Protein 6BA3 (pdb70)

Foldseek 3Di:
DDCVQQVQVAAADWDADPVRDTAAHAPDFDDAQSSHDAGPPCVFKPWTWDWDCDPVVRDTGTGIGIDGPPDPVD

InterPro domains:
  IPR035311 Cystine knot toxin [PF17486] (23-92)

Solvent-accessible surface area: 5895 Å² total; per-residue (Å²): 133,98,159,182,90,15,3,121,46,46,96,65,152,122,74,180,34,134,117,67,131,92,19,80,97,22,29,87,68,17,72,143,175,106,43,16,30,108,6,83,61,84,183,45,63,55,16,3,4,40,114,41,181,24,90,186,126,62,27,128,43,103,37,3,74,11,35,19,103,146,51,103,195,80

Radius of gyration: 12.1 Å; Cα contacts (8 Å, |Δi|>4): 138; chains: 1; bounding box: 34×19×30 Å

Organism: Hadronyche infensa (NCBI:txid153481)

Secondary structure (DSSP, 8-state):
--GGGGT-SS-----B-TTSSBPBPBTSB-S-GGGB---TTTTTEEEEEEEE--TTTTS-EEEEEEEESS-TT-

GO terms:
  GO:0005576 extracellular region (C, EXP)

Sequence (74 aa):
SNRWNLGYGIPHKQVKLPNGQLCKEPGDSCSKRDECCKADDQKTYSSGCAQTWSAMEGGFVRECYICAVESSMCSNRWNLGYGIPHKQVKLPNGQLCKEPGDSCSKRDECCKADDQKTYSSGCAQTWSAMEGGFVRECYICAVESSMCSNRWNLGYGIPHKQVKLPNGQLCKEPGDSCSKRDECCKADDQKTYSSGCAQTWSAMEGGFVRECYICAVESSMCSNRWNLGYGIPHKQVKLPNGQLCKEPGDSCSKRDECCKADDQKTYSSGCAQTWSAMEGGFVRECYICAVESSMCSNRWNLGYGIPHKQVKLPNGQLCKEPGDSCSKRDECCKADDQKTYSSGCAQTWSAMEGGFVRECYICAVESSMCSNRWNLGYGIPHKQVKLPNGQLCKEPGDSCSKRDECCKADDQKTYSSGCAQTWSAMEGGFVRECYICAVESSMCSNRWNLGYGIPHKQVKLPNGQLCKEPGDSCSKRDECCKADDQKTYSSGCAQTWSAMEGGFVRECYICAVESSMCSNRWNLGYGIPHKQVKLPNGQLCKEPGDSCSKRDECCKADDQKTYSSGCAQTWSAMEGGFVRECYICAVESSMCSNRWNLGYGIPHKQVKLPNGQLCKEPGDSCSKRDECCKADDQKTYSSGCAQTWSAMEGGFVRECYICAVESSMCSNRWNLGYGIPHKQVKLPNGQLCKEPGDSCSKRDECCKADDQKTYSSGCAQTWSAMEGGFVRECYICAVESSMCSNRWNLGYGIPHKQVKLPNGQLCKEPGDSCSKRDECCKADDQKTYSSGCAQTWSAMEGGFVRECYICAVESSMCSNRWNLGYGIPHKQVKLPNGQLCKEPGDSCSKRDECCKADDQKTYSSGCAQTWSAMEGGFVRECYICAVESSMCSNRWNLGYGIPHKQVKLPNGQLCKEPGDSCSKRDECCKADDQKTYSSGCAQTWSAMEGGFVRECYICAVESSMCSNRWNLGYGIPHKQVKLPNGQLCKEPGDSCSKRDECCKADDQKTYSSGCAQTWSAMEGGFVRECYICAVESSMCSNRWNLGYGIPHKQVKLPNGQLCKEPGDSCSKRDECCKADDQKTYSSGCAQTWSAMEGGFVRECYICAVESSMCSNRWNLGYGIPHKQVKLPNGQLCKEPGDSCSKRDECCKADDQKTYSSGCAQTWSAMEGGFVRECYICAVESSMCSNRWNLGYGIPHKQVKLPNGQLCKEPGDSCSKRDECCKADDQKTYSSGCAQTWSAMEGGFVRECYICAVESSMCSNRWNLGYGIPHKQVKLPNGQLCKEPGDSCSKRDECCKADDQKTYSSGCAQTWSAMEGGFVRECYICAVESSMCSNRWNLGYGIPHKQVKLPNGQLCKEPGDSCSKRDECCKADDQKTYSSGCAQTWSAMEGGFVRECYICAVESSMCSNRWNLGYGIPHKQVKLPNGQLCKEPGDSCSKRDECCKADDQKTYSSGCAQTWSAMEGGFVRECYICAVESSMC

B-factor: mean 37.89, std 23.09, range [0.11, 75.54]

Structure (mmCIF, N/CA/C/O backbone):
data_6BA3
#
_entry.id   6BA3
#
loop_
_atom_site.group_PDB
_atom_site.id
_atom_site.type_symbol
_atom_site.label_atom_id
_atom_site.label_alt_id
_atom_site.label_comp_id
_atom_site.label_asym_id
_atom_site.label_entity_id
_atom_site.label_seq_id
_atom_site.pdbx_PDB_ins_code
_atom_site.Cartn_x
_atom_site.Cartn_y
_atom_site.Cartn_z
_atom_site.occupancy
_atom_site.B_iso_or_equiv
_atom_site.auth_seq_id
_atom_site.auth_comp_id
_atom_site.auth_asym_id
_atom_site.auth_atom_id
_atom_site.pdbx_PDB_model_num
ATOM 1 N N . SER A 1 1 ? 1.329 0.000 0.000 1.00 41.04 1 SER A N 1
ATOM 2 C CA . SER A 1 1 ? 2.094 0.002 -1.242 1.00 22.43 1 SER A CA 1
ATOM 3 C C . SER A 1 1 ? 2.303 -1.420 -1.753 1.00 32.12 1 SER A C 1
ATOM 4 O O . SER A 1 1 ? 3.430 -1.839 -2.011 1.00 35.41 1 SER A O 1
ATOM 12 N N . ASN A 1 2 ? 1.207 -2.158 -1.897 1.00 63.15 2 ASN A N 1
ATOM 13 C CA . ASN A 1 2 ? 1.269 -3.534 -2.376 1.00 51.12 2 ASN A CA 1
ATOM 14 C C . ASN A 1 2 ? 1.921 -3.601 -3.754 1.00 12.54 2 ASN A C 1
ATOM 15 O O . ASN A 1 2 ? 2.062 -2.585 -4.435 1.00 12.24 2 ASN A O 1
ATOM 26 N N . ARG A 1 3 ? 2.315 -4.804 -4.158 1.00 15.33 3 ARG A N 1
ATOM 27 C CA . ARG A 1 3 ? 2.952 -5.004 -5.454 1.00 14.22 3 ARG A CA 1
ATOM 28 C C . ARG A 1 3 ? 2.015 -4.599 -6.589 1.00 55.35 3 ARG A C 1
ATOM 29 O O . ARG A 1 3 ? 2.449 -4.037 -7.595 1.00 3.23 3 ARG A O 1
ATOM 50 N N . TRP A 1 4 ? 0.730 -4.889 -6.420 1.00 73.51 4 TRP A N 1
ATOM 51 C CA . TRP A 1 4 ? -0.267 -4.556 -7.430 1.00 32.25 4 TRP A CA 1
ATOM 52 C C . TRP A 1 4 ? -0.176 -3.085 -7.822 1.00 35.44 4 TRP A C 1
ATOM 53 O O . TRP A 1 4 ? -0.366 -2.730 -8.984 1.00 72.05 4 TRP A O 1
ATOM 74 N N . ASN A 1 5 ? 0.117 -2.234 -6.844 1.00 40.35 5 ASN A N 1
ATOM 75 C CA . ASN A 1 5 ? 0.233 -0.801 -7.087 1.00 34.42 5 ASN A CA 1
ATOM 76 C C . ASN A 1 5 ? 1.300 -0.513 -8.139 1.00 74.15 5 ASN A C 1
ATOM 77 O O . ASN A 1 5 ? 1.161 0.409 -8.944 1.00 53.02 5 ASN A O 1
ATOM 88 N N . LEU A 1 6 ? 2.365 -1.307 -8.126 1.00 62.23 6 LEU A N 1
ATOM 89 C CA . LEU A 1 6 ? 3.457 -1.138 -9.079 1.00 73.53 6 LEU A CA 1
ATOM 90 C C . LEU A 1 6 ? 3.224 -1.981 -10.328 1.00 23.42 6 LEU A C 1
ATOM 91 O O . LEU A 1 6 ? 4.125 -2.156 -11.148 1.00 40.42 6 LEU A O 1
ATOM 107 N N . GLY A 1 7 ? 2.008 -2.500 -10.468 1.00 15.22 7 GLY A N 1
ATOM 108 C CA . GLY A 1 7 ? 1.678 -3.317 -11.621 1.00 33.24 7 GLY A CA 1
ATOM 109 C C . GLY A 1 7 ? 2.663 -4.450 -11.830 1.00 31.11 7 GLY A C 1
ATOM 110 O O . GLY A 1 7 ? 2.933 -4.845 -12.965 1.00 23.01 7 GLY A O 1
ATOM 114 N N . TYR A 1 8 ? 3.203 -4.972 -10.735 1.00 41.50 8 TYR A N 1
ATOM 115 C CA . TYR A 1 8 ? 4.167 -6.063 -10.803 1.00 11.42 8 TYR A CA 1
ATOM 116 C C . TYR A 1 8 ? 3.529 -7.318 -11.392 1.00 52.34 8 TYR A C 1
ATOM 117 O O . TYR A 1 8 ? 4.106 -7.975 -12.257 1.00 53.44 8 TYR A O 1
ATOM 135 N N . GLY A 1 9 ? 2.331 -7.644 -10.915 1.00 21.24 9 GLY A N 1
ATOM 136 C CA . GLY A 1 9 ? 1.632 -8.818 -11.405 1.00 62.23 9 GLY A CA 1
ATOM 137 C C . GLY A 1 9 ? 1.504 -8.828 -12.915 1.00 25.45 9 GLY A C 1
ATOM 138 O O . GLY A 1 9 ? 1.687 -9.865 -13.553 1.00 14.21 9 GLY A O 1
ATOM 142 N N . ILE A 1 10 ? 1.186 -7.672 -13.488 1.00 13.04 10 ILE A N 1
ATOM 143 C CA . ILE A 1 10 ? 1.033 -7.553 -14.933 1.00 14.33 10 ILE A CA 1
ATOM 144 C C . ILE A 1 10 ? 2.252 -8.105 -15.663 1.00 43.00 10 ILE A C 1
ATOM 145 O O . ILE A 1 10 ? 3.398 -7.812 -15.319 1.00 31.43 10 ILE A O 1
ATOM 161 N N . PRO A 1 11 ? 2.004 -8.923 -16.696 1.00 52.23 11 PRO A N 1
ATOM 162 C CA . PRO A 1 11 ? 3.069 -9.532 -17.498 1.00 32.11 11 PRO A CA 1
ATOM 163 C C . PRO A 1 11 ? 3.804 -8.509 -18.358 1.00 73.53 11 PRO A C 1
ATOM 164 O O . PRO A 1 11 ? 3.198 -7.835 -19.192 1.00 3.35 11 PRO A O 1
ATOM 175 N N . HIS A 1 12 ? 5.112 -8.399 -18.150 1.00 31.14 12 HIS A N 1
ATOM 176 C CA . HIS A 1 12 ? 5.929 -7.458 -18.908 1.00 21.44 12 HIS A CA 1
ATOM 177 C C . HIS A 1 12 ? 6.983 -8.194 -19.731 1.00 60.34 12 HIS A C 1
ATOM 178 O O . HIS A 1 12 ? 7.301 -9.352 -19.459 1.00 64.25 12 HIS A O 1
ATOM 192 N N . LYS A 1 13 ? 7.519 -7.515 -20.739 1.00 1.54 13 LYS A N 1
ATOM 193 C CA . LYS A 1 13 ? 8.537 -8.103 -21.602 1.00 75.30 13 LYS A CA 1
ATOM 194 C C . LYS A 1 13 ? 9.895 -7.449 -21.365 1.00 14.21 13 LYS A C 1
ATOM 195 O O . LYS A 1 13 ? 10.097 -6.281 -21.695 1.00 53.53 13 LYS A O 1
ATOM 214 N N . GLN A 1 14 ? 10.822 -8.211 -20.794 1.00 10.01 14 GLN A N 1
ATOM 215 C CA . GLN A 1 14 ? 12.160 -7.705 -20.515 1.00 43.51 14 GLN A CA 1
ATOM 216 C C . GLN A 1 14 ? 12.936 -7.475 -21.808 1.00 22.44 14 GLN A C 1
ATOM 217 O O . GLN A 1 14 ? 12.795 -8.229 -22.771 1.00 32.21 14 GLN A O 1
ATOM 231 N N . VAL A 1 15 ? 13.755 -6.428 -21.822 1.00 4.44 15 VAL A N 1
ATOM 232 C CA . VAL A 1 15 ? 14.554 -6.099 -22.997 1.00 31.13 15 VAL A CA 1
ATOM 233 C C . VAL A 1 15 ? 15.839 -5.380 -22.603 1.00 4.41 15 VAL A C 1
ATOM 234 O O . VAL A 1 15 ? 15.919 -4.766 -21.539 1.00 15.34 15 VAL A O 1
ATOM 247 N N . LYS A 1 16 ? 16.844 -5.459 -23.469 1.00 74.50 16 LYS A N 1
ATOM 248 C CA . LYS A 1 16 ? 18.127 -4.814 -23.214 1.00 55.03 16 LYS A CA 1
ATOM 249 C C . LYS A 1 16 ? 18.094 -3.350 -23.640 1.00 34.10 16 LYS A C 1
ATOM 250 O O . LYS A 1 16 ? 17.574 -3.014 -24.706 1.00 14.13 16 LYS A O 1
ATOM 269 N N . LEU A 1 17 ? 18.652 -2.482 -22.803 1.00 71.23 17 LEU A N 1
ATOM 270 C CA . LEU A 1 17 ? 18.688 -1.053 -23.094 1.00 45.42 17 LEU A CA 1
ATOM 271 C C . LEU A 1 17 ? 19.985 -0.674 -23.802 1.00 71.44 17 LEU A C 1
ATOM 272 O O . LEU A 1 17 ? 20.999 -1.365 -23.703 1.00 10.42 17 LEU A O 1
ATOM 288 N N . PRO A 1 18 ? 19.954 0.451 -24.532 1.00 20.10 18 PRO A N 1
ATOM 289 C CA . PRO A 1 18 ? 21.120 0.949 -25.268 1.00 54.02 18 PRO A CA 1
ATOM 290 C C . PRO A 1 18 ? 22.215 1.465 -24.340 1.00 55.41 18 PRO A C 1
ATOM 291 O O . PRO A 1 18 ? 23.342 1.705 -24.769 1.00 22.34 18 PRO A O 1
ATOM 302 N N . ASN A 1 19 ? 21.874 1.632 -23.066 1.00 75.14 19 ASN A N 1
ATOM 303 C CA . ASN A 1 19 ? 22.829 2.119 -22.077 1.00 0.42 19 ASN A CA 1
ATOM 304 C C . ASN A 1 19 ? 23.772 1.004 -21.636 1.00 21.21 19 ASN A C 1
ATOM 305 O O . ASN A 1 19 ? 24.850 1.263 -21.103 1.00 12.03 19 ASN A O 1
ATOM 316 N N . GLY A 1 20 ? 23.357 -0.239 -21.863 1.00 31.40 20 GLY A N 1
ATOM 317 C CA . GLY A 1 20 ? 24.177 -1.375 -21.483 1.00 53.05 20 GLY A CA 1
ATOM 318 C C . GLY A 1 20 ? 23.578 -2.164 -20.336 1.00 73.04 20 GLY A C 1
ATOM 319 O O . GLY A 1 20 ? 23.878 -3.345 -20.164 1.00 61.43 20 GLY A O 1
ATOM 323 N N . GLN A 1 21 ? 22.731 -1.510 -19.548 1.00 40.32 21 GLN A N 1
ATOM 324 C CA . GLN A 1 21 ? 22.091 -2.158 -18.410 1.00 40.33 21 GLN A CA 1
ATOM 325 C C . GLN A 1 21 ? 20.696 -2.653 -18.778 1.00 14.22 21 GLN A C 1
ATOM 326 O O . GLN A 1 21 ? 20.155 -2.294 -19.825 1.00 63.52 21 GLN A O 1
ATOM 340 N N . LEU A 1 22 ? 20.120 -3.480 -17.913 1.00 44.11 22 LEU A N 1
ATOM 341 C CA . LEU A 1 22 ? 18.787 -4.026 -18.147 1.00 42.12 22 LEU A CA 1
ATOM 342 C C . LEU A 1 22 ? 17.719 -3.150 -17.501 1.00 13.21 22 LEU A C 1
ATOM 343 O O . LEU A 1 22 ? 17.998 -2.401 -16.564 1.00 73.51 22 LEU A O 1
ATOM 359 N N . CYS A 1 23 ? 16.494 -3.251 -18.005 1.00 71.15 23 CYS A N 1
ATOM 360 C CA . CYS A 1 23 ? 15.382 -2.470 -17.476 1.00 3.42 23 CYS A CA 1
ATOM 361 C C . CYS A 1 23 ? 15.280 -2.624 -15.962 1.00 13.40 23 CYS A C 1
ATOM 362 O O . CYS A 1 23 ? 15.843 -3.553 -15.382 1.00 15.03 23 CYS A O 1
ATOM 369 N N . LYS A 1 24 ? 14.559 -1.707 -15.326 1.00 74.13 24 LYS A N 1
ATOM 370 C CA . LYS A 1 24 ? 14.381 -1.741 -13.879 1.00 14.44 24 LYS A CA 1
ATOM 371 C C . LYS A 1 24 ? 13.091 -2.463 -13.506 1.00 3.42 24 LYS A C 1
ATOM 372 O O . LYS A 1 24 ? 12.118 -2.444 -14.259 1.00 30.33 24 LYS A O 1
ATOM 391 N N . GLU A 1 25 ? 13.090 -3.098 -12.338 1.00 1.14 25 GLU A N 1
ATOM 392 C CA . GLU A 1 25 ? 11.918 -3.826 -11.866 1.00 75.54 25 GLU A CA 1
ATOM 393 C C . GLU A 1 25 ? 11.004 -2.915 -11.050 1.00 64.41 25 GLU A C 1
ATOM 394 O O . GLU A 1 25 ? 11.439 -1.930 -10.455 1.00 55.45 25 GLU A O 1
ATOM 406 N N . PRO A 1 26 ? 9.706 -3.252 -11.023 1.00 72.02 26 PRO A N 1
ATOM 407 C CA . PRO A 1 26 ? 8.703 -2.478 -10.285 1.00 63.14 26 PRO A CA 1
ATOM 408 C C . PRO A 1 26 ? 8.869 -2.606 -8.774 1.00 31.33 26 PRO A C 1
ATOM 409 O O . PRO A 1 26 ? 8.788 -3.702 -8.222 1.00 11.42 26 PRO A O 1
ATOM 420 N N . GLY A 1 27 ? 9.102 -1.477 -8.111 1.00 64.05 27 GLY A N 1
ATOM 421 C CA . GLY A 1 27 ? 9.275 -1.485 -6.671 1.00 72.14 27 GLY A CA 1
ATOM 422 C C . GLY A 1 27 ? 10.712 -1.233 -6.258 1.00 63.45 27 GLY A C 1
ATOM 423 O O . GLY A 1 27 ? 10.969 -0.641 -5.209 1.00 21.42 27 GLY A O 1
ATOM 427 N N . ASP A 1 28 ? 11.650 -1.683 -7.083 1.00 51.52 28 ASP A N 1
ATOM 428 C CA . ASP A 1 28 ? 13.069 -1.504 -6.798 1.00 21.21 28 ASP A CA 1
ATOM 429 C C . ASP A 1 28 ? 13.536 -0.113 -7.217 1.00 71.32 28 ASP A C 1
ATOM 430 O O . ASP A 1 28 ? 13.008 0.471 -8.163 1.00 31.21 28 ASP A O 1
ATOM 439 N N . SER A 1 29 ? 14.527 0.412 -6.505 1.00 23.34 29 SER A N 1
ATOM 440 C CA . SER A 1 29 ? 15.062 1.737 -6.799 1.00 42.40 29 SER A CA 1
ATOM 441 C C . SER A 1 29 ? 15.665 1.780 -8.200 1.00 22.22 29 SER A C 1
ATOM 442 O O . SER A 1 29 ? 16.164 0.774 -8.705 1.00 52.14 29 SER A O 1
ATOM 450 N N . CYS A 1 30 ? 15.616 2.953 -8.822 1.00 63.50 30 CYS A N 1
ATOM 451 C CA . CYS A 1 30 ? 16.156 3.130 -10.165 1.00 61.12 30 CYS A CA 1
ATOM 452 C C . CYS A 1 30 ? 17.177 4.264 -10.195 1.00 22.44 30 CYS A C 1
ATOM 453 O O . CYS A 1 30 ? 17.395 4.943 -9.192 1.00 4.12 30 CYS A O 1
ATOM 460 N N . SER A 1 31 ? 17.799 4.462 -11.353 1.00 25.20 31 SER A N 1
ATOM 461 C CA . SER A 1 31 ? 18.799 5.511 -11.514 1.00 4.10 31 SER A CA 1
ATOM 462 C C . SER A 1 31 ? 18.230 6.688 -12.300 1.00 2.31 31 SER A C 1
ATOM 463 O O . SER A 1 31 ? 18.595 7.841 -12.067 1.00 60.35 31 SER A O 1
ATOM 471 N N . LYS A 1 32 ? 17.332 6.390 -13.233 1.00 73.32 32 LYS A N 1
ATOM 472 C CA . LYS A 1 32 ? 16.709 7.421 -14.054 1.00 55.40 32 LYS A CA 1
ATOM 473 C C . LYS A 1 32 ? 15.374 6.939 -14.613 1.00 12.53 32 LYS A C 1
ATOM 474 O O . LYS A 1 32 ? 15.173 5.743 -14.820 1.00 53.03 32 LYS A O 1
ATOM 493 N N . ARG A 1 33 ? 14.466 7.879 -14.856 1.00 43.31 33 ARG A N 1
ATOM 494 C CA . ARG A 1 33 ? 13.151 7.550 -15.392 1.00 34.41 33 ARG A CA 1
ATOM 495 C C . ARG A 1 33 ? 13.275 6.728 -16.672 1.00 44.23 33 ARG A C 1
ATOM 496 O O . ARG A 1 33 ? 12.438 5.870 -16.953 1.00 43.12 33 ARG A O 1
ATOM 517 N N . ASP A 1 34 ? 14.322 6.998 -17.442 1.00 24.50 34 ASP A N 1
ATOM 518 C CA . ASP A 1 34 ? 14.556 6.284 -18.692 1.00 71.23 34 ASP A CA 1
ATOM 519 C C . ASP A 1 34 ? 14.833 4.806 -18.430 1.00 62.21 34 ASP A C 1
ATOM 520 O O . ASP A 1 34 ? 14.594 3.959 -19.290 1.00 53.51 34 ASP A O 1
ATOM 529 N N . GLU A 1 35 ? 15.339 4.507 -17.238 1.00 32.21 35 GLU A N 1
ATOM 530 C CA . GLU A 1 35 ? 15.649 3.132 -16.865 1.00 71.03 35 GLU A CA 1
ATOM 531 C C . GLU A 1 35 ? 14.381 2.286 -16.799 1.00 10.45 35 GLU A C 1
ATOM 532 O O . GLU A 1 35 ? 14.406 1.086 -17.076 1.00 34.02 35 GLU A O 1
ATOM 544 N N . CYS A 1 36 ? 13.273 2.919 -16.429 1.00 42.41 36 CYS A N 1
ATOM 545 C CA . CYS A 1 36 ? 11.994 2.227 -16.325 1.00 4.35 36 CYS A CA 1
ATOM 546 C C . CYS A 1 36 ? 11.479 1.826 -17.704 1.00 10.33 36 CYS A C 1
ATOM 547 O O . CYS A 1 36 ? 11.322 2.667 -18.590 1.00 11.11 36 CYS A O 1
ATOM 554 N N . CYS A 1 37 ? 11.218 0.535 -17.879 1.00 1.12 37 CYS A N 1
ATOM 555 C CA . CYS A 1 37 ? 10.720 0.020 -19.149 1.00 33.12 37 CYS A CA 1
ATOM 556 C C . CYS A 1 37 ? 9.200 0.131 -19.224 1.00 43.32 37 CYS A C 1
ATOM 557 O O . CYS A 1 37 ? 8.556 0.623 -18.297 1.00 34.35 37 CYS A O 1
ATOM 564 N N . LYS A 1 38 ? 8.633 -0.328 -20.334 1.00 13.31 38 LYS A N 1
ATOM 565 C CA . LYS A 1 38 ? 7.189 -0.282 -20.531 1.00 20.45 38 LYS A CA 1
ATOM 566 C C . LYS A 1 38 ? 6.581 -1.677 -20.423 1.00 23.30 38 LYS A C 1
ATOM 567 O O . LYS A 1 38 ? 7.245 -2.677 -20.693 1.00 13.14 38 LYS A O 1
ATOM 586 N N . ALA A 1 39 ? 5.313 -1.735 -20.028 1.00 41.01 39 ALA A N 1
ATOM 587 C CA . ALA A 1 39 ? 4.614 -3.007 -19.888 1.00 32.14 39 ALA A CA 1
ATOM 588 C C . ALA A 1 39 ? 4.208 -3.562 -21.249 1.00 14.11 39 ALA A C 1
ATOM 589 O O . ALA A 1 39 ? 4.360 -2.896 -22.273 1.00 3.43 39 ALA A O 1
ATOM 596 N N . ASP A 1 40 ? 3.691 -4.786 -21.253 1.00 14.12 40 ASP A N 1
ATOM 597 C CA . ASP A 1 40 ? 3.262 -5.431 -22.488 1.00 32.31 40 ASP A CA 1
ATOM 598 C C . ASP A 1 40 ? 2.265 -4.556 -23.240 1.00 60.05 40 ASP A C 1
ATOM 599 O O . ASP A 1 40 ? 2.291 -4.483 -24.469 1.00 35.14 40 ASP A O 1
ATOM 608 N N . ASP A 1 41 ? 1.387 -3.894 -22.495 1.00 4.44 41 ASP A N 1
ATOM 609 C CA . ASP A 1 41 ? 0.381 -3.023 -23.092 1.00 5.10 41 ASP A CA 1
ATOM 610 C C . ASP A 1 41 ? 0.594 -1.574 -22.665 1.00 50.32 41 ASP A C 1
ATOM 611 O O . ASP A 1 41 ? -0.300 -0.946 -22.098 1.00 3.52 41 ASP A O 1
ATOM 620 N N . GLN A 1 42 ? 1.784 -1.051 -22.940 1.00 51.41 42 GLN A N 1
ATOM 621 C CA . GLN A 1 42 ? 2.115 0.324 -22.582 1.00 60.23 42 GLN A CA 1
ATOM 622 C C . GLN A 1 42 ? 1.053 1.290 -23.095 1.00 44.01 42 GLN A C 1
ATOM 623 O O . GLN A 1 42 ? 0.813 2.340 -22.498 1.00 51.30 42 GLN A O 1
ATOM 637 N N . LYS A 1 43 ? 0.420 0.930 -24.207 1.00 23.35 43 LYS A N 1
ATOM 638 C CA . LYS A 1 43 ? -0.617 1.765 -24.801 1.00 12.21 43 LYS A CA 1
ATOM 639 C C . LYS A 1 43 ? -1.736 2.037 -23.801 1.00 14.20 43 LYS A C 1
ATOM 640 O O . LYS A 1 43 ? -2.369 3.093 -23.833 1.00 13.11 43 LYS A O 1
ATOM 659 N N . THR A 1 44 ? -1.975 1.079 -22.911 1.00 33.35 44 THR A N 1
ATOM 660 C CA . THR A 1 44 ? -3.017 1.216 -21.901 1.00 2.13 44 THR A CA 1
ATOM 661 C C . THR A 1 44 ? -2.418 1.488 -20.527 1.00 23.02 44 THR A C 1
ATOM 662 O O . THR A 1 44 ? -2.948 2.289 -19.756 1.00 1.42 44 THR A O 1
ATOM 673 N N . TYR A 1 45 ? -1.310 0.819 -20.226 1.00 23.12 45 TYR A N 1
ATOM 674 C CA . TYR A 1 45 ? -0.640 0.989 -18.942 1.00 44.52 45 TYR A CA 1
ATOM 675 C C . TYR A 1 45 ? 0.534 1.956 -19.064 1.00 73.32 45 TYR A C 1
ATOM 676 O O . TYR A 1 45 ? 1.307 1.894 -20.021 1.00 45.44 45 TYR A O 1
ATOM 694 N N . SER A 1 46 ? 0.661 2.848 -18.088 1.00 24.24 46 SER A N 1
ATOM 695 C CA . SER A 1 46 ? 1.738 3.831 -18.086 1.00 3.12 46 SER A CA 1
ATOM 696 C C . SER A 1 46 ? 2.857 3.409 -17.138 1.00 30.22 46 SER A C 1
ATOM 697 O O . SER A 1 46 ? 2.623 3.154 -15.957 1.00 60.40 46 SER A O 1
ATOM 705 N N . SER A 1 47 ? 4.075 3.337 -17.666 1.00 51.43 47 SER A N 1
ATOM 706 C CA . SER A 1 47 ? 5.231 2.942 -16.869 1.00 0.13 47 SER A CA 1
ATOM 707 C C . SER A 1 47 ? 6.127 4.143 -16.580 1.00 35.20 47 SER A C 1
ATOM 708 O O . SER A 1 47 ? 6.197 5.084 -17.369 1.00 72.53 47 SER A O 1
ATOM 716 N N . GLY A 1 48 ? 6.812 4.102 -15.441 1.00 44.52 48 GLY A N 1
ATOM 717 C CA . GLY A 1 48 ? 7.694 5.191 -15.066 1.00 73.22 48 GLY A CA 1
ATOM 718 C C . GLY A 1 48 ? 8.297 5.001 -13.688 1.00 22.24 48 GLY A C 1
ATOM 719 O O . GLY A 1 48 ? 7.749 4.275 -12.857 1.00 21.22 48 GLY A O 1
ATOM 723 N N . CYS A 1 49 ? 9.428 5.654 -13.443 1.00 33.43 49 CYS A N 1
ATOM 724 C CA . CYS A 1 49 ? 10.107 5.552 -12.157 1.00 51.33 49 CYS A CA 1
ATOM 725 C C . CYS A 1 49 ? 10.310 6.933 -11.539 1.00 60.23 49 CYS A C 1
ATOM 726 O O . CYS A 1 49 ? 11.151 7.709 -11.992 1.00 43.14 49 CYS A O 1
ATOM 733 N N . ALA A 1 50 ? 9.534 7.230 -10.502 1.00 24.03 50 ALA A N 1
ATOM 734 C CA . ALA A 1 50 ? 9.630 8.515 -9.820 1.00 52.20 50 ALA A CA 1
ATOM 735 C C . ALA A 1 50 ? 9.838 8.327 -8.321 1.00 73.13 50 ALA A C 1
ATOM 736 O O . ALA A 1 50 ? 9.508 7.278 -7.767 1.00 74.45 50 ALA A O 1
ATOM 743 N N . GLN A 1 51 ? 10.386 9.348 -7.671 1.00 0.14 51 GLN A N 1
ATOM 744 C CA . GLN A 1 51 ? 10.638 9.293 -6.236 1.00 22.24 51 GLN A CA 1
ATOM 745 C C . GLN A 1 51 ? 9.345 9.053 -5.465 1.00 22.13 51 GLN A C 1
ATOM 746 O O . GLN A 1 51 ? 8.292 9.589 -5.814 1.00 70.22 51 GLN A O 1
ATOM 760 N N . THR A 1 52 ? 9.430 8.244 -4.413 1.00 0.24 52 THR A N 1
ATOM 761 C CA . THR A 1 52 ? 8.266 7.932 -3.593 1.00 52.32 52 THR A CA 1
ATOM 762 C C . THR A 1 52 ? 8.668 7.662 -2.148 1.00 41.24 52 THR A C 1
ATOM 763 O O . THR A 1 52 ? 9.567 6.863 -1.883 1.00 10.45 52 THR A O 1
ATOM 774 N N . TRP A 1 53 ? 7.997 8.330 -1.217 1.00 50.00 53 TRP A N 1
ATOM 775 C CA . TRP A 1 53 ? 8.286 8.161 0.202 1.00 13.43 53 TRP A CA 1
ATOM 776 C C . TRP A 1 53 ? 8.273 6.686 0.588 1.00 20.25 53 TRP A C 1
ATOM 777 O O . TRP A 1 53 ? 7.224 6.043 0.585 1.00 30.10 53 TRP A O 1
ATOM 798 N N . SER A 1 54 ? 9.446 6.156 0.920 1.00 73.23 54 SER A N 1
ATOM 799 C CA . SER A 1 54 ? 9.570 4.755 1.305 1.00 1.23 54 SER A CA 1
ATOM 80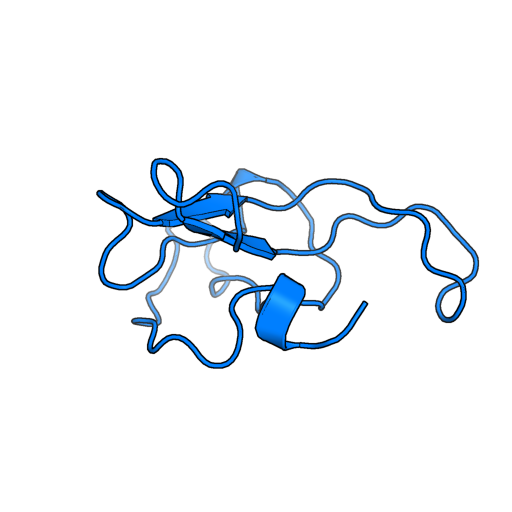0 C C . SER A 1 54 ? 9.886 4.626 2.792 1.00 1.45 54 SER A C 1
ATOM 801 O O . SER A 1 54 ? 10.934 5.073 3.256 1.00 54.32 54 SER A O 1
ATOM 809 N N . ALA A 1 55 ? 8.970 4.011 3.534 1.00 24.31 55 ALA A N 1
ATOM 810 C CA . ALA A 1 55 ? 9.151 3.821 4.968 1.00 61.42 55 ALA A CA 1
ATOM 811 C C . ALA A 1 55 ? 10.257 2.811 5.253 1.00 11.41 55 ALA A C 1
ATOM 812 O O . ALA A 1 55 ? 11.003 2.950 6.222 1.00 70.54 55 ALA A O 1
ATOM 819 N N . MET A 1 56 ? 10.357 1.794 4.403 1.00 52.23 56 MET A N 1
ATOM 820 C CA . MET A 1 56 ? 11.374 0.761 4.564 1.00 2.01 56 MET A CA 1
ATOM 821 C C . MET A 1 56 ? 12.767 1.324 4.304 1.00 63.44 56 MET A C 1
ATOM 822 O O . MET A 1 56 ? 13.690 1.108 5.088 1.00 50.10 56 MET A O 1
ATOM 836 N N . GLU A 1 57 ? 12.912 2.047 3.197 1.00 32.35 57 GLU A N 1
ATOM 837 C CA . GLU A 1 57 ? 14.194 2.640 2.835 1.00 22.10 57 GLU A CA 1
ATOM 838 C C . GLU A 1 57 ? 14.519 3.827 3.737 1.00 3.34 57 GLU A C 1
ATOM 839 O O . GLU A 1 57 ? 15.682 4.090 4.040 1.00 70.20 57 GLU A O 1
ATOM 851 N N . GLY A 1 58 ? 13.481 4.541 4.162 1.00 71.20 58 GLY A N 1
ATOM 852 C CA . GLY A 1 58 ? 13.677 5.692 5.025 1.00 62.35 58 GLY A CA 1
ATOM 853 C C . GLY A 1 58 ? 14.170 6.908 4.266 1.00 11.24 58 GLY A C 1
ATOM 854 O O . GLY A 1 58 ? 14.940 7.708 4.794 1.00 13.42 58 GLY A O 1
ATOM 858 N N . GLY A 1 59 ? 13.726 7.047 3.020 1.00 53.24 59 GLY A N 1
ATOM 859 C CA . GLY A 1 59 ? 14.139 8.175 2.207 1.00 71.14 59 GLY A CA 1
ATOM 860 C C . GLY A 1 59 ? 13.528 8.145 0.820 1.00 54.33 59 GLY A C 1
ATOM 861 O O . GLY A 1 59 ? 13.290 7.074 0.261 1.00 41.53 59 GLY A O 1
ATOM 865 N N . PHE A 1 60 ? 13.271 9.324 0.262 1.00 63.11 60 PHE A N 1
ATOM 866 C CA . PHE A 1 60 ? 12.680 9.428 -1.067 1.00 13.45 60 PHE A CA 1
ATOM 867 C C . PHE A 1 60 ? 13.536 8.701 -2.100 1.00 14.32 60 PHE A C 1
ATOM 868 O O . PHE A 1 60 ? 14.704 9.035 -2.302 1.00 14.32 60 PHE A O 1
ATOM 885 N N . VAL A 1 61 ? 12.946 7.705 -2.753 1.00 45.52 61 VAL A N 1
ATOM 886 C CA . VAL A 1 61 ? 13.652 6.931 -3.767 1.00 64.24 61 VAL A CA 1
ATOM 887 C C . VAL A 1 61 ? 12.771 6.689 -4.987 1.00 55.24 61 VAL A C 1
ATOM 888 O O . VAL A 1 61 ? 11.559 6.509 -4.864 1.00 32.44 61 VAL A O 1
ATOM 901 N N . ARG A 1 62 ? 13.387 6.686 -6.164 1.00 30.52 62 ARG A N 1
ATOM 902 C CA . ARG A 1 62 ? 12.659 6.467 -7.408 1.00 1.55 62 ARG A CA 1
ATOM 903 C C . ARG A 1 62 ? 12.301 4.993 -7.576 1.00 35.04 62 ARG A C 1
ATOM 904 O O . ARG A 1 62 ? 13.175 4.152 -7.781 1.00 41.40 62 ARG A O 1
ATOM 925 N N . GLU A 1 63 ? 11.010 4.689 -7.487 1.00 4.11 63 GLU A N 1
ATOM 926 C CA . GLU A 1 63 ? 10.537 3.317 -7.628 1.00 61.21 63 GLU A CA 1
ATOM 927 C C . GLU A 1 63 ? 9.643 3.173 -8.857 1.00 3.43 63 GLU A C 1
ATOM 928 O O . GLU A 1 63 ? 8.764 3.999 -9.099 1.00 41.04 63 GLU A O 1
ATOM 940 N N . CYS A 1 64 ? 9.876 2.117 -9.629 1.00 65.21 64 CYS A N 1
ATOM 941 C CA . CYS A 1 64 ? 9.094 1.863 -10.833 1.00 2.33 64 CYS A CA 1
ATOM 942 C C . CYS A 1 64 ? 7.645 1.537 -10.482 1.00 4.40 64 CYS A C 1
ATOM 943 O O . CYS A 1 64 ? 7.363 0.976 -9.423 1.00 60.14 64 CYS A O 1
ATOM 950 N N . TYR A 1 65 ? 6.731 1.893 -11.378 1.00 14.13 65 TYR A N 1
ATOM 951 C CA . TYR A 1 65 ? 5.311 1.641 -11.163 1.00 72.44 65 TYR A CA 1
ATOM 952 C C . TYR A 1 65 ? 4.585 1.444 -12.490 1.00 71.11 65 TYR A C 1
ATOM 953 O O . TYR A 1 65 ? 4.942 2.049 -13.501 1.00 52.21 65 TYR A O 1
ATOM 971 N N . ILE A 1 66 ? 3.564 0.594 -12.478 1.00 21.15 66 ILE A N 1
ATOM 972 C CA . ILE A 1 66 ? 2.786 0.318 -13.680 1.00 33.21 66 ILE A CA 1
ATOM 973 C C . ILE A 1 66 ? 1.294 0.268 -13.369 1.00 23.44 66 ILE A C 1
ATOM 974 O O . ILE A 1 66 ? 0.842 -0.551 -12.569 1.00 34.13 66 ILE A O 1
ATOM 990 N N . CYS A 1 67 ? 0.533 1.150 -14.009 1.00 45.33 67 CYS A N 1
ATOM 991 C CA . CYS A 1 67 ? -0.909 1.208 -13.803 1.00 5.40 67 CYS A CA 1
ATOM 992 C C . CYS A 1 67 ? -1.628 1.594 -15.093 1.00 42.25 67 CYS A C 1
ATOM 993 O O . CYS A 1 67 ? -1.002 2.044 -16.053 1.00 62.01 67 CYS A O 1
ATOM 1000 N N . ALA A 1 68 ? -2.944 1.415 -15.107 1.00 50.41 68 ALA A N 1
ATOM 1001 C CA . ALA A 1 68 ? -3.748 1.748 -16.276 1.00 24.02 68 ALA A CA 1
ATOM 1002 C C . ALA A 1 68 ? -4.040 3.243 -16.335 1.00 31.12 68 ALA A C 1
ATOM 1003 O O . ALA A 1 68 ? -4.375 3.861 -15.325 1.00 25.54 68 ALA A O 1
ATOM 1010 N N . VAL A 1 69 ? -3.909 3.820 -17.526 1.00 1.04 69 VAL A N 1
ATOM 1011 C CA . VAL A 1 69 ? -4.159 5.244 -17.716 1.00 30.34 69 VAL A CA 1
ATOM 1012 C C . VAL A 1 69 ? -5.653 5.548 -17.688 1.00 64.12 69 VAL A C 1
ATOM 1013 O O . VAL A 1 69 ? -6.092 6.486 -17.023 1.00 11.42 69 VAL A O 1
ATOM 1026 N N . GLU A 1 70 ? -6.428 4.749 -18.414 1.00 24.12 70 GLU A N 1
ATOM 1027 C CA . GLU A 1 70 ? -7.873 4.934 -18.472 1.00 43.43 70 GLU A CA 1
ATOM 1028 C C . GLU A 1 70 ? -8.539 4.415 -17.201 1.00 43.03 70 GLU A C 1
ATOM 1029 O O . GLU A 1 70 ? -9.527 4.979 -16.730 1.00 31.01 70 GLU A O 1
ATOM 1041 N N . SER A 1 71 ? -7.992 3.336 -16.650 1.00 35.20 71 SER A N 1
ATOM 1042 C CA . SER A 1 71 ? -8.534 2.738 -15.436 1.00 71.31 71 SER A CA 1
ATOM 1043 C C . SER A 1 71 ? -7.980 3.430 -14.195 1.00 61.34 71 SER A C 1
ATOM 1044 O O . SER A 1 71 ? -7.011 2.967 -13.593 1.00 51.13 71 SER A O 1
ATOM 1052 N N . SER A 1 72 ? -8.602 4.542 -13.818 1.00 24.33 72 SER A N 1
ATOM 1053 C CA . SER A 1 72 ? -8.170 5.302 -12.650 1.00 72.54 72 SER A CA 1
ATOM 1054 C C . SER A 1 72 ? -8.269 4.455 -11.385 1.00 71.31 72 SER A C 1
ATOM 1055 O O . SER A 1 72 ? -7.455 4.588 -10.471 1.00 43.14 72 SER A O 1
ATOM 1063 N N . MET A 1 73 ? -9.272 3.585 -11.339 1.00 73.10 73 MET A N 1
ATOM 1064 C CA . MET A 1 73 ? -9.477 2.716 -10.186 1.00 75.11 73 MET A CA 1
ATOM 1065 C C . MET A 1 73 ? -8.194 1.972 -9.831 1.00 40.14 73 MET A C 1
ATOM 1066 O O . MET A 1 73 ? -7.898 1.750 -8.656 1.00 1.23 73 MET A O 1
ATOM 1080 N N . CYS A 1 74 ? -7.435 1.590 -10.852 1.00 22.05 74 CYS A N 1
ATOM 1081 C CA . CYS A 1 74 ? -6.183 0.871 -10.648 1.00 71.13 74 CYS A CA 1
ATOM 1082 C C . CYS A 1 74 ? -5.287 1.608 -9.657 1.00 11.11 74 CYS A C 1
ATOM 1083 O O . CYS A 1 74 ? -5.371 2.829 -9.519 1.00 2.20 74 CYS A O 1
ATOM 1090 N N . SER A 1 1 ? 2.796 -0.280 0.491 1.00 41.04 1 SER A N 2
ATOM 1091 C CA . SER A 1 1 ? 2.560 -0.317 -0.948 1.00 22.43 1 SER A CA 2
ATOM 1092 C C . SER A 1 1 ? 2.543 -1.753 -1.460 1.00 32.12 1 SER A C 2
ATOM 1093 O O . SER A 1 1 ? 3.512 -2.493 -1.299 1.00 35.41 1 SER A O 2
ATOM 1101 N N . ASN A 1 2 ? 1.432 -2.142 -2.077 1.00 63.15 2 ASN A N 2
ATOM 1102 C CA . ASN A 1 2 ? 1.286 -3.491 -2.612 1.00 51.12 2 ASN A CA 2
ATOM 1103 C C . ASN A 1 2 ? 1.876 -3.586 -4.015 1.00 12.54 2 ASN A C 2
ATOM 1104 O O . ASN A 1 2 ? 1.894 -2.606 -4.760 1.00 12.24 2 ASN A O 2
ATOM 1115 N N . ARG A 1 3 ? 2.359 -4.773 -4.370 1.00 15.33 3 ARG A N 2
ATOM 1116 C CA . ARG A 1 3 ? 2.950 -4.997 -5.683 1.00 14.22 3 ARG A CA 2
ATOM 1117 C C . ARG A 1 3 ? 1.983 -4.595 -6.791 1.00 55.35 3 ARG A C 2
ATOM 1118 O O . ARG A 1 3 ? 2.389 -4.049 -7.816 1.00 3.23 3 ARG A O 2
ATOM 1139 N N . TRP A 1 4 ? 0.701 -4.871 -6.578 1.00 73.51 4 TRP A N 2
ATOM 1140 C CA . TRP A 1 4 ? -0.325 -4.539 -7.560 1.00 32.25 4 TRP A CA 2
ATOM 1141 C C . TRP A 1 4 ? -0.234 -3.073 -7.968 1.00 35.44 4 TRP A C 2
ATOM 1142 O O . TRP A 1 4 ? -0.455 -2.728 -9.128 1.00 72.05 4 TRP A O 2
ATOM 1163 N N . ASN A 1 5 ? 0.092 -2.214 -7.007 1.00 40.35 5 ASN A N 2
ATOM 1164 C CA . ASN A 1 5 ? 0.212 -0.784 -7.268 1.00 34.42 5 ASN A CA 2
ATOM 1165 C C . ASN A 1 5 ? 1.265 -0.513 -8.337 1.00 74.15 5 ASN A C 2
ATOM 1166 O O . ASN A 1 5 ? 1.120 0.399 -9.153 1.00 53.02 5 ASN A O 2
ATOM 1177 N N . LEU A 1 6 ? 2.327 -1.312 -8.330 1.00 62.23 6 LEU A N 2
ATOM 1178 C CA . LEU A 1 6 ? 3.406 -1.160 -9.299 1.00 73.53 6 LEU A CA 2
ATOM 1179 C C . LEU A 1 6 ? 3.152 -2.014 -10.536 1.00 23.42 6 LEU A C 2
ATOM 1180 O O . LEU A 1 6 ? 4.040 -2.202 -11.367 1.00 40.42 6 LEU A O 2
ATOM 1196 N N . GLY A 1 7 ? 1.932 -2.528 -10.654 1.00 15.22 7 GLY A N 2
ATOM 1197 C CA . GLY A 1 7 ? 1.581 -3.354 -11.795 1.00 33.24 7 GLY A CA 2
ATOM 1198 C C . GLY A 1 7 ? 2.512 -4.538 -11.960 1.00 31.11 7 GLY A C 2
ATOM 1199 O O . GLY A 1 7 ? 2.781 -4.974 -13.079 1.00 23.01 7 GLY A O 2
ATOM 1203 N N . TYR A 1 8 ? 3.007 -5.060 -10.843 1.00 41.50 8 TYR A N 2
ATOM 1204 C CA . TYR A 1 8 ? 3.917 -6.200 -10.870 1.00 11.42 8 TYR A CA 2
ATOM 1205 C C . TYR A 1 8 ? 3.234 -7.428 -11.462 1.00 52.34 8 TYR A C 2
ATOM 1206 O O . TYR A 1 8 ? 3.804 -8.124 -12.302 1.00 53.44 8 TYR A O 2
ATOM 1224 N N . GLY A 1 9 ? 2.007 -7.688 -11.019 1.00 21.24 9 GLY A N 2
ATOM 1225 C CA . GLY A 1 9 ? 1.266 -8.832 -11.515 1.00 62.23 9 GLY A CA 2
ATOM 1226 C C . GLY A 1 9 ? 1.181 -8.856 -13.029 1.00 25.45 9 GLY A C 2
ATOM 1227 O O . GLY A 1 9 ? 1.193 -9.924 -13.641 1.00 14.21 9 GLY A O 2
ATOM 1231 N N . ILE A 1 10 ? 1.095 -7.676 -13.633 1.00 13.04 10 ILE A N 2
ATOM 1232 C CA . ILE A 1 10 ? 1.007 -7.566 -15.084 1.00 14.33 10 ILE A CA 2
ATOM 1233 C C . ILE A 1 10 ? 2.251 -8.139 -15.754 1.00 43.00 10 ILE A C 2
ATOM 1234 O O . ILE A 1 10 ? 3.383 -7.855 -15.363 1.00 31.43 10 ILE A O 2
ATOM 1250 N N . PRO A 1 11 ? 2.038 -8.961 -16.793 1.00 52.23 11 PRO A N 2
ATOM 1251 C CA . PRO A 1 11 ? 3.130 -9.589 -17.542 1.00 32.11 11 PRO A CA 2
ATOM 1252 C C . PRO A 1 11 ? 3.915 -8.582 -18.376 1.00 73.53 11 PRO A C 2
ATOM 1253 O O . PRO A 1 11 ? 3.362 -7.927 -19.260 1.00 3.35 11 PRO A O 2
ATOM 1264 N N . HIS A 1 12 ? 5.208 -8.460 -18.088 1.00 31.14 12 HIS A N 2
ATOM 1265 C CA . HIS A 1 12 ? 6.068 -7.533 -18.814 1.00 21.44 12 HIS A CA 2
ATOM 1266 C C . HIS A 1 12 ? 7.145 -8.285 -19.591 1.00 60.34 12 HIS A C 2
ATOM 1267 O O . HIS A 1 12 ? 7.436 -9.446 -19.302 1.00 64.25 12 HIS A O 2
ATOM 1281 N N . LYS A 1 13 ? 7.732 -7.616 -20.577 1.00 1.54 13 LYS A N 2
ATOM 1282 C CA . LYS A 1 13 ? 8.777 -8.220 -21.395 1.00 75.30 13 LYS A CA 2
ATOM 1283 C C . LYS A 1 13 ? 10.090 -7.455 -21.252 1.00 14.21 13 LYS A C 2
ATOM 1284 O O . LYS A 1 13 ? 10.193 -6.302 -21.667 1.00 53.53 13 LYS A O 2
ATOM 1303 N N . GLN A 1 14 ? 11.088 -8.107 -20.665 1.00 10.01 14 GLN A N 2
ATOM 1304 C CA . GLN A 1 14 ? 12.394 -7.487 -20.469 1.00 43.51 14 GLN A CA 2
ATOM 1305 C C . GLN A 1 14 ? 13.058 -7.182 -21.808 1.00 22.44 14 GLN A C 2
ATOM 1306 O O . GLN A 1 14 ? 12.991 -7.980 -22.743 1.00 32.21 14 GLN A O 2
ATOM 1320 N N . VAL A 1 15 ? 13.697 -6.020 -21.894 1.00 4.44 15 VAL A N 2
ATOM 1321 C CA . VAL A 1 15 ? 14.373 -5.608 -23.118 1.00 31.13 15 VAL A CA 2
ATOM 1322 C C . VAL A 1 15 ? 15.614 -4.779 -22.808 1.00 4.41 15 VAL A C 2
ATOM 1323 O O . VAL A 1 15 ? 15.632 -3.997 -21.858 1.00 15.34 15 VAL A O 2
ATOM 1336 N N . LYS A 1 16 ? 16.653 -4.955 -23.619 1.00 74.50 16 LYS A N 2
ATOM 1337 C CA . LYS A 1 16 ? 17.901 -4.223 -23.432 1.00 55.03 16 LYS A CA 2
ATOM 1338 C C . LYS A 1 16 ? 17.699 -2.732 -23.687 1.00 34.10 16 LYS A C 2
ATOM 1339 O O . LYS A 1 16 ? 17.027 -2.341 -24.641 1.00 14.13 16 LYS A O 2
ATOM 1358 N N . LEU A 1 17 ? 18.288 -1.905 -22.830 1.00 71.23 17 LEU A N 2
ATOM 1359 C CA . LEU A 1 17 ? 18.174 -0.458 -22.963 1.00 45.42 17 LEU A CA 2
ATOM 1360 C C . LEU A 1 17 ? 19.372 0.115 -23.714 1.00 71.44 17 LEU A C 2
ATOM 1361 O O . LEU A 1 17 ? 20.449 -0.480 -23.764 1.00 10.42 17 LEU A O 2
ATOM 1377 N N . PRO A 1 18 ? 19.182 1.301 -24.312 1.00 20.10 18 PRO A N 2
ATOM 1378 C CA . PRO A 1 18 ? 20.237 1.982 -25.071 1.00 54.02 18 PRO A CA 2
ATOM 1379 C C . PRO A 1 18 ? 21.353 2.503 -24.172 1.00 55.41 18 PRO A C 2
ATOM 1380 O O . PRO A 1 18 ? 22.418 2.888 -24.650 1.00 22.34 18 PRO A O 2
ATOM 1391 N N . ASN A 1 19 ? 21.100 2.513 -22.866 1.00 75.14 19 ASN A N 2
ATOM 1392 C CA . ASN A 1 19 ? 22.084 2.987 -21.901 1.00 0.42 19 ASN A CA 2
ATOM 1393 C C . ASN A 1 19 ? 23.148 1.926 -21.644 1.00 21.21 19 ASN A C 2
ATOM 1394 O O . ASN A 1 19 ? 24.242 2.229 -21.169 1.00 12.03 19 ASN A O 2
ATOM 1405 N N . GLY A 1 20 ? 22.821 0.676 -21.961 1.00 31.40 20 GLY A N 2
ATOM 1406 C CA . GLY A 1 20 ? 23.759 -0.412 -21.758 1.00 53.05 20 GLY A CA 2
ATOM 1407 C C . GLY A 1 20 ? 23.329 -1.349 -20.647 1.00 73.04 20 GLY A C 2
ATOM 1408 O O . GLY A 1 20 ? 23.740 -2.508 -20.611 1.00 61.43 20 GLY A O 2
ATOM 1412 N N . GLN A 1 21 ? 22.499 -0.846 -19.740 1.00 40.32 21 GLN A N 2
ATOM 1413 C CA . GLN A 1 21 ? 22.014 -1.647 -18.621 1.00 40.33 21 GLN A CA 2
ATOM 1414 C C . GLN A 1 21 ? 20.644 -2.239 -18.929 1.00 14.22 21 GLN A C 2
ATOM 1415 O O . GLN A 1 21 ? 19.988 -1.846 -19.896 1.00 63.52 21 GLN A O 2
ATOM 1429 N N . LEU A 1 22 ? 20.214 -3.186 -18.103 1.00 44.11 22 LEU A N 2
ATOM 1430 C CA . LEU A 1 22 ? 18.919 -3.834 -18.287 1.00 42.12 22 LEU A CA 2
ATOM 1431 C C . LEU A 1 22 ? 17.824 -3.082 -17.540 1.00 13.21 22 LEU A C 2
ATOM 1432 O O . LEU A 1 22 ? 18.093 -2.370 -16.573 1.00 73.51 22 LEU A O 2
ATOM 1448 N N . CYS A 1 23 ? 16.585 -3.247 -17.993 1.00 71.15 23 CYS A N 2
ATOM 1449 C CA . CYS A 1 23 ? 15.447 -2.587 -17.367 1.00 3.42 23 CYS A CA 2
ATOM 1450 C C . CYS A 1 23 ? 15.419 -2.859 -15.865 1.00 13.40 23 CYS A C 2
ATOM 1451 O O . CYS A 1 23 ? 16.183 -3.678 -15.356 1.00 15.03 23 CYS A O 2
ATOM 1458 N N . LYS A 1 24 ? 14.529 -2.166 -15.161 1.00 74.13 24 LYS A N 2
ATOM 1459 C CA . LYS A 1 24 ? 14.399 -2.332 -13.718 1.00 14.44 24 LYS A CA 2
ATOM 1460 C C . LYS A 1 24 ? 13.062 -2.978 -13.364 1.00 3.42 24 LYS A C 2
ATOM 1461 O O . LYS A 1 24 ? 12.120 -2.949 -14.154 1.00 30.33 24 LYS A O 2
ATOM 1480 N N . GLU A 1 25 ? 12.989 -3.560 -12.171 1.00 1.14 25 GLU A N 2
ATOM 1481 C CA . GLU A 1 25 ? 11.767 -4.211 -11.713 1.00 75.54 25 GLU A CA 2
ATOM 1482 C C . GLU A 1 25 ? 10.870 -3.226 -10.970 1.00 64.41 25 GLU A C 2
ATOM 1483 O O . GLU A 1 25 ? 11.332 -2.240 -10.395 1.00 55.45 25 GLU A O 2
ATOM 1495 N N . PRO A 1 26 ? 9.557 -3.497 -10.980 1.00 72.02 26 PRO A N 2
ATOM 1496 C CA . PRO A 1 26 ? 8.567 -2.647 -10.312 1.00 63.14 26 PRO A CA 2
ATOM 1497 C C . PRO A 1 26 ? 8.669 -2.724 -8.792 1.00 31.33 26 PRO A C 2
ATOM 1498 O O . PRO A 1 26 ? 8.497 -3.788 -8.202 1.00 11.42 26 PRO A O 2
ATOM 1509 N N . GLY A 1 27 ? 8.951 -1.585 -8.166 1.00 64.05 27 GLY A N 2
ATOM 1510 C CA . GLY A 1 27 ? 9.072 -1.545 -6.720 1.00 72.14 27 GLY A CA 2
ATOM 1511 C C . GLY A 1 27 ? 10.500 -1.330 -6.263 1.00 63.45 27 GLY A C 2
ATOM 1512 O O . GLY A 1 27 ? 10.741 -0.708 -5.227 1.00 21.42 27 GLY A O 2
ATOM 1516 N N . ASP A 1 28 ? 11.451 -1.846 -7.034 1.00 51.52 28 ASP A N 2
ATOM 1517 C CA . ASP A 1 28 ? 12.864 -1.707 -6.701 1.00 21.21 28 ASP A CA 2
ATOM 1518 C C . ASP A 1 28 ? 13.393 -0.344 -7.137 1.00 71.32 28 ASP A C 2
ATOM 1519 O O . ASP A 1 28 ? 12.817 0.306 -8.008 1.00 31.21 28 ASP A O 2
ATOM 1528 N N . SER A 1 29 ? 14.493 0.082 -6.524 1.00 23.34 29 SER A N 2
ATOM 1529 C CA . SER A 1 29 ? 15.097 1.369 -6.845 1.00 42.40 29 SER A CA 2
ATOM 1530 C C . SER A 1 29 ? 15.686 1.357 -8.252 1.00 22.22 29 SER A C 2
ATOM 1531 O O . SER A 1 29 ? 16.101 0.314 -8.755 1.00 52.14 29 SER A O 2
ATOM 1539 N N . CYS A 1 30 ? 15.719 2.527 -8.883 1.00 63.50 30 CYS A N 2
ATOM 1540 C CA . CYS A 1 30 ? 16.255 2.653 -10.232 1.00 61.12 30 CYS A CA 2
ATOM 1541 C C . CYS A 1 30 ? 17.338 3.727 -10.288 1.00 22.44 30 CYS A C 2
ATOM 1542 O O . CYS A 1 30 ? 17.605 4.407 -9.297 1.00 4.12 30 CYS A O 2
ATOM 1549 N N . SER A 1 31 ? 17.958 3.875 -11.455 1.00 25.20 31 SER A N 2
ATOM 1550 C CA . SER A 1 31 ? 19.014 4.862 -11.639 1.00 4.10 31 SER A CA 2
ATOM 1551 C C . SER A 1 31 ? 18.506 6.056 -12.443 1.00 2.31 31 SER A C 2
ATOM 1552 O O . SER A 1 31 ? 18.937 7.189 -12.231 1.00 60.35 31 SER A O 2
ATOM 1560 N N . LYS A 1 32 ? 17.590 5.791 -13.368 1.00 73.32 32 LYS A N 2
ATOM 1561 C CA . LYS A 1 32 ? 17.022 6.842 -14.205 1.00 55.40 32 LYS A CA 2
ATOM 1562 C C . LYS A 1 32 ? 15.659 6.426 -14.751 1.00 12.53 32 LYS A C 2
ATOM 1563 O O . LYS A 1 32 ? 15.372 5.236 -14.887 1.00 53.03 32 LYS A O 2
ATOM 1582 N N . ARG A 1 33 ? 14.825 7.412 -15.060 1.00 43.31 33 ARG A N 2
ATOM 1583 C CA . ARG A 1 33 ? 13.493 7.147 -15.592 1.00 34.41 33 ARG A CA 2
ATOM 1584 C C . ARG A 1 33 ? 13.569 6.260 -16.830 1.00 44.23 33 ARG A C 2
ATOM 1585 O O . ARG A 1 33 ? 12.672 5.453 -17.082 1.00 43.12 33 ARG A O 2
ATOM 1606 N N . ASP A 1 34 ? 14.640 6.414 -17.598 1.00 24.50 34 ASP A N 2
ATOM 1607 C CA . ASP A 1 34 ? 14.831 5.627 -18.811 1.00 71.23 34 ASP A CA 2
ATOM 1608 C C . ASP A 1 34 ? 15.089 4.162 -18.472 1.00 62.21 34 ASP A C 2
ATOM 1609 O O . ASP A 1 34 ? 14.840 3.274 -19.287 1.00 53.51 34 ASP A O 2
ATOM 1618 N N . GLU A 1 35 ? 15.590 3.918 -17.265 1.00 32.21 35 GLU A N 2
ATOM 1619 C CA . GLU A 1 35 ? 15.882 2.561 -16.819 1.00 71.03 35 GLU A CA 2
ATOM 1620 C C . GLU A 1 35 ? 14.603 1.735 -16.713 1.00 10.45 35 GLU A C 2
ATOM 1621 O O . GLU A 1 35 ? 14.614 0.522 -16.923 1.00 34.02 35 GLU A O 2
ATOM 1633 N N . CYS A 1 36 ? 13.501 2.402 -16.383 1.00 42.41 36 CYS A N 2
ATOM 1634 C CA . CYS A 1 36 ? 12.214 1.732 -16.248 1.00 4.35 36 CYS A CA 2
ATOM 1635 C C . CYS A 1 36 ? 11.732 1.201 -17.595 1.00 10.33 36 CYS A C 2
ATOM 1636 O O . CYS A 1 36 ? 11.725 1.920 -18.594 1.00 11.11 36 CYS A O 2
ATOM 1643 N N . CYS A 1 37 ? 11.330 -0.066 -17.614 1.00 1.12 37 CYS A N 2
ATOM 1644 C CA . CYS A 1 37 ? 10.848 -0.697 -18.836 1.00 33.12 37 CYS A CA 2
ATOM 1645 C C . CYS A 1 37 ? 9.403 -0.294 -19.123 1.00 43.32 37 CYS A C 2
ATOM 1646 O O . CYS A 1 37 ? 8.846 0.577 -18.455 1.00 34.35 37 CYS A O 2
ATOM 1653 N N . LYS A 1 38 ? 8.802 -0.935 -20.120 1.00 13.31 38 LYS A N 2
ATOM 1654 C CA . LYS A 1 38 ? 7.424 -0.645 -20.496 1.00 20.45 38 LYS A CA 2
ATOM 1655 C C . LYS A 1 38 ? 6.579 -1.914 -20.480 1.00 23.30 38 LYS A C 2
ATOM 1656 O O . LYS A 1 38 ? 6.920 -2.906 -21.123 1.00 13.14 38 LYS A O 2
ATOM 1675 N N . ALA A 1 39 ? 5.474 -1.875 -19.744 1.00 41.01 39 ALA A N 2
ATOM 1676 C CA . ALA A 1 39 ? 4.578 -3.021 -19.647 1.00 32.14 39 ALA A CA 2
ATOM 1677 C C . ALA A 1 39 ? 4.162 -3.510 -21.031 1.00 14.11 39 ALA A C 2
ATOM 1678 O O . ALA A 1 39 ? 4.185 -2.751 -22.000 1.00 3.43 39 ALA A O 2
ATOM 1685 N N . ASP A 1 40 ? 3.784 -4.781 -21.116 1.00 14.12 40 ASP A N 2
ATOM 1686 C CA . ASP A 1 40 ? 3.364 -5.371 -22.381 1.00 32.31 40 ASP A CA 2
ATOM 1687 C C . ASP A 1 40 ? 2.287 -4.518 -23.047 1.00 60.05 40 ASP A C 2
ATOM 1688 O O . ASP A 1 40 ? 2.284 -4.345 -24.266 1.00 35.14 40 ASP A O 2
ATOM 1697 N N . ASP A 1 41 ? 1.375 -3.989 -22.238 1.00 4.44 41 ASP A N 2
ATOM 1698 C CA . ASP A 1 41 ? 0.294 -3.156 -22.749 1.00 5.10 41 ASP A CA 2
ATOM 1699 C C . ASP A 1 41 ? 0.548 -1.684 -22.437 1.00 50.32 41 ASP A C 2
ATOM 1700 O O . ASP A 1 41 ? -0.335 -0.983 -21.943 1.00 3.52 41 ASP A O 2
ATOM 1709 N N . GLN A 1 42 ? 1.761 -1.224 -22.726 1.00 51.41 42 GLN A N 2
ATOM 1710 C CA . GLN A 1 42 ? 2.133 0.162 -22.475 1.00 60.23 42 GLN A CA 2
ATOM 1711 C C . GLN A 1 42 ? 1.114 1.119 -23.086 1.00 44.01 42 GLN A C 2
ATOM 1712 O O . GLN A 1 42 ? 0.901 2.222 -22.585 1.00 51.30 42 GLN A O 2
ATOM 1726 N N . LYS A 1 43 ? 0.484 0.687 -24.174 1.00 23.35 43 LYS A N 2
ATOM 1727 C CA . LYS A 1 43 ? -0.514 1.503 -24.855 1.00 12.21 43 LYS A CA 2
ATOM 1728 C C . LYS A 1 43 ? -1.616 1.931 -23.892 1.00 14.20 43 LYS A C 2
ATOM 1729 O O . LYS A 1 43 ? -2.208 3.001 -24.045 1.00 13.11 43 LYS A O 2
ATOM 1748 N N . THR A 1 44 ? -1.888 1.091 -22.899 1.00 33.35 44 THR A N 2
ATOM 1749 C CA . THR A 1 44 ? -2.919 1.382 -21.910 1.00 2.13 44 THR A CA 2
ATOM 1750 C C . THR A 1 44 ? -2.304 1.697 -20.551 1.00 23.02 44 THR A C 2
ATOM 1751 O O . THR A 1 44 ? -2.773 2.583 -19.837 1.00 1.42 44 THR A O 2
ATOM 1762 N N . TYR A 1 45 ? -1.251 0.966 -20.200 1.00 23.12 45 TYR A N 2
ATOM 1763 C CA . TYR A 1 45 ? -0.573 1.167 -18.925 1.00 44.52 45 TYR A CA 2
ATOM 1764 C C . TYR A 1 45 ? 0.643 2.072 -19.092 1.00 73.32 45 TYR A C 2
ATOM 1765 O O . TYR A 1 45 ? 1.370 1.979 -20.081 1.00 45.44 45 TYR A O 2
ATOM 1783 N N . SER A 1 46 ? 0.859 2.947 -18.115 1.00 24.24 46 SER A N 2
ATOM 1784 C CA . SER A 1 46 ? 1.987 3.873 -18.153 1.00 3.12 46 SER A CA 2
ATOM 1785 C C . SER A 1 46 ? 3.120 3.385 -17.256 1.00 30.22 46 SER A C 2
ATOM 1786 O O . SER A 1 46 ? 2.921 3.133 -16.068 1.00 60.40 46 SER A O 2
ATOM 1794 N N . SER A 1 47 ? 4.309 3.256 -17.833 1.00 51.43 47 SER A N 2
ATOM 1795 C CA . SER A 1 47 ? 5.474 2.797 -17.087 1.00 0.13 47 SER A CA 2
ATOM 1796 C C . SER A 1 47 ? 6.441 3.947 -16.824 1.00 35.20 47 SER A C 2
ATOM 1797 O O . SER A 1 47 ? 6.612 4.833 -17.661 1.00 72.53 47 SER A O 2
ATOM 1805 N N . GLY A 1 48 ? 7.072 3.927 -15.654 1.00 44.52 48 GLY A N 2
ATOM 1806 C CA . GLY A 1 48 ? 8.012 4.973 -15.300 1.00 73.22 48 GLY A CA 2
ATOM 1807 C C . GLY A 1 48 ? 8.564 4.806 -13.898 1.00 22.24 48 GLY A C 2
ATOM 1808 O O . GLY A 1 48 ? 7.950 4.152 -13.055 1.00 21.22 48 GLY A O 2
ATOM 1812 N N . CYS A 1 49 ? 9.726 5.400 -13.646 1.00 33.43 49 CYS A N 2
ATOM 1813 C CA . CYS A 1 49 ? 10.363 5.313 -12.337 1.00 51.33 49 CYS A CA 2
ATOM 1814 C C . CYS A 1 49 ? 10.622 6.703 -11.766 1.00 60.23 49 CYS A C 2
ATOM 1815 O O . CYS A 1 49 ? 11.512 7.418 -12.223 1.00 43.14 49 CYS A O 2
ATOM 1822 N N . ALA A 1 50 ? 9.837 7.078 -10.760 1.00 24.03 50 ALA A N 2
ATOM 1823 C CA . ALA A 1 50 ? 9.983 8.382 -10.123 1.00 52.20 50 ALA A CA 2
ATOM 1824 C C . ALA A 1 50 ? 10.142 8.240 -8.613 1.00 73.13 50 ALA A C 2
ATOM 1825 O O . ALA A 1 50 ? 9.685 7.261 -8.021 1.00 74.45 50 ALA A O 2
ATOM 1832 N N . GLN A 1 51 ? 10.792 9.221 -7.997 1.00 0.14 51 GLN A N 2
ATOM 1833 C CA . GLN A 1 51 ? 11.012 9.204 -6.556 1.00 22.24 51 GLN A CA 2
ATOM 1834 C C . GLN A 1 51 ? 9.687 9.146 -5.802 1.00 22.13 51 GLN A C 2
ATOM 1835 O O . GLN A 1 51 ? 8.707 9.776 -6.200 1.00 70.22 51 GLN A O 2
ATOM 1849 N N . THR A 1 52 ? 9.663 8.385 -4.713 1.00 0.24 52 THR A N 2
ATOM 1850 C CA . THR A 1 52 ? 8.459 8.243 -3.906 1.00 52.32 52 THR A CA 2
ATOM 1851 C C . THR A 1 52 ? 8.803 8.060 -2.432 1.00 41.24 52 THR A C 2
ATOM 1852 O O . THR A 1 52 ? 9.603 7.196 -2.074 1.00 10.45 52 THR A O 2
ATOM 1863 N N . TRP A 1 53 ? 8.193 8.877 -1.581 1.00 50.00 53 TRP A N 2
ATOM 1864 C CA . TRP A 1 53 ? 8.435 8.806 -0.144 1.00 13.43 53 TRP A CA 2
ATOM 1865 C C . TRP A 1 53 ? 8.259 7.379 0.365 1.00 20.25 53 TRP A C 2
ATOM 1866 O O . TRP A 1 53 ? 7.147 6.852 0.388 1.00 30.10 53 TRP A O 2
ATOM 1887 N N . SER A 1 54 ? 9.362 6.761 0.776 1.00 73.23 54 SER A N 2
ATOM 1888 C CA . SER A 1 54 ? 9.328 5.395 1.283 1.00 1.23 54 SER A CA 2
ATOM 1889 C C . SER A 1 54 ? 9.483 5.374 2.800 1.00 1.45 54 SER A C 2
ATOM 1890 O O . SER A 1 54 ? 10.547 5.695 3.331 1.00 54.32 54 SER A O 2
ATOM 1898 N N . ALA A 1 55 ? 8.415 4.994 3.494 1.00 24.31 55 ALA A N 2
ATOM 1899 C CA . ALA A 1 55 ? 8.432 4.931 4.950 1.00 61.42 55 ALA A CA 2
ATOM 1900 C C . ALA A 1 55 ? 9.326 3.794 5.438 1.00 11.41 55 ALA A C 2
ATOM 1901 O O . ALA A 1 55 ? 10.001 3.918 6.458 1.00 70.54 55 ALA A O 2
ATOM 1908 N N . MET A 1 56 ? 9.320 2.686 4.703 1.00 52.23 56 MET A N 2
ATOM 1909 C CA . MET A 1 56 ? 10.131 1.529 5.063 1.00 2.01 56 MET A CA 2
ATOM 1910 C C . MET A 1 56 ? 11.616 1.827 4.881 1.00 63.44 56 MET A C 2
ATOM 1911 O O . MET A 1 56 ? 12.415 1.616 5.793 1.00 50.10 56 MET A O 2
ATOM 1925 N N . GLU A 1 57 ? 11.976 2.316 3.699 1.00 32.35 57 GLU A N 2
ATOM 1926 C CA . GLU A 1 57 ? 13.366 2.642 3.400 1.00 22.10 57 GLU A CA 2
ATOM 1927 C C . GLU A 1 57 ? 13.823 3.863 4.194 1.00 3.34 57 GLU A C 2
ATOM 1928 O O . GLU A 1 57 ? 14.987 3.967 4.579 1.00 70.20 57 GLU A O 2
ATOM 1940 N N . GLY A 1 58 ? 12.895 4.784 4.437 1.00 71.20 58 GLY A N 2
ATOM 1941 C CA . GLY A 1 58 ? 13.221 5.985 5.183 1.00 62.35 58 GLY A CA 2
ATOM 1942 C C . GLY A 1 58 ? 13.970 7.003 4.345 1.00 11.24 58 GLY A C 2
ATOM 1943 O O . GLY A 1 58 ? 14.825 7.728 4.853 1.00 13.42 58 GLY A O 2
ATOM 1947 N N . GLY A 1 59 ? 13.650 7.057 3.056 1.00 53.24 59 GLY A N 2
ATOM 1948 C CA . GLY A 1 59 ? 14.309 7.995 2.166 1.00 71.14 59 GLY A CA 2
ATOM 1949 C C . GLY A 1 59 ? 13.715 7.988 0.772 1.00 54.33 59 GLY A C 2
ATOM 1950 O O . GLY A 1 59 ? 13.328 6.938 0.260 1.00 41.53 59 GLY A O 2
ATOM 1954 N N . PHE A 1 60 ? 13.641 9.162 0.156 1.00 63.11 60 PHE A N 2
ATOM 1955 C CA . PHE A 1 60 ? 13.087 9.287 -1.188 1.00 13.45 60 PHE A CA 2
ATOM 1956 C C . PHE A 1 60 ? 13.840 8.396 -2.171 1.00 14.32 60 PHE A C 2
ATOM 1957 O O . PHE A 1 60 ? 15.050 8.532 -2.348 1.00 14.32 60 PHE A O 2
ATOM 1974 N N . VAL A 1 61 ? 13.114 7.484 -2.809 1.00 45.52 61 VAL A N 2
ATOM 1975 C CA . VAL A 1 61 ? 13.711 6.571 -3.776 1.00 64.24 61 VAL A CA 2
ATOM 1976 C C . VAL A 1 61 ? 12.811 6.396 -4.994 1.00 55.24 61 VAL A C 2
ATOM 1977 O O . VAL A 1 61 ? 11.585 6.398 -4.880 1.00 32.44 61 VAL A O 2
ATOM 1990 N N . ARG A 1 62 ? 13.428 6.246 -6.162 1.00 30.52 62 ARG A N 2
ATOM 1991 C CA . ARG A 1 62 ? 12.684 6.071 -7.403 1.00 1.55 62 ARG A CA 2
ATOM 1992 C C . ARG A 1 62 ? 12.378 4.595 -7.650 1.00 35.04 62 ARG A C 2
ATOM 1993 O O . ARG A 1 62 ? 13.278 3.800 -7.912 1.00 41.40 62 ARG A O 2
ATOM 2014 N N . GLU A 1 63 ? 11.100 4.240 -7.562 1.00 4.11 63 GLU A N 2
ATOM 2015 C CA . GLU A 1 63 ? 10.675 2.861 -7.773 1.00 61.21 63 GLU A CA 2
ATOM 2016 C C . GLU A 1 63 ? 9.775 2.751 -9.000 1.00 3.43 63 GLU A C 2
ATOM 2017 O O . GLU A 1 63 ? 8.868 3.562 -9.194 1.00 41.04 63 GLU A O 2
ATOM 2029 N N . CYS A 1 64 ? 10.033 1.745 -9.828 1.00 65.21 64 CYS A N 2
ATOM 2030 C CA . CYS A 1 64 ? 9.249 1.527 -11.038 1.00 2.33 64 CYS A CA 2
ATOM 2031 C C . CYS A 1 64 ? 7.786 1.259 -10.697 1.00 4.40 64 CYS A C 2
ATOM 2032 O O . CYS A 1 64 ? 7.481 0.560 -9.729 1.00 60.14 64 CYS A O 2
ATOM 2039 N N . TYR A 1 65 ? 6.886 1.818 -11.497 1.00 14.13 65 TYR A N 2
ATOM 2040 C CA . TYR A 1 65 ? 5.454 1.642 -11.278 1.00 72.44 65 TYR A CA 2
ATOM 2041 C C . TYR A 1 65 ? 4.722 1.440 -12.601 1.00 71.11 65 TYR A C 2
ATOM 2042 O O . TYR A 1 65 ? 5.101 2.008 -13.626 1.00 52.21 65 TYR A O 2
ATOM 2060 N N . ILE A 1 66 ? 3.672 0.626 -12.571 1.00 21.15 66 ILE A N 2
ATOM 2061 C CA . ILE A 1 66 ? 2.885 0.350 -13.766 1.00 33.21 66 ILE A CA 2
ATOM 2062 C C . ILE A 1 66 ? 1.392 0.361 -13.457 1.00 23.44 66 ILE A C 2
ATOM 2063 O O . ILE A 1 66 ? 0.894 -0.490 -12.720 1.00 34.13 66 ILE A O 2
ATOM 2079 N N . CYS A 1 67 ? 0.682 1.327 -14.027 1.00 45.33 67 CYS A N 2
ATOM 2080 C CA . CYS A 1 67 ? -0.756 1.450 -13.814 1.00 5.40 67 CYS A CA 2
ATOM 2081 C C . CYS A 1 67 ? -1.459 1.900 -15.092 1.00 42.25 67 CYS A C 2
ATOM 2082 O O . CYS A 1 67 ? -0.827 2.429 -16.006 1.00 62.01 67 CYS A O 2
ATOM 2089 N N . ALA A 1 68 ? -2.769 1.686 -15.145 1.00 50.41 68 ALA A N 2
ATOM 2090 C CA . ALA A 1 68 ? -3.558 2.072 -16.309 1.00 24.02 68 ALA A CA 2
ATOM 2091 C C . ALA A 1 68 ? -3.881 3.562 -16.283 1.00 31.12 68 ALA A C 2
ATOM 2092 O O . ALA A 1 68 ? -4.018 4.159 -15.216 1.00 25.54 68 ALA A O 2
ATOM 2099 N N . VAL A 1 69 ? -4.000 4.157 -17.466 1.00 1.04 69 VAL A N 2
ATOM 2100 C CA . VAL A 1 69 ? -4.307 5.577 -17.580 1.00 30.34 69 VAL A CA 2
ATOM 2101 C C . VAL A 1 69 ? -5.792 5.838 -17.354 1.00 64.12 69 VAL A C 2
ATOM 2102 O O . VAL A 1 69 ? -6.166 6.745 -16.609 1.00 11.42 69 VAL A O 2
ATOM 2115 N N . GLU A 1 70 ? -6.633 5.039 -18.001 1.00 24.12 70 GLU A N 2
ATOM 2116 C CA . GLU A 1 70 ? -8.078 5.185 -17.870 1.00 43.43 70 GLU A CA 2
ATOM 2117 C C . GLU A 1 70 ? -8.556 4.670 -16.515 1.00 43.03 70 GLU A C 2
ATOM 2118 O O . GLU A 1 70 ? -9.489 5.216 -15.925 1.00 31.01 70 GLU A O 2
ATOM 2130 N N . SER A 1 71 ? -7.909 3.616 -16.027 1.00 35.20 71 SER A N 2
ATOM 2131 C CA . SER A 1 71 ? -8.271 3.024 -14.743 1.00 71.31 71 SER A CA 2
ATOM 2132 C C . SER A 1 71 ? -7.320 3.490 -13.645 1.00 61.34 71 SER A C 2
ATOM 2133 O O . SER A 1 71 ? -6.101 3.410 -13.789 1.00 51.13 71 SER A O 2
ATOM 2141 N N . SER A 1 72 ? -7.890 3.977 -12.547 1.00 24.33 72 SER A N 2
ATOM 2142 C CA . SER A 1 72 ? -7.096 4.460 -11.424 1.00 72.54 72 SER A CA 2
ATOM 2143 C C . SER A 1 72 ? -6.813 3.334 -10.435 1.00 71.31 72 SER A C 2
ATOM 2144 O O . SER A 1 72 ? -5.735 3.267 -9.844 1.00 43.14 72 SER A O 2
ATOM 2152 N N . MET A 1 73 ? -7.789 2.450 -10.259 1.00 73.10 73 MET A N 2
ATOM 2153 C CA . MET A 1 73 ? -7.646 1.324 -9.342 1.00 75.11 73 MET A CA 2
ATOM 2154 C C . MET A 1 73 ? -7.067 0.109 -10.060 1.00 40.14 73 MET A C 2
ATOM 2155 O O . MET A 1 73 ? -7.620 -0.988 -9.990 1.00 1.23 73 MET A O 2
ATOM 2169 N N . CYS A 1 74 ? -5.949 0.312 -10.748 1.00 22.05 74 CYS A N 2
ATOM 2170 C CA . CYS A 1 74 ? -5.293 -0.766 -11.479 1.00 71.13 74 CYS A CA 2
ATOM 2171 C C . CYS A 1 74 ? -5.062 -1.973 -10.575 1.00 11.11 74 CYS A C 2
ATOM 2172 O O . CYS A 1 74 ? -5.005 -1.844 -9.352 1.00 2.20 74 CYS A O 2
ATOM 2179 N N . SER A 1 1 ? 2.036 0.722 0.174 1.00 41.04 1 SER A N 3
ATOM 2180 C CA . SER A 1 1 ? 1.679 0.374 -1.196 1.00 22.43 1 SER A CA 3
ATOM 2181 C C . SER A 1 1 ? 2.107 -1.053 -1.525 1.00 32.12 1 SER A C 3
ATOM 2182 O O . SER A 1 1 ? 3.268 -1.420 -1.353 1.00 35.41 1 SER A O 3
ATOM 2190 N N . ASN A 1 2 ? 1.158 -1.854 -1.998 1.00 63.15 2 ASN A N 3
ATOM 2191 C CA . ASN A 1 2 ? 1.434 -3.242 -2.350 1.00 51.12 2 ASN A CA 3
ATOM 2192 C C . ASN A 1 2 ? 2.051 -3.338 -3.742 1.00 12.54 2 ASN A C 3
ATOM 2193 O O . ASN A 1 2 ? 2.221 -2.329 -4.428 1.00 12.24 2 ASN A O 3
ATOM 2204 N N . ARG A 1 3 ? 2.385 -4.557 -4.154 1.00 15.33 3 ARG A N 3
ATOM 2205 C CA . ARG A 1 3 ? 2.982 -4.784 -5.464 1.00 14.22 3 ARG A CA 3
ATOM 2206 C C . ARG A 1 3 ? 2.017 -4.392 -6.578 1.00 55.35 3 ARG A C 3
ATOM 2207 O O . ARG A 1 3 ? 2.425 -3.853 -7.607 1.00 3.23 3 ARG A O 3
ATOM 2228 N N . TRP A 1 4 ? 0.735 -4.669 -6.367 1.00 73.51 4 TRP A N 3
ATOM 2229 C CA . TRP A 1 4 ? -0.289 -4.345 -7.353 1.00 32.25 4 TRP A CA 3
ATOM 2230 C C . TRP A 1 4 ? -0.197 -2.882 -7.774 1.00 35.44 4 TRP A C 3
ATOM 2231 O O . TRP A 1 4 ? -0.428 -2.546 -8.936 1.00 72.05 4 TRP A O 3
ATOM 2252 N N . ASN A 1 5 ? 0.141 -2.018 -6.825 1.00 40.35 5 ASN A N 3
ATOM 2253 C CA . ASN A 1 5 ? 0.263 -0.590 -7.099 1.00 34.42 5 ASN A CA 3
ATOM 2254 C C . ASN A 1 5 ? 1.321 -0.329 -8.166 1.00 74.15 5 ASN A C 3
ATOM 2255 O O . ASN A 1 5 ? 1.179 0.576 -8.989 1.00 53.02 5 ASN A O 3
ATOM 2266 N N . LEU A 1 6 ? 2.383 -1.128 -8.145 1.00 62.23 6 LEU A N 3
ATOM 2267 C CA . LEU A 1 6 ? 3.467 -0.984 -9.110 1.00 73.53 6 LEU A CA 3
ATOM 2268 C C . LEU A 1 6 ? 3.219 -1.852 -10.340 1.00 23.42 6 LEU A C 3
ATOM 2269 O O . LEU A 1 6 ? 4.110 -2.049 -11.165 1.00 40.42 6 LEU A O 3
ATOM 2285 N N . GLY A 1 7 ? 1.998 -2.368 -10.458 1.00 15.22 7 GLY A N 3
ATOM 2286 C CA . GLY A 1 7 ? 1.653 -3.205 -11.593 1.00 33.24 7 GLY A CA 3
ATOM 2287 C C . GLY A 1 7 ? 2.614 -4.365 -11.770 1.00 31.11 7 GLY A C 3
ATOM 2288 O O . GLY A 1 7 ? 2.885 -4.789 -12.894 1.00 23.01 7 GLY A O 3
ATOM 2292 N N . TYR A 1 8 ? 3.129 -4.878 -10.659 1.00 41.50 8 TYR A N 3
ATOM 2293 C CA . TYR A 1 8 ? 4.069 -5.993 -10.696 1.00 11.42 8 TYR A CA 3
ATOM 2294 C C . TYR A 1 8 ? 3.412 -7.239 -11.283 1.00 52.34 8 TYR A C 3
ATOM 2295 O O . TYR A 1 8 ? 3.983 -7.910 -12.140 1.00 53.44 8 TYR A O 3
ATOM 2313 N N . GLY A 1 9 ? 2.207 -7.541 -10.811 1.00 21.24 9 GLY A N 3
ATOM 2314 C CA . GLY A 1 9 ? 1.490 -8.705 -11.299 1.00 62.23 9 GLY A CA 3
ATOM 2315 C C . GLY A 1 9 ? 1.377 -8.726 -12.811 1.00 25.45 9 GLY A C 3
ATOM 2316 O O . GLY A 1 9 ? 1.517 -9.777 -13.436 1.00 14.21 9 GLY A O 3
ATOM 2320 N N . ILE A 1 10 ? 1.122 -7.562 -13.399 1.00 13.04 10 ILE A N 3
ATOM 2321 C CA . ILE A 1 10 ? 0.991 -7.451 -14.846 1.00 14.33 10 ILE A CA 3
ATOM 2322 C C . ILE A 1 10 ? 2.212 -8.028 -15.555 1.00 43.00 10 ILE A C 3
ATOM 2323 O O . ILE A 1 10 ? 3.356 -7.748 -15.199 1.00 31.43 10 ILE A O 3
ATOM 2339 N N . PRO A 1 11 ? 1.965 -8.849 -16.586 1.00 52.23 11 PRO A N 3
ATOM 2340 C CA . PRO A 1 11 ? 3.031 -9.480 -17.368 1.00 32.11 11 PRO A CA 3
ATOM 2341 C C . PRO A 1 11 ? 3.793 -8.475 -18.227 1.00 73.53 11 PRO A C 3
ATOM 2342 O O . PRO A 1 11 ? 3.207 -7.794 -19.069 1.00 3.35 11 PRO A O 3
ATOM 2353 N N . HIS A 1 12 ? 5.101 -8.387 -18.007 1.00 31.14 12 HIS A N 3
ATOM 2354 C CA . HIS A 1 12 ? 5.943 -7.466 -18.761 1.00 21.44 12 HIS A CA 3
ATOM 2355 C C . HIS A 1 12 ? 6.996 -8.224 -19.562 1.00 60.34 12 HIS A C 3
ATOM 2356 O O . HIS A 1 12 ? 7.295 -9.383 -19.275 1.00 64.25 12 HIS A O 3
ATOM 2370 N N . LYS A 1 13 ? 7.555 -7.564 -20.570 1.00 1.54 13 LYS A N 3
ATOM 2371 C CA . LYS A 1 13 ? 8.575 -8.174 -21.415 1.00 75.30 13 LYS A CA 3
ATOM 2372 C C . LYS A 1 13 ? 9.937 -7.532 -21.172 1.00 14.21 13 LYS A C 3
ATOM 2373 O O . LYS A 1 13 ? 10.115 -6.333 -21.386 1.00 53.53 13 LYS A O 3
ATOM 2392 N N . GLN A 1 14 ? 10.896 -8.338 -20.727 1.00 10.01 14 GLN A N 3
ATOM 2393 C CA . GLN A 1 14 ? 12.243 -7.846 -20.458 1.00 43.51 14 GLN A CA 3
ATOM 2394 C C . GLN A 1 14 ? 13.008 -7.618 -21.756 1.00 22.44 14 GLN A C 3
ATOM 2395 O O . GLN A 1 14 ? 12.890 -8.394 -22.704 1.00 32.21 14 GLN A O 3
ATOM 2409 N N . VAL A 1 15 ? 13.795 -6.547 -21.792 1.00 4.44 15 VAL A N 3
ATOM 2410 C CA . VAL A 1 15 ? 14.582 -6.216 -22.975 1.00 31.13 15 VAL A CA 3
ATOM 2411 C C . VAL A 1 15 ? 15.845 -5.450 -22.597 1.00 4.41 15 VAL A C 3
ATOM 2412 O O . VAL A 1 15 ? 15.940 -4.886 -21.506 1.00 15.34 15 VAL A O 3
ATOM 2425 N N . LYS A 1 16 ? 16.812 -5.429 -23.508 1.00 74.50 16 LYS A N 3
ATOM 2426 C CA . LYS A 1 16 ? 18.071 -4.729 -23.273 1.00 55.03 16 LYS A CA 3
ATOM 2427 C C . LYS A 1 16 ? 17.972 -3.273 -23.713 1.00 34.10 16 LYS A C 3
ATOM 2428 O O . LYS A 1 16 ? 17.388 -2.966 -24.752 1.00 14.13 16 LYS A O 3
ATOM 2447 N N . LEU A 1 17 ? 18.550 -2.378 -22.918 1.00 71.23 17 LEU A N 3
ATOM 2448 C CA . LEU A 1 17 ? 18.529 -0.953 -23.228 1.00 45.42 17 LEU A CA 3
ATOM 2449 C C . LEU A 1 17 ? 19.806 -0.534 -23.949 1.00 71.44 17 LEU A C 3
ATOM 2450 O O . LEU A 1 17 ? 20.848 -1.183 -23.847 1.00 10.42 17 LEU A O 3
ATOM 2466 N N . PRO A 1 18 ? 19.726 0.576 -24.697 1.00 20.10 18 PRO A N 3
ATOM 2467 C CA . PRO A 1 18 ? 20.867 1.107 -25.448 1.00 54.02 18 PRO A CA 3
ATOM 2468 C C . PRO A 1 18 ? 21.945 1.682 -24.537 1.00 55.41 18 PRO A C 3
ATOM 2469 O O . PRO A 1 18 ? 23.063 1.949 -24.975 1.00 22.34 18 PRO A O 3
ATOM 2480 N N . ASN A 1 19 ? 21.602 1.868 -23.266 1.00 75.14 19 ASN A N 3
ATOM 2481 C CA . ASN A 1 19 ? 22.542 2.410 -22.291 1.00 0.42 19 ASN A CA 3
ATOM 2482 C C . ASN A 1 19 ? 23.540 1.344 -21.847 1.00 21.21 19 ASN A C 3
ATOM 2483 O O . ASN A 1 19 ? 24.609 1.660 -21.325 1.00 12.03 19 ASN A O 3
ATOM 2494 N N . GLY A 1 20 ? 23.182 0.082 -22.060 1.00 31.40 20 GLY A N 3
ATOM 2495 C CA . GLY A 1 20 ? 24.057 -1.010 -21.676 1.00 53.05 20 GLY A CA 3
ATOM 2496 C C . GLY A 1 20 ? 23.503 -1.817 -20.518 1.00 73.04 20 GLY A C 3
ATOM 2497 O O . GLY A 1 20 ? 23.858 -2.981 -20.339 1.00 61.43 20 GLY A O 3
ATOM 2501 N N . GLN A 1 21 ? 22.632 -1.195 -19.729 1.00 40.32 21 GLN A N 3
ATOM 2502 C CA . GLN A 1 21 ? 22.032 -1.863 -18.581 1.00 40.33 21 GLN A CA 3
ATOM 2503 C C . GLN A 1 21 ? 20.658 -2.425 -18.935 1.00 14.22 21 GLN A C 3
ATOM 2504 O O . GLN A 1 21 ? 20.092 -2.097 -19.979 1.00 63.52 21 GLN A O 3
ATOM 2518 N N . LEU A 1 22 ? 20.127 -3.272 -18.061 1.00 44.11 22 LEU A N 3
ATOM 2519 C CA . LEU A 1 22 ? 18.819 -3.881 -18.281 1.00 42.12 22 LEU A CA 3
ATOM 2520 C C . LEU A 1 22 ? 17.718 -3.054 -17.627 1.00 13.21 22 LEU A C 3
ATOM 2521 O O . LEU A 1 22 ? 17.970 -2.287 -16.696 1.00 73.51 22 LEU A O 3
ATOM 2537 N N . CYS A 1 23 ? 16.493 -3.216 -18.116 1.00 71.15 23 CYS A N 3
ATOM 2538 C CA . CYS A 1 23 ? 15.350 -2.486 -17.579 1.00 3.42 23 CYS A CA 3
ATOM 2539 C C . CYS A 1 23 ? 15.270 -2.642 -16.062 1.00 13.40 23 CYS A C 3
ATOM 2540 O O . CYS A 1 23 ? 15.883 -3.542 -15.486 1.00 15.03 23 CYS A O 3
ATOM 2547 N N . LYS A 1 24 ? 14.512 -1.759 -15.421 1.00 74.13 24 LYS A N 3
ATOM 2548 C CA . LYS A 1 24 ? 14.349 -1.799 -13.973 1.00 14.44 24 LYS A CA 3
ATOM 2549 C C . LYS A 1 24 ? 13.056 -2.511 -13.591 1.00 3.42 24 LYS A C 3
ATOM 2550 O O . LYS A 1 24 ? 12.080 -2.490 -14.340 1.00 30.33 24 LYS A O 3
ATOM 2569 N N . GLU A 1 25 ? 13.056 -3.139 -12.418 1.00 1.14 25 GLU A N 3
ATOM 2570 C CA . GLU A 1 25 ? 11.881 -3.856 -11.936 1.00 75.54 25 GLU A CA 3
ATOM 2571 C C . GLU A 1 25 ? 10.978 -2.934 -11.120 1.00 64.41 25 GLU A C 3
ATOM 2572 O O . GLU A 1 25 ? 11.422 -1.951 -10.530 1.00 55.45 25 GLU A O 3
ATOM 2584 N N . PRO A 1 26 ? 9.676 -3.259 -11.090 1.00 72.02 26 PRO A N 3
ATOM 2585 C CA . PRO A 1 26 ? 8.682 -2.475 -10.351 1.00 63.14 26 PRO A CA 3
ATOM 2586 C C . PRO A 1 26 ? 8.851 -2.600 -8.840 1.00 31.33 26 PRO A C 3
ATOM 2587 O O . PRO A 1 26 ? 8.761 -3.693 -8.284 1.00 11.42 26 PRO A O 3
ATOM 2598 N N . GLY A 1 27 ? 9.096 -1.471 -8.182 1.00 64.05 27 GLY A N 3
ATOM 2599 C CA . GLY A 1 27 ? 9.273 -1.476 -6.741 1.00 72.14 27 GLY A CA 3
ATOM 2600 C C . GLY A 1 27 ? 10.715 -1.251 -6.333 1.00 63.45 27 GLY A C 3
ATOM 2601 O O . GLY A 1 27 ? 10.988 -0.660 -5.289 1.00 21.42 27 GLY A O 3
ATOM 2605 N N . ASP A 1 28 ? 11.643 -1.727 -7.159 1.00 51.52 28 ASP A N 3
ATOM 2606 C CA . ASP A 1 28 ? 13.065 -1.576 -6.879 1.00 21.21 28 ASP A CA 3
ATOM 2607 C C . ASP A 1 28 ? 13.552 -0.184 -7.271 1.00 71.32 28 ASP A C 3
ATOM 2608 O O . ASP A 1 28 ? 12.983 0.458 -8.154 1.00 31.21 28 ASP A O 3
ATOM 2617 N N . SER A 1 29 ? 14.607 0.277 -6.608 1.00 23.34 29 SER A N 3
ATOM 2618 C CA . SER A 1 29 ? 15.168 1.596 -6.883 1.00 42.40 29 SER A CA 3
ATOM 2619 C C . SER A 1 29 ? 15.772 1.647 -8.283 1.00 22.22 29 SER A C 3
ATOM 2620 O O . SER A 1 29 ? 16.259 0.640 -8.799 1.00 52.14 29 SER A O 3
ATOM 2628 N N . CYS A 1 30 ? 15.737 2.825 -8.893 1.00 63.50 30 CYS A N 3
ATOM 2629 C CA . CYS A 1 30 ? 16.282 3.012 -10.233 1.00 61.12 30 CYS A CA 3
ATOM 2630 C C . CYS A 1 30 ? 17.316 4.133 -10.251 1.00 22.44 30 CYS A C 3
ATOM 2631 O O . CYS A 1 30 ? 17.541 4.799 -9.240 1.00 4.12 30 CYS A O 3
ATOM 2638 N N . SER A 1 31 ? 17.939 4.337 -11.406 1.00 25.20 31 SER A N 3
ATOM 2639 C CA . SER A 1 31 ? 18.952 5.377 -11.554 1.00 4.10 31 SER A CA 3
ATOM 2640 C C . SER A 1 31 ? 18.400 6.564 -12.339 1.00 2.31 31 SER A C 3
ATOM 2641 O O . SER A 1 31 ? 18.751 7.714 -12.073 1.00 60.35 31 SER A O 3
ATOM 2649 N N . LYS A 1 32 ? 17.534 6.277 -13.304 1.00 73.32 32 LYS A N 3
ATOM 2650 C CA . LYS A 1 32 ? 16.931 7.319 -14.126 1.00 55.40 32 LYS A CA 3
ATOM 2651 C C . LYS A 1 32 ? 15.573 6.873 -14.661 1.00 12.53 32 LYS A C 3
ATOM 2652 O O . LYS A 1 32 ? 15.331 5.681 -14.848 1.00 53.03 32 LYS A O 3
ATOM 2671 N N . ARG A 1 33 ? 14.694 7.839 -14.905 1.00 43.31 33 ARG A N 3
ATOM 2672 C CA . ARG A 1 33 ? 13.360 7.544 -15.418 1.00 34.41 33 ARG A CA 3
ATOM 2673 C C . ARG A 1 33 ? 13.440 6.716 -16.696 1.00 44.23 33 ARG A C 3
ATOM 2674 O O . ARG A 1 33 ? 12.573 5.884 -16.963 1.00 43.12 33 ARG A O 3
ATOM 2695 N N . ASP A 1 34 ? 14.486 6.949 -17.482 1.00 24.50 34 ASP A N 3
ATOM 2696 C CA . ASP A 1 34 ? 14.679 6.223 -18.732 1.00 71.23 34 ASP A CA 3
ATOM 2697 C C . ASP A 1 34 ? 14.949 4.746 -18.467 1.00 62.21 34 ASP A C 3
ATOM 2698 O O . ASP A 1 34 ? 14.702 3.897 -19.322 1.00 53.51 34 ASP A O 3
ATOM 2707 N N . GLU A 1 35 ? 15.456 4.446 -17.275 1.00 32.21 35 GLU A N 3
ATOM 2708 C CA . GLU A 1 35 ? 15.760 3.070 -16.898 1.00 71.03 35 GLU A CA 3
ATOM 2709 C C . GLU A 1 35 ? 14.488 2.232 -16.828 1.00 10.45 35 GLU A C 3
ATOM 2710 O O . GLU A 1 35 ? 14.506 1.031 -17.100 1.00 34.02 35 GLU A O 3
ATOM 2722 N N . CYS A 1 36 ? 13.383 2.874 -16.463 1.00 42.41 36 CYS A N 3
ATOM 2723 C CA . CYS A 1 36 ? 12.101 2.188 -16.355 1.00 4.35 36 CYS A CA 3
ATOM 2724 C C . CYS A 1 36 ? 11.562 1.822 -17.734 1.00 10.33 36 CYS A C 3
ATOM 2725 O O . CYS A 1 36 ? 11.403 2.682 -18.601 1.00 11.11 36 CYS A O 3
ATOM 2732 N N . CYS A 1 37 ? 11.284 0.537 -17.933 1.00 1.12 37 CYS A N 3
ATOM 2733 C CA . CYS A 1 37 ? 10.763 0.054 -19.206 1.00 33.12 37 CYS A CA 3
ATOM 2734 C C . CYS A 1 37 ? 9.241 0.160 -19.247 1.00 43.32 37 CYS A C 3
ATOM 2735 O O . CYS A 1 37 ? 8.613 0.611 -18.289 1.00 34.35 37 CYS A O 3
ATOM 2742 N N . LYS A 1 38 ? 8.655 -0.262 -20.362 1.00 13.31 38 LYS A N 3
ATOM 2743 C CA . LYS A 1 38 ? 7.207 -0.217 -20.530 1.00 20.45 38 LYS A CA 3
ATOM 2744 C C . LYS A 1 38 ? 6.596 -1.603 -20.351 1.00 23.30 38 LYS A C 3
ATOM 2745 O O . LYS A 1 38 ? 7.287 -2.616 -20.466 1.00 13.14 38 LYS A O 3
ATOM 2764 N N . ALA A 1 39 ? 5.298 -1.641 -20.071 1.00 41.01 39 ALA A N 3
ATOM 2765 C CA . ALA A 1 39 ? 4.594 -2.903 -19.880 1.00 32.14 39 ALA A CA 3
ATOM 2766 C C . ALA A 1 39 ? 4.173 -3.504 -21.216 1.00 14.11 39 ALA A C 3
ATOM 2767 O O . ALA A 1 39 ? 4.234 -2.842 -22.252 1.00 3.43 39 ALA A O 3
ATOM 2774 N N . ASP A 1 40 ? 3.747 -4.762 -21.185 1.00 14.12 40 ASP A N 3
ATOM 2775 C CA . ASP A 1 40 ? 3.317 -5.454 -22.396 1.00 32.31 40 ASP A CA 3
ATOM 2776 C C . ASP A 1 40 ? 2.278 -4.630 -23.151 1.00 60.05 40 ASP A C 3
ATOM 2777 O O . ASP A 1 40 ? 2.315 -4.542 -24.379 1.00 35.14 40 ASP A O 3
ATOM 2786 N N . ASP A 1 41 ? 1.354 -4.030 -22.410 1.00 4.44 41 ASP A N 3
ATOM 2787 C CA . ASP A 1 41 ? 0.306 -3.213 -23.010 1.00 5.10 41 ASP A CA 3
ATOM 2788 C C . ASP A 1 41 ? 0.498 -1.740 -22.664 1.00 50.32 41 ASP A C 3
ATOM 2789 O O . ASP A 1 41 ? -0.421 -1.082 -22.177 1.00 3.52 41 ASP A O 3
ATOM 2798 N N . GLN A 1 42 ? 1.699 -1.230 -22.918 1.00 51.41 42 GLN A N 3
ATOM 2799 C CA . GLN A 1 42 ? 2.013 0.164 -22.632 1.00 60.23 42 GLN A CA 3
ATOM 2800 C C . GLN A 1 42 ? 0.972 1.094 -23.247 1.00 44.01 42 GLN A C 3
ATOM 2801 O O . GLN A 1 42 ? 0.716 2.183 -22.733 1.00 51.30 42 GLN A O 3
ATOM 2815 N N . LYS A 1 43 ? 0.373 0.658 -24.350 1.00 23.35 43 LYS A N 3
ATOM 2816 C CA . LYS A 1 43 ? -0.641 1.449 -25.035 1.00 12.21 43 LYS A CA 3
ATOM 2817 C C . LYS A 1 43 ? -1.766 1.834 -24.081 1.00 14.20 43 LYS A C 3
ATOM 2818 O O . LYS A 1 43 ? -2.403 2.877 -24.244 1.00 13.11 43 LYS A O 3
ATOM 2837 N N . THR A 1 44 ? -2.009 0.988 -23.085 1.00 33.35 44 THR A N 3
ATOM 2838 C CA . THR A 1 44 ? -3.057 1.240 -22.105 1.00 2.13 44 THR A CA 3
ATOM 2839 C C . THR A 1 44 ? -2.466 1.511 -20.725 1.00 23.02 44 THR A C 3
ATOM 2840 O O . THR A 1 44 ? -2.953 2.369 -19.989 1.00 1.42 44 THR A O 3
ATOM 2851 N N . TYR A 1 45 ? -1.417 0.775 -20.382 1.00 23.12 45 TYR A N 3
ATOM 2852 C CA . TYR A 1 45 ? -0.760 0.933 -19.090 1.00 44.52 45 TYR A CA 3
ATOM 2853 C C . TYR A 1 45 ? 0.444 1.863 -19.200 1.00 73.32 45 TYR A C 3
ATOM 2854 O O . TYR A 1 45 ? 1.124 1.896 -20.227 1.00 45.44 45 TYR A O 3
ATOM 2872 N N . SER A 1 46 ? 0.703 2.615 -18.136 1.00 24.24 46 SER A N 3
ATOM 2873 C CA . SER A 1 46 ? 1.824 3.548 -18.113 1.00 3.12 46 SER A CA 3
ATOM 2874 C C . SER A 1 46 ? 2.998 2.967 -17.331 1.00 30.22 46 SER A C 3
ATOM 2875 O O . SER A 1 46 ? 2.824 2.076 -16.500 1.00 60.40 46 SER A O 3
ATOM 2883 N N . SER A 1 47 ? 4.193 3.481 -17.603 1.00 51.43 47 SER A N 3
ATOM 2884 C CA . SER A 1 47 ? 5.398 3.012 -16.926 1.00 0.13 47 SER A CA 3
ATOM 2885 C C . SER A 1 47 ? 6.357 4.168 -16.661 1.00 35.20 47 SER A C 3
ATOM 2886 O O . SER A 1 47 ? 6.501 5.072 -17.483 1.00 72.53 47 SER A O 3
ATOM 2894 N N . GLY A 1 48 ? 7.010 4.132 -15.503 1.00 44.52 48 GLY A N 3
ATOM 2895 C CA . GLY A 1 48 ? 7.947 5.183 -15.147 1.00 73.22 48 GLY A CA 3
ATOM 2896 C C . GLY A 1 48 ? 8.514 5.005 -13.753 1.00 22.24 48 GLY A C 3
ATOM 2897 O O . GLY A 1 48 ? 7.914 4.337 -12.911 1.00 21.22 48 GLY A O 3
ATOM 2901 N N . CYS A 1 49 ? 9.674 5.604 -13.507 1.00 33.43 49 CYS A N 3
ATOM 2902 C CA . CYS A 1 49 ? 10.325 5.507 -12.206 1.00 51.33 49 CYS A CA 3
ATOM 2903 C C . CYS A 1 49 ? 10.566 6.894 -11.614 1.00 60.23 49 CYS A C 3
ATOM 2904 O O . CYS A 1 49 ? 11.440 7.630 -12.069 1.00 43.14 49 CYS A O 3
ATOM 2911 N N . ALA A 1 50 ? 9.783 7.241 -10.598 1.00 24.03 50 ALA A N 3
ATOM 2912 C CA . ALA A 1 50 ? 9.913 8.537 -9.943 1.00 52.20 50 ALA A CA 3
ATOM 2913 C C . ALA A 1 50 ? 10.069 8.376 -8.434 1.00 73.13 50 ALA A C 3
ATOM 2914 O O . ALA A 1 50 ? 9.652 7.369 -7.863 1.00 74.45 50 ALA A O 3
ATOM 2921 N N . GLN A 1 51 ? 10.672 9.374 -7.796 1.00 0.14 51 GLN A N 3
ATOM 2922 C CA . GLN A 1 51 ? 10.884 9.341 -6.354 1.00 22.24 51 GLN A CA 3
ATOM 2923 C C . GLN A 1 51 ? 9.557 9.206 -5.612 1.00 22.13 51 GLN A C 3
ATOM 2924 O O . GLN A 1 51 ? 8.554 9.807 -5.997 1.00 70.22 51 GLN A O 3
ATOM 2938 N N . THR A 1 52 ? 9.561 8.411 -4.545 1.00 0.24 52 THR A N 3
ATOM 2939 C CA . THR A 1 52 ? 8.359 8.197 -3.751 1.00 52.32 52 THR A CA 3
ATOM 2940 C C . THR A 1 52 ? 8.706 7.923 -2.292 1.00 41.24 52 THR A C 3
ATOM 2941 O O . THR A 1 52 ? 9.548 7.077 -1.992 1.00 10.45 52 THR A O 3
ATOM 2952 N N . TRP A 1 53 ? 8.052 8.643 -1.387 1.00 50.00 53 TRP A N 3
ATOM 2953 C CA . TRP A 1 53 ? 8.292 8.477 0.042 1.00 13.43 53 TRP A CA 3
ATOM 2954 C C . TRP A 1 53 ? 8.187 7.010 0.443 1.00 20.25 53 TRP A C 3
ATOM 2955 O O . TRP A 1 53 ? 7.104 6.426 0.422 1.00 30.10 53 TRP A O 3
ATOM 2976 N N . SER A 1 54 ? 9.321 6.419 0.810 1.00 73.23 54 SER A N 3
ATOM 2977 C CA . SER A 1 54 ? 9.356 5.018 1.214 1.00 1.23 54 SER A CA 3
ATOM 2978 C C . SER A 1 54 ? 9.497 4.893 2.727 1.00 1.45 54 SER A C 3
ATOM 2979 O O . SER A 1 54 ? 10.486 5.335 3.310 1.00 54.32 54 SER A O 3
ATOM 2987 N N . ALA A 1 55 ? 8.497 4.287 3.361 1.00 24.31 55 ALA A N 3
ATOM 2988 C CA . ALA A 1 55 ? 8.508 4.101 4.806 1.00 61.42 55 ALA A CA 3
ATOM 2989 C C . ALA A 1 55 ? 9.506 3.021 5.213 1.00 11.41 55 ALA A C 3
ATOM 2990 O O . ALA A 1 55 ? 10.229 3.170 6.197 1.00 70.54 55 ALA A O 3
ATOM 2997 N N . MET A 1 56 ? 9.537 1.933 4.449 1.00 52.23 56 MET A N 3
ATOM 2998 C CA . MET A 1 56 ? 10.447 0.829 4.731 1.00 2.01 56 MET A CA 3
ATOM 2999 C C . MET A 1 56 ? 11.899 1.268 4.576 1.00 63.44 56 MET A C 3
ATOM 3000 O O . MET A 1 56 ? 12.722 1.044 5.464 1.00 50.10 56 MET A O 3
ATOM 3014 N N . GLU A 1 57 ? 12.206 1.894 3.445 1.00 32.35 57 GLU A N 3
ATOM 3015 C CA . GLU A 1 57 ? 13.560 2.364 3.176 1.00 22.10 57 GLU A CA 3
ATOM 3016 C C . GLU A 1 57 ? 13.908 3.558 4.058 1.00 3.34 57 GLU A C 3
ATOM 3017 O O . GLU A 1 57 ? 15.059 3.738 4.454 1.00 70.20 57 GLU A O 3
ATOM 3029 N N . GLY A 1 58 ? 12.904 4.375 4.362 1.00 71.20 58 GLY A N 3
ATOM 3030 C CA . GLY A 1 58 ? 13.122 5.542 5.195 1.00 62.35 58 GLY A CA 3
ATOM 3031 C C . GLY A 1 58 ? 13.816 6.664 4.449 1.00 11.24 58 GLY A C 3
ATOM 3032 O O . GLY A 1 58 ? 14.594 7.419 5.030 1.00 13.42 58 GLY A O 3
ATOM 3036 N N . GLY A 1 59 ? 13.533 6.776 3.153 1.00 53.24 59 GLY A N 3
ATOM 3037 C CA . GLY A 1 59 ? 14.146 7.815 2.348 1.00 71.14 59 GLY A CA 3
ATOM 3038 C C . GLY A 1 59 ? 13.569 7.877 0.946 1.00 54.33 59 GLY A C 3
ATOM 3039 O O . GLY A 1 59 ? 13.219 6.849 0.365 1.00 41.53 59 GLY A O 3
ATOM 3043 N N . PHE A 1 60 ? 13.469 9.086 0.403 1.00 63.11 60 PHE A N 3
ATOM 3044 C CA . PHE A 1 60 ? 12.928 9.279 -0.938 1.00 13.45 60 PHE A CA 3
ATOM 3045 C C . PHE A 1 60 ? 13.729 8.486 -1.966 1.00 14.32 60 PHE A C 3
ATOM 3046 O O . PHE A 1 60 ? 14.931 8.697 -2.131 1.00 14.32 60 PHE A O 3
ATOM 3063 N N . VAL A 1 61 ? 13.055 7.572 -2.657 1.00 45.52 61 VAL A N 3
ATOM 3064 C CA . VAL A 1 61 ? 13.703 6.748 -3.670 1.00 64.24 61 VAL A CA 3
ATOM 3065 C C . VAL A 1 61 ? 12.811 6.583 -4.896 1.00 55.24 61 VAL A C 3
ATOM 3066 O O . VAL A 1 61 ? 11.584 6.564 -4.786 1.00 32.44 61 VAL A O 3
ATOM 3079 N N . ARG A 1 62 ? 13.435 6.461 -6.063 1.00 30.52 62 ARG A N 3
ATOM 3080 C CA . ARG A 1 62 ? 12.698 6.298 -7.310 1.00 1.55 62 ARG A CA 3
ATOM 3081 C C . ARG A 1 62 ? 12.378 4.829 -7.564 1.00 35.04 62 ARG A C 3
ATOM 3082 O O . ARG A 1 62 ? 13.272 4.026 -7.832 1.00 41.40 62 ARG A O 3
ATOM 3103 N N . GLU A 1 63 ? 11.097 4.483 -7.476 1.00 4.11 63 GLU A N 3
ATOM 3104 C CA . GLU A 1 63 ? 10.660 3.109 -7.696 1.00 61.21 63 GLU A CA 3
ATOM 3105 C C . GLU A 1 63 ? 9.750 3.016 -8.916 1.00 3.43 63 GLU A C 3
ATOM 3106 O O . GLU A 1 63 ? 8.862 3.848 -9.109 1.00 41.04 63 GLU A O 3
ATOM 3118 N N . CYS A 1 64 ? 9.977 1.998 -9.740 1.00 65.21 64 CYS A N 3
ATOM 3119 C CA . CYS A 1 64 ? 9.180 1.794 -10.943 1.00 2.33 64 CYS A CA 3
ATOM 3120 C C . CYS A 1 64 ? 7.726 1.495 -10.589 1.00 4.40 64 CYS A C 3
ATOM 3121 O O . CYS A 1 64 ? 7.443 0.844 -9.582 1.00 60.14 64 CYS A O 3
ATOM 3128 N N . TYR A 1 65 ? 6.809 1.974 -11.422 1.00 14.13 65 TYR A N 3
ATOM 3129 C CA . TYR A 1 65 ? 5.385 1.760 -11.195 1.00 72.44 65 TYR A CA 3
ATOM 3130 C C . TYR A 1 65 ? 4.651 1.538 -12.514 1.00 71.11 65 TYR A C 3
ATOM 3131 O O . TYR A 1 65 ? 5.009 2.115 -13.541 1.00 52.21 65 TYR A O 3
ATOM 3149 N N . ILE A 1 66 ? 3.623 0.697 -12.478 1.00 21.15 66 ILE A N 3
ATOM 3150 C CA . ILE A 1 66 ? 2.837 0.399 -13.668 1.00 33.21 66 ILE A CA 3
ATOM 3151 C C . ILE A 1 66 ? 1.347 0.366 -13.350 1.00 23.44 66 ILE A C 3
ATOM 3152 O O . ILE A 1 66 ? 0.895 -0.425 -12.520 1.00 34.13 66 ILE A O 3
ATOM 3168 N N . CYS A 1 67 ? 0.585 1.230 -14.013 1.00 45.33 67 CYS A N 3
ATOM 3169 C CA . CYS A 1 67 ? -0.855 1.300 -13.803 1.00 5.40 67 CYS A CA 3
ATOM 3170 C C . CYS A 1 67 ? -1.569 1.759 -15.072 1.00 42.25 67 CYS A C 3
ATOM 3171 O O . CYS A 1 67 ? -0.973 2.410 -15.930 1.00 62.01 67 CYS A O 3
ATOM 3178 N N . ALA A 1 68 ? -2.848 1.416 -15.181 1.00 50.41 68 ALA A N 3
ATOM 3179 C CA . ALA A 1 68 ? -3.643 1.794 -16.344 1.00 24.02 68 ALA A CA 3
ATOM 3180 C C . ALA A 1 68 ? -3.947 3.289 -16.337 1.00 31.12 68 ALA A C 3
ATOM 3181 O O . ALA A 1 68 ? -4.132 3.891 -15.279 1.00 25.54 68 ALA A O 3
ATOM 3188 N N . VAL A 1 69 ? -3.996 3.884 -17.524 1.00 1.04 69 VAL A N 3
ATOM 3189 C CA . VAL A 1 69 ? -4.278 5.308 -17.656 1.00 30.34 69 VAL A CA 3
ATOM 3190 C C . VAL A 1 69 ? -5.768 5.591 -17.491 1.00 64.12 69 VAL A C 3
ATOM 3191 O O . VAL A 1 69 ? -6.158 6.504 -16.765 1.00 11.42 69 VAL A O 3
ATOM 3204 N N . GLU A 1 70 ? -6.593 4.801 -18.168 1.00 24.12 70 GLU A N 3
ATOM 3205 C CA . GLU A 1 70 ? -8.039 4.967 -18.097 1.00 43.43 70 GLU A CA 3
ATOM 3206 C C . GLU A 1 70 ? -8.575 4.507 -16.744 1.00 43.03 70 GLU A C 3
ATOM 3207 O O . GLU A 1 70 ? -9.522 5.083 -16.211 1.00 31.01 70 GLU A O 3
ATOM 3219 N N . SER A 1 71 ? -7.959 3.463 -16.196 1.00 35.20 71 SER A N 3
ATOM 3220 C CA . SER A 1 71 ? -8.375 2.921 -14.908 1.00 71.31 71 SER A CA 3
ATOM 3221 C C . SER A 1 71 ? -7.435 3.380 -13.797 1.00 61.34 71 SER A C 3
ATOM 3222 O O . SER A 1 71 ? -6.227 3.159 -13.860 1.00 51.13 71 SER A O 3
ATOM 3230 N N . SER A 1 72 ? -8.002 4.020 -12.778 1.00 24.33 72 SER A N 3
ATOM 3231 C CA . SER A 1 72 ? -7.215 4.514 -11.654 1.00 72.54 72 SER A CA 3
ATOM 3232 C C . SER A 1 72 ? -6.985 3.411 -10.626 1.00 71.31 72 SER A C 3
ATOM 3233 O O . SER A 1 72 ? -5.922 3.332 -10.011 1.00 43.14 72 SER A O 3
ATOM 3241 N N . MET A 1 73 ? -7.991 2.561 -10.445 1.00 73.10 73 MET A N 3
ATOM 3242 C CA . MET A 1 73 ? -7.898 1.461 -9.490 1.00 75.11 73 MET A CA 3
ATOM 3243 C C . MET A 1 73 ? -7.379 0.197 -10.168 1.00 40.14 73 MET A C 3
ATOM 3244 O O . MET A 1 73 ? -7.970 -0.875 -10.041 1.00 1.23 73 MET A O 3
ATOM 3258 N N . CYS A 1 74 ? -6.269 0.330 -10.887 1.00 22.05 74 CYS A N 3
ATOM 3259 C CA . CYS A 1 74 ? -5.670 -0.800 -11.585 1.00 71.13 74 CYS A CA 3
ATOM 3260 C C . CYS A 1 74 ? -5.464 -1.978 -10.637 1.00 11.11 74 CYS A C 3
ATOM 3261 O O . CYS A 1 74 ? -5.958 -3.079 -10.884 1.00 2.20 74 CYS A O 3
ATOM 3268 N N . SER A 1 1 ? 1.339 1.009 -2.575 1.00 41.04 1 SER A N 4
ATOM 3269 C CA . SER A 1 1 ? 2.081 0.449 -1.451 1.00 22.43 1 SER A CA 4
ATOM 3270 C C . SER A 1 1 ? 2.396 -1.024 -1.688 1.00 32.12 1 SER A C 4
ATOM 3271 O O . SER A 1 1 ? 3.496 -1.489 -1.394 1.00 35.41 1 SER A O 4
ATOM 3279 N N . ASN A 1 2 ? 1.421 -1.753 -2.221 1.00 63.15 2 ASN A N 4
ATOM 3280 C CA . ASN A 1 2 ? 1.595 -3.176 -2.498 1.00 51.12 2 ASN A CA 4
ATOM 3281 C C . ASN A 1 2 ? 2.149 -3.393 -3.903 1.00 12.54 2 ASN A C 4
ATOM 3282 O O . ASN A 1 2 ? 2.189 -2.468 -4.716 1.00 12.24 2 ASN A O 4
ATOM 3293 N N . ARG A 1 3 ? 2.576 -4.620 -4.182 1.00 15.33 3 ARG A N 4
ATOM 3294 C CA . ARG A 1 3 ? 3.128 -4.960 -5.488 1.00 14.22 3 ARG A CA 4
ATOM 3295 C C . ARG A 1 3 ? 2.150 -4.598 -6.602 1.00 55.35 3 ARG A C 4
ATOM 3296 O O . ARG A 1 3 ? 2.555 -4.154 -7.676 1.00 3.23 3 ARG A O 4
ATOM 3317 N N . TRP A 1 4 ? 0.863 -4.796 -6.340 1.00 73.51 4 TRP A N 4
ATOM 3318 C CA . TRP A 1 4 ? -0.172 -4.491 -7.321 1.00 32.25 4 TRP A CA 4
ATOM 3319 C C . TRP A 1 4 ? -0.102 -3.030 -7.751 1.00 35.44 4 TRP A C 4
ATOM 3320 O O . TRP A 1 4 ? -0.349 -2.703 -8.912 1.00 72.05 4 TRP A O 4
ATOM 3341 N N . ASN A 1 5 ? 0.237 -2.155 -6.809 1.00 40.35 5 ASN A N 4
ATOM 3342 C CA . ASN A 1 5 ? 0.340 -0.729 -7.092 1.00 34.42 5 ASN A CA 4
ATOM 3343 C C . ASN A 1 5 ? 1.383 -0.462 -8.172 1.00 74.15 5 ASN A C 4
ATOM 3344 O O . ASN A 1 5 ? 1.228 0.444 -8.992 1.00 53.02 5 ASN A O 4
ATOM 3355 N N . LEU A 1 6 ? 2.448 -1.256 -8.164 1.00 62.23 6 LEU A N 4
ATOM 3356 C CA . LEU A 1 6 ? 3.520 -1.107 -9.143 1.00 73.53 6 LEU A CA 4
ATOM 3357 C C . LEU A 1 6 ? 3.257 -1.968 -10.374 1.00 23.42 6 LEU A C 4
ATOM 3358 O O . LEU A 1 6 ? 4.139 -2.159 -11.211 1.00 40.42 6 LEU A O 4
ATOM 3374 N N . GLY A 1 7 ? 2.037 -2.486 -10.479 1.00 15.22 7 GLY A N 4
ATOM 3375 C CA . GLY A 1 7 ? 1.680 -3.318 -11.611 1.00 33.24 7 GLY A CA 4
ATOM 3376 C C . GLY A 1 7 ? 2.626 -4.488 -11.793 1.00 31.11 7 GLY A C 4
ATOM 3377 O O . GLY A 1 7 ? 2.883 -4.920 -12.918 1.00 23.01 7 GLY A O 4
ATOM 3381 N N . TYR A 1 8 ? 3.149 -5.002 -10.686 1.00 41.50 8 TYR A N 4
ATOM 3382 C CA . TYR A 1 8 ? 4.075 -6.126 -10.727 1.00 11.42 8 TYR A CA 4
ATOM 3383 C C . TYR A 1 8 ? 3.407 -7.361 -11.322 1.00 52.34 8 TYR A C 4
ATOM 3384 O O . TYR A 1 8 ? 3.981 -8.046 -12.167 1.00 53.44 8 TYR A O 4
ATOM 3402 N N . GLY A 1 9 ? 2.186 -7.640 -10.873 1.00 21.24 9 GLY A N 4
ATOM 3403 C CA . GLY A 1 9 ? 1.457 -8.792 -11.373 1.00 62.23 9 GLY A CA 4
ATOM 3404 C C . GLY A 1 9 ? 1.354 -8.803 -12.885 1.00 25.45 9 GLY A C 4
ATOM 3405 O O . GLY A 1 9 ? 1.476 -9.855 -13.513 1.00 14.21 9 GLY A O 4
ATOM 3409 N N . ILE A 1 10 ? 1.128 -7.631 -13.469 1.00 13.04 10 ILE A N 4
ATOM 3410 C CA . ILE A 1 10 ? 1.008 -7.511 -14.916 1.00 14.33 10 ILE A CA 4
ATOM 3411 C C . ILE A 1 10 ? 2.235 -8.085 -15.619 1.00 43.00 10 ILE A C 4
ATOM 3412 O O . ILE A 1 10 ? 3.376 -7.810 -15.251 1.00 31.43 10 ILE A O 4
ATOM 3428 N N . PRO A 1 11 ? 1.994 -8.898 -16.658 1.00 52.23 11 PRO A N 4
ATOM 3429 C CA . PRO A 1 11 ? 3.066 -9.525 -17.436 1.00 32.11 11 PRO A CA 4
ATOM 3430 C C . PRO A 1 11 ? 3.836 -8.517 -18.280 1.00 73.53 11 PRO A C 4
ATOM 3431 O O . PRO A 1 11 ? 3.262 -7.836 -19.130 1.00 3.35 11 PRO A O 4
ATOM 3442 N N . HIS A 1 12 ? 5.141 -8.425 -18.041 1.00 31.14 12 HIS A N 4
ATOM 3443 C CA . HIS A 1 12 ? 5.991 -7.499 -18.782 1.00 21.44 12 HIS A CA 4
ATOM 3444 C C . HIS A 1 12 ? 7.048 -8.253 -19.582 1.00 60.34 12 HIS A C 4
ATOM 3445 O O . HIS A 1 12 ? 7.341 -9.417 -19.304 1.00 64.25 12 HIS A O 4
ATOM 3459 N N . LYS A 1 13 ? 7.619 -7.584 -20.578 1.00 1.54 13 LYS A N 4
ATOM 3460 C CA . LYS A 1 13 ? 8.644 -8.189 -21.419 1.00 75.30 13 LYS A CA 4
ATOM 3461 C C . LYS A 1 13 ? 9.980 -7.474 -21.250 1.00 14.21 13 LYS A C 4
ATOM 3462 O O . LYS A 1 13 ? 10.126 -6.316 -21.640 1.00 53.53 13 LYS A O 4
ATOM 3481 N N . GLN A 1 14 ? 10.950 -8.171 -20.669 1.00 10.01 14 GLN A N 4
ATOM 3482 C CA . GLN A 1 14 ? 12.274 -7.600 -20.449 1.00 43.51 14 GLN A CA 4
ATOM 3483 C C . GLN A 1 14 ? 13.008 -7.403 -21.771 1.00 22.44 14 GLN A C 4
ATOM 3484 O O . GLN A 1 14 ? 12.895 -8.223 -22.684 1.00 32.21 14 GLN A O 4
ATOM 3498 N N . VAL A 1 15 ? 13.762 -6.312 -21.868 1.00 4.44 15 VAL A N 4
ATOM 3499 C CA . VAL A 1 15 ? 14.515 -6.009 -23.079 1.00 31.13 15 VAL A CA 4
ATOM 3500 C C . VAL A 1 15 ? 15.796 -5.251 -22.753 1.00 4.41 15 VAL A C 4
ATOM 3501 O O . VAL A 1 15 ? 15.902 -4.607 -21.710 1.00 15.34 15 VAL A O 4
ATOM 3514 N N . LYS A 1 16 ? 16.770 -5.331 -23.653 1.00 74.50 16 LYS A N 4
ATOM 3515 C CA . LYS A 1 16 ? 18.047 -4.651 -23.465 1.00 55.03 16 LYS A CA 4
ATOM 3516 C C . LYS A 1 16 ? 17.951 -3.188 -23.883 1.00 34.10 16 LYS A C 4
ATOM 3517 O O . LYS A 1 16 ? 17.398 -2.869 -24.937 1.00 14.13 16 LYS A O 4
ATOM 3536 N N . LEU A 1 17 ? 18.493 -2.304 -23.054 1.00 71.23 17 LEU A N 4
ATOM 3537 C CA . LEU A 1 17 ? 18.470 -0.873 -23.340 1.00 45.42 17 LEU A CA 4
ATOM 3538 C C . LEU A 1 17 ? 19.720 -0.450 -24.105 1.00 71.44 17 LEU A C 4
ATOM 3539 O O . LEU A 1 17 ? 20.759 -1.111 -24.058 1.00 10.42 17 LEU A O 4
ATOM 3555 N N . PRO A 1 18 ? 19.622 0.677 -24.824 1.00 20.10 18 PRO A N 4
ATOM 3556 C CA . PRO A 1 18 ? 20.736 1.214 -25.610 1.00 54.02 18 PRO A CA 4
ATOM 3557 C C . PRO A 1 18 ? 21.858 1.758 -24.729 1.00 55.41 18 PRO A C 4
ATOM 3558 O O . PRO A 1 18 ? 22.956 2.036 -25.208 1.00 22.34 18 PRO A O 4
ATOM 3569 N N . ASN A 1 19 ? 21.572 1.905 -23.440 1.00 75.14 19 ASN A N 4
ATOM 3570 C CA . ASN A 1 19 ? 22.558 2.414 -22.492 1.00 0.42 19 ASN A CA 4
ATOM 3571 C C . ASN A 1 19 ? 23.549 1.324 -22.099 1.00 21.21 19 ASN A C 4
ATOM 3572 O O . ASN A 1 19 ? 24.645 1.611 -21.618 1.00 12.03 19 ASN A O 4
ATOM 3583 N N . GLY A 1 20 ? 23.156 0.071 -22.308 1.00 31.40 20 GLY A N 4
ATOM 3584 C CA . GLY A 1 20 ? 24.022 -1.043 -21.971 1.00 53.05 20 GLY A CA 4
ATOM 3585 C C . GLY A 1 20 ? 23.501 -1.845 -20.793 1.00 73.04 20 GLY A C 4
ATOM 3586 O O . GLY A 1 20 ? 23.846 -3.015 -20.632 1.00 61.43 20 GLY A O 4
ATOM 3590 N N . GLN A 1 21 ? 22.672 -1.213 -19.970 1.00 40.32 21 GLN A N 4
ATOM 3591 C CA . GLN A 1 21 ? 22.106 -1.876 -18.800 1.00 40.33 21 GLN A CA 4
ATOM 3592 C C . GLN A 1 21 ? 20.713 -2.419 -19.103 1.00 14.22 21 GLN A C 4
ATOM 3593 O O . GLN A 1 21 ? 20.111 -2.081 -20.123 1.00 63.52 21 GLN A O 4
ATOM 3607 N N . LEU A 1 22 ? 20.206 -3.262 -18.210 1.00 44.11 22 LEU A N 4
ATOM 3608 C CA . LEU A 1 22 ? 18.883 -3.853 -18.382 1.00 42.12 22 LEU A CA 4
ATOM 3609 C C . LEU A 1 22 ? 17.818 -3.018 -17.678 1.00 13.21 22 LEU A C 4
ATOM 3610 O O . LEU A 1 22 ? 18.118 -2.259 -16.755 1.00 73.51 22 LEU A O 4
ATOM 3626 N N . CYS A 1 23 ? 16.573 -3.162 -18.119 1.00 71.15 23 CYS A N 4
ATOM 3627 C CA . CYS A 1 23 ? 15.463 -2.423 -17.532 1.00 3.42 23 CYS A CA 4
ATOM 3628 C C . CYS A 1 23 ? 15.393 -2.651 -16.024 1.00 13.40 23 CYS A C 4
ATOM 3629 O O . CYS A 1 23 ? 16.056 -3.540 -15.489 1.00 15.03 23 CYS A O 4
ATOM 3636 N N . LYS A 1 24 ? 14.587 -1.842 -15.346 1.00 74.13 24 LYS A N 4
ATOM 3637 C CA . LYS A 1 24 ? 14.428 -1.956 -13.901 1.00 14.44 24 LYS A CA 4
ATOM 3638 C C . LYS A 1 24 ? 13.112 -2.643 -13.549 1.00 3.42 24 LYS A C 4
ATOM 3639 O O . LYS A 1 24 ? 12.149 -2.582 -14.313 1.00 30.33 24 LYS A O 4
ATOM 3658 N N . GLU A 1 25 ? 13.079 -3.291 -12.390 1.00 1.14 25 GLU A N 4
ATOM 3659 C CA . GLU A 1 25 ? 11.879 -3.987 -11.939 1.00 75.54 25 GLU A CA 4
ATOM 3660 C C . GLU A 1 25 ? 10.987 -3.059 -11.119 1.00 64.41 25 GLU A C 4
ATOM 3661 O O . GLU A 1 25 ? 11.451 -2.101 -10.497 1.00 55.45 25 GLU A O 4
ATOM 3673 N N . PRO A 1 26 ? 9.679 -3.349 -11.114 1.00 72.02 26 PRO A N 4
ATOM 3674 C CA . PRO A 1 26 ? 8.694 -2.553 -10.374 1.00 63.14 26 PRO A CA 4
ATOM 3675 C C . PRO A 1 26 ? 8.834 -2.716 -8.865 1.00 31.33 26 PRO A C 4
ATOM 3676 O O . PRO A 1 26 ? 8.696 -3.816 -8.334 1.00 11.42 26 PRO A O 4
ATOM 3687 N N . GLY A 1 27 ? 9.110 -1.610 -8.179 1.00 64.05 27 GLY A N 4
ATOM 3688 C CA . GLY A 1 27 ? 9.264 -1.652 -6.736 1.00 72.14 27 GLY A CA 4
ATOM 3689 C C . GLY A 1 27 ? 10.696 -1.413 -6.299 1.00 63.45 27 GLY A C 4
ATOM 3690 O O . GLY A 1 27 ? 10.940 -0.845 -5.234 1.00 21.42 27 GLY A O 4
ATOM 3694 N N . ASP A 1 28 ? 11.644 -1.848 -7.121 1.00 51.52 28 ASP A N 4
ATOM 3695 C CA . ASP A 1 28 ? 13.059 -1.681 -6.813 1.00 21.21 28 ASP A CA 4
ATOM 3696 C C . ASP A 1 28 ? 13.544 -0.294 -7.226 1.00 71.32 28 ASP A C 4
ATOM 3697 O O . ASP A 1 28 ? 13.031 0.296 -8.178 1.00 31.21 28 ASP A O 4
ATOM 3706 N N . SER A 1 29 ? 14.535 0.221 -6.505 1.00 23.34 29 SER A N 4
ATOM 3707 C CA . SER A 1 29 ? 15.085 1.540 -6.793 1.00 42.40 29 SER A CA 4
ATOM 3708 C C . SER A 1 29 ? 15.683 1.584 -8.196 1.00 22.22 29 SER A C 4
ATOM 3709 O O . SER A 1 29 ? 16.160 0.573 -8.713 1.00 52.14 29 SER A O 4
ATOM 3717 N N . CYS A 1 30 ? 15.655 2.763 -8.808 1.00 63.50 30 CYS A N 4
ATOM 3718 C CA . CYS A 1 30 ? 16.195 2.941 -10.151 1.00 61.12 30 CYS A CA 4
ATOM 3719 C C . CYS A 1 30 ? 17.231 4.060 -10.177 1.00 22.44 30 CYS A C 4
ATOM 3720 O O . CYS A 1 30 ? 17.464 4.728 -9.169 1.00 4.12 30 CYS A O 4
ATOM 3727 N N . SER A 1 31 ? 17.852 4.258 -11.336 1.00 25.20 31 SER A N 4
ATOM 3728 C CA . SER A 1 31 ? 18.867 5.293 -11.493 1.00 4.10 31 SER A CA 4
ATOM 3729 C C . SER A 1 31 ? 18.314 6.483 -12.274 1.00 2.31 31 SER A C 4
ATOM 3730 O O . SER A 1 31 ? 18.696 7.628 -12.035 1.00 60.35 31 SER A O 4
ATOM 3738 N N . LYS A 1 32 ? 17.412 6.201 -13.208 1.00 73.32 32 LYS A N 4
ATOM 3739 C CA . LYS A 1 32 ? 16.804 7.246 -14.024 1.00 55.40 32 LYS A CA 4
ATOM 3740 C C . LYS A 1 32 ? 15.465 6.784 -14.588 1.00 12.53 32 LYS A C 4
ATOM 3741 O O . LYS A 1 32 ? 15.242 5.589 -14.784 1.00 53.03 32 LYS A O 4
ATOM 3760 N N . ARG A 1 33 ? 14.576 7.739 -14.847 1.00 43.31 33 ARG A N 4
ATOM 3761 C CA . ARG A 1 33 ? 13.259 7.430 -15.390 1.00 34.41 33 ARG A CA 4
ATOM 3762 C C . ARG A 1 33 ? 13.376 6.597 -16.663 1.00 44.23 33 ARG A C 4
ATOM 3763 O O . ARG A 1 33 ? 12.525 5.754 -16.946 1.00 43.12 33 ARG A O 4
ATOM 3784 N N . ASP A 1 34 ? 14.437 6.839 -17.426 1.00 24.50 34 ASP A N 4
ATOM 3785 C CA . ASP A 1 34 ? 14.666 6.111 -18.668 1.00 71.23 34 ASP A CA 4
ATOM 3786 C C . ASP A 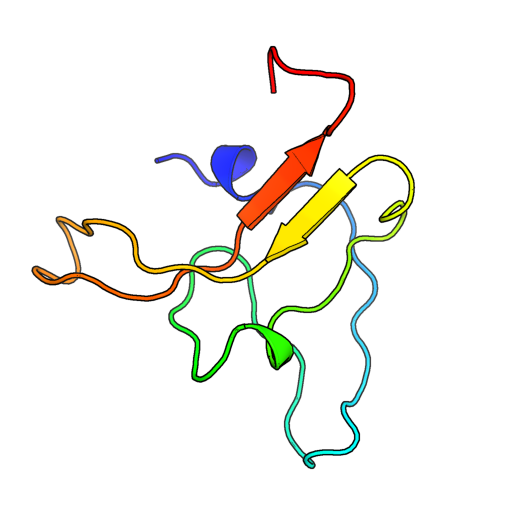1 34 ? 14.919 4.632 -18.393 1.00 62.21 34 ASP A C 4
ATOM 3787 O O . ASP A 1 34 ? 14.678 3.782 -19.249 1.00 53.51 34 ASP A O 4
ATOM 3796 N N . GLU A 1 35 ? 15.407 4.333 -17.193 1.00 32.21 35 GLU A N 4
ATOM 3797 C CA . GLU A 1 35 ? 15.694 2.956 -16.806 1.00 71.03 35 GLU A CA 4
ATOM 3798 C C . GLU A 1 35 ? 14.413 2.129 -16.750 1.00 10.45 35 GLU A C 4
ATOM 3799 O O . GLU A 1 35 ? 14.425 0.926 -17.017 1.00 34.02 35 GLU A O 4
ATOM 3811 N N . CYS A 1 36 ? 13.310 2.781 -16.401 1.00 42.41 36 CYS A N 4
ATOM 3812 C CA . CYS A 1 36 ? 12.020 2.108 -16.307 1.00 4.35 36 CYS A CA 4
ATOM 3813 C C . CYS A 1 36 ? 11.498 1.737 -17.693 1.00 10.33 36 CYS A C 4
ATOM 3814 O O . CYS A 1 36 ? 11.316 2.601 -18.551 1.00 11.11 36 CYS A O 4
ATOM 3821 N N . CYS A 1 37 ? 11.259 0.447 -17.904 1.00 1.12 37 CYS A N 4
ATOM 3822 C CA . CYS A 1 37 ? 10.759 -0.039 -19.184 1.00 33.12 37 CYS A CA 4
ATOM 3823 C C . CYS A 1 37 ? 9.240 0.088 -19.257 1.00 43.32 37 CYS A C 4
ATOM 3824 O O . CYS A 1 37 ? 8.601 0.580 -18.329 1.00 34.35 37 CYS A O 4
ATOM 3831 N N . LYS A 1 38 ? 8.668 -0.361 -20.370 1.00 13.31 38 LYS A N 4
ATOM 3832 C CA . LYS A 1 38 ? 7.225 -0.300 -20.567 1.00 20.45 38 LYS A CA 4
ATOM 3833 C C . LYS A 1 38 ? 6.602 -1.689 -20.460 1.00 23.30 38 LYS A C 4
ATOM 3834 O O . LYS A 1 38 ? 7.223 -2.687 -20.824 1.00 13.14 38 LYS A O 4
ATOM 3853 N N . ALA A 1 39 ? 5.371 -1.744 -19.961 1.00 41.01 39 ALA A N 4
ATOM 3854 C CA . ALA A 1 39 ? 4.665 -3.010 -19.811 1.00 32.14 39 ALA A CA 4
ATOM 3855 C C . ALA A 1 39 ? 4.237 -3.564 -21.165 1.00 14.11 39 ALA A C 4
ATOM 3856 O O . ALA A 1 39 ? 4.317 -2.875 -22.183 1.00 3.43 39 ALA A O 4
ATOM 3863 N N . ASP A 1 40 ? 3.780 -4.813 -21.172 1.00 14.12 40 ASP A N 4
ATOM 3864 C CA . ASP A 1 40 ? 3.340 -5.459 -22.401 1.00 32.31 40 ASP A CA 4
ATOM 3865 C C . ASP A 1 40 ? 2.323 -4.591 -23.137 1.00 60.05 40 ASP A C 4
ATOM 3866 O O . ASP A 1 40 ? 2.348 -4.493 -24.364 1.00 35.14 40 ASP A O 4
ATOM 3875 N N . ASP A 1 41 ? 1.429 -3.967 -22.379 1.00 4.44 41 ASP A N 4
ATOM 3876 C CA . ASP A 1 41 ? 0.402 -3.107 -22.958 1.00 5.10 41 ASP A CA 4
ATOM 3877 C C . ASP A 1 41 ? 0.614 -1.655 -22.546 1.00 50.32 41 ASP A C 4
ATOM 3878 O O . ASP A 1 41 ? -0.279 -1.023 -21.982 1.00 3.52 41 ASP A O 4
ATOM 3887 N N . GLN A 1 42 ? 1.803 -1.131 -22.828 1.00 51.41 42 GLN A N 4
ATOM 3888 C CA . GLN A 1 42 ? 2.132 0.248 -22.486 1.00 60.23 42 GLN A CA 4
ATOM 3889 C C . GLN A 1 42 ? 1.066 1.207 -23.003 1.00 44.01 42 GLN A C 4
ATOM 3890 O O . GLN A 1 42 ? 0.824 2.261 -22.416 1.00 51.30 42 GLN A O 4
ATOM 3904 N N . LYS A 1 43 ? 0.430 0.836 -24.110 1.00 23.35 43 LYS A N 4
ATOM 3905 C CA . LYS A 1 43 ? -0.611 1.661 -24.710 1.00 12.21 43 LYS A CA 4
ATOM 3906 C C . LYS A 1 43 ? -1.727 1.943 -23.708 1.00 14.20 43 LYS A C 4
ATOM 3907 O O . LYS A 1 43 ? -2.365 2.995 -23.750 1.00 13.11 43 LYS A O 4
ATOM 3926 N N . THR A 1 44 ? -1.956 0.995 -22.804 1.00 33.35 44 THR A N 4
ATOM 3927 C CA . THR A 1 44 ? -2.994 1.141 -21.790 1.00 2.13 44 THR A CA 4
ATOM 3928 C C . THR A 1 44 ? -2.389 1.424 -20.420 1.00 23.02 44 THR A C 4
ATOM 3929 O O . THR A 1 44 ? -2.915 2.233 -19.654 1.00 1.42 44 THR A O 4
ATOM 3940 N N . TYR A 1 45 ? -1.281 0.755 -20.118 1.00 23.12 45 TYR A N 4
ATOM 3941 C CA . TYR A 1 45 ? -0.605 0.935 -18.838 1.00 44.52 45 TYR A CA 4
ATOM 3942 C C . TYR A 1 45 ? 0.567 1.901 -18.973 1.00 73.32 45 TYR A C 4
ATOM 3943 O O . TYR A 1 45 ? 1.330 1.839 -19.938 1.00 45.44 45 TYR A O 4
ATOM 3961 N N . SER A 1 46 ? 0.706 2.793 -17.998 1.00 24.24 46 SER A N 4
ATOM 3962 C CA . SER A 1 46 ? 1.784 3.775 -18.007 1.00 3.12 46 SER A CA 4
ATOM 3963 C C . SER A 1 46 ? 2.912 3.351 -17.072 1.00 30.22 46 SER A C 4
ATOM 3964 O O . SER A 1 46 ? 2.691 3.095 -15.889 1.00 60.40 46 SER A O 4
ATOM 3972 N N . SER A 1 47 ? 4.125 3.279 -17.613 1.00 51.43 47 SER A N 4
ATOM 3973 C CA . SER A 1 47 ? 5.289 2.882 -16.830 1.00 0.13 47 SER A CA 4
ATOM 3974 C C . SER A 1 47 ? 6.183 4.084 -16.539 1.00 35.20 47 SER A C 4
ATOM 3975 O O . SER A 1 47 ? 6.223 5.044 -17.309 1.00 72.53 47 SER A O 4
ATOM 3983 N N . GLY A 1 48 ? 6.900 4.024 -15.421 1.00 44.52 48 GLY A N 4
ATOM 3984 C CA . GLY A 1 48 ? 7.784 5.113 -15.048 1.00 73.22 48 GLY A CA 4
ATOM 3985 C C . GLY A 1 48 ? 8.387 4.922 -13.670 1.00 22.24 48 GLY A C 4
ATOM 3986 O O . GLY A 1 48 ? 7.842 4.195 -12.839 1.00 21.22 48 GLY A O 4
ATOM 3990 N N . CYS A 1 49 ? 9.520 5.574 -13.427 1.00 33.43 49 CYS A N 4
ATOM 3991 C CA . CYS A 1 49 ? 10.201 5.472 -12.142 1.00 51.33 49 CYS A CA 4
ATOM 3992 C C . CYS A 1 49 ? 10.451 6.855 -11.548 1.00 60.23 49 CYS A C 4
ATOM 3993 O O . CYS A 1 49 ? 11.312 7.598 -12.017 1.00 43.14 49 CYS A O 4
ATOM 4000 N N . ALA A 1 50 ? 9.692 7.193 -10.510 1.00 24.03 50 ALA A N 4
ATOM 4001 C CA . ALA A 1 50 ? 9.832 8.484 -9.849 1.00 52.20 50 ALA A CA 4
ATOM 4002 C C . ALA A 1 50 ? 9.988 8.315 -8.341 1.00 73.13 50 ALA A C 4
ATOM 4003 O O . ALA A 1 50 ? 9.513 7.337 -7.765 1.00 74.45 50 ALA A O 4
ATOM 4010 N N . GLN A 1 51 ? 10.658 9.275 -7.710 1.00 0.14 51 GLN A N 4
ATOM 4011 C CA . GLN A 1 51 ? 10.878 9.229 -6.269 1.00 22.24 51 GLN A CA 4
ATOM 4012 C C . GLN A 1 51 ? 9.552 9.183 -5.517 1.00 22.13 51 GLN A C 4
ATOM 4013 O O . GLN A 1 51 ? 8.600 9.881 -5.870 1.00 70.22 51 GLN A O 4
ATOM 4027 N N . THR A 1 52 ? 9.495 8.355 -4.478 1.00 0.24 52 THR A N 4
ATOM 4028 C CA . THR A 1 52 ? 8.285 8.216 -3.677 1.00 52.32 52 THR A CA 4
ATOM 4029 C C . THR A 1 52 ? 8.622 7.966 -2.212 1.00 41.24 52 THR A C 4
ATOM 4030 O O . THR A 1 52 ? 9.441 7.103 -1.892 1.00 10.45 52 THR A O 4
ATOM 4041 N N . TRP A 1 53 ? 7.986 8.724 -1.326 1.00 50.00 53 TRP A N 4
ATOM 4042 C CA . TRP A 1 53 ? 8.218 8.583 0.107 1.00 13.43 53 TRP A CA 4
ATOM 4043 C C . TRP A 1 53 ? 8.069 7.129 0.542 1.00 20.25 53 TRP A C 4
ATOM 4044 O O . TRP A 1 53 ? 6.969 6.577 0.530 1.00 30.10 53 TRP A O 4
ATOM 4065 N N . SER A 1 54 ? 9.183 6.514 0.927 1.00 73.23 54 SER A N 4
ATOM 4066 C CA . SER A 1 54 ? 9.177 5.123 1.363 1.00 1.23 54 SER A CA 4
ATOM 4067 C C . SER A 1 54 ? 9.496 5.019 2.851 1.00 1.45 54 SER A C 4
ATOM 4068 O O . SER A 1 54 ? 10.614 5.302 3.278 1.00 54.32 54 SER A O 4
ATOM 4076 N N . ALA A 1 55 ? 8.504 4.610 3.636 1.00 24.31 55 ALA A N 4
ATOM 4077 C CA . ALA A 1 55 ? 8.678 4.466 5.076 1.00 61.42 55 ALA A CA 4
ATOM 4078 C C . ALA A 1 55 ? 9.657 3.343 5.400 1.00 11.41 55 ALA A C 4
ATOM 4079 O O . ALA A 1 55 ? 10.457 3.452 6.329 1.00 70.54 55 ALA A O 4
ATOM 4086 N N . MET A 1 56 ? 9.587 2.261 4.630 1.00 52.23 56 MET A N 4
ATOM 4087 C CA . MET A 1 56 ? 10.467 1.118 4.836 1.00 2.01 56 MET A CA 4
ATOM 4088 C C . MET A 1 56 ? 11.926 1.509 4.615 1.00 63.44 56 MET A C 4
ATOM 4089 O O . MET A 1 56 ? 12.778 1.265 5.468 1.00 50.10 56 MET A O 4
ATOM 4103 N N . GLU A 1 57 ? 12.203 2.113 3.465 1.00 32.35 57 GLU A N 4
ATOM 4104 C CA . GLU A 1 57 ? 13.558 2.535 3.131 1.00 22.10 57 GLU A CA 4
ATOM 4105 C C . GLU A 1 57 ? 13.993 3.709 4.005 1.00 3.34 57 GLU A C 4
ATOM 4106 O O . GLU A 1 57 ? 15.168 3.843 4.344 1.00 70.20 57 GLU A O 4
ATOM 4118 N N . GLY A 1 58 ? 13.036 4.557 4.365 1.00 71.20 58 GLY A N 4
ATOM 4119 C CA . GLY A 1 58 ? 13.337 5.709 5.195 1.00 62.35 58 GLY A CA 4
ATOM 4120 C C . GLY A 1 58 ? 13.957 6.845 4.406 1.00 11.24 58 GLY A C 4
ATOM 4121 O O . GLY A 1 58 ? 14.796 7.582 4.921 1.00 13.42 58 GLY A O 4
ATOM 4125 N N . GLY A 1 59 ? 13.545 6.987 3.150 1.00 53.24 59 GLY A N 4
ATOM 4126 C CA . GLY A 1 59 ? 14.076 8.042 2.308 1.00 71.14 59 GLY A CA 4
ATOM 4127 C C . GLY A 1 59 ? 13.482 8.027 0.914 1.00 54.33 59 GLY A C 4
ATOM 4128 O O . GLY A 1 59 ? 13.136 6.968 0.389 1.00 41.53 59 GLY A O 4
ATOM 4132 N N . PHE A 1 60 ? 13.360 9.205 0.311 1.00 63.11 60 PHE A N 4
ATOM 4133 C CA . PHE A 1 60 ? 12.800 9.323 -1.030 1.00 13.45 60 PHE A CA 4
ATOM 4134 C C . PHE A 1 60 ? 13.587 8.476 -2.026 1.00 14.32 60 PHE A C 4
ATOM 4135 O O . PHE A 1 60 ? 14.787 8.678 -2.218 1.00 14.32 60 PHE A O 4
ATOM 4152 N N . VAL A 1 61 ? 12.905 7.526 -2.654 1.00 45.52 61 VAL A N 4
ATOM 4153 C CA . VAL A 1 61 ? 13.538 6.648 -3.631 1.00 64.24 61 VAL A CA 4
ATOM 4154 C C . VAL A 1 61 ? 12.659 6.468 -4.864 1.00 55.24 61 VAL A C 4
ATOM 4155 O O . VAL A 1 61 ? 11.433 6.425 -4.762 1.00 32.44 61 VAL A O 4
ATOM 4168 N N . ARG A 1 62 ? 13.294 6.365 -6.026 1.00 30.52 62 ARG A N 4
ATOM 4169 C CA . ARG A 1 62 ? 12.569 6.193 -7.279 1.00 1.55 62 ARG A CA 4
ATOM 4170 C C . ARG A 1 62 ? 12.276 4.718 -7.539 1.00 35.04 62 ARG A C 4
ATOM 4171 O O . ARG A 1 62 ? 13.186 3.932 -7.798 1.00 41.40 62 ARG A O 4
ATOM 4192 N N . GLU A 1 63 ? 11.000 4.351 -7.464 1.00 4.11 63 GLU A N 4
ATOM 4193 C CA . GLU A 1 63 ? 10.590 2.971 -7.691 1.00 61.21 63 GLU A CA 4
ATOM 4194 C C . GLU A 1 63 ? 9.700 2.863 -8.927 1.00 3.43 63 GLU A C 4
ATOM 4195 O O . GLU A 1 63 ? 8.786 3.666 -9.120 1.00 41.04 63 GLU A O 4
ATOM 4207 N N . CYS A 1 64 ? 9.974 1.866 -9.761 1.00 65.21 64 CYS A N 4
ATOM 4208 C CA . CYS A 1 64 ? 9.200 1.652 -10.978 1.00 2.33 64 CYS A CA 4
ATOM 4209 C C . CYS A 1 64 ? 7.751 1.305 -10.649 1.00 4.40 64 CYS A C 4
ATOM 4210 O O . CYS A 1 64 ? 7.482 0.486 -9.768 1.00 60.14 64 CYS A O 4
ATOM 4217 N N . TYR A 1 65 ? 6.822 1.932 -11.360 1.00 14.13 65 TYR A N 4
ATOM 4218 C CA . TYR A 1 65 ? 5.401 1.692 -11.143 1.00 72.44 65 TYR A CA 4
ATOM 4219 C C . TYR A 1 65 ? 4.675 1.480 -12.469 1.00 71.11 65 TYR A C 4
ATOM 4220 O O . TYR A 1 65 ? 5.040 2.063 -13.489 1.00 52.21 65 TYR A O 4
ATOM 4238 N N . ILE A 1 66 ? 3.645 0.642 -12.442 1.00 21.15 66 ILE A N 4
ATOM 4239 C CA . ILE A 1 66 ? 2.865 0.354 -13.641 1.00 33.21 66 ILE A CA 4
ATOM 4240 C C . ILE A 1 66 ? 1.373 0.327 -13.333 1.00 23.44 66 ILE A C 4
ATOM 4241 O O . ILE A 1 66 ? 0.887 -0.567 -12.640 1.00 34.13 66 ILE A O 4
ATOM 4257 N N . CYS A 1 67 ? 0.648 1.311 -13.853 1.00 45.33 67 CYS A N 4
ATOM 4258 C CA . CYS A 1 67 ? -0.790 1.401 -13.636 1.00 5.40 67 CYS A CA 4
ATOM 4259 C C . CYS A 1 67 ? -1.512 1.793 -14.923 1.00 42.25 67 CYS A C 4
ATOM 4260 O O . CYS A 1 67 ? -0.931 2.425 -15.805 1.00 62.01 67 CYS A O 4
ATOM 4267 N N . ALA A 1 68 ? -2.782 1.413 -15.022 1.00 50.41 68 ALA A N 4
ATOM 4268 C CA . ALA A 1 68 ? -3.583 1.727 -16.198 1.00 24.02 68 ALA A CA 4
ATOM 4269 C C . ALA A 1 68 ? -3.880 3.221 -16.279 1.00 31.12 68 ALA A C 4
ATOM 4270 O O . ALA A 1 68 ? -4.215 3.852 -15.276 1.00 25.54 68 ALA A O 4
ATOM 4277 N N . VAL A 1 69 ? -3.755 3.780 -17.477 1.00 1.04 69 VAL A N 4
ATOM 4278 C CA . VAL A 1 69 ? -4.010 5.200 -17.688 1.00 30.34 69 VAL A CA 4
ATOM 4279 C C . VAL A 1 69 ? -5.505 5.500 -17.658 1.00 64.12 69 VAL A C 4
ATOM 4280 O O . VAL A 1 69 ? -5.945 6.444 -17.004 1.00 11.42 69 VAL A O 4
ATOM 4293 N N . GLU A 1 70 ? -6.280 4.687 -18.370 1.00 24.12 70 GLU A N 4
ATOM 4294 C CA . GLU A 1 70 ? -7.727 4.866 -18.424 1.00 43.43 70 GLU A CA 4
ATOM 4295 C C . GLU A 1 70 ? -8.377 4.446 -17.108 1.00 43.03 70 GLU A C 4
ATOM 4296 O O . GLU A 1 70 ? -9.360 5.044 -16.672 1.00 31.01 70 GLU A O 4
ATOM 4308 N N . SER A 1 71 ? -7.821 3.413 -16.484 1.00 35.20 71 SER A N 4
ATOM 4309 C CA . SER A 1 71 ? -8.348 2.909 -15.221 1.00 71.31 71 SER A CA 4
ATOM 4310 C C . SER A 1 71 ? -7.569 3.482 -14.040 1.00 61.34 71 SER A C 4
ATOM 4311 O O . SER A 1 71 ? -6.895 2.753 -13.315 1.00 51.13 71 SER A O 4
ATOM 4319 N N . SER A 1 72 ? -7.670 4.795 -13.855 1.00 24.33 72 SER A N 4
ATOM 4320 C CA . SER A 1 72 ? -6.972 5.467 -12.764 1.00 72.54 72 SER A CA 4
ATOM 4321 C C . SER A 1 72 ? -7.353 4.858 -11.419 1.00 71.31 72 SER A C 4
ATOM 4322 O O . SER A 1 72 ? -6.557 4.852 -10.481 1.00 43.14 72 SER A O 4
ATOM 4330 N N . MET A 1 73 ? -8.576 4.346 -11.332 1.00 73.10 73 MET A N 4
ATOM 4331 C CA . MET A 1 73 ? -9.062 3.732 -10.102 1.00 75.11 73 MET A CA 4
ATOM 4332 C C . MET A 1 73 ? -8.056 2.718 -9.565 1.00 40.14 73 MET A C 4
ATOM 4333 O O . MET A 1 73 ? -7.927 2.537 -8.354 1.00 1.23 73 MET A O 4
ATOM 4347 N N . CYS A 1 74 ? -7.345 2.059 -10.473 1.00 22.05 74 CYS A N 4
ATOM 4348 C CA . CYS A 1 74 ? -6.351 1.064 -10.092 1.00 71.13 74 CYS A CA 4
ATOM 4349 C C . CYS A 1 74 ? -5.394 1.625 -9.044 1.00 11.11 74 CYS A C 4
ATOM 4350 O O . CYS A 1 74 ? -5.148 2.829 -8.996 1.00 2.20 74 CYS A O 4
ATOM 4357 N N . SER A 1 1 ? 2.181 0.407 0.077 1.00 41.04 1 SER A N 5
ATOM 4358 C CA . SER A 1 1 ? 2.224 0.251 -1.371 1.00 22.43 1 SER A CA 5
ATOM 4359 C C . SER A 1 1 ? 2.324 -1.223 -1.756 1.00 32.12 1 SER A C 5
ATOM 4360 O O . SER A 1 1 ? 3.383 -1.837 -1.638 1.00 35.41 1 SER A O 5
ATOM 4368 N N . ASN A 1 2 ? 1.211 -1.783 -2.218 1.00 63.15 2 ASN A N 5
ATOM 4369 C CA . ASN A 1 2 ? 1.169 -3.184 -2.619 1.00 51.12 2 ASN A CA 5
ATOM 4370 C C . ASN A 1 2 ? 1.763 -3.368 -4.014 1.00 12.54 2 ASN A C 5
ATOM 4371 O O . ASN A 1 2 ? 1.765 -2.442 -4.825 1.00 12.24 2 ASN A O 5
ATOM 4382 N N . ARG A 1 3 ? 2.268 -4.568 -4.282 1.00 15.33 3 ARG A N 5
ATOM 4383 C CA . ARG A 1 3 ? 2.865 -4.873 -5.578 1.00 14.22 3 ARG A CA 5
ATOM 4384 C C . ARG A 1 3 ? 1.913 -4.513 -6.713 1.00 55.35 3 ARG A C 5
ATOM 4385 O O . ARG A 1 3 ? 2.340 -4.055 -7.774 1.00 3.23 3 ARG A O 5
ATOM 4406 N N . TRP A 1 4 ? 0.621 -4.721 -6.486 1.00 73.51 4 TRP A N 5
ATOM 4407 C CA . TRP A 1 4 ? -0.392 -4.419 -7.489 1.00 32.25 4 TRP A CA 5
ATOM 4408 C C . TRP A 1 4 ? -0.311 -2.960 -7.923 1.00 35.44 4 TRP A C 5
ATOM 4409 O O . TRP A 1 4 ? -0.507 -2.638 -9.093 1.00 72.05 4 TRP A O 5
ATOM 4430 N N . ASN A 1 5 ? -0.020 -2.078 -6.970 1.00 40.35 5 ASN A N 5
ATOM 4431 C CA . ASN A 1 5 ? 0.087 -0.653 -7.254 1.00 34.42 5 ASN A CA 5
ATOM 4432 C C . ASN A 1 5 ? 1.153 -0.387 -8.313 1.00 74.15 5 ASN A C 5
ATOM 4433 O O . ASN A 1 5 ? 1.011 0.514 -9.140 1.00 53.02 5 ASN A O 5
ATOM 4444 N N . LEU A 1 6 ? 2.220 -1.178 -8.282 1.00 62.23 6 LEU A N 5
ATOM 4445 C CA . LEU A 1 6 ? 3.310 -1.030 -9.240 1.00 73.53 6 LEU A CA 5
ATOM 4446 C C . LEU A 1 6 ? 3.074 -1.899 -10.473 1.00 23.42 6 LEU A C 5
ATOM 4447 O O . LEU A 1 6 ? 3.973 -2.091 -11.290 1.00 40.42 6 LEU A O 5
ATOM 4463 N N . GLY A 1 7 ? 1.858 -2.420 -10.599 1.00 15.22 7 GLY A N 5
ATOM 4464 C CA . GLY A 1 7 ? 1.525 -3.261 -11.734 1.00 33.24 7 GLY A CA 5
ATOM 4465 C C . GLY A 1 7 ? 2.473 -4.434 -11.885 1.00 31.11 7 GLY A C 5
ATOM 4466 O O . GLY A 1 7 ? 2.756 -4.873 -13.000 1.00 23.01 7 GLY A O 5
ATOM 4470 N N . TYR A 1 8 ? 2.968 -4.940 -10.761 1.00 41.50 8 TYR A N 5
ATOM 4471 C CA . TYR A 1 8 ? 3.894 -6.067 -10.773 1.00 11.42 8 TYR A CA 5
ATOM 4472 C C . TYR A 1 8 ? 3.240 -7.304 -11.381 1.00 52.34 8 TYR A C 5
ATOM 4473 O O . TYR A 1 8 ? 3.846 -8.008 -12.187 1.00 53.44 8 TYR A O 5
ATOM 4491 N N . GLY A 1 9 ? 1.994 -7.560 -10.990 1.00 21.24 9 GLY A N 5
ATOM 4492 C CA . GLY A 1 9 ? 1.276 -8.711 -11.507 1.00 62.23 9 GLY A CA 5
ATOM 4493 C C . GLY A 1 9 ? 1.217 -8.724 -13.021 1.00 25.45 9 GLY A C 5
ATOM 4494 O O . GLY A 1 9 ? 1.387 -9.771 -13.646 1.00 14.21 9 GLY A O 5
ATOM 4498 N N . ILE A 1 10 ? 0.971 -7.560 -13.613 1.00 13.04 10 ILE A N 5
ATOM 4499 C CA . ILE A 1 10 ? 0.889 -7.443 -15.064 1.00 14.33 10 ILE A CA 5
ATOM 4500 C C . ILE A 1 10 ? 2.120 -8.042 -15.734 1.00 43.00 10 ILE A C 5
ATOM 4501 O O . ILE A 1 10 ? 3.259 -7.787 -15.340 1.00 31.43 10 ILE A O 5
ATOM 4517 N N . PRO A 1 11 ? 1.889 -8.857 -16.775 1.00 52.23 11 PRO A N 5
ATOM 4518 C CA . PRO A 1 11 ? 2.967 -9.506 -17.525 1.00 32.11 11 PRO A CA 5
ATOM 4519 C C . PRO A 1 11 ? 3.777 -8.516 -18.354 1.00 73.53 11 PRO A C 5
ATOM 4520 O O . PRO A 1 11 ? 3.241 -7.850 -19.242 1.00 3.35 11 PRO A O 5
ATOM 4531 N N . HIS A 1 12 ? 5.069 -8.421 -18.060 1.00 31.14 12 HIS A N 5
ATOM 4532 C CA . HIS A 1 12 ? 5.953 -7.511 -18.781 1.00 21.44 12 HIS A CA 5
ATOM 4533 C C . HIS A 1 12 ? 7.014 -8.285 -19.559 1.00 60.34 12 HIS A C 5
ATOM 4534 O O . HIS A 1 12 ? 7.278 -9.454 -19.275 1.00 64.25 12 HIS A O 5
ATOM 4548 N N . LYS A 1 13 ? 7.616 -7.626 -20.543 1.00 1.54 13 LYS A N 5
ATOM 4549 C CA . LYS A 1 13 ? 8.646 -8.251 -21.363 1.00 75.30 13 LYS A CA 5
ATOM 4550 C C . LYS A 1 13 ? 10.002 -7.592 -21.128 1.00 14.21 13 LYS A C 5
ATOM 4551 O O . LYS A 1 13 ? 10.214 -6.439 -21.502 1.00 53.53 13 LYS A O 5
ATOM 4570 N N . GLN A 1 14 ? 10.916 -8.333 -20.508 1.00 10.01 14 GLN A N 5
ATOM 4571 C CA . GLN A 1 14 ? 12.251 -7.819 -20.225 1.00 43.51 14 GLN A CA 5
ATOM 4572 C C . GLN A 1 14 ? 13.053 -7.647 -21.511 1.00 22.44 14 GLN A C 5
ATOM 4573 O O . GLN A 1 14 ? 12.965 -8.470 -22.424 1.00 32.21 14 GLN A O 5
ATOM 4587 N N . VAL A 1 15 ? 13.835 -6.575 -21.576 1.00 4.44 15 VAL A N 5
ATOM 4588 C CA . VAL A 1 15 ? 14.653 -6.297 -22.750 1.00 31.13 15 VAL A CA 5
ATOM 4589 C C . VAL A 1 15 ? 15.916 -5.532 -22.371 1.00 4.41 15 VAL A C 5
ATOM 4590 O O . VAL A 1 15 ? 16.047 -5.044 -21.247 1.00 15.34 15 VAL A O 5
ATOM 4603 N N . LYS A 1 16 ? 16.846 -5.430 -23.315 1.00 74.50 16 LYS A N 5
ATOM 4604 C CA . LYS A 1 16 ? 18.099 -4.723 -23.082 1.00 55.03 16 LYS A CA 5
ATOM 4605 C C . LYS A 1 16 ? 18.000 -3.273 -23.542 1.00 34.10 16 LYS A C 5
ATOM 4606 O O . LYS A 1 16 ? 17.407 -2.981 -24.581 1.00 14.13 16 LYS A O 5
ATOM 4625 N N . LEU A 1 17 ? 18.587 -2.368 -22.766 1.00 71.23 17 LEU A N 5
ATOM 4626 C CA . LEU A 1 17 ? 18.565 -0.948 -23.095 1.00 45.42 17 LEU A CA 5
ATOM 4627 C C . LEU A 1 17 ? 19.853 -0.533 -23.800 1.00 71.44 17 LEU A C 5
ATOM 4628 O O . LEU A 1 17 ? 20.896 -1.174 -23.669 1.00 10.42 17 LEU A O 5
ATOM 4644 N N . PRO A 1 18 ? 19.781 0.567 -24.564 1.00 20.10 18 PRO A N 5
ATOM 4645 C CA . PRO A 1 18 ? 20.934 1.093 -25.302 1.00 54.02 18 PRO A CA 5
ATOM 4646 C C . PRO A 1 18 ? 21.992 1.685 -24.379 1.00 55.41 18 PRO A C 5
ATOM 4647 O O . PRO A 1 18 ? 23.121 1.943 -24.797 1.00 22.34 18 PRO A O 5
ATOM 4658 N N . ASN A 1 19 ? 21.621 1.899 -23.120 1.00 75.14 19 ASN A N 5
ATOM 4659 C CA . ASN A 1 19 ? 22.541 2.460 -22.136 1.00 0.42 19 ASN A CA 5
ATOM 4660 C C . ASN A 1 19 ? 23.544 1.411 -21.668 1.00 21.21 19 ASN A C 5
ATOM 4661 O O . ASN A 1 19 ? 24.598 1.742 -21.128 1.00 12.03 19 ASN A O 5
ATOM 4672 N N . GLY A 1 20 ? 23.209 0.142 -21.883 1.00 31.40 20 GLY A N 5
ATOM 4673 C CA . GLY A 1 20 ? 24.091 -0.936 -21.476 1.00 53.05 20 GLY A CA 5
ATOM 4674 C C . GLY A 1 20 ? 23.524 -1.750 -20.330 1.00 73.04 20 GLY A C 5
ATOM 4675 O O . GLY A 1 20 ? 23.892 -2.910 -20.141 1.00 61.43 20 GLY A O 5
ATOM 4679 N N . GLN A 1 21 ? 22.625 -1.141 -19.563 1.00 40.32 21 GLN A N 5
ATOM 4680 C CA . GLN A 1 21 ? 22.009 -1.817 -18.427 1.00 40.33 21 GLN A CA 5
ATOM 4681 C C . GLN A 1 21 ? 20.650 -2.394 -18.809 1.00 14.22 21 GLN A C 5
ATOM 4682 O O . GLN A 1 21 ? 20.102 -2.073 -19.865 1.00 63.52 21 GLN A O 5
ATOM 4696 N N . LEU A 1 22 ? 20.112 -3.248 -17.947 1.00 44.11 22 LEU A N 5
ATOM 4697 C CA . LEU A 1 22 ? 18.817 -3.873 -18.194 1.00 42.12 22 LEU A CA 5
ATOM 4698 C C . LEU A 1 22 ? 17.691 -3.060 -17.561 1.00 13.21 22 LEU A C 5
ATOM 4699 O O . LEU A 1 22 ? 17.916 -2.289 -16.628 1.00 73.51 22 LEU A O 5
ATOM 4715 N N . CYS A 1 23 ? 16.478 -3.240 -18.074 1.00 71.15 23 CYS A N 5
ATOM 4716 C CA . CYS A 1 23 ? 15.317 -2.526 -17.559 1.00 3.42 23 CYS A CA 5
ATOM 4717 C C . CYS A 1 23 ? 15.214 -2.675 -16.043 1.00 13.40 23 CYS A C 5
ATOM 4718 O O . CYS A 1 23 ? 15.822 -3.569 -15.454 1.00 15.03 23 CYS A O 5
ATOM 4725 N N . LYS A 1 24 ? 14.439 -1.795 -15.419 1.00 74.13 24 LYS A N 5
ATOM 4726 C CA . LYS A 1 24 ? 14.254 -1.829 -13.973 1.00 14.44 24 LYS A CA 5
ATOM 4727 C C . LYS A 1 24 ? 12.964 -2.554 -13.607 1.00 3.42 24 LYS A C 5
ATOM 4728 O O . LYS A 1 24 ? 12.004 -2.558 -14.376 1.00 30.33 24 LYS A O 5
ATOM 4747 N N . GLU A 1 25 ? 12.949 -3.166 -12.427 1.00 1.14 25 GLU A N 5
ATOM 4748 C CA . GLU A 1 25 ? 11.777 -3.895 -11.960 1.00 75.54 25 GLU A CA 5
ATOM 4749 C C . GLU A 1 25 ? 10.844 -2.978 -11.174 1.00 64.41 25 GLU A C 5
ATOM 4750 O O . GLU A 1 25 ? 11.264 -1.982 -10.584 1.00 55.45 25 GLU A O 5
ATOM 4762 N N . PRO A 1 26 ? 9.547 -3.322 -11.164 1.00 72.02 26 PRO A N 5
ATOM 4763 C CA . PRO A 1 26 ? 8.527 -2.543 -10.455 1.00 63.14 26 PRO A CA 5
ATOM 4764 C C . PRO A 1 26 ? 8.667 -2.648 -8.940 1.00 31.33 26 PRO A C 5
ATOM 4765 O O . PRO A 1 26 ? 8.501 -3.723 -8.366 1.00 11.42 26 PRO A O 5
ATOM 4776 N N . GLY A 1 27 ? 8.975 -1.524 -8.299 1.00 64.05 27 GLY A N 5
ATOM 4777 C CA . GLY A 1 27 ? 9.131 -1.513 -6.856 1.00 72.14 27 GLY A CA 5
ATOM 4778 C C . GLY A 1 27 ? 10.570 -1.295 -6.431 1.00 63.45 27 GLY A C 5
ATOM 4779 O O . GLY A 1 27 ? 10.833 -0.692 -5.390 1.00 21.42 27 GLY A O 5
ATOM 4783 N N . ASP A 1 28 ? 11.505 -1.788 -7.237 1.00 51.52 28 ASP A N 5
ATOM 4784 C CA . ASP A 1 28 ? 12.924 -1.645 -6.938 1.00 21.21 28 ASP A CA 5
ATOM 4785 C C . ASP A 1 28 ? 13.418 -0.247 -7.299 1.00 71.32 28 ASP A C 5
ATOM 4786 O O . ASP A 1 28 ? 12.858 0.412 -8.175 1.00 31.21 28 ASP A O 5
ATOM 4795 N N . SER A 1 29 ? 14.467 0.199 -6.618 1.00 23.34 29 SER A N 5
ATOM 4796 C CA . SER A 1 29 ? 15.033 1.520 -6.863 1.00 42.40 29 SER A CA 5
ATOM 4797 C C . SER A 1 29 ? 15.663 1.593 -8.251 1.00 22.22 29 SER A C 5
ATOM 4798 O O . SER A 1 29 ? 16.180 0.600 -8.764 1.00 52.14 29 SER A O 5
ATOM 4806 N N . CYS A 1 30 ? 15.615 2.775 -8.855 1.00 63.50 30 CYS A N 5
ATOM 4807 C CA . CYS A 1 30 ? 16.178 2.980 -10.183 1.00 61.12 30 CYS A CA 5
ATOM 4808 C C . CYS A 1 30 ? 17.191 4.123 -10.176 1.00 22.44 30 CYS A C 5
ATOM 4809 O O . CYS A 1 30 ? 17.386 4.784 -9.156 1.00 4.12 30 CYS A O 5
ATOM 4816 N N . SER A 1 31 ? 17.829 4.348 -11.318 1.00 25.20 31 SER A N 5
ATOM 4817 C CA . SER A 1 31 ? 18.823 5.407 -11.443 1.00 4.10 31 SER A CA 5
ATOM 4818 C C . SER A 1 31 ? 18.264 6.586 -12.234 1.00 2.31 31 SER A C 5
ATOM 4819 O O . SER A 1 31 ? 18.592 7.743 -11.966 1.00 60.35 31 SER A O 5
ATOM 4827 N N . LYS A 1 32 ? 17.419 6.285 -13.214 1.00 73.32 32 LYS A N 5
ATOM 4828 C CA . LYS A 1 32 ? 16.811 7.317 -14.046 1.00 55.40 32 LYS A CA 5
ATOM 4829 C C . LYS A 1 32 ? 15.470 6.849 -14.603 1.00 12.53 32 LYS A C 5
ATOM 4830 O O . LYS A 1 32 ? 15.257 5.654 -14.810 1.00 53.03 32 LYS A O 5
ATOM 4849 N N . ARG A 1 33 ? 14.571 7.798 -14.842 1.00 43.31 33 ARG A N 5
ATOM 4850 C CA . ARG A 1 33 ? 13.251 7.482 -15.375 1.00 34.41 33 ARG A CA 5
ATOM 4851 C C . ARG A 1 33 ? 13.364 6.667 -16.661 1.00 44.23 33 ARG A C 5
ATOM 4852 O O . ARG A 1 33 ? 12.518 5.820 -16.946 1.00 43.12 33 ARG A O 5
ATOM 4873 N N . ASP A 1 34 ? 14.413 6.932 -17.431 1.00 24.50 34 ASP A N 5
ATOM 4874 C CA . ASP A 1 34 ? 14.636 6.223 -18.686 1.00 71.23 34 ASP A CA 5
ATOM 4875 C C . ASP A 1 34 ? 14.909 4.744 -18.435 1.00 62.21 34 ASP A C 5
ATOM 4876 O O . ASP A 1 34 ? 14.677 3.904 -19.304 1.00 53.51 34 ASP A O 5
ATOM 4885 N N . GLU A 1 35 ? 15.403 4.433 -17.240 1.00 32.21 35 GLU A N 5
ATOM 4886 C CA . GLU A 1 35 ? 15.709 3.056 -16.875 1.00 71.03 35 GLU A CA 5
ATOM 4887 C C . GLU A 1 35 ? 14.438 2.210 -16.830 1.00 10.45 35 GLU A C 5
ATOM 4888 O O . GLU A 1 35 ? 14.466 1.012 -17.114 1.00 34.02 35 GLU A O 5
ATOM 4900 N N . CYS A 1 36 ? 13.326 2.842 -16.469 1.00 42.41 36 CYS A N 5
ATOM 4901 C CA . CYS A 1 36 ? 12.047 2.150 -16.385 1.00 4.35 36 CYS A CA 5
ATOM 4902 C C . CYS A 1 36 ? 11.530 1.790 -17.775 1.00 10.33 36 CYS A C 5
ATOM 4903 O O . CYS A 1 36 ? 11.352 2.661 -18.628 1.00 11.11 36 CYS A O 5
ATOM 4910 N N . CYS A 1 37 ? 11.291 0.502 -17.996 1.00 1.12 37 CYS A N 5
ATOM 4911 C CA . CYS A 1 37 ? 10.795 0.025 -19.282 1.00 33.12 37 CYS A CA 5
ATOM 4912 C C . CYS A 1 37 ? 9.274 0.136 -19.353 1.00 43.32 37 CYS A C 5
ATOM 4913 O O . CYS A 1 37 ? 8.628 0.584 -18.405 1.00 34.35 37 CYS A O 5
ATOM 4920 N N . LYS A 1 38 ? 8.710 -0.278 -20.483 1.00 13.31 38 LYS A N 5
ATOM 4921 C CA . LYS A 1 38 ? 7.266 -0.229 -20.678 1.00 20.45 38 LYS A CA 5
ATOM 4922 C C . LYS A 1 38 ? 6.649 -1.615 -20.530 1.00 23.30 38 LYS A C 5
ATOM 4923 O O . LYS A 1 38 ? 7.308 -2.626 -20.764 1.00 13.14 38 LYS A O 5
ATOM 4942 N N . ALA A 1 39 ? 5.379 -1.653 -20.139 1.00 41.01 39 ALA A N 5
ATOM 4943 C CA . ALA A 1 39 ? 4.672 -2.917 -19.963 1.00 32.14 39 ALA A CA 5
ATOM 4944 C C . ALA A 1 39 ? 4.218 -3.484 -21.304 1.00 14.11 39 ALA A C 5
ATOM 4945 O O . ALA A 1 39 ? 4.244 -2.792 -22.322 1.00 3.43 39 ALA A O 5
ATOM 4952 N N . ASP A 1 40 ? 3.805 -4.747 -21.298 1.00 14.12 40 ASP A N 5
ATOM 4953 C CA . ASP A 1 40 ? 3.346 -5.408 -22.514 1.00 32.31 40 ASP A CA 5
ATOM 4954 C C . ASP A 1 40 ? 2.278 -4.573 -23.213 1.00 60.05 40 ASP A C 5
ATOM 4955 O O . ASP A 1 40 ? 2.225 -4.521 -24.442 1.00 35.14 40 ASP A O 5
ATOM 4964 N N . ASP A 1 41 ? 1.428 -3.925 -22.424 1.00 4.44 41 ASP A N 5
ATOM 4965 C CA . ASP A 1 41 ? 0.361 -3.095 -22.970 1.00 5.10 41 ASP A CA 5
ATOM 4966 C C . ASP A 1 41 ? 0.563 -1.632 -22.585 1.00 50.32 41 ASP A C 5
ATOM 4967 O O . ASP A 1 41 ? -0.347 -0.987 -22.064 1.00 3.52 41 ASP A O 5
ATOM 4976 N N . GLN A 1 42 ? 1.758 -1.115 -22.847 1.00 51.41 42 GLN A N 5
ATOM 4977 C CA . GLN A 1 42 ? 2.079 0.271 -22.526 1.00 60.23 42 GLN A CA 5
ATOM 4978 C C . GLN A 1 42 ? 1.026 1.218 -23.094 1.00 44.01 42 GLN A C 5
ATOM 4979 O O . GLN A 1 42 ? 0.771 2.285 -22.538 1.00 51.30 42 GLN A O 5
ATOM 4993 N N . LYS A 1 43 ? 0.416 0.819 -24.205 1.00 23.35 43 LYS A N 5
ATOM 4994 C CA . LYS A 1 43 ? -0.609 1.630 -24.850 1.00 12.21 43 LYS A CA 5
ATOM 4995 C C . LYS A 1 43 ? -1.725 1.977 -23.868 1.00 14.20 43 LYS A C 5
ATOM 4996 O O . LYS A 1 43 ? -2.360 3.025 -23.978 1.00 13.11 43 LYS A O 5
ATOM 5015 N N . THR A 1 44 ? -1.957 1.089 -22.906 1.00 33.35 44 THR A N 5
ATOM 5016 C CA . THR A 1 44 ? -2.995 1.300 -21.906 1.00 2.13 44 THR A CA 5
ATOM 5017 C C . THR A 1 44 ? -2.389 1.558 -20.530 1.00 23.02 44 THR A C 5
ATOM 5018 O O . THR A 1 44 ? -2.915 2.347 -19.746 1.00 1.42 44 THR A O 5
ATOM 5029 N N . TYR A 1 45 ? -1.279 0.885 -20.244 1.00 23.12 45 TYR A N 5
ATOM 5030 C CA . TYR A 1 45 ? -0.602 1.040 -18.962 1.00 44.52 45 TYR A CA 5
ATOM 5031 C C . TYR A 1 45 ? 0.570 2.009 -19.078 1.00 73.32 45 TYR A C 5
ATOM 5032 O O . TYR A 1 45 ? 1.316 1.983 -20.057 1.00 45.44 45 TYR A O 5
ATOM 5050 N N . SER A 1 46 ? 0.726 2.863 -18.072 1.00 24.24 46 SER A N 5
ATOM 5051 C CA . SER A 1 46 ? 1.805 3.843 -18.061 1.00 3.12 46 SER A CA 5
ATOM 5052 C C . SER A 1 46 ? 2.948 3.384 -17.160 1.00 30.22 46 SER A C 5
ATOM 5053 O O . SER A 1 46 ? 2.744 3.084 -15.983 1.00 60.40 46 SER A O 5
ATOM 5061 N N . SER A 1 47 ? 4.151 3.333 -17.722 1.00 51.43 47 SER A N 5
ATOM 5062 C CA . SER A 1 47 ? 5.327 2.907 -16.972 1.00 0.13 47 SER A CA 5
ATOM 5063 C C . SER A 1 47 ? 6.237 4.092 -16.668 1.00 35.20 47 SER A C 5
ATOM 5064 O O . SER A 1 47 ? 6.321 5.039 -17.449 1.00 72.53 47 SER A O 5
ATOM 5072 N N . GLY A 1 48 ? 6.917 4.033 -15.526 1.00 44.52 48 GLY A N 5
ATOM 5073 C CA . GLY A 1 48 ? 7.812 5.107 -15.140 1.00 73.22 48 GLY A CA 5
ATOM 5074 C C . GLY A 1 48 ? 8.392 4.905 -13.753 1.00 22.24 48 GLY A C 5
ATOM 5075 O O . GLY A 1 48 ? 7.823 4.188 -12.932 1.00 21.22 48 GLY A O 5
ATOM 5079 N N . CYS A 1 49 ? 9.529 5.541 -13.492 1.00 33.43 49 CYS A N 5
ATOM 5080 C CA . CYS A 1 49 ? 10.190 5.427 -12.197 1.00 51.33 49 CYS A CA 5
ATOM 5081 C C . CYS A 1 49 ? 10.405 6.804 -11.573 1.00 60.23 49 CYS A C 5
ATOM 5082 O O . CYS A 1 49 ? 11.262 7.570 -12.013 1.00 43.14 49 CYS A O 5
ATOM 5089 N N . ALA A 1 50 ? 9.619 7.110 -10.547 1.00 24.03 50 ALA A N 5
ATOM 5090 C CA . ALA A 1 50 ? 9.724 8.392 -9.861 1.00 52.20 50 ALA A CA 5
ATOM 5091 C C . ALA A 1 50 ? 9.929 8.198 -8.362 1.00 73.13 50 ALA A C 5
ATOM 5092 O O . ALA A 1 50 ? 9.605 7.145 -7.815 1.00 74.45 50 ALA A O 5
ATOM 5099 N N . GLN A 1 51 ? 10.468 9.222 -7.706 1.00 0.14 51 GLN A N 5
ATOM 5100 C CA . GLN A 1 51 ? 10.717 9.161 -6.271 1.00 22.24 51 GLN A CA 5
ATOM 5101 C C . GLN A 1 51 ? 9.425 8.904 -5.504 1.00 22.13 51 GLN A C 5
ATOM 5102 O O . GLN A 1 51 ? 8.358 9.392 -5.881 1.00 70.22 51 GLN A O 5
ATOM 5116 N N . THR A 1 52 ? 9.525 8.135 -4.424 1.00 0.24 52 THR A N 5
ATOM 5117 C CA . THR A 1 52 ? 8.364 7.811 -3.606 1.00 52.32 52 THR A CA 5
ATOM 5118 C C . THR A 1 52 ? 8.758 7.610 -2.147 1.00 41.24 52 THR A C 5
ATOM 5119 O O . THR A 1 52 ? 9.639 6.807 -1.838 1.00 10.45 52 THR A O 5
ATOM 5130 N N . TRP A 1 53 ? 8.102 8.342 -1.255 1.00 50.00 53 TRP A N 5
ATOM 5131 C CA . TRP A 1 53 ? 8.384 8.242 0.173 1.00 13.43 53 TRP A CA 5
ATOM 5132 C C . TRP A 1 53 ? 8.341 6.791 0.636 1.00 20.25 53 TRP A C 5
ATOM 5133 O O . TRP A 1 53 ? 7.277 6.170 0.668 1.00 30.10 53 TRP A O 5
ATOM 5154 N N . SER A 1 54 ? 9.503 6.253 0.995 1.00 73.23 54 SER A N 5
ATOM 5155 C CA . SER A 1 54 ? 9.597 4.872 1.453 1.00 1.23 54 SER A CA 5
ATOM 5156 C C . SER A 1 54 ? 9.885 4.815 2.950 1.00 1.45 54 SER A C 5
ATOM 5157 O O . SER A 1 54 ? 10.901 5.328 3.418 1.00 54.32 54 SER A O 5
ATOM 5165 N N . ALA A 1 55 ? 8.981 4.187 3.696 1.00 24.31 55 ALA A N 5
ATOM 5166 C CA . ALA A 1 55 ? 9.138 4.060 5.140 1.00 61.42 55 ALA A CA 5
ATOM 5167 C C . ALA A 1 55 ? 10.258 3.087 5.487 1.00 11.41 55 ALA A C 5
ATOM 5168 O O . ALA A 1 55 ? 11.040 3.328 6.406 1.00 70.54 55 ALA A O 5
ATOM 5175 N N . MET A 1 56 ? 10.328 1.984 4.748 1.00 52.23 56 MET A N 5
ATOM 5176 C CA . MET A 1 56 ? 11.353 0.975 4.978 1.00 2.01 56 MET A CA 5
ATOM 5177 C C . MET A 1 56 ? 12.745 1.542 4.717 1.00 63.44 56 MET A C 5
ATOM 5178 O O . MET A 1 56 ? 13.639 1.429 5.555 1.00 50.10 56 MET A O 5
ATOM 5192 N N . GLU A 1 57 ? 12.920 2.150 3.548 1.00 32.35 57 GLU A N 5
ATOM 5193 C CA . GLU A 1 57 ? 14.204 2.734 3.176 1.00 22.10 57 GLU A CA 5
ATOM 5194 C C . GLU A 1 57 ? 14.490 3.988 3.999 1.00 3.34 57 GLU A C 5
ATOM 5195 O O . GLU A 1 57 ? 15.641 4.289 4.312 1.00 70.20 57 GLU A O 5
ATOM 5207 N N . GLY A 1 58 ? 13.433 4.716 4.346 1.00 71.20 58 GLY A N 5
ATOM 5208 C CA . GLY A 1 58 ? 13.590 5.927 5.128 1.00 62.35 58 GLY A CA 5
ATOM 5209 C C . GLY A 1 58 ? 14.144 7.077 4.310 1.00 11.24 58 GLY A C 5
ATOM 5210 O O . GLY A 1 58 ? 14.881 7.917 4.825 1.00 13.42 58 GLY A O 5
ATOM 5214 N N . GLY A 1 59 ? 13.789 7.115 3.029 1.00 53.24 59 GLY A N 5
ATOM 5215 C CA . GLY A 1 59 ? 14.265 8.174 2.158 1.00 71.14 59 GLY A CA 5
ATOM 5216 C C . GLY A 1 59 ? 13.643 8.111 0.776 1.00 54.33 59 GLY A C 5
ATOM 5217 O O . GLY A 1 59 ? 13.367 7.029 0.260 1.00 41.53 59 GLY A O 5
ATOM 5221 N N . PHE A 1 60 ? 13.422 9.277 0.176 1.00 63.11 60 PHE A N 5
ATOM 5222 C CA . PHE A 1 60 ? 12.826 9.350 -1.153 1.00 13.45 60 PHE A CA 5
ATOM 5223 C C . PHE A 1 60 ? 13.650 8.557 -2.163 1.00 14.32 60 PHE A C 5
ATOM 5224 O O . PHE A 1 60 ? 14.828 8.842 -2.381 1.00 14.32 60 PHE A O 5
ATOM 5241 N N . VAL A 1 61 ? 13.023 7.558 -2.777 1.00 45.52 61 VAL A N 5
ATOM 5242 C CA . VAL A 1 61 ? 13.697 6.724 -3.764 1.00 64.24 61 VAL A CA 5
ATOM 5243 C C . VAL A 1 61 ? 12.822 6.513 -4.994 1.00 55.24 61 VAL A C 5
ATOM 5244 O O . VAL A 1 61 ? 11.605 6.363 -4.884 1.00 32.44 61 VAL A O 5
ATOM 5257 N N . ARG A 1 62 ? 13.449 6.501 -6.165 1.00 30.52 62 ARG A N 5
ATOM 5258 C CA . ARG A 1 62 ? 12.726 6.308 -7.417 1.00 1.55 62 ARG A CA 5
ATOM 5259 C C . ARG A 1 62 ? 12.327 4.847 -7.595 1.00 35.04 62 ARG A C 5
ATOM 5260 O O . ARG A 1 62 ? 13.179 3.982 -7.797 1.00 41.40 62 ARG A O 5
ATOM 5281 N N . GLU A 1 63 ? 11.028 4.581 -7.518 1.00 4.11 63 GLU A N 5
ATOM 5282 C CA . GLU A 1 63 ? 10.515 3.224 -7.669 1.00 61.21 63 GLU A CA 5
ATOM 5283 C C . GLU A 1 63 ? 9.631 3.110 -8.907 1.00 3.43 63 GLU A C 5
ATOM 5284 O O . GLU A 1 63 ? 8.785 3.968 -9.160 1.00 41.04 63 GLU A O 5
ATOM 5296 N N . CYS A 1 64 ? 9.833 2.045 -9.676 1.00 65.21 64 CYS A N 5
ATOM 5297 C CA . CYS A 1 64 ? 9.057 1.818 -10.888 1.00 2.33 64 CYS A CA 5
ATOM 5298 C C . CYS A 1 64 ? 7.595 1.532 -10.552 1.00 4.40 64 CYS A C 5
ATOM 5299 O O . CYS A 1 64 ? 7.289 0.948 -9.511 1.00 60.14 64 CYS A O 5
ATOM 5306 N N . TYR A 1 65 ? 6.699 1.943 -11.440 1.00 14.13 65 TYR A N 5
ATOM 5307 C CA . TYR A 1 65 ? 5.270 1.734 -11.238 1.00 72.44 65 TYR A CA 5
ATOM 5308 C C . TYR A 1 65 ? 4.558 1.517 -12.570 1.00 71.11 65 TYR A C 5
ATOM 5309 O O . TYR A 1 65 ? 4.935 2.093 -13.590 1.00 52.21 65 TYR A O 5
ATOM 5327 N N . ILE A 1 66 ? 3.525 0.680 -12.551 1.00 21.15 66 ILE A N 5
ATOM 5328 C CA . ILE A 1 66 ? 2.758 0.388 -13.755 1.00 33.21 66 ILE A CA 5
ATOM 5329 C C . ILE A 1 66 ? 1.262 0.364 -13.461 1.00 23.44 66 ILE A C 5
ATOM 5330 O O . ILE A 1 66 ? 0.771 -0.509 -12.744 1.00 34.13 66 ILE A O 5
ATOM 5346 N N . CYS A 1 67 ? 0.539 1.328 -14.022 1.00 45.33 67 CYS A N 5
ATOM 5347 C CA . CYS A 1 67 ? -0.903 1.418 -13.823 1.00 5.40 67 CYS A CA 5
ATOM 5348 C C . CYS A 1 67 ? -1.601 1.876 -15.100 1.00 42.25 67 CYS A C 5
ATOM 5349 O O . CYS A 1 67 ? -1.012 2.572 -15.927 1.00 62.01 67 CYS A O 5
ATOM 5356 N N . ALA A 1 68 ? -2.859 1.478 -15.253 1.00 50.41 68 ALA A N 5
ATOM 5357 C CA . ALA A 1 68 ? -3.640 1.849 -16.429 1.00 24.02 68 ALA A CA 5
ATOM 5358 C C . ALA A 1 68 ? -3.914 3.348 -16.456 1.00 31.12 68 ALA A C 5
ATOM 5359 O O . ALA A 1 68 ? -4.147 3.965 -15.416 1.00 25.54 68 ALA A O 5
ATOM 5366 N N . VAL A 1 69 ? -3.884 3.930 -17.651 1.00 1.04 69 VAL A N 5
ATOM 5367 C CA . VAL A 1 69 ? -4.129 5.358 -17.813 1.00 30.34 69 VAL A CA 5
ATOM 5368 C C . VAL A 1 69 ? -5.614 5.678 -17.681 1.00 64.12 69 VAL A C 5
ATOM 5369 O O . VAL A 1 69 ? -5.998 6.613 -16.979 1.00 11.42 69 VAL A O 5
ATOM 5382 N N . GLU A 1 70 ? -6.445 4.895 -18.362 1.00 24.12 70 GLU A N 5
ATOM 5383 C CA . GLU A 1 70 ? -7.889 5.096 -18.322 1.00 43.43 70 GLU A CA 5
ATOM 5384 C C . GLU A 1 70 ? -8.480 4.540 -17.030 1.00 43.03 70 GLU A C 5
ATOM 5385 O O . GLU A 1 70 ? -9.430 5.096 -16.478 1.00 31.01 70 GLU A O 5
ATOM 5397 N N . SER A 1 71 ? -7.910 3.437 -16.552 1.00 35.20 71 SER A N 5
ATOM 5398 C CA . SER A 1 71 ? -8.383 2.803 -15.327 1.00 71.31 71 SER A CA 5
ATOM 5399 C C . SER A 1 71 ? -7.563 3.261 -14.126 1.00 61.34 71 SER A C 5
ATOM 5400 O O . SER A 1 71 ? -6.333 3.296 -14.175 1.00 51.13 71 SER A O 5
ATOM 5408 N N . SER A 1 72 ? -8.253 3.614 -13.046 1.00 24.33 72 SER A N 5
ATOM 5409 C CA . SER A 1 72 ? -7.590 4.075 -11.832 1.00 72.54 72 SER A CA 5
ATOM 5410 C C . SER A 1 72 ? -7.317 2.910 -10.884 1.00 71.31 72 SER A C 5
ATOM 5411 O O . SER A 1 72 ? -6.291 2.872 -10.207 1.00 43.14 72 SER A O 5
ATOM 5419 N N . MET A 1 73 ? -8.246 1.960 -10.844 1.00 73.10 73 MET A N 5
ATOM 5420 C CA . MET A 1 73 ? -8.109 0.793 -9.981 1.00 75.11 73 MET A CA 5
ATOM 5421 C C . MET A 1 73 ? -7.336 -0.317 -10.688 1.00 40.14 73 MET A C 5
ATOM 5422 O O . MET A 1 73 ? -7.790 -1.460 -10.749 1.00 1.23 73 MET A O 5
ATOM 5436 N N . CYS A 1 74 ? -6.168 0.028 -11.219 1.00 22.05 74 CYS A N 5
ATOM 5437 C CA . CYS A 1 74 ? -5.333 -0.938 -11.923 1.00 71.13 74 CYS A CA 5
ATOM 5438 C C . CYS A 1 74 ? -5.030 -2.142 -11.035 1.00 11.11 74 CYS A C 5
ATOM 5439 O O . CYS A 1 74 ? -4.587 -3.185 -11.517 1.00 2.20 74 CYS A O 5
ATOM 5446 N N . SER A 1 1 ? 2.983 0.061 0.222 1.00 41.04 1 SER A N 6
ATOM 5447 C CA . SER A 1 1 ? 2.473 -0.006 -1.141 1.00 22.43 1 SER A CA 6
ATOM 5448 C C . SER A 1 1 ? 2.552 -1.431 -1.682 1.00 32.12 1 SER A C 6
ATOM 5449 O O . SER A 1 1 ? 3.638 -1.963 -1.905 1.00 35.41 1 SER A O 6
ATOM 5457 N N . ASN A 1 2 ? 1.391 -2.044 -1.890 1.00 63.15 2 ASN A N 6
ATOM 5458 C CA . ASN A 1 2 ? 1.328 -3.406 -2.405 1.00 51.12 2 ASN A CA 6
ATOM 5459 C C . ASN A 1 2 ? 1.981 -3.502 -3.778 1.00 12.54 2 ASN A C 6
ATOM 5460 O O . ASN A 1 2 ? 2.141 -2.497 -4.473 1.00 12.24 2 ASN A O 6
ATOM 5471 N N . ARG A 1 3 ? 2.357 -4.716 -4.167 1.00 15.33 3 ARG A N 6
ATOM 5472 C CA . ARG A 1 3 ? 2.995 -4.942 -5.459 1.00 14.22 3 ARG A CA 6
ATOM 5473 C C . ARG A 1 3 ? 2.055 -4.569 -6.601 1.00 55.35 3 ARG A C 6
ATOM 5474 O O . ARG A 1 3 ? 2.483 -4.014 -7.614 1.00 3.23 3 ARG A O 6
ATOM 5495 N N . TRP A 1 4 ? 0.775 -4.878 -6.432 1.00 73.51 4 TRP A N 6
ATOM 5496 C CA . TRP A 1 4 ? -0.225 -4.575 -7.450 1.00 32.25 4 TRP A CA 6
ATOM 5497 C C . TRP A 1 4 ? -0.155 -3.110 -7.863 1.00 35.44 4 TRP A C 6
ATOM 5498 O O . TRP A 1 4 ? -0.359 -2.774 -9.029 1.00 72.05 4 TRP A O 6
ATOM 5519 N N . ASN A 1 5 ? 0.137 -2.241 -6.900 1.00 40.35 5 ASN A N 6
ATOM 5520 C CA . ASN A 1 5 ? 0.234 -0.810 -7.165 1.00 34.42 5 ASN A CA 6
ATOM 5521 C C . ASN A 1 5 ? 1.303 -0.522 -8.213 1.00 74.15 5 ASN A C 6
ATOM 5522 O O . ASN A 1 5 ? 1.157 0.384 -9.034 1.00 53.02 5 ASN A O 6
ATOM 5533 N N . LEU A 1 6 ? 2.380 -1.299 -8.180 1.00 62.23 6 LEU A N 6
ATOM 5534 C CA . LEU A 1 6 ? 3.477 -1.129 -9.127 1.00 73.53 6 LEU A CA 6
ATOM 5535 C C . LEU A 1 6 ? 3.267 -1.995 -10.365 1.00 23.42 6 LEU A C 6
ATOM 5536 O O . LEU A 1 6 ? 4.176 -2.168 -11.175 1.00 40.42 6 LEU A O 6
ATOM 5552 N N . GLY A 1 7 ? 2.060 -2.535 -10.506 1.00 15.22 7 GLY A N 6
ATOM 5553 C CA . GLY A 1 7 ? 1.751 -3.374 -11.648 1.00 33.24 7 GLY A CA 6
ATOM 5554 C C . GLY A 1 7 ? 2.754 -4.496 -11.832 1.00 31.11 7 GLY A C 6
ATOM 5555 O O . GLY A 1 7 ? 3.047 -4.896 -12.958 1.00 23.01 7 GLY A O 6
ATOM 5559 N N . TYR A 1 8 ? 3.282 -5.002 -10.722 1.00 41.50 8 TYR A N 6
ATOM 5560 C CA . TYR A 1 8 ? 4.262 -6.080 -10.767 1.00 11.42 8 TYR A CA 6
ATOM 5561 C C . TYR A 1 8 ? 3.651 -7.348 -11.358 1.00 52.34 8 TYR A C 6
ATOM 5562 O O . TYR A 1 8 ? 4.224 -7.969 -12.252 1.00 53.44 8 TYR A O 6
ATOM 5580 N N . GLY A 1 9 ? 2.481 -7.726 -10.851 1.00 21.24 9 GLY A N 6
ATOM 5581 C CA . GLY A 1 9 ? 1.810 -8.916 -11.340 1.00 62.23 9 GLY A CA 6
ATOM 5582 C C . GLY A 1 9 ? 1.647 -8.912 -12.847 1.00 25.45 9 GLY A C 6
ATOM 5583 O O . GLY A 1 9 ? 1.766 -9.953 -13.493 1.00 14.21 9 GLY A O 6
ATOM 5587 N N . ILE A 1 10 ? 1.374 -7.737 -13.408 1.00 13.04 10 ILE A N 6
ATOM 5588 C CA . ILE A 1 10 ? 1.194 -7.603 -14.848 1.00 14.33 10 ILE A CA 6
ATOM 5589 C C . ILE A 1 10 ? 2.399 -8.149 -15.606 1.00 43.00 10 ILE A C 6
ATOM 5590 O O . ILE A 1 10 ? 3.550 -7.859 -15.282 1.00 31.43 10 ILE A O 6
ATOM 5606 N N . PRO A 1 11 ? 2.131 -8.957 -16.642 1.00 52.23 11 PRO A N 6
ATOM 5607 C CA . PRO A 1 11 ? 3.181 -9.559 -17.469 1.00 32.11 11 PRO A CA 6
ATOM 5608 C C . PRO A 1 11 ? 3.899 -8.528 -18.334 1.00 73.53 11 PRO A C 6
ATOM 5609 O O . PRO A 1 11 ? 3.284 -7.873 -19.178 1.00 3.35 11 PRO A O 6
ATOM 5620 N N . HIS A 1 12 ? 5.203 -8.389 -18.119 1.00 31.14 12 HIS A N 6
ATOM 5621 C CA . HIS A 1 12 ? 6.006 -7.437 -18.879 1.00 21.44 12 HIS A CA 6
ATOM 5622 C C . HIS A 1 12 ? 7.036 -8.163 -19.740 1.00 60.34 12 HIS A C 6
ATOM 5623 O O . HIS A 1 12 ? 7.360 -9.325 -19.495 1.00 64.25 12 HIS A O 6
ATOM 5637 N N . LYS A 1 13 ? 7.548 -7.469 -20.750 1.00 1.54 13 LYS A N 6
ATOM 5638 C CA . LYS A 1 13 ? 8.544 -8.044 -21.649 1.00 75.30 13 LYS A CA 6
ATOM 5639 C C . LYS A 1 13 ? 9.921 -7.443 -21.392 1.00 14.21 13 LYS A C 6
ATOM 5640 O O . LYS A 1 13 ? 10.147 -6.258 -21.642 1.00 53.53 13 LYS A O 6
ATOM 5659 N N . GLN A 1 14 ? 10.839 -8.266 -20.896 1.00 10.01 14 GLN A N 6
ATOM 5660 C CA . GLN A 1 14 ? 12.195 -7.813 -20.608 1.00 43.51 14 GLN A CA 6
ATOM 5661 C C . GLN A 1 14 ? 12.954 -7.514 -21.896 1.00 22.44 14 GLN A C 6
ATOM 5662 O O . GLN A 1 14 ? 12.803 -8.217 -22.895 1.00 32.21 14 GLN A O 6
ATOM 5676 N N . VAL A 1 15 ? 13.770 -6.465 -21.867 1.00 4.44 15 VAL A N 6
ATOM 5677 C CA . VAL A 1 15 ? 14.553 -6.073 -23.032 1.00 31.13 15 VAL A CA 6
ATOM 5678 C C . VAL A 1 15 ? 15.839 -5.367 -22.618 1.00 4.41 15 VAL A C 6
ATOM 5679 O O . VAL A 1 15 ? 15.900 -4.730 -21.566 1.00 15.34 15 VAL A O 6
ATOM 5692 N N . LYS A 1 16 ? 16.868 -5.484 -23.450 1.00 74.50 16 LYS A N 6
ATOM 5693 C CA . LYS A 1 16 ? 18.155 -4.857 -23.174 1.00 55.03 16 LYS A CA 6
ATOM 5694 C C . LYS A 1 16 ? 18.156 -3.399 -23.618 1.00 34.10 16 LYS A C 6
ATOM 5695 O O . LYS A 1 16 ? 17.741 -3.078 -24.733 1.00 14.13 16 LYS A O 6
ATOM 5714 N N . LEU A 1 17 ? 18.625 -2.518 -22.740 1.00 71.23 17 LEU A N 6
ATOM 5715 C CA . LEU A 1 17 ? 18.683 -1.092 -23.044 1.00 45.42 17 LEU A CA 6
ATOM 5716 C C . LEU A 1 17 ? 19.979 -0.741 -23.765 1.00 71.44 17 LEU A C 6
ATOM 5717 O O . LEU A 1 17 ? 20.982 -1.449 -23.673 1.00 10.42 17 LEU A O 6
ATOM 5733 N N . PRO A 1 18 ? 19.963 0.382 -24.498 1.00 20.10 18 PRO A N 6
ATOM 5734 C CA . PRO A 1 18 ? 21.130 0.856 -25.248 1.00 54.02 18 PRO A CA 6
ATOM 5735 C C . PRO A 1 18 ? 22.244 1.355 -24.332 1.00 55.41 18 PRO A C 6
ATOM 5736 O O . PRO A 1 18 ? 23.366 1.588 -24.775 1.00 22.34 18 PRO A O 6
ATOM 5747 N N . ASN A 1 19 ? 21.923 1.514 -23.052 1.00 75.14 19 ASN A N 6
ATOM 5748 C CA . ASN A 1 19 ? 22.897 1.985 -22.073 1.00 0.42 19 ASN A CA 6
ATOM 5749 C C . ASN A 1 19 ? 23.818 0.851 -21.634 1.00 21.21 19 ASN A C 6
ATOM 5750 O O . ASN A 1 19 ? 24.904 1.089 -21.107 1.00 12.03 19 ASN A O 6
ATOM 5761 N N . GLY A 1 20 ? 23.376 -0.383 -21.854 1.00 31.40 20 GLY A N 6
ATOM 5762 C CA . GLY A 1 20 ? 24.172 -1.535 -21.476 1.00 53.05 20 GLY A CA 6
ATOM 5763 C C . GLY A 1 20 ? 23.561 -2.310 -20.325 1.00 73.04 20 GLY A C 6
ATOM 5764 O O . GLY A 1 20 ? 23.840 -3.495 -20.149 1.00 61.43 20 GLY A O 6
ATOM 5768 N N . GLN A 1 21 ? 22.727 -1.637 -19.538 1.00 40.32 21 GLN A N 6
ATOM 5769 C CA . GLN A 1 21 ? 22.079 -2.270 -18.396 1.00 40.33 21 GLN A CA 6
ATOM 5770 C C . GLN A 1 21 ? 20.675 -2.744 -18.761 1.00 14.22 21 GLN A C 6
ATOM 5771 O O . GLN A 1 21 ? 20.139 -2.379 -19.808 1.00 63.52 21 GLN A O 6
ATOM 5785 N N . LEU A 1 22 ? 20.086 -3.556 -17.892 1.00 44.11 22 LEU A N 6
ATOM 5786 C CA . LEU A 1 22 ? 18.743 -4.080 -18.122 1.00 42.12 22 LEU A CA 6
ATOM 5787 C C . LEU A 1 22 ? 17.689 -3.164 -17.510 1.00 13.21 22 LEU A C 6
ATOM 5788 O O . LEU A 1 22 ? 17.978 -2.390 -16.597 1.00 73.51 22 LEU A O 6
ATOM 5804 N N . CYS A 1 23 ? 16.464 -3.258 -18.017 1.00 71.15 23 CYS A N 6
ATOM 5805 C CA . CYS A 1 23 ? 15.365 -2.439 -17.520 1.00 3.42 23 CYS A CA 6
ATOM 5806 C C . CYS A 1 23 ? 15.259 -2.537 -16.001 1.00 13.40 23 CYS A C 6
ATOM 5807 O O . CYS A 1 23 ? 15.822 -3.442 -15.384 1.00 15.03 23 CYS A O 6
ATOM 5814 N N . LYS A 1 24 ? 14.532 -1.600 -15.402 1.00 74.13 24 LYS A N 6
ATOM 5815 C CA . LYS A 1 24 ? 14.350 -1.578 -13.955 1.00 14.44 24 LYS A CA 6
ATOM 5816 C C . LYS A 1 24 ? 13.075 -2.319 -13.558 1.00 3.42 24 LYS A C 6
ATOM 5817 O O . LYS A 1 24 ? 12.097 -2.333 -14.304 1.00 30.33 24 LYS A O 6
ATOM 5836 N N . GLU A 1 25 ? 13.096 -2.930 -12.378 1.00 1.14 25 GLU A N 6
ATOM 5837 C CA . GLU A 1 25 ? 11.941 -3.671 -11.882 1.00 75.54 25 GLU A CA 6
ATOM 5838 C C . GLU A 1 25 ? 11.018 -2.762 -11.075 1.00 64.41 25 GLU A C 6
ATOM 5839 O O . GLU A 1 25 ? 11.440 -1.762 -10.497 1.00 55.45 25 GLU A O 6
ATOM 5851 N N . PRO A 1 26 ? 9.726 -3.120 -11.035 1.00 72.02 26 PRO A N 6
ATOM 5852 C CA . PRO A 1 26 ? 8.715 -2.352 -10.303 1.00 63.14 26 PRO A CA 6
ATOM 5853 C C . PRO A 1 26 ? 8.892 -2.454 -8.792 1.00 31.33 26 PRO A C 6
ATOM 5854 O O . PRO A 1 26 ? 8.783 -3.536 -8.217 1.00 11.42 26 PRO A O 6
ATOM 5865 N N . GLY A 1 27 ? 9.161 -1.318 -8.154 1.00 64.05 27 GLY A N 6
ATOM 5866 C CA . GLY A 1 27 ? 9.348 -1.303 -6.715 1.00 72.14 27 GLY A CA 6
ATOM 5867 C C . GLY A 1 27 ? 10.791 -1.062 -6.319 1.00 63.45 27 GLY A C 6
ATOM 5868 O O . GLY A 1 27 ? 11.065 -0.454 -5.284 1.00 21.42 27 GLY A O 6
ATOM 5872 N N . ASP A 1 28 ? 11.717 -1.542 -7.143 1.00 51.52 28 ASP A N 6
ATOM 5873 C CA . ASP A 1 28 ? 13.140 -1.376 -6.874 1.00 21.21 28 ASP A CA 6
ATOM 5874 C C . ASP A 1 28 ? 13.613 0.013 -7.290 1.00 71.32 28 ASP A C 6
ATOM 5875 O O . ASP A 1 28 ? 13.101 0.595 -8.245 1.00 31.21 28 ASP A O 6
ATOM 5884 N N . SER A 1 29 ? 14.594 0.542 -6.563 1.00 23.34 29 SER A N 6
ATOM 5885 C CA . SER A 1 29 ? 15.132 1.865 -6.853 1.00 42.40 29 SER A CA 6
ATOM 5886 C C . SER A 1 29 ? 15.734 1.911 -8.254 1.00 22.22 29 SER A C 6
ATOM 5887 O O . SER A 1 29 ? 16.237 0.908 -8.760 1.00 52.14 29 SER A O 6
ATOM 5895 N N . CYS A 1 30 ? 15.679 3.084 -8.876 1.00 63.50 30 CYS A N 6
ATOM 5896 C CA . CYS A 1 30 ? 16.216 3.265 -10.219 1.00 61.12 30 CYS A CA 6
ATOM 5897 C C . CYS A 1 30 ? 17.231 4.405 -10.250 1.00 22.44 30 CYS A C 6
ATOM 5898 O O . CYS A 1 30 ? 17.447 5.083 -9.247 1.00 4.12 30 CYS A O 6
ATOM 5905 N N . SER A 1 31 ? 17.849 4.606 -11.408 1.00 25.20 31 SER A N 6
ATOM 5906 C CA . SER A 1 31 ? 18.844 5.661 -11.571 1.00 4.10 31 SER A CA 6
ATOM 5907 C C . SER A 1 31 ? 18.270 6.832 -12.362 1.00 2.31 31 SER A C 6
ATOM 5908 O O . SER A 1 31 ? 18.635 7.987 -12.138 1.00 60.35 31 SER A O 6
ATOM 5916 N N . LYS A 1 32 ? 17.368 6.527 -13.289 1.00 73.32 32 LYS A N 6
ATOM 5917 C CA . LYS A 1 32 ? 16.741 7.552 -14.114 1.00 55.40 32 LYS A CA 6
ATOM 5918 C C . LYS A 1 32 ? 15.402 7.066 -14.661 1.00 12.53 32 LYS A C 6
ATOM 5919 O O . LYS A 1 32 ? 15.195 5.867 -14.848 1.00 53.03 32 LYS A O 6
ATOM 5938 N N . ARG A 1 33 ? 14.496 8.005 -14.915 1.00 43.31 33 ARG A N 6
ATOM 5939 C CA . ARG A 1 33 ? 13.178 7.671 -15.441 1.00 34.41 33 ARG A CA 6
ATOM 5940 C C . ARG A 1 33 ? 13.294 6.839 -16.714 1.00 44.23 33 ARG A C 6
ATOM 5941 O O . ARG A 1 33 ? 12.456 5.979 -16.984 1.00 43.12 33 ARG A O 6
ATOM 5962 N N . ASP A 1 34 ? 14.339 7.100 -17.493 1.00 24.50 34 ASP A N 6
ATOM 5963 C CA . ASP A 1 34 ? 14.567 6.374 -18.737 1.00 71.23 34 ASP A CA 6
ATOM 5964 C C . ASP A 1 34 ? 14.857 4.903 -18.462 1.00 62.21 34 ASP A C 6
ATOM 5965 O O . ASP A 1 34 ? 14.626 4.046 -19.314 1.00 53.51 34 ASP A O 6
ATOM 5974 N N . GLU A 1 35 ? 15.363 4.617 -17.266 1.00 32.21 35 GLU A N 6
ATOM 5975 C CA . GLU A 1 35 ? 15.685 3.248 -16.882 1.00 71.03 35 GLU A CA 6
ATOM 5976 C C . GLU A 1 35 ? 14.425 2.392 -16.809 1.00 10.45 35 GLU A C 6
ATOM 5977 O O . GLU A 1 35 ? 14.462 1.190 -17.075 1.00 34.02 35 GLU A O 6
ATOM 5989 N N . CYS A 1 36 ? 13.311 3.019 -16.448 1.00 42.41 36 CYS A N 6
ATOM 5990 C CA . CYS A 1 36 ? 12.038 2.316 -16.340 1.00 4.35 36 CYS A CA 6
ATOM 5991 C C . CYS A 1 36 ? 11.512 1.926 -17.718 1.00 10.33 36 CYS A C 6
ATOM 5992 O O . CYS A 1 36 ? 11.348 2.776 -18.595 1.00 11.11 36 CYS A O 6
ATOM 5999 N N . CYS A 1 37 ? 11.250 0.637 -17.903 1.00 1.12 37 CYS A N 6
ATOM 6000 C CA . CYS A 1 37 ? 10.743 0.133 -19.174 1.00 33.12 37 CYS A CA 6
ATOM 6001 C C . CYS A 1 37 ? 9.221 0.233 -19.230 1.00 43.32 37 CYS A C 6
ATOM 6002 O O . CYS A 1 37 ? 8.583 0.700 -18.287 1.00 34.35 37 CYS A O 6
ATOM 6009 N N . LYS A 1 38 ? 8.646 -0.211 -20.343 1.00 13.31 38 LYS A N 6
ATOM 6010 C CA . LYS A 1 38 ? 7.200 -0.174 -20.523 1.00 20.45 38 LYS A CA 6
ATOM 6011 C C . LYS A 1 38 ? 6.590 -1.556 -20.313 1.00 23.30 38 LYS A C 6
ATOM 6012 O O . LYS A 1 38 ? 7.301 -2.560 -20.276 1.00 13.14 38 LYS A O 6
ATOM 6031 N N . ALA A 1 39 ? 5.269 -1.601 -20.175 1.00 41.01 39 ALA A N 6
ATOM 6032 C CA . ALA A 1 39 ? 4.565 -2.860 -19.973 1.00 32.14 39 ALA A CA 6
ATOM 6033 C C . ALA A 1 39 ? 4.114 -3.459 -21.300 1.00 14.11 39 ALA A C 6
ATOM 6034 O O . ALA A 1 39 ? 4.123 -2.783 -22.330 1.00 3.43 39 ALA A O 6
ATOM 6041 N N . ASP A 1 40 ? 3.723 -4.728 -21.271 1.00 14.12 40 ASP A N 6
ATOM 6042 C CA . ASP A 1 40 ? 3.269 -5.417 -22.472 1.00 32.31 40 ASP A CA 6
ATOM 6043 C C . ASP A 1 40 ? 2.184 -4.614 -23.182 1.00 60.05 40 ASP A C 6
ATOM 6044 O O . ASP A 1 40 ? 2.193 -4.486 -24.407 1.00 35.14 40 ASP A O 6
ATOM 6053 N N . ASP A 1 41 ? 1.249 -4.076 -22.406 1.00 4.44 41 ASP A N 6
ATOM 6054 C CA . ASP A 1 41 ? 0.156 -3.286 -22.961 1.00 5.10 41 ASP A CA 6
ATOM 6055 C C . ASP A 1 41 ? 0.323 -1.809 -22.613 1.00 50.32 41 ASP A C 6
ATOM 6056 O O . ASP A 1 41 ? -0.590 -1.183 -22.076 1.00 3.52 41 ASP A O 6
ATOM 6065 N N . GLN A 1 42 ? 1.494 -1.262 -22.922 1.00 51.41 42 GLN A N 6
ATOM 6066 C CA . GLN A 1 42 ? 1.780 0.139 -22.641 1.00 60.23 42 GLN A CA 6
ATOM 6067 C C . GLN A 1 42 ? 0.693 1.043 -23.214 1.00 44.01 42 GLN A C 6
ATOM 6068 O O . GLN A 1 42 ? 0.436 2.130 -22.696 1.00 51.30 42 GLN A O 6
ATOM 6082 N N . LYS A 1 43 ? 0.057 0.586 -24.287 1.00 23.35 43 LYS A N 6
ATOM 6083 C CA . LYS A 1 43 ? -1.004 1.351 -24.932 1.00 12.21 43 LYS A CA 6
ATOM 6084 C C . LYS A 1 43 ? -2.107 1.696 -23.937 1.00 14.20 43 LYS A C 6
ATOM 6085 O O . LYS A 1 43 ? -2.786 2.715 -24.074 1.00 13.11 43 LYS A O 6
ATOM 6104 N N . THR A 1 44 ? -2.281 0.843 -22.932 1.00 33.35 44 THR A N 6
ATOM 6105 C CA . THR A 1 44 ? -3.303 1.058 -21.916 1.00 2.13 44 THR A CA 6
ATOM 6106 C C . THR A 1 44 ? -2.673 1.336 -20.555 1.00 23.02 44 THR A C 6
ATOM 6107 O O . THR A 1 44 ? -3.164 2.168 -19.791 1.00 1.42 44 THR A O 6
ATOM 6118 N N . TYR A 1 45 ? -1.583 0.637 -20.259 1.00 23.12 45 TYR A N 6
ATOM 6119 C CA . TYR A 1 45 ? -0.886 0.809 -18.990 1.00 44.52 45 TYR A CA 6
ATOM 6120 C C . TYR A 1 45 ? 0.299 1.759 -19.143 1.00 73.32 45 TYR A C 6
ATOM 6121 O O . TYR A 1 45 ? 0.919 1.829 -20.202 1.00 45.44 45 TYR A O 6
ATOM 6139 N N . SER A 1 46 ? 0.605 2.488 -18.074 1.00 24.24 46 SER A N 6
ATOM 6140 C CA . SER A 1 46 ? 1.712 3.436 -18.088 1.00 3.12 46 SER A CA 6
ATOM 6141 C C . SER A 1 46 ? 2.910 2.885 -17.321 1.00 30.22 46 SER A C 6
ATOM 6142 O O . SER A 1 46 ? 2.774 1.967 -16.513 1.00 60.40 46 SER A O 6
ATOM 6150 N N . SER A 1 47 ? 4.084 3.451 -17.582 1.00 51.43 47 SER A N 6
ATOM 6151 C CA . SER A 1 47 ? 5.308 3.014 -16.921 1.00 0.13 47 SER A CA 6
ATOM 6152 C C . SER A 1 47 ? 6.230 4.198 -16.645 1.00 35.20 47 SER A C 6
ATOM 6153 O O . SER A 1 47 ? 6.347 5.111 -17.462 1.00 72.53 47 SER A O 6
ATOM 6161 N N . GLY A 1 48 ? 6.882 4.175 -15.488 1.00 44.52 48 GLY A N 6
ATOM 6162 C CA . GLY A 1 48 ? 7.785 5.252 -15.124 1.00 73.22 48 GLY A CA 6
ATOM 6163 C C . GLY A 1 48 ? 8.367 5.076 -13.735 1.00 22.24 48 GLY A C 6
ATOM 6164 O O . GLY A 1 48 ? 7.795 4.376 -12.899 1.00 21.22 48 GLY A O 6
ATOM 6168 N N . CYS A 1 49 ? 9.506 5.712 -13.487 1.00 33.43 49 CYS A N 6
ATOM 6169 C CA . CYS A 1 49 ? 10.168 5.621 -12.191 1.00 51.33 49 CYS A CA 6
ATOM 6170 C C . CYS A 1 49 ? 10.352 7.007 -11.576 1.00 60.23 49 CYS A C 6
ATOM 6171 O O . CYS A 1 49 ? 11.192 7.788 -12.022 1.00 43.14 49 CYS A O 6
ATOM 6178 N N . ALA A 1 50 ? 9.560 7.301 -10.552 1.00 24.03 50 ALA A N 6
ATOM 6179 C CA . ALA A 1 50 ? 9.635 8.589 -9.874 1.00 52.20 50 ALA A CA 6
ATOM 6180 C C . ALA A 1 50 ? 9.826 8.410 -8.372 1.00 73.13 50 ALA A C 6
ATOM 6181 O O . ALA A 1 50 ? 9.512 7.356 -7.820 1.00 74.45 50 ALA A O 6
ATOM 6188 N N . GLN A 1 51 ? 10.342 9.445 -7.717 1.00 0.14 51 GLN A N 6
ATOM 6189 C CA . GLN A 1 51 ? 10.575 9.399 -6.278 1.00 22.24 51 GLN A CA 6
ATOM 6190 C C . GLN A 1 51 ? 9.277 9.127 -5.525 1.00 22.13 51 GLN A C 6
ATOM 6191 O O . GLN A 1 51 ? 8.220 9.650 -5.880 1.00 70.22 51 GLN A O 6
ATOM 6205 N N . THR A 1 52 ? 9.363 8.306 -4.483 1.00 0.24 52 THR A N 6
ATOM 6206 C CA . THR A 1 52 ? 8.195 7.965 -3.681 1.00 52.32 52 THR A CA 6
ATOM 6207 C C . THR A 1 52 ? 8.586 7.680 -2.235 1.00 41.24 52 THR A C 6
ATOM 6208 O O . THR A 1 52 ? 9.485 6.882 -1.972 1.00 10.45 52 THR A O 6
ATOM 6219 N N . TRP A 1 53 ? 7.905 8.337 -1.303 1.00 50.00 53 TRP A N 6
ATOM 6220 C CA . TRP A 1 53 ? 8.182 8.153 0.117 1.00 13.43 53 TRP A CA 6
ATOM 6221 C C . TRP A 1 53 ? 8.173 6.673 0.487 1.00 20.25 53 TRP A C 6
ATOM 6222 O O . TRP A 1 53 ? 7.126 6.026 0.471 1.00 30.10 53 TRP A O 6
ATOM 6243 N N . SER A 1 54 ? 9.347 6.145 0.820 1.00 73.23 54 SER A N 6
ATOM 6244 C CA . SER A 1 54 ? 9.474 4.740 1.190 1.00 1.23 54 SER A CA 6
ATOM 6245 C C . SER A 1 54 ? 9.651 4.589 2.698 1.00 1.45 54 SER A C 6
ATOM 6246 O O . SER A 1 54 ? 10.580 5.144 3.283 1.00 54.32 54 SER A O 6
ATOM 6254 N N . ALA A 1 55 ? 8.751 3.835 3.321 1.00 24.31 55 ALA A N 6
ATOM 6255 C CA . ALA A 1 55 ? 8.808 3.609 4.759 1.00 61.42 55 ALA A CA 6
ATOM 6256 C C . ALA A 1 55 ? 9.879 2.581 5.111 1.00 11.41 55 ALA A C 6
ATOM 6257 O O . ALA A 1 55 ? 10.545 2.693 6.140 1.00 70.54 55 ALA A O 6
ATOM 6264 N N . MET A 1 56 ? 10.038 1.581 4.250 1.00 52.23 56 MET A N 6
ATOM 6265 C CA . MET A 1 56 ? 11.029 0.534 4.471 1.00 2.01 56 MET A CA 6
ATOM 6266 C C . MET A 1 56 ? 12.445 1.090 4.351 1.00 63.44 56 MET A C 6
ATOM 6267 O O . MET A 1 56 ? 13.291 0.850 5.212 1.00 50.10 56 MET A O 6
ATOM 6281 N N . GLU A 1 57 ? 12.694 1.835 3.279 1.00 32.35 57 GLU A N 6
ATOM 6282 C CA . GLU A 1 57 ? 14.008 2.423 3.046 1.00 22.10 57 GLU A CA 6
ATOM 6283 C C . GLU A 1 57 ? 14.228 3.633 3.949 1.00 3.34 57 GLU A C 6
ATOM 6284 O O . GLU A 1 57 ? 15.350 3.908 4.374 1.00 70.20 57 GLU A O 6
ATOM 6296 N N . GLY A 1 58 ? 13.149 4.355 4.238 1.00 71.20 58 GLY A N 6
ATOM 6297 C CA . GLY A 1 58 ? 13.245 5.527 5.088 1.00 62.35 58 GLY A CA 6
ATOM 6298 C C . GLY A 1 58 ? 13.849 6.717 4.368 1.00 11.24 58 GLY A C 6
ATOM 6299 O O . GLY A 1 58 ? 14.559 7.521 4.970 1.00 13.42 58 GLY A O 6
ATOM 6303 N N . GLY A 1 59 ? 13.567 6.828 3.074 1.00 53.24 59 GLY A N 6
ATOM 6304 C CA . GLY A 1 59 ? 14.097 7.931 2.291 1.00 71.14 59 GLY A CA 6
ATOM 6305 C C . GLY A 1 59 ? 13.508 7.987 0.895 1.00 54.33 59 GLY A C 6
ATOM 6306 O O . GLY A 1 59 ? 13.241 6.951 0.285 1.00 41.53 59 GLY A O 6
ATOM 6310 N N . PHE A 1 60 ? 13.304 9.198 0.390 1.00 63.11 60 PHE A N 6
ATOM 6311 C CA . PHE A 1 60 ? 12.741 9.385 -0.943 1.00 13.45 60 PHE A CA 6
ATOM 6312 C C . PHE A 1 60 ? 13.584 8.671 -1.995 1.00 14.32 60 PHE A C 6
ATOM 6313 O O . PHE A 1 60 ? 14.768 8.964 -2.162 1.00 14.32 60 PHE A O 6
ATOM 6330 N N . VAL A 1 61 ? 12.965 7.731 -2.703 1.00 45.52 61 VAL A N 6
ATOM 6331 C CA . VAL A 1 61 ? 13.658 6.975 -3.740 1.00 64.24 61 VAL A CA 6
ATOM 6332 C C . VAL A 1 61 ? 12.764 6.766 -4.957 1.00 55.24 61 VAL A C 6
ATOM 6333 O O . VAL A 1 61 ? 11.546 6.644 -4.832 1.00 32.44 61 VAL A O 6
ATOM 6346 N N . ARG A 1 62 ? 13.378 6.728 -6.135 1.00 30.52 62 ARG A N 6
ATOM 6347 C CA . ARG A 1 62 ? 12.639 6.535 -7.377 1.00 1.55 62 ARG A CA 6
ATOM 6348 C C . ARG A 1 62 ? 12.321 5.059 -7.597 1.00 35.04 62 ARG A C 6
ATOM 6349 O O . ARG A 1 62 ? 13.215 4.254 -7.851 1.00 41.40 62 ARG A O 6
ATOM 6370 N N . GLU A 1 63 ? 11.042 4.713 -7.496 1.00 4.11 63 GLU A N 6
ATOM 6371 C CA . GLU A 1 63 ? 10.607 3.333 -7.682 1.00 61.21 63 GLU A CA 6
ATOM 6372 C C . GLU A 1 63 ? 9.691 3.210 -8.897 1.00 3.43 63 GLU A C 6
ATOM 6373 O O . GLU A 1 63 ? 8.796 4.033 -9.099 1.00 41.04 63 GLU A O 6
ATOM 6385 N N . CYS A 1 64 ? 9.921 2.179 -9.702 1.00 65.21 64 CYS A N 6
ATOM 6386 C CA . CYS A 1 64 ? 9.118 1.948 -10.897 1.00 2.33 64 CYS A CA 6
ATOM 6387 C C . CYS A 1 64 ? 7.673 1.627 -10.528 1.00 4.40 64 CYS A C 6
ATOM 6388 O O . CYS A 1 64 ? 7.397 1.114 -9.443 1.00 60.14 64 CYS A O 6
ATOM 6395 N N . TYR A 1 65 ? 6.755 1.932 -11.437 1.00 14.13 65 TYR A N 6
ATOM 6396 C CA . TYR A 1 65 ? 5.336 1.679 -11.208 1.00 72.44 65 TYR A CA 6
ATOM 6397 C C . TYR A 1 65 ? 4.603 1.454 -12.526 1.00 71.11 65 TYR A C 6
ATOM 6398 O O . TYR A 1 65 ? 4.941 2.052 -13.548 1.00 52.21 65 TYR A O 6
ATOM 6416 N N . ILE A 1 66 ? 3.596 0.587 -12.494 1.00 21.15 66 ILE A N 6
ATOM 6417 C CA . ILE A 1 66 ? 2.812 0.284 -13.686 1.00 33.21 66 ILE A CA 6
ATOM 6418 C C . ILE A 1 66 ? 1.324 0.207 -13.360 1.00 23.44 66 ILE A C 6
ATOM 6419 O O . ILE A 1 66 ? 0.894 -0.628 -12.565 1.00 34.13 66 ILE A O 6
ATOM 6435 N N . CYS A 1 67 ? 0.543 1.085 -13.981 1.00 45.33 67 CYS A N 6
ATOM 6436 C CA . CYS A 1 67 ? -0.897 1.117 -13.760 1.00 5.40 67 CYS A CA 6
ATOM 6437 C C . CYS A 1 67 ? -1.629 1.603 -15.007 1.00 42.25 67 CYS A C 6
ATOM 6438 O O . CYS A 1 67 ? -1.048 2.276 -15.858 1.00 62.01 67 CYS A O 6
ATOM 6445 N N . ALA A 1 68 ? -2.909 1.257 -15.109 1.00 50.41 68 ALA A N 6
ATOM 6446 C CA . ALA A 1 68 ? -3.721 1.661 -16.250 1.00 24.02 68 ALA A CA 6
ATOM 6447 C C . ALA A 1 68 ? -3.876 3.177 -16.305 1.00 31.12 68 ALA A C 6
ATOM 6448 O O . ALA A 1 68 ? -4.037 3.831 -15.275 1.00 25.54 68 ALA A O 6
ATOM 6455 N N . VAL A 1 69 ? -3.829 3.728 -17.514 1.00 1.04 69 VAL A N 6
ATOM 6456 C CA . VAL A 1 69 ? -3.965 5.168 -17.702 1.00 30.34 69 VAL A CA 6
ATOM 6457 C C . VAL A 1 69 ? -5.418 5.607 -17.547 1.00 64.12 69 VAL A C 6
ATOM 6458 O O . VAL A 1 69 ? -5.709 6.587 -16.862 1.00 11.42 69 VAL A O 6
ATOM 6471 N N . GLU A 1 70 ? -6.323 4.873 -18.186 1.00 24.12 70 GLU A N 6
ATOM 6472 C CA . GLU A 1 70 ? -7.746 5.188 -18.118 1.00 43.43 70 GLU A CA 6
ATOM 6473 C C . GLU A 1 70 ? -8.336 4.753 -16.780 1.00 43.03 70 GLU A C 6
ATOM 6474 O O . GLU A 1 70 ? -9.223 5.412 -16.237 1.00 31.01 70 GLU A O 6
ATOM 6486 N N . SER A 1 71 ? -7.839 3.637 -16.254 1.00 35.20 71 SER A N 6
ATOM 6487 C CA . SER A 1 71 ? -8.318 3.111 -14.983 1.00 71.31 71 SER A CA 6
ATOM 6488 C C . SER A 1 71 ? -7.573 3.748 -13.814 1.00 61.34 71 SER A C 6
ATOM 6489 O O . SER A 1 71 ? -6.675 3.143 -13.231 1.00 51.13 71 SER A O 6
ATOM 6497 N N . SER A 1 72 ? -7.956 4.977 -13.477 1.00 24.33 72 SER A N 6
ATOM 6498 C CA . SER A 1 72 ? -7.322 5.700 -12.381 1.00 72.54 72 SER A CA 6
ATOM 6499 C C . SER A 1 72 ? -7.408 4.904 -11.083 1.00 71.31 72 SER A C 6
ATOM 6500 O O . SER A 1 72 ? -6.510 4.963 -10.245 1.00 43.14 72 SER A O 6
ATOM 6508 N N . MET A 1 73 ? -8.497 4.158 -10.925 1.00 73.10 73 MET A N 6
ATOM 6509 C CA . MET A 1 73 ? -8.703 3.350 -9.729 1.00 75.11 73 MET A CA 6
ATOM 6510 C C . MET A 1 73 ? -7.486 2.471 -9.453 1.00 40.14 73 MET A C 6
ATOM 6511 O O . MET A 1 73 ? -7.133 2.227 -8.299 1.00 1.23 73 MET A O 6
ATOM 6525 N N . CYS A 1 74 ? -6.849 1.998 -10.519 1.00 22.05 74 CYS A N 6
ATOM 6526 C CA . CYS A 1 74 ? -5.674 1.145 -10.393 1.00 71.13 74 CYS A CA 6
ATOM 6527 C C . CYS A 1 74 ? -4.635 1.784 -9.476 1.00 11.11 74 CYS A C 6
ATOM 6528 O O . CYS A 1 74 ? -3.953 1.094 -8.717 1.00 2.20 74 CYS A O 6
ATOM 6535 N N . SER A 1 1 ? 3.143 0.421 -0.355 1.00 41.04 1 SER A N 7
ATOM 6536 C CA . SER A 1 1 ? 2.253 0.082 -1.459 1.00 22.43 1 SER A CA 7
ATOM 6537 C C . SER A 1 1 ? 2.458 -1.365 -1.896 1.00 32.12 1 SER A C 7
ATOM 6538 O O . SER A 1 1 ? 3.589 -1.840 -1.998 1.00 35.41 1 SER A O 7
ATOM 6546 N N . ASN A 1 2 ? 1.355 -2.061 -2.153 1.00 63.15 2 ASN A N 7
ATOM 6547 C CA . ASN A 1 2 ? 1.411 -3.453 -2.580 1.00 51.12 2 ASN A CA 7
ATOM 6548 C C . ASN A 1 2 ? 2.008 -3.570 -3.979 1.00 12.54 2 ASN A C 7
ATOM 6549 O O . ASN A 1 2 ? 2.010 -2.609 -4.746 1.00 12.24 2 ASN A O 7
ATOM 6560 N N . ARG A 1 3 ? 2.514 -4.756 -4.304 1.00 15.33 3 ARG A N 7
ATOM 6561 C CA . ARG A 1 3 ? 3.113 -4.999 -5.611 1.00 14.22 3 ARG A CA 7
ATOM 6562 C C . ARG A 1 3 ? 2.138 -4.649 -6.730 1.00 55.35 3 ARG A C 7
ATOM 6563 O O . ARG A 1 3 ? 2.536 -4.131 -7.774 1.00 3.23 3 ARG A O 7
ATOM 6584 N N . TRP A 1 4 ? 0.861 -4.935 -6.504 1.00 73.51 4 TRP A N 7
ATOM 6585 C CA . TRP A 1 4 ? -0.172 -4.649 -7.495 1.00 32.25 4 TRP A CA 7
ATOM 6586 C C . TRP A 1 4 ? -0.153 -3.178 -7.894 1.00 35.44 4 TRP A C 7
ATOM 6587 O O . TRP A 1 4 ? -0.363 -2.838 -9.057 1.00 72.05 4 TRP A O 7
ATOM 6608 N N . ASN A 1 5 ? 0.101 -2.309 -6.921 1.00 40.35 5 ASN A N 7
ATOM 6609 C CA . ASN A 1 5 ? 0.148 -0.872 -7.172 1.00 34.42 5 ASN A CA 7
ATOM 6610 C C . ASN A 1 5 ? 1.195 -0.539 -8.230 1.00 74.15 5 ASN A C 7
ATOM 6611 O O . ASN A 1 5 ? 1.008 0.372 -9.039 1.00 53.02 5 ASN A O 7
ATOM 6622 N N . LEU A 1 6 ? 2.296 -1.281 -8.220 1.00 62.23 6 LEU A N 7
ATOM 6623 C CA . LEU A 1 6 ? 3.373 -1.066 -9.179 1.00 73.53 6 LEU A CA 7
ATOM 6624 C C . LEU A 1 6 ? 3.171 -1.920 -10.426 1.00 23.42 6 LEU A C 7
ATOM 6625 O O . LEU A 1 6 ? 4.074 -2.057 -11.251 1.00 40.42 6 LEU A O 7
ATOM 6641 N N . GLY A 1 7 ? 1.980 -2.494 -10.557 1.00 15.22 7 GLY A N 7
ATOM 6642 C CA . GLY A 1 7 ? 1.681 -3.328 -11.707 1.00 33.24 7 GLY A CA 7
ATOM 6643 C C . GLY A 1 7 ? 2.678 -4.457 -11.880 1.00 31.11 7 GLY A C 7
ATOM 6644 O O . GLY A 1 7 ? 2.977 -4.864 -13.003 1.00 23.01 7 GLY A O 7
ATOM 6648 N N . TYR A 1 8 ? 3.194 -4.964 -10.767 1.00 41.50 8 TYR A N 7
ATOM 6649 C CA . TYR A 1 8 ? 4.166 -6.050 -10.801 1.00 11.42 8 TYR A CA 7
ATOM 6650 C C . TYR A 1 8 ? 3.548 -7.316 -11.386 1.00 52.34 8 TYR A C 7
ATOM 6651 O O . TYR A 1 8 ? 4.160 -7.995 -12.210 1.00 53.44 8 TYR A O 7
ATOM 6669 N N . GLY A 1 9 ? 2.330 -7.628 -10.953 1.00 21.24 9 GLY A N 7
ATOM 6670 C CA . GLY A 1 9 ? 1.648 -8.811 -11.445 1.00 62.23 9 GLY A CA 7
ATOM 6671 C C . GLY A 1 9 ? 1.515 -8.817 -12.955 1.00 25.45 9 GLY A C 7
ATOM 6672 O O . GLY A 1 9 ? 1.625 -9.867 -13.590 1.00 14.21 9 GLY A O 7
ATOM 6676 N N . ILE A 1 10 ? 1.275 -7.645 -13.531 1.00 13.04 10 ILE A N 7
ATOM 6677 C CA . ILE A 1 10 ? 1.125 -7.520 -14.976 1.00 14.33 10 ILE A CA 7
ATOM 6678 C C . ILE A 1 10 ? 2.344 -8.076 -15.704 1.00 43.00 10 ILE A C 7
ATOM 6679 O O . ILE A 1 10 ? 3.490 -7.791 -15.357 1.00 31.43 10 ILE A O 7
ATOM 6695 N N . PRO A 1 11 ? 2.093 -8.890 -16.741 1.00 52.23 11 PRO A N 7
ATOM 6696 C CA . PRO A 1 11 ? 3.156 -9.501 -17.543 1.00 32.11 11 PRO A CA 7
ATOM 6697 C C . PRO A 1 11 ? 3.899 -8.479 -18.398 1.00 73.53 11 PRO A C 7
ATOM 6698 O O . PRO A 1 11 ? 3.311 -7.841 -19.273 1.00 3.35 11 PRO A O 7
ATOM 6709 N N . HIS A 1 12 ? 5.194 -8.327 -18.139 1.00 31.14 12 HIS A N 7
ATOM 6710 C CA . HIS A 1 12 ? 6.017 -7.382 -18.887 1.00 21.44 12 HIS A CA 7
ATOM 6711 C C . HIS A 1 12 ? 7.060 -8.116 -19.725 1.00 60.34 12 HIS A C 7
ATOM 6712 O O . HIS A 1 12 ? 7.368 -9.280 -19.473 1.00 64.25 12 HIS A O 7
ATOM 6726 N N . LYS A 1 13 ? 7.599 -7.426 -20.726 1.00 1.54 13 LYS A N 7
ATOM 6727 C CA . LYS A 1 13 ? 8.607 -8.010 -21.602 1.00 75.30 13 LYS A CA 7
ATOM 6728 C C . LYS A 1 13 ? 9.977 -7.394 -21.341 1.00 14.21 13 LYS A C 7
ATOM 6729 O O . LYS A 1 13 ? 10.193 -6.209 -21.590 1.00 53.53 13 LYS A O 7
ATOM 6748 N N . GLN A 1 14 ? 10.900 -8.208 -20.838 1.00 10.01 14 GLN A N 7
ATOM 6749 C CA . GLN A 1 14 ? 12.251 -7.742 -20.543 1.00 43.51 14 GLN A CA 7
ATOM 6750 C C . GLN A 1 14 ? 13.050 -7.547 -21.827 1.00 22.44 14 GLN A C 7
ATOM 6751 O O . GLN A 1 14 ? 12.978 -8.362 -22.746 1.00 32.21 14 GLN A O 7
ATOM 6765 N N . VAL A 1 15 ? 13.815 -6.460 -21.882 1.00 4.44 15 VAL A N 7
ATOM 6766 C CA . VAL A 1 15 ? 14.629 -6.158 -23.053 1.00 31.13 15 VAL A CA 7
ATOM 6767 C C . VAL A 1 15 ? 15.914 -5.438 -22.657 1.00 4.41 15 VAL A C 7
ATOM 6768 O O . VAL A 1 15 ? 15.978 -4.787 -21.614 1.00 15.34 15 VAL A O 7
ATOM 6781 N N . LYS A 1 16 ? 16.935 -5.561 -23.498 1.00 74.50 16 LYS A N 7
ATOM 6782 C CA . LYS A 1 16 ? 18.220 -4.920 -23.238 1.00 55.03 16 LYS A CA 7
ATOM 6783 C C . LYS A 1 16 ? 18.195 -3.456 -23.663 1.00 34.10 16 LYS A C 7
ATOM 6784 O O . LYS A 1 16 ? 17.707 -3.121 -24.744 1.00 14.13 16 LYS A O 7
ATOM 6803 N N . LEU A 1 17 ? 18.724 -2.588 -22.810 1.00 71.23 17 LEU A N 7
ATOM 6804 C CA . LEU A 1 17 ? 18.765 -1.158 -23.099 1.00 45.42 17 LEU A CA 7
ATOM 6805 C C . LEU A 1 17 ? 20.071 -0.778 -23.790 1.00 71.44 17 LEU A C 7
ATOM 6806 O O . LEU A 1 17 ? 21.083 -1.470 -23.679 1.00 10.42 17 LEU A O 7
ATOM 6822 N N . PRO A 1 18 ? 20.049 0.348 -24.517 1.00 20.10 18 PRO A N 7
ATOM 6823 C CA . PRO A 1 18 ? 21.223 0.847 -25.238 1.00 54.02 18 PRO A CA 7
ATOM 6824 C C . PRO A 1 18 ? 22.306 1.360 -24.295 1.00 55.41 18 PRO A C 7
ATOM 6825 O O . PRO A 1 18 ? 23.439 1.604 -24.711 1.00 22.34 18 PRO A O 7
ATOM 6836 N N . ASN A 1 19 ? 21.951 1.524 -23.025 1.00 75.14 19 ASN A N 7
ATOM 6837 C CA . ASN A 1 19 ? 22.894 2.008 -22.024 1.00 0.42 19 ASN A CA 7
ATOM 6838 C C . ASN A 1 19 ? 23.828 0.890 -21.569 1.00 21.21 19 ASN A C 7
ATOM 6839 O O . ASN A 1 19 ? 24.899 1.147 -21.023 1.00 12.03 19 ASN A O 7
ATOM 6850 N N . GLY A 1 20 ? 23.410 -0.350 -21.799 1.00 31.40 20 GLY A N 7
ATOM 6851 C CA . GLY A 1 20 ? 24.221 -1.490 -21.408 1.00 53.05 20 GLY A CA 7
ATOM 6852 C C . GLY A 1 20 ? 23.607 -2.273 -20.264 1.00 73.04 20 GLY A C 7
ATOM 6853 O O . GLY A 1 20 ? 23.901 -3.454 -20.084 1.00 61.43 20 GLY A O 7
ATOM 6857 N N . GLN A 1 21 ? 22.752 -1.613 -19.489 1.00 40.32 21 GLN A N 7
ATOM 6858 C CA . GLN A 1 21 ? 22.098 -2.255 -18.355 1.00 40.33 21 GLN A CA 7
ATOM 6859 C C . GLN A 1 21 ? 20.707 -2.750 -18.739 1.00 14.22 21 GLN A C 7
ATOM 6860 O O . GLN A 1 21 ? 20.180 -2.395 -19.794 1.00 63.52 21 GLN A O 7
ATOM 6874 N N . LEU A 1 22 ? 20.118 -3.571 -17.877 1.00 44.11 22 LEU A N 7
ATOM 6875 C CA . LEU A 1 22 ? 18.787 -4.115 -18.125 1.00 42.12 22 LEU A CA 7
ATOM 6876 C C . LEU A 1 22 ? 17.712 -3.235 -17.496 1.00 13.21 22 LEU A C 7
ATOM 6877 O O . LEU A 1 22 ? 17.983 -2.479 -16.562 1.00 73.51 22 LEU A O 7
ATOM 6893 N N . CYS A 1 23 ? 16.492 -3.340 -18.011 1.00 71.15 23 CYS A N 7
ATOM 6894 C CA . CYS A 1 23 ? 15.376 -2.556 -17.499 1.00 3.42 23 CYS A CA 7
ATOM 6895 C C . CYS A 1 23 ? 15.261 -2.698 -15.984 1.00 13.40 23 CYS A C 7
ATOM 6896 O O . CYS A 1 23 ? 15.805 -3.631 -15.393 1.00 15.03 23 CYS A O 7
ATOM 6903 N N . LYS A 1 24 ? 14.547 -1.764 -15.360 1.00 74.13 24 LYS A N 7
ATOM 6904 C CA . LYS A 1 24 ? 14.359 -1.785 -13.916 1.00 14.44 24 LYS A CA 7
ATOM 6905 C C . LYS A 1 24 ? 13.048 -2.475 -13.547 1.00 3.42 24 LYS A C 7
ATOM 6906 O O . LYS A 1 24 ? 12.084 -2.441 -14.311 1.00 30.33 24 LYS A O 7
ATOM 6925 N N . GLU A 1 25 ? 13.023 -3.097 -12.373 1.00 1.14 25 GLU A N 7
ATOM 6926 C CA . GLU A 1 25 ? 11.829 -3.793 -11.904 1.00 75.54 25 GLU A CA 7
ATOM 6927 C C . GLU A 1 25 ? 10.930 -2.854 -11.106 1.00 64.41 25 GLU A C 7
ATOM 6928 O O . GLU A 1 25 ? 11.384 -1.876 -10.510 1.00 55.45 25 GLU A O 7
ATOM 6940 N N . PRO A 1 26 ? 9.624 -3.158 -11.090 1.00 72.02 26 PRO A N 7
ATOM 6941 C CA . PRO A 1 26 ? 8.633 -2.355 -10.368 1.00 63.14 26 PRO A CA 7
ATOM 6942 C C . PRO A 1 26 ? 8.778 -2.477 -8.855 1.00 31.33 26 PRO A C 7
ATOM 6943 O O . PRO A 1 26 ? 8.665 -3.567 -8.298 1.00 11.42 26 PRO A O 7
ATOM 6954 N N . GLY A 1 27 ? 9.031 -1.350 -8.196 1.00 64.05 27 GLY A N 7
ATOM 6955 C CA . GLY A 1 27 ? 9.188 -1.354 -6.753 1.00 72.14 27 GLY A CA 7
ATOM 6956 C C . GLY A 1 27 ? 10.624 -1.125 -6.326 1.00 63.45 27 GLY A C 7
ATOM 6957 O O . GLY A 1 27 ? 10.880 -0.532 -5.277 1.00 21.42 27 GLY A O 7
ATOM 6961 N N . ASP A 1 28 ? 11.564 -1.597 -7.137 1.00 51.52 28 ASP A N 7
ATOM 6962 C CA . ASP A 1 28 ? 12.982 -1.442 -6.836 1.00 21.21 28 ASP A CA 7
ATOM 6963 C C . ASP A 1 28 ? 13.480 -0.064 -7.265 1.00 71.32 28 ASP A C 7
ATOM 6964 O O . ASP A 1 28 ? 12.949 0.535 -8.200 1.00 31.21 28 ASP A O 7
ATOM 6973 N N . SER A 1 29 ? 14.503 0.431 -6.576 1.00 23.34 29 SER A N 7
ATOM 6974 C CA . SER A 1 29 ? 15.069 1.739 -6.882 1.00 42.40 29 SER A CA 7
ATOM 6975 C C . SER A 1 29 ? 15.665 1.758 -8.286 1.00 22.22 29 SER A C 7
ATOM 6976 O O . SER A 1 29 ? 16.125 0.733 -8.793 1.00 52.14 29 SER A O 7
ATOM 6984 N N . CYS A 1 30 ? 15.653 2.930 -8.911 1.00 63.50 30 CYS A N 7
ATOM 6985 C CA . CYS A 1 30 ? 16.192 3.086 -10.258 1.00 61.12 30 CYS A CA 7
ATOM 6986 C C . CYS A 1 30 ? 17.240 4.194 -10.300 1.00 22.44 30 CYS A C 7
ATOM 6987 O O . CYS A 1 30 ? 17.480 4.874 -9.302 1.00 4.12 30 CYS A O 7
ATOM 6994 N N . SER A 1 31 ? 17.859 4.370 -11.463 1.00 25.20 31 SER A N 7
ATOM 6995 C CA . SER A 1 31 ? 18.884 5.393 -11.635 1.00 4.10 31 SER A CA 7
ATOM 6996 C C . SER A 1 31 ? 18.341 6.578 -12.429 1.00 2.31 31 SER A C 7
ATOM 6997 O O . SER A 1 31 ? 18.731 7.722 -12.202 1.00 60.35 31 SER A O 7
ATOM 7005 N N . LYS A 1 32 ? 17.438 6.292 -13.361 1.00 73.32 32 LYS A N 7
ATOM 7006 C CA . LYS A 1 32 ? 16.839 7.332 -14.189 1.00 55.40 32 LYS A CA 7
ATOM 7007 C C . LYS A 1 32 ? 15.489 6.881 -14.737 1.00 12.53 32 LYS A C 7
ATOM 7008 O O . LYS A 1 32 ? 15.249 5.686 -14.915 1.00 53.03 32 LYS A O 7
ATOM 7027 N N . ARG A 1 33 ? 14.612 7.842 -15.004 1.00 43.31 33 ARG A N 7
ATOM 7028 C CA . ARG A 1 33 ? 13.287 7.543 -15.533 1.00 34.41 33 ARG A CA 7
ATOM 7029 C C . ARG A 1 33 ? 13.384 6.696 -16.798 1.00 44.23 33 ARG A C 7
ATOM 7030 O O . ARG A 1 33 ? 12.521 5.860 -17.066 1.00 43.12 33 ARG A O 7
ATOM 7051 N N . ASP A 1 34 ? 14.441 6.917 -17.572 1.00 24.50 34 ASP A N 7
ATOM 7052 C CA . ASP A 1 34 ? 14.652 6.173 -18.809 1.00 71.23 34 ASP A CA 7
ATOM 7053 C C . ASP A 1 34 ? 14.911 4.698 -18.518 1.00 62.21 34 ASP A C 7
ATOM 7054 O O . ASP A 1 34 ? 14.669 3.838 -19.363 1.00 53.51 34 ASP A O 7
ATOM 7063 N N . GLU A 1 35 ? 15.407 4.415 -17.318 1.00 32.21 35 GLU A N 7
ATOM 7064 C CA . GLU A 1 35 ? 15.700 3.043 -16.917 1.00 71.03 35 GLU A CA 7
ATOM 7065 C C . GLU A 1 35 ? 14.422 2.211 -16.846 1.00 10.45 35 GLU A C 7
ATOM 7066 O O . GLU A 1 35 ? 14.436 1.008 -17.100 1.00 34.02 35 GLU A O 7
ATOM 7078 N N . CYS A 1 36 ? 13.317 2.864 -16.499 1.00 42.41 36 CYS A N 7
ATOM 7079 C CA . CYS A 1 36 ? 12.031 2.187 -16.392 1.00 4.35 36 CYS A CA 7
ATOM 7080 C C . CYS A 1 36 ? 11.506 1.797 -17.771 1.00 10.33 36 CYS A C 7
ATOM 7081 O O . CYS A 1 36 ? 11.274 2.654 -18.625 1.00 11.11 36 CYS A O 7
ATOM 7088 N N . CYS A 1 37 ? 11.321 0.497 -17.981 1.00 1.12 37 CYS A N 7
ATOM 7089 C CA . CYS A 1 37 ? 10.824 -0.008 -19.255 1.00 33.12 37 CYS A CA 7
ATOM 7090 C C . CYS A 1 37 ? 9.314 0.185 -19.366 1.00 43.32 37 CYS A C 7
ATOM 7091 O O . CYS A 1 37 ? 8.678 0.729 -18.463 1.00 34.35 37 CYS A O 7
ATOM 7098 N N . LYS A 1 38 ? 8.746 -0.261 -20.482 1.00 13.31 38 LYS A N 7
ATOM 7099 C CA . LYS A 1 38 ? 7.311 -0.139 -20.711 1.00 20.45 38 LYS A CA 7
ATOM 7100 C C . LYS A 1 38 ? 6.629 -1.500 -20.624 1.00 23.30 38 LYS A C 7
ATOM 7101 O O . LYS A 1 38 ? 7.154 -2.501 -21.110 1.00 13.14 38 LYS A O 7
ATOM 7120 N N . ALA A 1 39 ? 5.455 -1.530 -20.003 1.00 41.01 39 ALA A N 7
ATOM 7121 C CA . ALA A 1 39 ? 4.699 -2.767 -19.857 1.00 32.14 39 ALA A CA 7
ATOM 7122 C C . ALA A 1 39 ? 4.259 -3.307 -21.213 1.00 14.11 39 ALA A C 7
ATOM 7123 O O . ALA A 1 39 ? 4.313 -2.599 -22.220 1.00 3.43 39 ALA A O 7
ATOM 7130 N N . ASP A 1 40 ? 3.825 -4.562 -21.233 1.00 14.12 40 ASP A N 7
ATOM 7131 C CA . ASP A 1 40 ? 3.376 -5.196 -22.468 1.00 32.31 40 ASP A CA 7
ATOM 7132 C C . ASP A 1 40 ? 2.322 -4.341 -23.165 1.00 60.05 40 ASP A C 7
ATOM 7133 O O . ASP A 1 40 ? 2.348 -4.179 -24.385 1.00 35.14 40 ASP A O 7
ATOM 7142 N N . ASP A 1 41 ? 1.396 -3.798 -22.383 1.00 4.44 41 ASP A N 7
ATOM 7143 C CA . ASP A 1 41 ? 0.332 -2.961 -22.925 1.00 5.10 41 ASP A CA 7
ATOM 7144 C C . ASP A 1 41 ? 0.543 -1.499 -22.539 1.00 50.32 41 ASP A C 7
ATOM 7145 O O . ASP A 1 41 ? -0.347 -0.863 -21.974 1.00 3.52 41 ASP A O 7
ATOM 7154 N N . GLN A 1 42 ? 1.723 -0.975 -22.851 1.00 51.41 42 GLN A N 7
ATOM 7155 C CA . GLN A 1 42 ? 2.050 0.411 -22.535 1.00 60.23 42 GLN A CA 7
ATOM 7156 C C . GLN A 1 42 ? 0.973 1.356 -23.057 1.00 44.01 42 GLN A C 7
ATOM 7157 O O . GLN A 1 42 ? 0.744 2.426 -22.492 1.00 51.30 42 GLN A O 7
ATOM 7171 N N . LYS A 1 43 ? 0.315 0.955 -24.140 1.00 23.35 43 LYS A N 7
ATOM 7172 C CA . LYS A 1 43 ? -0.738 1.765 -24.739 1.00 12.21 43 LYS A CA 7
ATOM 7173 C C . LYS A 1 43 ? -1.839 2.064 -23.726 1.00 14.20 43 LYS A C 7
ATOM 7174 O O . LYS A 1 43 ? -2.490 3.107 -23.789 1.00 13.11 43 LYS A O 7
ATOM 7193 N N . THR A 1 44 ? -2.040 1.141 -22.789 1.00 33.35 44 THR A N 7
ATOM 7194 C CA . THR A 1 44 ? -3.062 1.306 -21.763 1.00 2.13 44 THR A CA 7
ATOM 7195 C C . THR A 1 44 ? -2.433 1.599 -20.406 1.00 23.02 44 THR A C 7
ATOM 7196 O O . THR A 1 44 ? -2.947 2.412 -19.635 1.00 1.42 44 THR A O 7
ATOM 7207 N N . TYR A 1 45 ? -1.319 0.935 -20.118 1.00 23.12 45 TYR A N 7
ATOM 7208 C CA . TYR A 1 45 ? -0.622 1.124 -18.852 1.00 44.52 45 TYR A CA 7
ATOM 7209 C C . TYR A 1 45 ? 0.550 2.087 -19.013 1.00 73.32 45 TYR A C 7
ATOM 7210 O O . TYR A 1 45 ? 1.270 2.045 -20.010 1.00 45.44 45 TYR A O 7
ATOM 7228 N N . SER A 1 46 ? 0.735 2.956 -18.024 1.00 24.24 46 SER A N 7
ATOM 7229 C CA . SER A 1 46 ? 1.817 3.933 -18.056 1.00 3.12 46 SER A CA 7
ATOM 7230 C C . SER A 1 46 ? 2.980 3.484 -17.177 1.00 30.22 46 SER A C 7
ATOM 7231 O O . SER A 1 46 ? 2.803 3.204 -15.991 1.00 60.40 46 SER A O 7
ATOM 7239 N N . SER A 1 47 ? 4.169 3.420 -17.766 1.00 51.43 47 SER A N 7
ATOM 7240 C CA . SER A 1 47 ? 5.362 3.004 -17.038 1.00 0.13 47 SER A CA 7
ATOM 7241 C C . SER A 1 47 ? 6.266 4.197 -16.749 1.00 35.20 47 SER A C 7
ATOM 7242 O O . SER A 1 47 ? 6.347 5.135 -17.541 1.00 72.53 47 SER A O 7
ATOM 7250 N N . GLY A 1 48 ? 6.947 4.153 -15.608 1.00 44.52 48 GLY A N 7
ATOM 7251 C CA . GLY A 1 48 ? 7.839 5.235 -15.234 1.00 73.22 48 GLY A CA 7
ATOM 7252 C C . GLY A 1 48 ? 8.417 5.057 -13.845 1.00 22.24 48 GLY A C 7
ATOM 7253 O O . GLY A 1 48 ? 7.848 4.347 -13.014 1.00 21.22 48 GLY A O 7
ATOM 7257 N N . CYS A 1 49 ? 9.552 5.699 -13.589 1.00 33.43 49 CYS A N 7
ATOM 7258 C CA . CYS A 1 49 ? 10.209 5.606 -12.292 1.00 51.33 49 CYS A CA 7
ATOM 7259 C C . CYS A 1 49 ? 10.432 6.992 -11.694 1.00 60.23 49 CYS A C 7
ATOM 7260 O O . CYS A 1 49 ? 11.293 7.744 -12.149 1.00 43.14 49 CYS A O 7
ATOM 7267 N N . ALA A 1 50 ? 9.649 7.323 -10.672 1.00 24.03 50 ALA A N 7
ATOM 7268 C CA . ALA A 1 50 ? 9.762 8.617 -10.011 1.00 52.20 50 ALA A CA 7
ATOM 7269 C C . ALA A 1 50 ? 9.928 8.452 -8.505 1.00 73.13 50 ALA A C 7
ATOM 7270 O O . ALA A 1 50 ? 9.523 7.438 -7.935 1.00 74.45 50 ALA A O 7
ATOM 7277 N N . GLN A 1 51 ? 10.528 9.451 -7.867 1.00 0.14 51 GLN A N 7
ATOM 7278 C CA . GLN A 1 51 ? 10.749 9.414 -6.426 1.00 22.24 51 GLN A CA 7
ATOM 7279 C C . GLN A 1 51 ? 9.429 9.266 -5.675 1.00 22.13 51 GLN A C 7
ATOM 7280 O O . GLN A 1 51 ? 8.422 9.871 -6.045 1.00 70.22 51 GLN A O 7
ATOM 7294 N N . THR A 1 52 ? 9.441 8.458 -4.621 1.00 0.24 52 THR A N 7
ATOM 7295 C CA . THR A 1 52 ? 8.245 8.229 -3.819 1.00 52.32 52 THR A CA 7
ATOM 7296 C C . THR A 1 52 ? 8.604 7.939 -2.366 1.00 41.24 52 THR A C 7
ATOM 7297 O O . THR A 1 52 ? 9.463 7.107 -2.084 1.00 10.45 52 THR A O 7
ATOM 7308 N N . TRP A 1 53 ? 7.939 8.633 -1.449 1.00 50.00 53 TRP A N 7
ATOM 7309 C CA . TRP A 1 53 ? 8.187 8.450 -0.024 1.00 13.43 53 TRP A CA 7
ATOM 7310 C C . TRP A 1 53 ? 8.110 6.976 0.356 1.00 20.25 53 TRP A C 7
ATOM 7311 O O . TRP A 1 53 ? 7.036 6.373 0.329 1.00 30.10 53 TRP A O 7
ATOM 7332 N N . SER A 1 54 ? 9.253 6.398 0.712 1.00 73.23 54 SER A N 7
ATOM 7333 C CA . SER A 1 54 ? 9.314 4.992 1.095 1.00 1.23 54 SER A CA 7
ATOM 7334 C C . SER A 1 54 ? 9.470 4.846 2.607 1.00 1.45 54 SER A C 7
ATOM 7335 O O . SER A 1 54 ? 10.439 5.331 3.191 1.00 54.32 54 SER A O 7
ATOM 7343 N N . ALA A 1 55 ? 8.507 4.179 3.232 1.00 24.31 55 ALA A N 7
ATOM 7344 C CA . ALA A 1 55 ? 8.537 3.967 4.675 1.00 61.42 55 ALA A CA 7
ATOM 7345 C C . ALA A 1 55 ? 9.577 2.918 5.054 1.00 11.41 55 ALA A C 7
ATOM 7346 O O . ALA A 1 55 ? 10.313 3.084 6.024 1.00 70.54 55 ALA A O 7
ATOM 7353 N N . MET A 1 56 ? 9.628 1.838 4.281 1.00 52.23 56 MET A N 7
ATOM 7354 C CA . MET A 1 56 ? 10.579 0.761 4.537 1.00 2.01 56 MET A CA 7
ATOM 7355 C C . MET A 1 56 ? 12.014 1.255 4.388 1.00 63.44 56 MET A C 7
ATOM 7356 O O . MET A 1 56 ? 12.850 1.030 5.262 1.00 50.10 56 MET A O 7
ATOM 7370 N N . GLU A 1 57 ? 12.291 1.929 3.276 1.00 32.35 57 GLU A N 7
ATOM 7371 C CA . GLU A 1 57 ? 13.625 2.454 3.014 1.00 22.10 57 GLU A CA 7
ATOM 7372 C C . GLU A 1 57 ? 13.922 3.657 3.904 1.00 3.34 57 GLU A C 7
ATOM 7373 O O . GLU A 1 57 ? 15.063 3.882 4.304 1.00 70.20 57 GLU A O 7
ATOM 7385 N N . GLY A 1 58 ? 12.883 4.430 4.208 1.00 71.20 58 GLY A N 7
ATOM 7386 C CA . GLY A 1 58 ? 13.052 5.603 5.048 1.00 62.35 58 GLY A CA 7
ATOM 7387 C C . GLY A 1 58 ? 13.726 6.746 4.317 1.00 11.24 58 GLY A C 7
ATOM 7388 O O . GLY A 1 58 ? 14.490 7.508 4.911 1.00 13.42 58 GLY A O 7
ATOM 7392 N N . GLY A 1 59 ? 13.447 6.868 3.024 1.00 53.24 59 GLY A N 7
ATOM 7393 C CA . GLY A 1 59 ? 14.041 7.928 2.231 1.00 71.14 59 GLY A CA 7
ATOM 7394 C C . GLY A 1 59 ? 13.472 7.993 0.828 1.00 54.33 59 GLY A C 7
ATOM 7395 O O . GLY A 1 59 ? 13.146 6.964 0.235 1.00 41.53 59 GLY A O 7
ATOM 7399 N N . PHE A 1 60 ? 13.353 9.204 0.295 1.00 63.11 60 PHE A N 7
ATOM 7400 C CA . PHE A 1 60 ? 12.817 9.399 -1.048 1.00 13.45 60 PHE A CA 7
ATOM 7401 C C . PHE A 1 60 ? 13.626 8.613 -2.075 1.00 14.32 60 PHE A C 7
ATOM 7402 O O . PHE A 1 60 ? 14.828 8.828 -2.234 1.00 14.32 60 PHE A O 7
ATOM 7419 N N . VAL A 1 61 ? 12.957 7.699 -2.772 1.00 45.52 61 VAL A N 7
ATOM 7420 C CA . VAL A 1 61 ? 13.613 6.880 -3.785 1.00 64.24 61 VAL A CA 7
ATOM 7421 C C . VAL A 1 61 ? 12.717 6.694 -5.005 1.00 55.24 61 VAL A C 7
ATOM 7422 O O . VAL A 1 61 ? 11.493 6.648 -4.887 1.00 32.44 61 VAL A O 7
ATOM 7435 N N . ARG A 1 62 ? 13.336 6.586 -6.176 1.00 30.52 62 ARG A N 7
ATOM 7436 C CA . ARG A 1 62 ? 12.594 6.405 -7.418 1.00 1.55 62 ARG A CA 7
ATOM 7437 C C . ARG A 1 62 ? 12.293 4.930 -7.661 1.00 35.04 62 ARG A C 7
ATOM 7438 O O . ARG A 1 62 ? 13.196 4.137 -7.924 1.00 41.40 62 ARG A O 7
ATOM 7459 N N . GLU A 1 63 ? 11.016 4.570 -7.571 1.00 4.11 63 GLU A N 7
ATOM 7460 C CA . GLU A 1 63 ? 10.596 3.188 -7.780 1.00 61.21 63 GLU A CA 7
ATOM 7461 C C . GLU A 1 63 ? 9.695 3.074 -9.005 1.00 3.43 63 GLU A C 7
ATOM 7462 O O . GLU A 1 63 ? 8.788 3.883 -9.202 1.00 41.04 63 GLU A O 7
ATOM 7474 N N . CYS A 1 64 ? 9.953 2.064 -9.830 1.00 65.21 64 CYS A N 7
ATOM 7475 C CA . CYS A 1 64 ? 9.166 1.841 -11.037 1.00 2.33 64 CYS A CA 7
ATOM 7476 C C . CYS A 1 64 ? 7.717 1.518 -10.692 1.00 4.40 64 CYS A C 7
ATOM 7477 O O . CYS A 1 64 ? 7.441 0.824 -9.713 1.00 60.14 64 CYS A O 7
ATOM 7484 N N . TYR A 1 65 ? 6.793 2.026 -11.500 1.00 14.13 65 TYR A N 7
ATOM 7485 C CA . TYR A 1 65 ? 5.371 1.792 -11.279 1.00 72.44 65 TYR A CA 7
ATOM 7486 C C . TYR A 1 65 ? 4.647 1.547 -12.600 1.00 71.11 65 TYR A C 7
ATOM 7487 O O . TYR A 1 65 ? 5.006 2.116 -13.631 1.00 52.21 65 TYR A O 7
ATOM 7505 N N . ILE A 1 66 ? 3.626 0.697 -12.557 1.00 21.15 66 ILE A N 7
ATOM 7506 C CA . ILE A 1 66 ? 2.850 0.379 -13.749 1.00 33.21 66 ILE A CA 7
ATOM 7507 C C . ILE A 1 66 ? 1.357 0.338 -13.439 1.00 23.44 66 ILE A C 7
ATOM 7508 O O . ILE A 1 66 ? 0.876 -0.574 -12.765 1.00 34.13 66 ILE A O 7
ATOM 7524 N N . CYS A 1 67 ? 0.628 1.331 -13.937 1.00 45.33 67 CYS A N 7
ATOM 7525 C CA . CYS A 1 67 ? -0.810 1.410 -13.715 1.00 5.40 67 CYS A CA 7
ATOM 7526 C C . CYS A 1 67 ? -1.534 1.837 -14.989 1.00 42.25 67 CYS A C 7
ATOM 7527 O O . CYS A 1 67 ? -0.938 2.437 -15.882 1.00 62.01 67 CYS A O 7
ATOM 7534 N N . ALA A 1 68 ? -2.825 1.522 -15.063 1.00 50.41 68 ALA A N 7
ATOM 7535 C CA . ALA A 1 68 ? -3.631 1.875 -16.224 1.00 24.02 68 ALA A CA 7
ATOM 7536 C C . ALA A 1 68 ? -4.059 3.337 -16.173 1.00 31.12 68 ALA A C 7
ATOM 7537 O O . ALA A 1 68 ? -4.202 3.915 -15.094 1.00 25.54 68 ALA A O 7
ATOM 7544 N N . VAL A 1 69 ? -4.260 3.933 -17.344 1.00 1.04 69 VAL A N 7
ATOM 7545 C CA . VAL A 1 69 ? -4.672 5.329 -17.431 1.00 30.34 69 VAL A CA 7
ATOM 7546 C C . VAL A 1 69 ? -6.152 5.486 -17.101 1.00 64.12 69 VAL A C 7
ATOM 7547 O O . VAL A 1 69 ? -6.537 6.377 -16.344 1.00 11.42 69 VAL A O 7
ATOM 7560 N N . GLU A 1 70 ? -6.977 4.616 -17.675 1.00 24.12 70 GLU A N 7
ATOM 7561 C CA . GLU A 1 70 ? -8.416 4.659 -17.441 1.00 43.43 70 GLU A CA 7
ATOM 7562 C C . GLU A 1 70 ? -8.765 4.058 -16.083 1.00 43.03 70 GLU A C 7
ATOM 7563 O O . GLU A 1 70 ? -9.685 4.517 -15.408 1.00 31.01 70 GLU A O 7
ATOM 7575 N N . SER A 1 71 ? -8.023 3.028 -15.691 1.00 35.20 71 SER A N 7
ATOM 7576 C CA . SER A 1 71 ? -8.256 2.360 -14.416 1.00 71.31 71 SER A CA 7
ATOM 7577 C C . SER A 1 71 ? -7.370 2.951 -13.322 1.00 61.34 71 SER A C 7
ATOM 7578 O O . SER A 1 71 ? -6.371 2.351 -12.925 1.00 51.13 71 SER A O 7
ATOM 7586 N N . SER A 1 72 ? -7.744 4.132 -12.841 1.00 24.33 72 SER A N 7
ATOM 7587 C CA . SER A 1 72 ? -6.983 4.808 -11.797 1.00 72.54 72 SER A CA 7
ATOM 7588 C C . SER A 1 72 ? -6.842 3.919 -10.566 1.00 71.31 72 SER A C 7
ATOM 7589 O O . SER A 1 72 ? -5.845 3.989 -9.847 1.00 43.14 72 SER A O 7
ATOM 7597 N N . MET A 1 73 ? -7.848 3.082 -10.329 1.00 73.10 73 MET A N 7
ATOM 7598 C CA . MET A 1 73 ? -7.836 2.178 -9.185 1.00 75.11 73 MET A CA 7
ATOM 7599 C C . MET A 1 73 ? -6.653 1.219 -9.263 1.00 40.14 73 MET A C 7
ATOM 7600 O O . MET A 1 73 ? -6.058 0.866 -8.244 1.00 1.23 73 MET A O 7
ATOM 7614 N N . CYS A 1 74 ? -6.317 0.799 -10.478 1.00 22.05 74 CYS A N 7
ATOM 7615 C CA . CYS A 1 74 ? -5.205 -0.121 -10.689 1.00 71.13 74 CYS A CA 7
ATOM 7616 C C . CYS A 1 74 ? -5.475 -1.465 -10.018 1.00 11.11 74 CYS A C 7
ATOM 7617 O O . CYS A 1 74 ? -4.728 -1.890 -9.137 1.00 2.20 74 CYS A O 7
ATOM 7624 N N . SER A 1 1 ? 2.233 1.493 -0.769 1.00 41.04 1 SER A N 8
ATOM 7625 C CA . SER A 1 1 ? 1.796 1.033 -2.082 1.00 22.43 1 SER A CA 8
ATOM 7626 C C . SER A 1 1 ? 2.141 -0.439 -2.284 1.00 32.12 1 SER A C 8
ATOM 7627 O O . SER A 1 1 ? 3.311 -0.808 -2.369 1.00 35.41 1 SER A O 8
ATOM 7635 N N . ASN A 1 2 ? 1.111 -1.277 -2.361 1.00 63.15 2 ASN A N 8
ATOM 7636 C CA . ASN A 1 2 ? 1.303 -2.709 -2.552 1.00 51.12 2 ASN A CA 8
ATOM 7637 C C . ASN A 1 2 ? 1.923 -2.997 -3.916 1.00 12.54 2 ASN A C 8
ATOM 7638 O O . ASN A 1 2 ? 2.089 -2.095 -4.738 1.00 12.24 2 ASN A O 8
ATOM 7649 N N . ARG A 1 3 ? 2.264 -4.261 -4.150 1.00 15.33 3 ARG A N 8
ATOM 7650 C CA . ARG A 1 3 ? 2.865 -4.668 -5.414 1.00 14.22 3 ARG A CA 8
ATOM 7651 C C . ARG A 1 3 ? 1.986 -4.258 -6.592 1.00 55.35 3 ARG A C 8
ATOM 7652 O O . ARG A 1 3 ? 2.481 -3.767 -7.607 1.00 3.23 3 ARG A O 8
ATOM 7673 N N . TRP A 1 4 ? 0.682 -4.461 -6.449 1.00 73.51 4 TRP A N 8
ATOM 7674 C CA . TRP A 1 4 ? -0.266 -4.113 -7.502 1.00 32.25 4 TRP A CA 8
ATOM 7675 C C . TRP A 1 4 ? -0.075 -2.668 -7.949 1.00 35.44 4 TRP A C 8
ATOM 7676 O O . TRP A 1 4 ? -0.208 -2.353 -9.131 1.00 72.05 4 TRP A O 8
ATOM 7697 N N . ASN A 1 5 ? 0.236 -1.795 -6.996 1.00 40.35 5 ASN A N 8
ATOM 7698 C CA . ASN A 1 5 ? 0.443 -0.381 -7.294 1.00 34.42 5 ASN A CA 8
ATOM 7699 C C . ASN A 1 5 ? 1.549 -0.201 -8.331 1.00 74.15 5 ASN A C 8
ATOM 7700 O O . ASN A 1 5 ? 1.484 0.695 -9.174 1.00 53.02 5 ASN A O 8
ATOM 7711 N N . LEU A 1 6 ? 2.562 -1.057 -8.262 1.00 62.23 6 LEU A N 8
ATOM 7712 C CA . LEU A 1 6 ? 3.682 -0.993 -9.194 1.00 73.53 6 LEU A CA 8
ATOM 7713 C C . LEU A 1 6 ? 3.420 -1.862 -10.421 1.00 23.42 6 LEU A C 8
ATOM 7714 O O . LEU A 1 6 ? 4.323 -2.122 -11.214 1.00 40.42 6 LEU A O 8
ATOM 7730 N N . GLY A 1 7 ? 2.177 -2.309 -10.569 1.00 15.22 7 GLY A N 8
ATOM 7731 C CA . GLY A 1 7 ? 1.818 -3.141 -11.702 1.00 33.24 7 GLY A CA 8
ATOM 7732 C C . GLY A 1 7 ? 2.746 -4.329 -11.864 1.00 31.11 7 GLY A C 8
ATOM 7733 O O . GLY A 1 7 ? 2.994 -4.783 -12.982 1.00 23.01 7 GLY A O 8
ATOM 7737 N N . TYR A 1 8 ? 3.260 -4.833 -10.748 1.00 41.50 8 TYR A N 8
ATOM 7738 C CA . TYR A 1 8 ? 4.169 -5.973 -10.772 1.00 11.42 8 TYR A CA 8
ATOM 7739 C C . TYR A 1 8 ? 3.485 -7.201 -11.363 1.00 52.34 8 TYR A C 8
ATOM 7740 O O . TYR A 1 8 ? 4.042 -7.882 -12.225 1.00 53.44 8 TYR A O 8
ATOM 7758 N N . GLY A 1 9 ? 2.274 -7.481 -10.892 1.00 21.24 9 GLY A N 8
ATOM 7759 C CA . GLY A 1 9 ? 1.533 -8.627 -11.384 1.00 62.23 9 GLY A CA 8
ATOM 7760 C C . GLY A 1 9 ? 1.414 -8.637 -12.895 1.00 25.45 9 GLY A C 8
ATOM 7761 O O . GLY A 1 9 ? 1.533 -9.686 -13.528 1.00 14.21 9 GLY A O 8
ATOM 7765 N N . ILE A 1 10 ? 1.178 -7.464 -13.476 1.00 13.04 10 ILE A N 8
ATOM 7766 C CA . ILE A 1 10 ? 1.043 -7.343 -14.921 1.00 14.33 10 ILE A CA 8
ATOM 7767 C C . ILE A 1 10 ? 2.246 -7.946 -15.640 1.00 43.00 10 ILE A C 8
ATOM 7768 O O . ILE A 1 10 ? 3.399 -7.698 -15.286 1.00 31.43 10 ILE A O 8
ATOM 7784 N N . PRO A 1 11 ? 1.973 -8.756 -16.673 1.00 52.23 11 PRO A N 8
ATOM 7785 C CA . PRO A 1 11 ? 3.020 -9.410 -17.465 1.00 32.11 11 PRO A CA 8
ATOM 7786 C C . PRO A 1 11 ? 3.804 -8.420 -18.319 1.00 73.53 11 PRO A C 8
ATOM 7787 O O . PRO A 1 11 ? 3.231 -7.709 -19.147 1.00 3.35 11 PRO A O 8
ATOM 7798 N N . HIS A 1 12 ? 5.116 -8.377 -18.116 1.00 31.14 12 HIS A N 8
ATOM 7799 C CA . HIS A 1 12 ? 5.979 -7.474 -18.869 1.00 21.44 12 HIS A CA 8
ATOM 7800 C C . HIS A 1 12 ? 7.011 -8.256 -19.676 1.00 60.34 12 HIS A C 8
ATOM 7801 O O . HIS A 1 12 ? 7.282 -9.424 -19.392 1.00 64.25 12 HIS A O 8
ATOM 7815 N N . LYS A 1 13 ? 7.584 -7.606 -20.683 1.00 1.54 13 LYS A N 8
ATOM 7816 C CA . LYS A 1 13 ? 8.588 -8.238 -21.531 1.00 75.30 13 LYS A CA 8
ATOM 7817 C C . LYS A 1 13 ? 9.943 -7.559 -21.369 1.00 14.21 13 LYS A C 8
ATOM 7818 O O . LYS A 1 13 ? 10.126 -6.412 -21.779 1.00 53.53 13 LYS A O 8
ATOM 7837 N N . GLN A 1 14 ? 10.892 -8.273 -20.771 1.00 10.01 14 GLN A N 8
ATOM 7838 C CA . GLN A 1 14 ? 12.230 -7.737 -20.558 1.00 43.51 14 GLN A CA 8
ATOM 7839 C C . GLN A 1 14 ? 12.880 -7.349 -21.883 1.00 22.44 14 GLN A C 8
ATOM 7840 O O . GLN A 1 14 ? 12.699 -8.026 -22.895 1.00 32.21 14 GLN A O 8
ATOM 7854 N N . VAL A 1 15 ? 13.636 -6.256 -21.867 1.00 4.44 15 VAL A N 8
ATOM 7855 C CA . VAL A 1 15 ? 14.313 -5.779 -23.066 1.00 31.13 15 VAL A CA 8
ATOM 7856 C C . VAL A 1 15 ? 15.585 -5.015 -22.714 1.00 4.41 15 VAL A C 8
ATOM 7857 O O . VAL A 1 15 ? 15.656 -4.350 -21.680 1.00 15.34 15 VAL A O 8
ATOM 7870 N N . LYS A 1 16 ? 16.588 -5.114 -23.580 1.00 74.50 16 LYS A N 8
ATOM 7871 C CA . LYS A 1 16 ? 17.858 -4.431 -23.362 1.00 55.03 16 LYS A CA 8
ATOM 7872 C C . LYS A 1 16 ? 17.737 -2.944 -23.680 1.00 34.10 16 LYS A C 8
ATOM 7873 O O . LYS A 1 16 ? 17.196 -2.563 -24.717 1.00 14.13 16 LYS A O 8
ATOM 7892 N N . LEU A 1 17 ? 18.248 -2.109 -22.781 1.00 71.23 17 LEU A N 8
ATOM 7893 C CA . LEU A 1 17 ? 18.201 -0.663 -22.967 1.00 45.42 17 LEU A CA 8
ATOM 7894 C C . LEU A 1 17 ? 19.428 -0.171 -23.727 1.00 71.44 17 LEU A C 8
ATOM 7895 O O . LEU A 1 17 ? 20.477 -0.815 -23.745 1.00 10.42 17 LEU A O 8
ATOM 7911 N N . PRO A 1 18 ? 19.297 1.001 -24.367 1.00 20.10 18 PRO A N 8
ATOM 7912 C CA . PRO A 1 18 ? 20.387 1.607 -25.137 1.00 54.02 18 PRO A CA 8
ATOM 7913 C C . PRO A 1 18 ? 21.517 2.109 -24.246 1.00 55.41 18 PRO A C 8
ATOM 7914 O O . PRO A 1 18 ? 22.597 2.449 -24.729 1.00 22.34 18 PRO A O 8
ATOM 7925 N N . ASN A 1 19 ? 21.262 2.154 -22.942 1.00 75.14 19 ASN A N 8
ATOM 7926 C CA . ASN A 1 19 ? 22.259 2.615 -21.984 1.00 0.42 19 ASN A CA 8
ATOM 7927 C C . ASN A 1 19 ? 23.272 1.514 -21.680 1.00 21.21 19 ASN A C 8
ATOM 7928 O O . ASN A 1 19 ? 24.373 1.783 -21.202 1.00 12.03 19 ASN A O 8
ATOM 7939 N N . GLY A 1 20 ? 22.891 0.272 -21.964 1.00 31.40 20 GLY A N 8
ATOM 7940 C CA . GLY A 1 20 ? 23.776 -0.850 -21.715 1.00 53.05 20 GLY A CA 8
ATOM 7941 C C . GLY A 1 20 ? 23.290 -1.734 -20.584 1.00 73.04 20 GLY A C 8
ATOM 7942 O O . GLY A 1 20 ? 23.654 -2.907 -20.504 1.00 61.43 20 GLY A O 8
ATOM 7946 N N . GLN A 1 21 ? 22.469 -1.168 -19.705 1.00 40.32 21 GLN A N 8
ATOM 7947 C CA . GLN A 1 21 ? 21.936 -1.912 -18.570 1.00 40.33 21 GLN A CA 8
ATOM 7948 C C . GLN A 1 21 ? 20.541 -2.448 -18.878 1.00 14.22 21 GLN A C 8
ATOM 7949 O O . GLN A 1 21 ? 19.914 -2.051 -19.862 1.00 63.52 21 GLN A O 8
ATOM 7963 N N . LEU A 1 22 ? 20.061 -3.353 -18.032 1.00 44.11 22 LEU A N 8
ATOM 7964 C CA . LEU A 1 22 ? 18.739 -3.944 -18.213 1.00 42.12 22 LEU A CA 8
ATOM 7965 C C . LEU A 1 22 ? 17.679 -3.152 -17.454 1.00 13.21 22 LEU A C 8
ATOM 7966 O O . LEU A 1 22 ? 17.988 -2.436 -16.502 1.00 73.51 22 LEU A O 8
ATOM 7982 N N . CYS A 1 23 ? 16.429 -3.289 -17.881 1.00 71.15 23 CYS A N 8
ATOM 7983 C CA . CYS A 1 23 ? 15.322 -2.589 -17.241 1.00 3.42 23 CYS A CA 8
ATOM 7984 C C . CYS A 1 23 ? 15.329 -2.821 -15.733 1.00 13.40 23 CYS A C 8
ATOM 7985 O O . CYS A 1 23 ? 16.081 -3.654 -15.225 1.00 15.03 23 CYS A O 8
ATOM 7992 N N . LYS A 1 24 ? 14.486 -2.081 -15.020 1.00 74.13 24 LYS A N 8
ATOM 7993 C CA . LYS A 1 24 ? 14.393 -2.206 -13.571 1.00 14.44 24 LYS A CA 8
ATOM 7994 C C . LYS A 1 24 ? 13.088 -2.884 -13.166 1.00 3.42 24 LYS A C 8
ATOM 7995 O O . LYS A 1 24 ? 12.131 -2.918 -13.938 1.00 30.33 24 LYS A O 8
ATOM 8014 N N . GLU A 1 25 ? 13.058 -3.422 -11.951 1.00 1.14 25 GLU A N 8
ATOM 8015 C CA . GLU A 1 25 ? 11.870 -4.097 -11.445 1.00 75.54 25 GLU A CA 8
ATOM 8016 C C . GLU A 1 25 ? 10.955 -3.117 -10.716 1.00 64.41 25 GLU A C 8
ATOM 8017 O O . GLU A 1 25 ? 11.395 -2.097 -10.185 1.00 55.45 25 GLU A O 8
ATOM 8029 N N . PRO A 1 26 ? 9.652 -3.433 -10.690 1.00 72.02 26 PRO A N 8
ATOM 8030 C CA . PRO A 1 26 ? 8.648 -2.593 -10.030 1.00 63.14 26 PRO A CA 8
ATOM 8031 C C . PRO A 1 26 ? 8.783 -2.613 -8.511 1.00 31.33 26 PRO A C 8
ATOM 8032 O O . PRO A 1 26 ? 8.582 -3.645 -7.874 1.00 11.42 26 PRO A O 8
ATOM 8043 N N . GLY A 1 27 ? 9.125 -1.463 -7.938 1.00 64.05 27 GLY A N 8
ATOM 8044 C CA . GLY A 1 27 ? 9.281 -1.370 -6.498 1.00 72.14 27 GLY A CA 8
ATOM 8045 C C . GLY A 1 27 ? 10.716 -1.109 -6.086 1.00 63.45 27 GLY A C 8
ATOM 8046 O O . GLY A 1 27 ? 10.968 -0.446 -5.080 1.00 21.42 27 GLY A O 8
ATOM 8050 N N . ASP A 1 28 ? 11.658 -1.633 -6.862 1.00 51.52 28 ASP A N 8
ATOM 8051 C CA . ASP A 1 28 ? 13.075 -1.453 -6.573 1.00 21.21 28 ASP A CA 8
ATOM 8052 C C . ASP A 1 28 ? 13.565 -0.098 -7.075 1.00 71.32 28 ASP A C 8
ATOM 8053 O O . ASP A 1 28 ? 13.025 0.451 -8.035 1.00 31.21 28 ASP A O 8
ATOM 8062 N N . SER A 1 29 ? 14.590 0.435 -6.418 1.00 23.34 29 SER A N 8
ATOM 8063 C CA . SER A 1 29 ? 15.150 1.728 -6.795 1.00 42.40 29 SER A CA 8
ATOM 8064 C C . SER A 1 29 ? 15.702 1.688 -8.216 1.00 22.22 29 SER A C 8
ATOM 8065 O O . SER A 1 29 ? 16.053 0.623 -8.729 1.00 52.14 29 SER A O 8
ATOM 8073 N N . CYS A 1 30 ? 15.776 2.853 -8.848 1.00 63.50 30 CYS A N 8
ATOM 8074 C CA . CYS A 1 30 ? 16.283 2.954 -10.211 1.00 61.12 30 CYS A CA 8
ATOM 8075 C C . CYS A 1 30 ? 17.365 4.025 -10.311 1.00 22.44 30 CYS A C 8
ATOM 8076 O O . CYS A 1 30 ? 17.657 4.720 -9.338 1.00 4.12 30 CYS A O 8
ATOM 8083 N N . SER A 1 31 ? 17.960 4.151 -11.494 1.00 25.20 31 SER A N 8
ATOM 8084 C CA . SER A 1 31 ? 19.013 5.133 -11.721 1.00 4.10 31 SER A CA 8
ATOM 8085 C C . SER A 1 31 ? 18.506 6.283 -12.586 1.00 2.31 31 SER A C 8
ATOM 8086 O O . SER A 1 31 ? 18.948 7.423 -12.445 1.00 60.35 31 SER A O 8
ATOM 8094 N N . LYS A 1 32 ? 17.576 5.974 -13.483 1.00 73.32 32 LYS A N 8
ATOM 8095 C CA . LYS A 1 32 ? 17.006 6.979 -14.373 1.00 55.40 32 LYS A CA 8
ATOM 8096 C C . LYS A 1 32 ? 15.635 6.543 -14.880 1.00 12.53 32 LYS A C 8
ATOM 8097 O O . LYS A 1 32 ? 15.342 5.350 -14.957 1.00 53.03 32 LYS A O 8
ATOM 8116 N N . ARG A 1 33 ? 14.799 7.518 -15.224 1.00 43.31 33 ARG A N 8
ATOM 8117 C CA . ARG A 1 33 ? 13.460 7.233 -15.724 1.00 34.41 33 ARG A CA 8
ATOM 8118 C C . ARG A 1 33 ? 13.515 6.292 -16.924 1.00 44.23 33 ARG A C 8
ATOM 8119 O O . ARG A 1 33 ? 12.608 5.488 -17.138 1.00 43.12 33 ARG A O 8
ATOM 8140 N N . ASP A 1 34 ? 14.585 6.402 -17.706 1.00 24.50 34 ASP A N 8
ATOM 8141 C CA . ASP A 1 34 ? 14.760 5.561 -18.884 1.00 71.23 34 ASP A CA 8
ATOM 8142 C C . ASP A 1 34 ? 14.976 4.105 -18.486 1.00 62.21 34 ASP A C 8
ATOM 8143 O O . ASP A 1 34 ? 14.726 3.192 -19.274 1.00 53.51 34 ASP A O 8
ATOM 8152 N N . GLU A 1 35 ? 15.442 3.894 -17.258 1.00 32.21 35 GLU A N 8
ATOM 8153 C CA . GLU A 1 35 ? 15.694 2.549 -16.757 1.00 71.03 35 GLU A CA 8
ATOM 8154 C C . GLU A 1 35 ? 14.394 1.754 -16.656 1.00 10.45 35 GLU A C 8
ATOM 8155 O O . GLU A 1 35 ? 14.385 0.534 -16.824 1.00 34.02 35 GLU A O 8
ATOM 8167 N N . CYS A 1 36 ? 13.299 2.454 -16.381 1.00 42.41 36 CYS A N 8
ATOM 8168 C CA . CYS A 1 36 ? 11.994 1.817 -16.255 1.00 4.35 36 CYS A CA 8
ATOM 8169 C C . CYS A 1 36 ? 11.544 1.234 -17.593 1.00 10.33 36 CYS A C 8
ATOM 8170 O O . CYS A 1 36 ? 11.514 1.930 -18.608 1.00 11.11 36 CYS A O 8
ATOM 8177 N N . CYS A 1 37 ? 11.193 -0.048 -17.584 1.00 1.12 37 CYS A N 8
ATOM 8178 C CA . CYS A 1 37 ? 10.745 -0.726 -18.794 1.00 33.12 37 CYS A CA 8
ATOM 8179 C C . CYS A 1 37 ? 9.318 -0.315 -19.150 1.00 43.32 37 CYS A C 8
ATOM 8180 O O . CYS A 1 37 ? 8.754 0.597 -18.547 1.00 34.35 37 CYS A O 8
ATOM 8187 N N . LYS A 1 38 ? 8.740 -0.996 -20.134 1.00 13.31 38 LYS A N 8
ATOM 8188 C CA . LYS A 1 38 ? 7.381 -0.704 -20.571 1.00 20.45 38 LYS A CA 8
ATOM 8189 C C . LYS A 1 38 ? 6.518 -1.962 -20.542 1.00 23.30 38 LYS A C 8
ATOM 8190 O O . LYS A 1 38 ? 6.844 -2.965 -21.175 1.00 13.14 38 LYS A O 8
ATOM 8209 N N . ALA A 1 39 ? 5.416 -1.900 -19.801 1.00 41.01 39 ALA A N 8
ATOM 8210 C CA . ALA A 1 39 ? 4.505 -3.033 -19.691 1.00 32.14 39 ALA A CA 8
ATOM 8211 C C . ALA A 1 39 ? 4.110 -3.556 -21.068 1.00 14.11 39 ALA A C 8
ATOM 8212 O O . ALA A 1 39 ? 4.202 -2.838 -22.064 1.00 3.43 39 ALA A O 8
ATOM 8219 N N . ASP A 1 40 ? 3.672 -4.808 -21.118 1.00 14.12 40 ASP A N 8
ATOM 8220 C CA . ASP A 1 40 ? 3.263 -5.428 -22.372 1.00 32.31 40 ASP A CA 8
ATOM 8221 C C . ASP A 1 40 ? 2.253 -4.552 -23.107 1.00 60.05 40 ASP A C 8
ATOM 8222 O O . ASP A 1 40 ? 2.275 -4.456 -24.334 1.00 35.14 40 ASP A O 8
ATOM 8231 N N . ASP A 1 41 ? 1.367 -3.916 -22.347 1.00 4.44 41 ASP A N 8
ATOM 8232 C CA . ASP A 1 41 ? 0.348 -3.048 -22.924 1.00 5.10 41 ASP A CA 8
ATOM 8233 C C . ASP A 1 41 ? 0.626 -1.586 -22.589 1.00 50.32 41 ASP A C 8
ATOM 8234 O O . ASP A 1 41 ? -0.242 -0.882 -22.073 1.00 3.52 41 ASP A O 8
ATOM 8243 N N . GLN A 1 42 ? 1.841 -1.136 -22.887 1.00 51.41 42 GLN A N 8
ATOM 8244 C CA . GLN A 1 42 ? 2.232 0.242 -22.614 1.00 60.23 42 GLN A CA 8
ATOM 8245 C C . GLN A 1 42 ? 1.220 1.222 -23.200 1.00 44.01 42 GLN A C 8
ATOM 8246 O O . GLN A 1 42 ? 1.025 2.317 -22.675 1.00 51.30 42 GLN A O 8
ATOM 8260 N N . LYS A 1 43 ? 0.580 0.819 -24.292 1.00 23.35 43 LYS A N 8
ATOM 8261 C CA . LYS A 1 43 ? -0.414 1.660 -24.951 1.00 12.21 43 LYS A CA 8
ATOM 8262 C C . LYS A 1 43 ? -1.529 2.045 -23.982 1.00 14.20 43 LYS A C 8
ATOM 8263 O O . LYS A 1 43 ? -2.125 3.116 -24.100 1.00 13.11 43 LYS A O 8
ATOM 8282 N N . THR A 1 44 ? -1.804 1.165 -23.025 1.00 33.35 44 THR A N 8
ATOM 8283 C CA . THR A 1 44 ? -2.847 1.412 -22.037 1.00 2.13 44 THR A CA 8
ATOM 8284 C C . THR A 1 44 ? -2.247 1.741 -20.676 1.00 23.02 44 THR A C 8
ATOM 8285 O O . THR A 1 44 ? -2.744 2.612 -19.960 1.00 1.42 44 THR A O 8
ATOM 8296 N N . TYR A 1 45 ? -1.175 1.040 -20.321 1.00 23.12 45 TYR A N 8
ATOM 8297 C CA . TYR A 1 45 ? -0.508 1.257 -19.043 1.00 44.52 45 TYR A CA 8
ATOM 8298 C C . TYR A 1 45 ? 0.717 2.151 -19.212 1.00 73.32 45 TYR A C 8
ATOM 8299 O O . TYR A 1 45 ? 1.475 2.009 -20.172 1.00 45.44 45 TYR A O 8
ATOM 8317 N N . SER A 1 46 ? 0.904 3.071 -18.272 1.00 24.24 46 SER A N 8
ATOM 8318 C CA . SER A 1 46 ? 2.035 3.991 -18.317 1.00 3.12 46 SER A CA 8
ATOM 8319 C C . SER A 1 46 ? 3.138 3.543 -17.364 1.00 30.22 46 SER A C 8
ATOM 8320 O O . SER A 1 46 ? 2.903 3.347 -16.172 1.00 60.40 46 SER A O 8
ATOM 8328 N N . SER A 1 47 ? 4.345 3.384 -17.899 1.00 51.43 47 SER A N 8
ATOM 8329 C CA . SER A 1 47 ? 5.485 2.955 -17.098 1.00 0.13 47 SER A CA 8
ATOM 8330 C C . SER A 1 47 ? 6.437 4.120 -16.840 1.00 35.20 47 SER A C 8
ATOM 8331 O O . SER A 1 47 ? 6.634 4.978 -17.701 1.00 72.53 47 SER A O 8
ATOM 8339 N N . GLY A 1 48 ? 7.023 4.144 -15.647 1.00 44.52 48 GLY A N 8
ATOM 8340 C CA . GLY A 1 48 ? 7.946 5.207 -15.296 1.00 73.22 48 GLY A CA 8
ATOM 8341 C C . GLY A 1 48 ? 8.515 5.042 -13.901 1.00 22.24 48 GLY A C 8
ATOM 8342 O O . GLY A 1 48 ? 7.923 4.372 -13.055 1.00 21.22 48 GLY A O 8
ATOM 8346 N N . CYS A 1 49 ? 9.670 5.655 -13.658 1.00 33.43 49 CYS A N 8
ATOM 8347 C CA . CYS A 1 49 ? 10.321 5.573 -12.356 1.00 51.33 49 CYS A CA 8
ATOM 8348 C C . CYS A 1 49 ? 10.532 6.962 -11.764 1.00 60.23 49 CYS A C 8
ATOM 8349 O O . CYS A 1 49 ? 11.388 7.719 -12.220 1.00 43.14 49 CYS A O 8
ATOM 8356 N N . ALA A 1 50 ? 9.743 7.292 -10.746 1.00 24.03 50 ALA A N 8
ATOM 8357 C CA . ALA A 1 50 ? 9.846 8.588 -10.089 1.00 52.20 50 ALA A CA 8
ATOM 8358 C C . ALA A 1 50 ? 9.999 8.430 -8.580 1.00 73.13 50 ALA A C 8
ATOM 8359 O O . ALA A 1 50 ? 9.627 7.402 -8.015 1.00 74.45 50 ALA A O 8
ATOM 8366 N N . GLN A 1 51 ? 10.548 9.454 -7.935 1.00 0.14 51 GLN A N 8
ATOM 8367 C CA . GLN A 1 51 ? 10.751 9.425 -6.492 1.00 22.24 51 GLN A CA 8
ATOM 8368 C C . GLN A 1 51 ? 9.428 9.224 -5.759 1.00 22.13 51 GLN A C 8
ATOM 8369 O O . GLN A 1 51 ? 8.402 9.788 -6.140 1.00 70.22 51 GLN A O 8
ATOM 8383 N N . THR A 1 52 ? 9.459 8.415 -4.704 1.00 0.24 52 THR A N 8
ATOM 8384 C CA . THR A 1 52 ? 8.263 8.136 -3.920 1.00 52.32 52 THR A CA 8
ATOM 8385 C C . THR A 1 52 ? 8.613 7.858 -2.462 1.00 41.24 52 THR A C 8
ATOM 8386 O O . THR A 1 52 ? 9.469 7.023 -2.170 1.00 10.45 52 THR A O 8
ATOM 8397 N N . TRP A 1 53 ? 7.948 8.561 -1.554 1.00 50.00 53 TRP A N 8
ATOM 8398 C CA . TRP A 1 53 ? 8.189 8.388 -0.127 1.00 13.43 53 TRP A CA 8
ATOM 8399 C C . TRP A 1 53 ? 8.102 6.917 0.266 1.00 20.25 53 TRP A C 8
ATOM 8400 O O . TRP A 1 53 ? 7.026 6.320 0.236 1.00 30.10 53 TRP A O 8
ATOM 8421 N N . SER A 1 54 ? 9.240 6.338 0.635 1.00 73.23 54 SER A N 8
ATOM 8422 C CA . SER A 1 54 ? 9.292 4.936 1.030 1.00 1.23 54 SER A CA 8
ATOM 8423 C C . SER A 1 54 ? 9.455 4.803 2.541 1.00 1.45 54 SER A C 8
ATOM 8424 O O . SER A 1 54 ? 10.442 5.265 3.113 1.00 54.32 54 SER A O 8
ATOM 8432 N N . ALA A 1 55 ? 8.479 4.167 3.182 1.00 24.31 55 ALA A N 8
ATOM 8433 C CA . ALA A 1 55 ? 8.515 3.970 4.625 1.00 61.42 55 ALA A CA 8
ATOM 8434 C C . ALA A 1 55 ? 9.567 2.935 5.013 1.00 11.41 55 ALA A C 8
ATOM 8435 O O . ALA A 1 55 ? 10.348 3.149 5.940 1.00 70.54 55 ALA A O 8
ATOM 8442 N N . MET A 1 56 ? 9.579 1.816 4.298 1.00 52.23 56 MET A N 8
ATOM 8443 C CA . MET A 1 56 ? 10.535 0.748 4.569 1.00 2.01 56 MET A CA 8
ATOM 8444 C C . MET A 1 56 ? 11.967 1.269 4.492 1.00 63.44 56 MET A C 8
ATOM 8445 O O . MET A 1 56 ? 12.754 1.084 5.420 1.00 50.10 56 MET A O 8
ATOM 8459 N N . GLU A 1 57 ? 12.297 1.920 3.381 1.00 32.35 57 GLU A N 8
ATOM 8460 C CA . GLU A 1 57 ? 13.635 2.465 3.185 1.00 22.10 57 GLU A CA 8
ATOM 8461 C C . GLU A 1 57 ? 13.859 3.687 4.071 1.00 3.34 57 GLU A C 8
ATOM 8462 O O . GLU A 1 57 ? 14.974 3.938 4.530 1.00 70.20 57 GLU A O 8
ATOM 8474 N N . GLY A 1 58 ? 12.792 4.444 4.307 1.00 71.20 58 GLY A N 8
ATOM 8475 C CA . GLY A 1 58 ? 12.893 5.630 5.138 1.00 62.35 58 GLY A CA 8
ATOM 8476 C C . GLY A 1 58 ? 13.567 6.783 4.421 1.00 11.24 58 GLY A C 8
ATOM 8477 O O . GLY A 1 58 ? 14.261 7.588 5.041 1.00 13.42 58 GLY A O 8
ATOM 8481 N N . GLY A 1 59 ? 13.364 6.863 3.110 1.00 53.24 59 GLY A N 8
ATOM 8482 C CA . GLY A 1 59 ? 13.965 7.929 2.329 1.00 71.14 59 GLY A CA 8
ATOM 8483 C C . GLY A 1 59 ? 13.424 7.988 0.914 1.00 54.33 59 GLY A C 8
ATOM 8484 O O . GLY A 1 59 ? 13.107 6.957 0.321 1.00 41.53 59 GLY A O 8
ATOM 8488 N N . PHE A 1 60 ? 13.316 9.196 0.373 1.00 63.11 60 PHE A N 8
ATOM 8489 C CA . PHE A 1 60 ? 12.808 9.387 -0.979 1.00 13.45 60 PHE A CA 8
ATOM 8490 C C . PHE A 1 60 ? 13.633 8.591 -1.987 1.00 14.32 60 PHE A C 8
ATOM 8491 O O . PHE A 1 60 ? 14.842 8.785 -2.107 1.00 14.32 60 PHE A O 8
ATOM 8508 N N . VAL A 1 61 ? 12.970 7.694 -2.710 1.00 45.52 61 VAL A N 8
ATOM 8509 C CA . VAL A 1 61 ? 13.640 6.870 -3.708 1.00 64.24 61 VAL A CA 8
ATOM 8510 C C . VAL A 1 61 ? 12.760 6.671 -4.938 1.00 55.24 61 VAL A C 8
ATOM 8511 O O . VAL A 1 61 ? 11.537 6.603 -4.835 1.00 32.44 61 VAL A O 8
ATOM 8524 N N . ARG A 1 62 ? 13.396 6.580 -6.103 1.00 30.52 62 ARG A N 8
ATOM 8525 C CA . ARG A 1 62 ? 12.671 6.392 -7.353 1.00 1.55 62 ARG A CA 8
ATOM 8526 C C . ARG A 1 62 ? 12.414 4.909 -7.614 1.00 35.04 62 ARG A C 8
ATOM 8527 O O . ARG A 1 62 ? 13.342 4.145 -7.874 1.00 41.40 62 ARG A O 8
ATOM 8548 N N . GLU A 1 63 ? 11.146 4.512 -7.542 1.00 4.11 63 GLU A N 8
ATOM 8549 C CA . GLU A 1 63 ? 10.767 3.123 -7.768 1.00 61.21 63 GLU A CA 8
ATOM 8550 C C . GLU A 1 63 ? 9.885 2.995 -9.007 1.00 3.43 63 GLU A C 8
ATOM 8551 O O . GLU A 1 63 ? 8.965 3.787 -9.212 1.00 41.04 63 GLU A O 8
ATOM 8563 N N . CYS A 1 64 ? 10.173 1.991 -9.830 1.00 65.21 64 CYS A N 8
ATOM 8564 C CA . CYS A 1 64 ? 9.408 1.758 -11.047 1.00 2.33 64 CYS A CA 8
ATOM 8565 C C . CYS A 1 64 ? 7.960 1.404 -10.722 1.00 4.40 64 CYS A C 8
ATOM 8566 O O . CYS A 1 64 ? 7.690 0.623 -9.809 1.00 60.14 64 CYS A O 8
ATOM 8573 N N . TYR A 1 65 ? 7.032 1.986 -11.474 1.00 14.13 65 TYR A N 8
ATOM 8574 C CA . TYR A 1 65 ? 5.611 1.736 -11.265 1.00 72.44 65 TYR A CA 8
ATOM 8575 C C . TYR A 1 65 ? 4.890 1.545 -12.595 1.00 71.11 65 TYR A C 8
ATOM 8576 O O . TYR A 1 65 ? 5.271 2.128 -13.610 1.00 52.21 65 TYR A O 8
ATOM 8594 N N . ILE A 1 66 ? 3.843 0.726 -12.581 1.00 21.15 66 ILE A N 8
ATOM 8595 C CA . ILE A 1 66 ? 3.066 0.460 -13.786 1.00 33.21 66 ILE A CA 8
ATOM 8596 C C . ILE A 1 66 ? 1.570 0.462 -13.487 1.00 23.44 66 ILE A C 8
ATOM 8597 O O . ILE A 1 66 ? 1.071 -0.392 -12.755 1.00 34.13 66 ILE A O 8
ATOM 8613 N N . CYS A 1 67 ? 0.861 1.429 -14.060 1.00 45.33 67 CYS A N 8
ATOM 8614 C CA . CYS A 1 67 ? -0.579 1.543 -13.856 1.00 5.40 67 CYS A CA 8
ATOM 8615 C C . CYS A 1 67 ? -1.283 1.922 -15.157 1.00 42.25 67 CYS A C 8
ATOM 8616 O O . CYS A 1 67 ? -0.639 2.286 -16.140 1.00 62.01 67 CYS A O 8
ATOM 8623 N N . ALA A 1 68 ? -2.610 1.836 -15.151 1.00 50.41 68 ALA A N 8
ATOM 8624 C CA . ALA A 1 68 ? -3.400 2.172 -16.328 1.00 24.02 68 ALA A CA 8
ATOM 8625 C C . ALA A 1 68 ? -3.759 3.654 -16.344 1.00 31.12 68 ALA A C 8
ATOM 8626 O O . ALA A 1 68 ? -3.754 4.315 -15.306 1.00 25.54 68 ALA A O 8
ATOM 8633 N N . VAL A 1 69 ? -4.067 4.171 -17.530 1.00 1.04 69 VAL A N 8
ATOM 8634 C CA . VAL A 1 69 ? -4.427 5.575 -17.681 1.00 30.34 69 VAL A CA 8
ATOM 8635 C C . VAL A 1 69 ? -5.882 5.813 -17.296 1.00 64.12 69 VAL A C 8
ATOM 8636 O O . VAL A 1 69 ? -6.193 6.750 -16.560 1.00 11.42 69 VAL A O 8
ATOM 8649 N N . GLU A 1 70 ? -6.770 4.960 -17.797 1.00 24.12 70 GLU A N 8
ATOM 8650 C CA . GLU A 1 70 ? -8.193 5.079 -17.504 1.00 43.43 70 GLU A CA 8
ATOM 8651 C C . GLU A 1 70 ? -8.563 4.271 -16.264 1.00 43.03 70 GLU A C 8
ATOM 8652 O O . GLU A 1 70 ? -9.426 4.672 -15.483 1.00 31.01 70 GLU A O 8
ATOM 8664 N N . SER A 1 71 ? -7.904 3.131 -16.089 1.00 35.20 71 SER A N 8
ATOM 8665 C CA . SER A 1 71 ? -8.165 2.263 -14.946 1.00 71.31 71 SER A CA 8
ATOM 8666 C C . SER A 1 71 ? -7.471 2.791 -13.694 1.00 61.34 71 SER A C 8
ATOM 8667 O O . SER A 1 71 ? -6.245 2.765 -13.593 1.00 51.13 71 SER A O 8
ATOM 8675 N N . SER A 1 72 ? -8.266 3.268 -12.741 1.00 24.33 72 SER A N 8
ATOM 8676 C CA . SER A 1 72 ? -7.728 3.806 -11.497 1.00 72.54 72 SER A CA 8
ATOM 8677 C C . SER A 1 72 ? -7.473 2.690 -10.489 1.00 71.31 72 SER A C 8
ATOM 8678 O O . SER A 1 72 ? -6.506 2.734 -9.729 1.00 43.14 72 SER A O 8
ATOM 8686 N N . MET A 1 73 ? -8.347 1.688 -10.489 1.00 73.10 73 MET A N 8
ATOM 8687 C CA . MET A 1 73 ? -8.215 0.559 -9.576 1.00 75.11 73 MET A CA 8
ATOM 8688 C C . MET A 1 73 ? -6.822 -0.058 -9.670 1.00 40.14 73 MET A C 8
ATOM 8689 O O . MET A 1 73 ? -6.261 -0.504 -8.670 1.00 1.23 73 MET A O 8
ATOM 8703 N N . CYS A 1 74 ? -6.271 -0.078 -10.879 1.00 22.05 74 CYS A N 8
ATOM 8704 C CA . CYS A 1 74 ? -4.945 -0.641 -11.105 1.00 71.13 74 CYS A CA 8
ATOM 8705 C C . CYS A 1 74 ? -4.912 -2.122 -10.741 1.00 11.11 74 CYS A C 8
ATOM 8706 O O . CYS A 1 74 ? -3.979 -2.840 -11.103 1.00 2.20 74 CYS A O 8
ATOM 8713 N N . SER A 1 1 ? 0.328 1.152 -0.563 1.00 41.04 1 SER A N 9
ATOM 8714 C CA . SER A 1 1 ? 1.437 0.942 -1.486 1.00 22.43 1 SER A CA 9
ATOM 8715 C C . SER A 1 1 ? 1.756 -0.544 -1.623 1.00 32.12 1 SER A C 9
ATOM 8716 O O . SER A 1 1 ? 2.787 -1.015 -1.145 1.00 35.41 1 SER A O 9
ATOM 8724 N N . ASN A 1 2 ? 0.862 -1.276 -2.278 1.00 63.15 2 ASN A N 9
ATOM 8725 C CA . ASN A 1 2 ? 1.045 -2.709 -2.478 1.00 51.12 2 ASN A CA 9
ATOM 8726 C C . ASN A 1 2 ? 1.745 -2.987 -3.805 1.00 12.54 2 ASN A C 9
ATOM 8727 O O . ASN A 1 2 ? 1.903 -2.091 -4.634 1.00 12.24 2 ASN A O 9
ATOM 8738 N N . ARG A 1 3 ? 2.162 -4.235 -3.998 1.00 15.33 3 ARG A N 9
ATOM 8739 C CA . ARG A 1 3 ? 2.843 -4.631 -5.223 1.00 14.22 3 ARG A CA 9
ATOM 8740 C C . ARG A 1 3 ? 1.980 -4.340 -6.447 1.00 55.35 3 ARG A C 9
ATOM 8741 O O . ARG A 1 3 ? 2.473 -3.856 -7.466 1.00 3.23 3 ARG A O 9
ATOM 8762 N N . TRP A 1 4 ? 0.691 -4.637 -6.337 1.00 73.51 4 TRP A N 9
ATOM 8763 C CA . TRP A 1 4 ? -0.242 -4.408 -7.436 1.00 32.25 4 TRP A CA 9
ATOM 8764 C C . TRP A 1 4 ? -0.153 -2.969 -7.932 1.00 35.44 4 TRP A C 9
ATOM 8765 O O . TRP A 1 4 ? -0.280 -2.706 -9.127 1.00 72.05 4 TRP A O 9
ATOM 8786 N N . ASN A 1 5 ? 0.065 -2.039 -7.008 1.00 40.35 5 ASN A N 9
ATOM 8787 C CA . ASN A 1 5 ? 0.171 -0.626 -7.353 1.00 34.42 5 ASN A CA 9
ATOM 8788 C C . ASN A 1 5 ? 1.270 -0.399 -8.386 1.00 74.15 5 ASN A C 9
ATOM 8789 O O . ASN A 1 5 ? 1.153 0.465 -9.255 1.00 53.02 5 ASN A O 9
ATOM 8800 N N . LEU A 1 6 ? 2.340 -1.181 -8.284 1.00 62.23 6 LEU A N 9
ATOM 8801 C CA . LEU A 1 6 ? 3.463 -1.067 -9.209 1.00 73.53 6 LEU A CA 9
ATOM 8802 C C . LEU A 1 6 ? 3.272 -1.985 -10.412 1.00 23.42 6 LEU A C 9
ATOM 8803 O O . LEU A 1 6 ? 4.197 -2.206 -11.191 1.00 40.42 6 LEU A O 9
ATOM 8819 N N . GLY A 1 7 ? 2.062 -2.519 -10.559 1.00 15.22 7 GLY A N 9
ATOM 8820 C CA . GLY A 1 7 ? 1.772 -3.405 -11.671 1.00 33.24 7 GLY A CA 9
ATOM 8821 C C . GLY A 1 7 ? 2.766 -4.544 -11.779 1.00 31.11 7 GLY A C 9
ATOM 8822 O O . GLY A 1 7 ? 3.071 -5.009 -12.878 1.00 23.01 7 GLY A O 9
ATOM 8826 N N . TYR A 1 8 ? 3.274 -4.993 -10.637 1.00 41.50 8 TYR A N 9
ATOM 8827 C CA . TYR A 1 8 ? 4.244 -6.082 -10.609 1.00 11.42 8 TYR A CA 9
ATOM 8828 C C . TYR A 1 8 ? 3.657 -7.351 -11.218 1.00 52.34 8 TYR A C 9
ATOM 8829 O O . TYR A 1 8 ? 4.304 -8.028 -12.016 1.00 53.44 8 TYR A O 9
ATOM 8847 N N . GLY A 1 9 ? 2.424 -7.668 -10.836 1.00 21.24 9 GLY A N 9
ATOM 8848 C CA . GLY A 1 9 ? 1.767 -8.853 -11.355 1.00 62.23 9 GLY A CA 9
ATOM 8849 C C . GLY A 1 9 ? 1.651 -8.839 -12.866 1.00 25.45 9 GLY A C 9
ATOM 8850 O O . GLY A 1 9 ? 1.836 -9.866 -13.519 1.00 14.21 9 GLY A O 9
ATOM 8854 N N . ILE A 1 10 ? 1.342 -7.672 -13.422 1.00 13.04 10 ILE A N 9
ATOM 8855 C CA . ILE A 1 10 ? 1.201 -7.528 -14.865 1.00 14.33 10 ILE A CA 9
ATOM 8856 C C . ILE A 1 10 ? 2.419 -8.084 -15.595 1.00 43.00 10 ILE A C 9
ATOM 8857 O O . ILE A 1 10 ? 3.566 -7.811 -15.239 1.00 31.43 10 ILE A O 9
ATOM 8873 N N . PRO A 1 11 ? 2.168 -8.884 -16.643 1.00 52.23 11 PRO A N 9
ATOM 8874 C CA . PRO A 1 11 ? 3.232 -9.494 -17.446 1.00 32.11 11 PRO A CA 9
ATOM 8875 C C . PRO A 1 11 ? 3.985 -8.468 -18.285 1.00 73.53 11 PRO A C 9
ATOM 8876 O O . PRO A 1 11 ? 3.394 -7.776 -19.116 1.00 3.35 11 PRO A O 9
ATOM 8887 N N . HIS A 1 12 ? 5.292 -8.374 -18.064 1.00 31.14 12 HIS A N 9
ATOM 8888 C CA . HIS A 1 12 ? 6.127 -7.431 -18.802 1.00 21.44 12 HIS A CA 9
ATOM 8889 C C . HIS A 1 12 ? 7.173 -8.167 -19.632 1.00 60.34 12 HIS A C 9
ATOM 8890 O O . HIS A 1 12 ? 7.477 -9.333 -19.377 1.00 64.25 12 HIS A O 9
ATOM 8904 N N . LYS A 1 13 ? 7.724 -7.480 -20.627 1.00 1.54 13 LYS A N 9
ATOM 8905 C CA . LYS A 1 13 ? 8.738 -8.066 -21.494 1.00 75.30 13 LYS A CA 9
ATOM 8906 C C . LYS A 1 13 ? 10.111 -7.465 -21.211 1.00 14.21 13 LYS A C 9
ATOM 8907 O O . LYS A 1 13 ? 10.354 -6.292 -21.496 1.00 53.53 13 LYS A O 9
ATOM 8926 N N . GLN A 1 14 ? 11.004 -8.275 -20.654 1.00 10.01 14 GLN A N 9
ATOM 8927 C CA . GLN A 1 14 ? 12.352 -7.821 -20.333 1.00 43.51 14 GLN A CA 9
ATOM 8928 C C . GLN A 1 14 ? 13.195 -7.689 -21.598 1.00 22.44 14 GLN A C 9
ATOM 8929 O O . GLN A 1 14 ? 13.256 -8.608 -22.415 1.00 32.21 14 GLN A O 9
ATOM 8943 N N . VAL A 1 15 ? 13.846 -6.540 -21.751 1.00 4.44 15 VAL A N 9
ATOM 8944 C CA . VAL A 1 15 ? 14.687 -6.288 -22.915 1.00 31.13 15 VAL A CA 9
ATOM 8945 C C . VAL A 1 15 ? 15.950 -5.528 -22.525 1.00 4.41 15 VAL A C 9
ATOM 8946 O O . VAL A 1 15 ? 16.041 -4.973 -21.430 1.00 15.34 15 VAL A O 9
ATOM 8959 N N . LYS A 1 16 ? 16.921 -5.504 -23.431 1.00 74.50 16 LYS A N 9
ATOM 8960 C CA . LYS A 1 16 ? 18.180 -4.810 -23.186 1.00 55.03 16 LYS A CA 9
ATOM 8961 C C . LYS A 1 16 ? 18.097 -3.356 -23.638 1.00 34.10 16 LYS A C 9
ATOM 8962 O O . LYS A 1 16 ? 17.579 -3.059 -24.715 1.00 14.13 16 LYS A O 9
ATOM 8981 N N . LEU A 1 17 ? 18.612 -2.452 -22.811 1.00 71.23 17 LEU A N 9
ATOM 8982 C CA . LEU A 1 17 ? 18.597 -1.029 -23.127 1.00 45.42 17 LEU A CA 9
ATOM 8983 C C . LEU A 1 17 ? 19.882 -0.617 -23.838 1.00 71.44 17 LEU A C 9
ATOM 8984 O O . LEU A 1 17 ? 20.921 -1.268 -23.724 1.00 10.42 17 LEU A O 9
ATOM 9000 N N . PRO A 1 18 ? 19.813 0.493 -24.590 1.00 20.10 18 PRO A N 9
ATOM 9001 C CA . PRO A 1 18 ? 20.962 1.019 -25.333 1.00 54.02 18 PRO A CA 9
ATOM 9002 C C . PRO A 1 18 ? 22.034 1.591 -24.411 1.00 55.41 18 PRO A C 9
ATOM 9003 O O . PRO A 1 18 ? 23.154 1.863 -24.841 1.00 22.34 18 PRO A O 9
ATOM 9014 N N . ASN A 1 19 ? 21.683 1.773 -23.142 1.00 75.14 19 ASN A N 9
ATOM 9015 C CA . ASN A 1 19 ? 22.616 2.314 -22.161 1.00 0.42 19 ASN A CA 9
ATOM 9016 C C . ASN A 1 19 ? 23.601 1.244 -21.700 1.00 21.21 19 ASN A C 9
ATOM 9017 O O . ASN A 1 19 ? 24.665 1.554 -21.163 1.00 12.03 19 ASN A O 9
ATOM 9028 N N . GLY A 1 20 ? 23.238 -0.017 -21.912 1.00 31.40 20 GLY A N 9
ATOM 9029 C CA . GLY A 1 20 ? 24.101 -1.115 -21.513 1.00 53.05 20 GLY A CA 9
ATOM 9030 C C . GLY A 1 20 ? 23.526 -1.915 -20.362 1.00 73.04 20 GLY A C 9
ATOM 9031 O O . GLY A 1 20 ? 23.869 -3.082 -20.176 1.00 61.43 20 GLY A O 9
ATOM 9035 N N . GLN A 1 21 ? 22.648 -1.286 -19.587 1.00 40.32 21 GLN A N 9
ATOM 9036 C CA . GLN A 1 21 ? 22.025 -1.947 -18.445 1.00 40.33 21 GLN A CA 9
ATOM 9037 C C . GLN A 1 21 ? 20.659 -2.511 -18.821 1.00 14.22 21 GLN A C 9
ATOM 9038 O O . GLN A 1 21 ? 20.113 -2.192 -19.877 1.00 63.52 21 GLN A O 9
ATOM 9052 N N . LEU A 1 22 ? 20.112 -3.353 -17.951 1.00 44.11 22 LEU A N 9
ATOM 9053 C CA . LEU A 1 22 ? 18.809 -3.963 -18.192 1.00 42.12 22 LEU A CA 9
ATOM 9054 C C . LEU A 1 22 ? 17.695 -3.129 -17.568 1.00 13.21 22 LEU A C 9
ATOM 9055 O O . LEU A 1 22 ? 17.929 -2.353 -16.642 1.00 73.51 22 LEU A O 9
ATOM 9071 N N . CYS A 1 23 ? 16.480 -3.298 -18.081 1.00 71.15 23 CYS A N 9
ATOM 9072 C CA . CYS A 1 23 ? 15.327 -2.563 -17.573 1.00 3.42 23 CYS A CA 9
ATOM 9073 C C . CYS A 1 23 ? 15.225 -2.691 -16.057 1.00 13.40 23 CYS A C 9
ATOM 9074 O O . CYS A 1 23 ? 15.807 -3.596 -15.458 1.00 15.03 23 CYS A O 9
ATOM 9081 N N . LYS A 1 24 ? 14.480 -1.779 -15.441 1.00 74.13 24 LYS A N 9
ATOM 9082 C CA . LYS A 1 24 ? 14.299 -1.790 -13.994 1.00 14.44 24 LYS A CA 9
ATOM 9083 C C . LYS A 1 24 ? 12.989 -2.473 -13.614 1.00 3.42 24 LYS A C 9
ATOM 9084 O O . LYS A 1 24 ? 12.009 -2.409 -14.357 1.00 30.33 24 LYS A O 9
ATOM 9103 N N . GLU A 1 25 ? 12.979 -3.122 -12.455 1.00 1.14 25 GLU A N 9
ATOM 9104 C CA . GLU A 1 25 ? 11.788 -3.815 -11.979 1.00 75.54 25 GLU A CA 9
ATOM 9105 C C . GLU A 1 25 ? 10.917 -2.886 -11.140 1.00 64.41 25 GLU A C 9
ATOM 9106 O O . GLU A 1 25 ? 11.394 -1.928 -10.530 1.00 55.45 25 GLU A O 9
ATOM 9118 N N . PRO A 1 26 ? 9.607 -3.173 -11.106 1.00 72.02 26 PRO A N 9
ATOM 9119 C CA . PRO A 1 26 ? 8.639 -2.375 -10.345 1.00 63.14 26 PRO A CA 9
ATOM 9120 C C . PRO A 1 26 ? 8.813 -2.538 -8.839 1.00 31.33 26 PRO A C 9
ATOM 9121 O O . PRO A 1 26 ? 8.694 -3.639 -8.305 1.00 11.42 26 PRO A O 9
ATOM 9132 N N . GLY A 1 27 ? 9.094 -1.430 -8.158 1.00 64.05 27 GLY A N 9
ATOM 9133 C CA . GLY A 1 27 ? 9.279 -1.471 -6.719 1.00 72.14 27 GLY A CA 9
ATOM 9134 C C . GLY A 1 27 ? 10.719 -1.232 -6.312 1.00 63.45 27 GLY A C 9
ATOM 9135 O O . GLY A 1 27 ? 10.986 -0.664 -5.253 1.00 21.42 27 GLY A O 9
ATOM 9139 N N . ASP A 1 28 ? 11.650 -1.666 -7.155 1.00 51.52 28 ASP A N 9
ATOM 9140 C CA . ASP A 1 28 ? 13.072 -1.496 -6.877 1.00 21.21 28 ASP A CA 9
ATOM 9141 C C . ASP A 1 28 ? 13.540 -0.101 -7.277 1.00 71.32 28 ASP A C 9
ATOM 9142 O O . ASP A 1 28 ? 12.974 0.521 -8.176 1.00 31.21 28 ASP A O 9
ATOM 9151 N N . SER A 1 29 ? 14.577 0.385 -6.601 1.00 23.34 29 SER A N 9
ATOM 9152 C CA . SER A 1 29 ? 15.119 1.710 -6.881 1.00 42.40 29 SER A CA 9
ATOM 9153 C C . SER A 1 29 ? 15.723 1.764 -8.281 1.00 22.22 29 SER A C 9
ATOM 9154 O O . SER A 1 29 ? 16.216 0.760 -8.796 1.00 52.14 29 SER A O 9
ATOM 9162 N N . CYS A 1 30 ? 15.683 2.944 -8.891 1.00 63.50 30 CYS A N 9
ATOM 9163 C CA . CYS A 1 30 ? 16.225 3.132 -10.231 1.00 61.12 30 CYS A CA 9
ATOM 9164 C C . CYS A 1 30 ? 17.237 4.273 -10.253 1.00 22.44 30 CYS A C 9
ATOM 9165 O O . CYS A 1 30 ? 17.450 4.948 -9.244 1.00 4.12 30 CYS A O 9
ATOM 9172 N N . SER A 1 31 ? 17.858 4.484 -11.408 1.00 25.20 31 SER A N 9
ATOM 9173 C CA . SER A 1 31 ? 18.850 5.542 -11.561 1.00 4.10 31 SER A CA 9
ATOM 9174 C C . SER A 1 31 ? 18.284 6.707 -12.368 1.00 2.31 31 SER A C 9
ATOM 9175 O O . SER A 1 31 ? 18.639 7.864 -12.143 1.00 60.35 31 SER A O 9
ATOM 9183 N N . LYS A 1 32 ? 17.400 6.392 -13.308 1.00 73.32 32 LYS A N 9
ATOM 9184 C CA . LYS A 1 32 ? 16.781 7.410 -14.150 1.00 55.40 32 LYS A CA 9
ATOM 9185 C C . LYS A 1 32 ? 15.453 6.917 -14.712 1.00 12.53 32 LYS A C 9
ATOM 9186 O O . LYS A 1 32 ? 15.253 5.716 -14.894 1.00 53.03 32 LYS A O 9
ATOM 9205 N N . ARG A 1 33 ? 14.549 7.850 -14.986 1.00 43.31 33 ARG A N 9
ATOM 9206 C CA . ARG A 1 33 ? 13.239 7.510 -15.528 1.00 34.41 33 ARG A CA 9
ATOM 9207 C C . ARG A 1 33 ? 13.376 6.663 -16.790 1.00 44.23 33 ARG A C 9
ATOM 9208 O O . ARG A 1 33 ? 12.541 5.802 -17.066 1.00 43.12 33 ARG A O 9
ATOM 9229 N N . ASP A 1 34 ? 14.435 6.915 -17.553 1.00 24.50 34 ASP A N 9
ATOM 9230 C CA . ASP A 1 34 ? 14.683 6.175 -18.785 1.00 71.23 34 ASP A CA 9
ATOM 9231 C C . ASP A 1 34 ? 14.946 4.701 -18.491 1.00 62.21 34 ASP A C 9
ATOM 9232 O O . ASP A 1 34 ? 14.725 3.840 -19.342 1.00 53.51 34 ASP A O 9
ATOM 9241 N N . GLU A 1 35 ? 15.418 4.419 -17.281 1.00 32.21 35 GLU A N 9
ATOM 9242 C CA . GLU A 1 35 ? 15.711 3.049 -16.877 1.00 71.03 35 GLU A CA 9
ATOM 9243 C C . GLU A 1 35 ? 14.438 2.209 -16.832 1.00 10.45 35 GLU A C 9
ATOM 9244 O O . GLU A 1 35 ? 14.465 1.006 -17.088 1.00 34.02 35 GLU A O 9
ATOM 9256 N N . CYS A 1 36 ? 13.323 2.853 -16.503 1.00 42.41 36 CYS A N 9
ATOM 9257 C CA . CYS A 1 36 ? 12.039 2.168 -16.423 1.00 4.35 36 CYS A CA 9
ATOM 9258 C C . CYS A 1 36 ? 11.537 1.791 -17.814 1.00 10.33 36 CYS A C 9
ATOM 9259 O O . CYS A 1 36 ? 11.365 2.651 -18.679 1.00 11.11 36 CYS A O 9
ATOM 9266 N N . CYS A 1 37 ? 11.301 0.499 -18.021 1.00 1.12 37 CYS A N 9
ATOM 9267 C CA . CYS A 1 37 ? 10.818 0.007 -19.306 1.00 33.12 37 CYS A CA 9
ATOM 9268 C C . CYS A 1 37 ? 9.304 0.168 -19.416 1.00 43.32 37 CYS A C 9
ATOM 9269 O O . CYS A 1 37 ? 8.654 0.669 -18.499 1.00 34.35 37 CYS A O 9
ATOM 9276 N N . LYS A 1 38 ? 8.750 -0.263 -20.544 1.00 13.31 38 LYS A N 9
ATOM 9277 C CA . LYS A 1 38 ? 7.313 -0.170 -20.775 1.00 20.45 38 LYS A CA 9
ATOM 9278 C C . LYS A 1 38 ? 6.652 -1.540 -20.655 1.00 23.30 38 LYS A C 9
ATOM 9279 O O . LYS A 1 38 ? 7.190 -2.541 -21.126 1.00 13.14 38 LYS A O 9
ATOM 9298 N N . ALA A 1 39 ? 5.483 -1.575 -20.024 1.00 41.01 39 ALA A N 9
ATOM 9299 C CA . ALA A 1 39 ? 4.749 -2.821 -19.847 1.00 32.14 39 ALA A CA 9
ATOM 9300 C C . ALA A 1 39 ? 4.276 -3.375 -21.187 1.00 14.11 39 ALA A C 9
ATOM 9301 O O . ALA A 1 39 ? 4.270 -2.667 -22.195 1.00 3.43 39 ALA A O 9
ATOM 9308 N N . ASP A 1 40 ? 3.878 -4.643 -21.190 1.00 14.12 40 ASP A N 9
ATOM 9309 C CA . ASP A 1 40 ? 3.402 -5.290 -22.408 1.00 32.31 40 ASP A CA 9
ATOM 9310 C C . ASP A 1 40 ? 2.309 -4.461 -23.074 1.00 60.05 40 ASP A C 9
ATOM 9311 O O . ASP A 1 40 ? 2.301 -4.289 -24.293 1.00 35.14 40 ASP A O 9
ATOM 9320 N N . ASP A 1 41 ? 1.387 -3.951 -22.264 1.00 4.44 41 ASP A N 9
ATOM 9321 C CA . ASP A 1 41 ? 0.288 -3.138 -22.775 1.00 5.10 41 ASP A CA 9
ATOM 9322 C C . ASP A 1 41 ? 0.479 -1.671 -22.406 1.00 50.32 41 ASP A C 9
ATOM 9323 O O . ASP A 1 41 ? -0.418 -1.040 -21.847 1.00 3.52 41 ASP A O 9
ATOM 9332 N N . GLN A 1 42 ? 1.654 -1.135 -22.721 1.00 51.41 42 GLN A N 9
ATOM 9333 C CA . GLN A 1 42 ? 1.962 0.258 -22.419 1.00 60.23 42 GLN A CA 9
ATOM 9334 C C . GLN A 1 42 ? 0.870 1.184 -22.946 1.00 44.01 42 GLN A C 9
ATOM 9335 O O . GLN A 1 42 ? 0.624 2.252 -22.385 1.00 51.30 42 GLN A O 9
ATOM 9349 N N . LYS A 1 43 ? 0.220 0.768 -24.028 1.00 23.35 43 LYS A N 9
ATOM 9350 C CA . LYS A 1 43 ? -0.846 1.557 -24.630 1.00 12.21 43 LYS A CA 9
ATOM 9351 C C . LYS A 1 43 ? -1.938 1.868 -23.610 1.00 14.20 43 LYS A C 9
ATOM 9352 O O . LYS A 1 43 ? -2.599 2.904 -23.689 1.00 13.11 43 LYS A O 9
ATOM 9371 N N . THR A 1 44 ? -2.120 0.964 -22.654 1.00 33.35 44 THR A N 9
ATOM 9372 C CA . THR A 1 44 ? -3.131 1.140 -21.618 1.00 2.13 44 THR A CA 9
ATOM 9373 C C . THR A 1 44 ? -2.489 1.429 -20.266 1.00 23.02 44 THR A C 9
ATOM 9374 O O . THR A 1 44 ? -2.998 2.233 -19.485 1.00 1.42 44 THR A O 9
ATOM 9385 N N . TYR A 1 45 ? -1.369 0.769 -19.996 1.00 23.12 45 TYR A N 9
ATOM 9386 C CA . TYR A 1 45 ? -0.658 0.954 -18.737 1.00 44.52 45 TYR A CA 9
ATOM 9387 C C . TYR A 1 45 ? 0.498 1.938 -18.902 1.00 73.32 45 TYR A C 9
ATOM 9388 O O . TYR A 1 45 ? 1.201 1.921 -19.914 1.00 45.44 45 TYR A O 9
ATOM 9406 N N . SER A 1 46 ? 0.688 2.792 -17.903 1.00 24.24 46 SER A N 9
ATOM 9407 C CA . SER A 1 46 ? 1.756 3.784 -17.938 1.00 3.12 46 SER A CA 9
ATOM 9408 C C . SER A 1 46 ? 2.940 3.338 -17.086 1.00 30.22 46 SER A C 9
ATOM 9409 O O . SER A 1 46 ? 2.789 3.032 -15.904 1.00 60.40 46 SER A O 9
ATOM 9417 N N . SER A 1 47 ? 4.120 3.303 -17.697 1.00 51.43 47 SER A N 9
ATOM 9418 C CA . SER A 1 47 ? 5.331 2.891 -16.998 1.00 0.13 47 SER A CA 9
ATOM 9419 C C . SER A 1 47 ? 6.230 4.092 -16.714 1.00 35.20 47 SER A C 9
ATOM 9420 O O . SER A 1 47 ? 6.318 5.018 -17.518 1.00 72.53 47 SER A O 9
ATOM 9428 N N . GLY A 1 48 ? 6.897 4.064 -15.565 1.00 44.52 48 GLY A N 9
ATOM 9429 C CA . GLY A 1 48 ? 7.782 5.154 -15.194 1.00 73.22 48 GLY A CA 9
ATOM 9430 C C . GLY A 1 48 ? 8.382 4.970 -13.814 1.00 22.24 48 GLY A C 9
ATOM 9431 O O . GLY A 1 48 ? 7.835 4.246 -12.983 1.00 21.22 48 GLY A O 9
ATOM 9435 N N . CYS A 1 49 ? 9.512 5.626 -13.572 1.00 33.43 49 CYS A N 9
ATOM 9436 C CA . CYS A 1 49 ? 10.191 5.531 -12.284 1.00 51.33 49 CYS A CA 9
ATOM 9437 C C . CYS A 1 49 ? 10.421 6.916 -11.687 1.00 60.23 49 CYS A C 9
ATOM 9438 O O . CYS A 1 49 ? 11.277 7.669 -12.154 1.00 43.14 49 CYS A O 9
ATOM 9445 N N . ALA A 1 50 ? 9.654 7.244 -10.654 1.00 24.03 50 ALA A N 9
ATOM 9446 C CA . ALA A 1 50 ? 9.777 8.536 -9.990 1.00 52.20 50 ALA A CA 9
ATOM 9447 C C . ALA A 1 50 ? 9.947 8.367 -8.484 1.00 73.13 50 ALA A C 9
ATOM 9448 O O . ALA A 1 50 ? 9.543 7.354 -7.915 1.00 74.45 50 ALA A O 9
ATOM 9455 N N . GLN A 1 51 ? 10.550 9.365 -7.847 1.00 0.14 51 GLN A N 9
ATOM 9456 C CA . GLN A 1 51 ? 10.776 9.325 -6.406 1.00 22.24 51 GLN A CA 9
ATOM 9457 C C . GLN A 1 51 ? 9.457 9.179 -5.653 1.00 22.13 51 GLN A C 9
ATOM 9458 O O . GLN A 1 51 ? 8.451 9.786 -6.019 1.00 70.22 51 GLN A O 9
ATOM 9472 N N . THR A 1 52 ? 9.470 8.370 -4.598 1.00 0.24 52 THR A N 9
ATOM 9473 C CA . THR A 1 52 ? 8.277 8.143 -3.795 1.00 52.32 52 THR A CA 9
ATOM 9474 C C . THR A 1 52 ? 8.638 7.852 -2.343 1.00 41.24 52 THR A C 9
ATOM 9475 O O . THR A 1 52 ? 9.486 7.004 -2.063 1.00 10.45 52 THR A O 9
ATOM 9486 N N . TRP A 1 53 ? 7.991 8.558 -1.423 1.00 50.00 53 TRP A N 9
ATOM 9487 C CA . TRP A 1 53 ? 8.246 8.373 0.001 1.00 13.43 53 TRP A CA 9
ATOM 9488 C C . TRP A 1 53 ? 8.144 6.900 0.386 1.00 20.25 53 TRP A C 9
ATOM 9489 O O . TRP A 1 53 ? 7.059 6.317 0.366 1.00 30.10 53 TRP A O 9
ATOM 9510 N N . SER A 1 54 ? 9.280 6.305 0.736 1.00 73.23 54 SER A N 9
ATOM 9511 C CA . SER A 1 54 ? 9.318 4.900 1.121 1.00 1.23 54 SER A CA 9
ATOM 9512 C C . SER A 1 54 ? 9.478 4.755 2.632 1.00 1.45 54 SER A C 9
ATOM 9513 O O . SER A 1 54 ? 10.406 5.306 3.224 1.00 54.32 54 SER A O 9
ATOM 9521 N N . ALA A 1 55 ? 8.567 4.010 3.250 1.00 24.31 55 ALA A N 9
ATOM 9522 C CA . ALA A 1 55 ? 8.609 3.791 4.690 1.00 61.42 55 ALA A CA 9
ATOM 9523 C C . ALA A 1 55 ? 9.648 2.737 5.055 1.00 11.41 55 ALA A C 9
ATOM 9524 O O . ALA A 1 55 ? 10.363 2.875 6.047 1.00 70.54 55 ALA A O 9
ATOM 9531 N N . MET A 1 56 ? 9.726 1.684 4.248 1.00 52.23 56 MET A N 9
ATOM 9532 C CA . MET A 1 56 ? 10.678 0.606 4.487 1.00 2.01 56 MET A CA 9
ATOM 9533 C C . MET A 1 56 ? 12.112 1.103 4.323 1.00 63.44 56 MET A C 9
ATOM 9534 O O . MET A 1 56 ? 12.968 0.846 5.168 1.00 50.10 56 MET A O 9
ATOM 9548 N N . GLU A 1 57 ? 12.367 1.813 3.228 1.00 32.35 57 GLU A N 9
ATOM 9549 C CA . GLU A 1 57 ? 13.697 2.343 2.953 1.00 22.10 57 GLU A CA 9
ATOM 9550 C C . GLU A 1 57 ? 14.003 3.536 3.853 1.00 3.34 57 GLU A C 9
ATOM 9551 O O . GLU A 1 57 ? 15.149 3.757 4.239 1.00 70.20 57 GLU A O 9
ATOM 9563 N N . GLY A 1 58 ? 12.967 4.303 4.182 1.00 71.20 58 GLY A N 9
ATOM 9564 C CA . GLY A 1 58 ? 13.146 5.466 5.033 1.00 62.35 58 GLY A CA 9
ATOM 9565 C C . GLY A 1 58 ? 13.811 6.619 4.307 1.00 11.24 58 GLY A C 9
ATOM 9566 O O . GLY A 1 58 ? 14.568 7.384 4.903 1.00 13.42 58 GLY A O 9
ATOM 9570 N N . GLY A 1 59 ? 13.526 6.744 3.014 1.00 53.24 59 GLY A N 9
ATOM 9571 C CA . GLY A 1 59 ? 14.111 7.815 2.227 1.00 71.14 59 GLY A CA 9
ATOM 9572 C C . GLY A 1 59 ? 13.539 7.884 0.825 1.00 54.33 59 GLY A C 9
ATOM 9573 O O . GLY A 1 59 ? 13.208 6.856 0.231 1.00 41.53 59 GLY A O 9
ATOM 9577 N N . PHE A 1 60 ? 13.419 9.096 0.295 1.00 63.11 60 PHE A N 9
ATOM 9578 C CA . PHE A 1 60 ? 12.879 9.294 -1.045 1.00 13.45 60 PHE A CA 9
ATOM 9579 C C . PHE A 1 60 ? 13.680 8.506 -2.077 1.00 14.32 60 PHE A C 9
ATOM 9580 O O . PHE A 1 60 ? 14.883 8.716 -2.239 1.00 14.32 60 PHE A O 9
ATOM 9597 N N . VAL A 1 61 ? 13.006 7.595 -2.770 1.00 45.52 61 VAL A N 9
ATOM 9598 C CA . VAL A 1 61 ? 13.653 6.775 -3.787 1.00 64.24 61 VAL A CA 9
ATOM 9599 C C . VAL A 1 61 ? 12.752 6.594 -5.003 1.00 55.24 61 VAL A C 9
ATOM 9600 O O . VAL A 1 61 ? 11.528 6.540 -4.880 1.00 32.44 61 VAL A O 9
ATOM 9613 N N . ARG A 1 62 ? 13.366 6.499 -6.179 1.00 30.52 62 ARG A N 9
ATOM 9614 C CA . ARG A 1 62 ? 12.619 6.324 -7.419 1.00 1.55 62 ARG A CA 9
ATOM 9615 C C . ARG A 1 62 ? 12.320 4.850 -7.670 1.00 35.04 62 ARG A C 9
ATOM 9616 O O . ARG A 1 62 ? 13.223 4.061 -7.945 1.00 41.40 62 ARG A O 9
ATOM 9637 N N . GLU A 1 63 ? 11.044 4.485 -7.572 1.00 4.11 63 GLU A N 9
ATOM 9638 C CA . GLU A 1 63 ? 10.627 3.105 -7.788 1.00 61.21 63 GLU A CA 9
ATOM 9639 C C . GLU A 1 63 ? 9.718 2.995 -9.007 1.00 3.43 63 GLU A C 9
ATOM 9640 O O . GLU A 1 63 ? 8.808 3.805 -9.193 1.00 41.04 63 GLU A O 9
ATOM 9652 N N . CYS A 1 64 ? 9.968 1.989 -9.838 1.00 65.21 64 CYS A N 9
ATOM 9653 C CA . CYS A 1 64 ? 9.174 1.773 -11.042 1.00 2.33 64 CYS A CA 9
ATOM 9654 C C . CYS A 1 64 ? 7.730 1.431 -10.685 1.00 4.40 64 CYS A C 9
ATOM 9655 O O . CYS A 1 64 ? 7.471 0.701 -9.729 1.00 60.14 64 CYS A O 9
ATOM 9662 N N . TYR A 1 65 ? 6.793 1.963 -11.463 1.00 14.13 65 TYR A N 9
ATOM 9663 C CA . TYR A 1 65 ? 5.375 1.717 -11.229 1.00 72.44 65 TYR A CA 9
ATOM 9664 C C . TYR A 1 65 ? 4.640 1.476 -12.544 1.00 71.11 65 TYR A C 9
ATOM 9665 O O . TYR A 1 65 ? 4.975 2.066 -13.572 1.00 52.21 65 TYR A O 9
ATOM 9683 N N . ILE A 1 66 ? 3.637 0.606 -12.503 1.00 21.15 66 ILE A N 9
ATOM 9684 C CA . ILE A 1 66 ? 2.853 0.288 -13.691 1.00 33.21 66 ILE A CA 9
ATOM 9685 C C . ILE A 1 66 ? 1.366 0.213 -13.362 1.00 23.44 66 ILE A C 9
ATOM 9686 O O . ILE A 1 66 ? 0.913 -0.715 -12.689 1.00 34.13 66 ILE A O 9
ATOM 9702 N N . CYS A 1 67 ? 0.609 1.192 -13.844 1.00 45.33 67 CYS A N 9
ATOM 9703 C CA . CYS A 1 67 ? -0.829 1.236 -13.604 1.00 5.40 67 CYS A CA 9
ATOM 9704 C C . CYS A 1 67 ? -1.580 1.639 -14.870 1.00 42.25 67 CYS A C 9
ATOM 9705 O O . CYS A 1 67 ? -0.987 2.147 -15.821 1.00 62.01 67 CYS A O 9
ATOM 9712 N N . ALA A 1 68 ? -2.887 1.404 -14.876 1.00 50.41 68 ALA A N 9
ATOM 9713 C CA . ALA A 1 68 ? -3.720 1.742 -16.024 1.00 24.02 68 ALA A CA 9
ATOM 9714 C C . ALA A 1 68 ? -3.991 3.241 -16.083 1.00 31.12 68 ALA A C 9
ATOM 9715 O O . ALA A 1 68 ? -4.293 3.869 -15.067 1.00 25.54 68 ALA A O 9
ATOM 9722 N N . VAL A 1 69 ? -3.879 3.811 -17.277 1.00 1.04 69 VAL A N 9
ATOM 9723 C CA . VAL A 1 69 ? -4.112 5.238 -17.470 1.00 30.34 69 VAL A CA 9
ATOM 9724 C C . VAL A 1 69 ? -5.599 5.565 -17.402 1.00 64.12 69 VAL A C 9
ATOM 9725 O O . VAL A 1 69 ? -6.006 6.512 -16.729 1.00 11.42 69 VAL A O 9
ATOM 9738 N N . GLU A 1 70 ? -6.406 4.777 -18.106 1.00 24.12 70 GLU A N 9
ATOM 9739 C CA . GLU A 1 70 ? -7.849 4.984 -18.125 1.00 43.43 70 GLU A CA 9
ATOM 9740 C C . GLU A 1 70 ? -8.485 4.507 -16.822 1.00 43.03 70 GLU A C 9
ATOM 9741 O O . GLU A 1 70 ? -9.449 5.099 -16.337 1.00 31.01 70 GLU A O 9
ATOM 9753 N N . SER A 1 71 ? -7.937 3.434 -16.262 1.00 35.20 71 SER A N 9
ATOM 9754 C CA . SER A 1 71 ? -8.453 2.875 -15.017 1.00 71.31 71 SER A CA 9
ATOM 9755 C C . SER A 1 71 ? -7.790 3.534 -13.810 1.00 61.34 71 SER A C 9
ATOM 9756 O O . SER A 1 71 ? -7.061 2.885 -13.058 1.00 51.13 71 SER A O 9
ATOM 9764 N N . SER A 1 72 ? -8.049 4.824 -13.631 1.00 24.33 72 SER A N 9
ATOM 9765 C CA . SER A 1 72 ? -7.476 5.572 -12.519 1.00 72.54 72 SER A CA 9
ATOM 9766 C C . SER A 1 72 ? -7.830 4.921 -11.186 1.00 71.31 72 SER A C 9
ATOM 9767 O O . SER A 1 72 ? -7.076 5.010 -10.219 1.00 43.14 72 SER A O 9
ATOM 9775 N N . MET A 1 73 ? -8.987 4.265 -11.144 1.00 73.10 73 MET A N 9
ATOM 9776 C CA . MET A 1 73 ? -9.442 3.596 -9.931 1.00 75.11 73 MET A CA 9
ATOM 9777 C C . MET A 1 73 ? -8.341 2.712 -9.350 1.00 40.14 73 MET A C 9
ATOM 9778 O O . MET A 1 73 ? -8.235 2.554 -8.134 1.00 1.23 73 MET A O 9
ATOM 9792 N N . CYS A 1 74 ? -7.524 2.140 -10.229 1.00 22.05 74 CYS A N 9
ATOM 9793 C CA . CYS A 1 74 ? -6.433 1.273 -9.804 1.00 71.13 74 CYS A CA 9
ATOM 9794 C C . CYS A 1 74 ? -5.588 1.948 -8.728 1.00 11.11 74 CYS A C 9
ATOM 9795 O O . CYS A 1 74 ? -4.621 1.370 -8.231 1.00 2.20 74 CYS A O 9
ATOM 9802 N N . SER A 1 1 ? 1.969 0.917 -1.673 1.00 41.04 1 SER A N 10
ATOM 9803 C CA . SER A 1 1 ? 2.360 0.031 -0.583 1.00 22.43 1 SER A CA 10
ATOM 9804 C C . SER A 1 1 ? 2.340 -1.426 -1.034 1.00 32.12 1 SER A C 10
ATOM 9805 O O . SER A 1 1 ? 3.211 -2.214 -0.665 1.00 35.41 1 SER A O 10
ATOM 9813 N N . ASN A 1 2 ? 1.340 -1.778 -1.835 1.00 63.15 2 ASN A N 10
ATOM 9814 C CA . ASN A 1 2 ? 1.205 -3.141 -2.337 1.00 51.12 2 ASN A CA 10
ATOM 9815 C C . ASN A 1 2 ? 1.894 -3.293 -3.690 1.00 12.54 2 ASN A C 10
ATOM 9816 O O . ASN A 1 2 ? 2.253 -2.303 -4.330 1.00 12.24 2 ASN A O 10
ATOM 9827 N N . ARG A 1 3 ? 2.074 -4.538 -4.119 1.00 15.33 3 ARG A N 10
ATOM 9828 C CA . ARG A 1 3 ? 2.720 -4.818 -5.396 1.00 14.22 3 ARG A CA 10
ATOM 9829 C C . ARG A 1 3 ? 1.813 -4.432 -6.561 1.00 55.35 3 ARG A C 10
ATOM 9830 O O . ARG A 1 3 ? 2.277 -3.909 -7.574 1.00 3.23 3 ARG A O 10
ATOM 9851 N N . TRP A 1 4 ? 0.519 -4.693 -6.409 1.00 73.51 4 TRP A N 10
ATOM 9852 C CA . TRP A 1 4 ? -0.452 -4.373 -7.449 1.00 32.25 4 TRP A CA 10
ATOM 9853 C C . TRP A 1 4 ? -0.324 -2.916 -7.883 1.00 35.44 4 TRP A C 10
ATOM 9854 O O . TRP A 1 4 ? -0.495 -2.591 -9.057 1.00 72.05 4 TRP A O 10
ATOM 9875 N N . ASN A 1 5 ? -0.023 -2.043 -6.927 1.00 40.35 5 ASN A N 10
ATOM 9876 C CA . ASN A 1 5 ? 0.128 -0.620 -7.212 1.00 34.42 5 ASN A CA 10
ATOM 9877 C C . ASN A 1 5 ? 1.211 -0.386 -8.260 1.00 74.15 5 ASN A C 10
ATOM 9878 O O . ASN A 1 5 ? 1.101 0.516 -9.092 1.00 53.02 5 ASN A O 10
ATOM 9889 N N . LEU A 1 6 ? 2.256 -1.206 -8.217 1.00 62.23 6 LEU A N 10
ATOM 9890 C CA . LEU A 1 6 ? 3.358 -1.089 -9.164 1.00 73.53 6 LEU A CA 10
ATOM 9891 C C . LEU A 1 6 ? 3.115 -1.957 -10.394 1.00 23.42 6 LEU A C 10
ATOM 9892 O O . LEU A 1 6 ? 4.016 -2.174 -11.202 1.00 40.42 6 LEU A O 10
ATOM 9908 N N . GLY A 1 7 ? 1.887 -2.447 -10.531 1.00 15.22 7 GLY A N 10
ATOM 9909 C CA . GLY A 1 7 ? 1.544 -3.283 -11.667 1.00 33.24 7 GLY A CA 10
ATOM 9910 C C . GLY A 1 7 ? 2.492 -4.456 -11.829 1.00 31.11 7 GLY A C 10
ATOM 9911 O O . GLY A 1 7 ? 2.775 -4.882 -12.950 1.00 23.01 7 GLY A O 10
ATOM 9915 N N . TYR A 1 8 ? 2.982 -4.977 -10.711 1.00 41.50 8 TYR A N 10
ATOM 9916 C CA . TYR A 1 8 ? 3.906 -6.105 -10.735 1.00 11.42 8 TYR A CA 10
ATOM 9917 C C . TYR A 1 8 ? 3.246 -7.338 -11.343 1.00 52.34 8 TYR A C 10
ATOM 9918 O O . TYR A 1 8 ? 3.826 -8.013 -12.193 1.00 53.44 8 TYR A O 10
ATOM 9936 N N . GLY A 1 9 ? 2.024 -7.625 -10.902 1.00 21.24 9 GLY A N 10
ATOM 9937 C CA . GLY A 1 9 ? 1.303 -8.776 -11.412 1.00 62.23 9 GLY A CA 10
ATOM 9938 C C . GLY A 1 9 ? 1.216 -8.780 -12.925 1.00 25.45 9 GLY A C 10
ATOM 9939 O O . GLY A 1 9 ? 1.302 -9.835 -13.556 1.00 14.21 9 GLY A O 10
ATOM 9943 N N . ILE A 1 10 ? 1.042 -7.601 -13.511 1.00 13.04 10 ILE A N 10
ATOM 9944 C CA . ILE A 1 10 ? 0.942 -7.473 -14.958 1.00 14.33 10 ILE A CA 10
ATOM 9945 C C . ILE A 1 10 ? 2.177 -8.043 -15.647 1.00 43.00 10 ILE A C 10
ATOM 9946 O O . ILE A 1 10 ? 3.314 -7.770 -15.263 1.00 31.43 10 ILE A O 10
ATOM 9962 N N . PRO A 1 11 ? 1.952 -8.852 -16.693 1.00 52.23 11 PRO A N 10
ATOM 9963 C CA . PRO A 1 11 ? 3.034 -9.477 -17.459 1.00 32.11 11 PRO A CA 10
ATOM 9964 C C . PRO A 1 11 ? 3.817 -8.463 -18.288 1.00 73.53 11 PRO A C 10
ATOM 9965 O O . PRO A 1 11 ? 3.250 -7.764 -19.129 1.00 3.35 11 PRO A O 10
ATOM 9976 N N . HIS A 1 12 ? 5.121 -8.387 -18.045 1.00 31.14 12 HIS A N 10
ATOM 9977 C CA . HIS A 1 12 ? 5.982 -7.460 -18.771 1.00 21.44 12 HIS A CA 10
ATOM 9978 C C . HIS A 1 12 ? 7.054 -8.211 -19.554 1.00 60.34 12 HIS A C 10
ATOM 9979 O O . HIS A 1 12 ? 7.342 -9.374 -19.272 1.00 64.25 12 HIS A O 10
ATOM 9993 N N . LYS A 1 13 ? 7.640 -7.540 -20.540 1.00 1.54 13 LYS A N 10
ATOM 9994 C CA . LYS A 1 13 ? 8.681 -8.143 -21.364 1.00 75.30 13 LYS A CA 10
ATOM 9995 C C . LYS A 1 13 ? 10.019 -7.446 -21.147 1.00 14.21 13 LYS A C 10
ATOM 9996 O O . LYS A 1 13 ? 10.193 -6.288 -21.523 1.00 53.53 13 LYS A O 10
ATOM 10015 N N . GLN A 1 14 ? 10.961 -8.161 -20.536 1.00 10.01 14 GLN A N 10
ATOM 10016 C CA . GLN A 1 14 ? 12.284 -7.609 -20.270 1.00 43.51 14 GLN A CA 10
ATOM 10017 C C . GLN A 1 14 ? 13.071 -7.432 -21.565 1.00 22.44 14 GLN A C 10
ATOM 10018 O O . GLN A 1 14 ? 13.005 -8.271 -22.462 1.00 32.21 14 GLN A O 10
ATOM 10032 N N . VAL A 1 15 ? 13.816 -6.335 -21.654 1.00 4.44 15 VAL A N 10
ATOM 10033 C CA . VAL A 1 15 ? 14.616 -6.048 -22.838 1.00 31.13 15 VAL A CA 10
ATOM 10034 C C . VAL A 1 15 ? 15.909 -5.329 -22.467 1.00 4.41 15 VAL A C 10
ATOM 10035 O O . VAL A 1 15 ? 16.060 -4.837 -21.349 1.00 15.34 15 VAL A O 10
ATOM 10048 N N . LYS A 1 16 ? 16.840 -5.274 -23.412 1.00 74.50 16 LYS A N 10
ATOM 10049 C CA . LYS A 1 16 ? 18.121 -4.615 -23.188 1.00 55.03 16 LYS A CA 10
ATOM 10050 C C . LYS A 1 16 ? 18.064 -3.153 -23.618 1.00 34.10 16 LYS A C 10
ATOM 10051 O O . LYS A 1 16 ? 17.505 -2.824 -24.665 1.00 14.13 16 LYS A O 10
ATOM 10070 N N . LEU A 1 17 ? 18.645 -2.278 -22.803 1.00 71.23 17 LEU A N 10
ATOM 10071 C CA . LEU A 1 17 ? 18.661 -0.850 -23.100 1.00 45.42 17 LEU A CA 10
ATOM 10072 C C . LEU A 1 17 ? 19.950 -0.457 -23.814 1.00 71.44 17 LEU A C 10
ATOM 10073 O O . LEU A 1 17 ? 20.974 -1.135 -23.717 1.00 10.42 17 LEU A O 10
ATOM 10089 N N . PRO A 1 18 ? 19.903 0.665 -24.547 1.00 20.10 18 PRO A N 10
ATOM 10090 C CA . PRO A 1 18 ? 21.061 1.176 -25.289 1.00 54.02 18 PRO A CA 10
ATOM 10091 C C . PRO A 1 18 ? 22.152 1.707 -24.366 1.00 55.41 18 PRO A C 10
ATOM 10092 O O . PRO A 1 18 ? 23.280 1.944 -24.796 1.00 22.34 18 PRO A O 10
ATOM 10103 N N . ASN A 1 19 ? 21.808 1.893 -23.095 1.00 75.14 19 ASN A N 10
ATOM 10104 C CA . ASN A 1 19 ? 22.760 2.397 -22.113 1.00 0.42 19 ASN A CA 10
ATOM 10105 C C . ASN A 1 19 ? 23.726 1.300 -21.678 1.00 21.21 19 ASN A C 10
ATOM 10106 O O . ASN A 1 19 ? 24.800 1.578 -21.146 1.00 12.03 19 ASN A O 10
ATOM 10117 N N . GLY A 1 20 ? 23.335 0.050 -21.909 1.00 31.40 20 GLY A N 10
ATOM 10118 C CA . GLY A 1 20 ? 24.178 -1.070 -21.535 1.00 53.05 20 GLY A CA 10
ATOM 10119 C C . GLY A 1 20 ? 23.596 -1.878 -20.391 1.00 73.04 20 GLY A C 10
ATOM 10120 O O . GLY A 1 20 ? 23.923 -3.053 -20.226 1.00 61.43 20 GLY A O 10
ATOM 10124 N N . GLN A 1 21 ? 22.735 -1.247 -19.602 1.00 40.32 21 GLN A N 10
ATOM 10125 C CA . GLN A 1 21 ? 22.108 -1.914 -18.467 1.00 40.33 21 GLN A CA 10
ATOM 10126 C C . GLN A 1 21 ? 20.731 -2.451 -18.842 1.00 14.22 21 GLN A C 10
ATOM 10127 O O . GLN A 1 21 ? 20.183 -2.104 -19.890 1.00 63.52 21 GLN A O 10
ATOM 10141 N N . LEU A 1 22 ? 20.177 -3.298 -17.983 1.00 44.11 22 LEU A N 10
ATOM 10142 C CA . LEU A 1 22 ? 18.864 -3.883 -18.225 1.00 42.12 22 LEU A CA 10
ATOM 10143 C C . LEU A 1 22 ? 17.767 -3.049 -17.572 1.00 13.21 22 LEU A C 10
ATOM 10144 O O . LEU A 1 22 ? 18.014 -2.328 -16.605 1.00 73.51 22 LEU A O 10
ATOM 10160 N N . CYS A 1 23 ? 16.554 -3.154 -18.106 1.00 71.15 23 CYS A N 10
ATOM 10161 C CA . CYS A 1 23 ? 15.418 -2.410 -17.575 1.00 3.42 23 CYS A CA 10
ATOM 10162 C C . CYS A 1 23 ? 15.284 -2.624 -16.069 1.00 13.40 23 CYS A C 10
ATOM 10163 O O . CYS A 1 23 ? 15.853 -3.562 -15.510 1.00 15.03 23 CYS A O 10
ATOM 10170 N N . LYS A 1 24 ? 14.525 -1.748 -15.419 1.00 74.13 24 LYS A N 10
ATOM 10171 C CA . LYS A 1 24 ? 14.313 -1.840 -13.979 1.00 14.44 24 LYS A CA 10
ATOM 10172 C C . LYS A 1 24 ? 13.004 -2.558 -13.667 1.00 3.42 24 LYS A C 10
ATOM 10173 O O . LYS A 1 24 ? 12.046 -2.480 -14.434 1.00 30.33 24 LYS A O 10
ATOM 10192 N N . GLU A 1 25 ? 12.972 -3.254 -12.535 1.00 1.14 25 GLU A N 10
ATOM 10193 C CA . GLU A 1 25 ? 11.778 -3.985 -12.123 1.00 75.54 25 GLU A CA 10
ATOM 10194 C C . GLU A 1 25 ? 10.868 -3.104 -11.273 1.00 64.41 25 GLU A C 10
ATOM 10195 O O . GLU A 1 25 ? 11.310 -2.163 -10.613 1.00 55.45 25 GLU A O 10
ATOM 10207 N N . PRO A 1 26 ? 9.563 -3.413 -11.290 1.00 72.02 26 PRO A N 10
ATOM 10208 C CA . PRO A 1 26 ? 8.562 -2.662 -10.527 1.00 63.14 26 PRO A CA 10
ATOM 10209 C C . PRO A 1 26 ? 8.694 -2.880 -9.024 1.00 31.33 26 PRO A C 10
ATOM 10210 O O . PRO A 1 26 ? 8.542 -3.998 -8.533 1.00 11.42 26 PRO A O 10
ATOM 10221 N N . GLY A 1 27 ? 8.978 -1.804 -8.296 1.00 64.05 27 GLY A N 10
ATOM 10222 C CA . GLY A 1 27 ? 9.127 -1.899 -6.857 1.00 72.14 27 GLY A CA 10
ATOM 10223 C C . GLY A 1 27 ? 10.544 -1.619 -6.399 1.00 63.45 27 GLY A C 10
ATOM 10224 O O . GLY A 1 27 ? 10.759 -1.086 -5.312 1.00 21.42 27 GLY A O 10
ATOM 10228 N N . ASP A 1 28 ? 11.514 -1.982 -7.232 1.00 51.52 28 ASP A N 10
ATOM 10229 C CA . ASP A 1 28 ? 12.919 -1.768 -6.907 1.00 21.21 28 ASP A CA 10
ATOM 10230 C C . ASP A 1 28 ? 13.382 -0.392 -7.375 1.00 71.32 28 ASP A C 10
ATOM 10231 O O . ASP A 1 28 ? 12.952 0.096 -8.420 1.00 31.21 28 ASP A O 10
ATOM 10240 N N . SER A 1 29 ? 14.259 0.229 -6.592 1.00 23.34 29 SER A N 10
ATOM 10241 C CA . SER A 1 29 ? 14.775 1.553 -6.923 1.00 42.40 29 SER A CA 10
ATOM 10242 C C . SER A 1 29 ? 15.352 1.574 -8.335 1.00 22.22 29 SER A C 10
ATOM 10243 O O . SER A 1 29 ? 15.606 0.525 -8.930 1.00 52.14 29 SER A O 10
ATOM 10251 N N . CYS A 1 30 ? 15.557 2.773 -8.867 1.00 63.50 30 CYS A N 10
ATOM 10252 C CA . CYS A 1 30 ? 16.103 2.932 -10.209 1.00 61.12 30 CYS A CA 10
ATOM 10253 C C . CYS A 1 30 ? 17.173 4.020 -10.235 1.00 22.44 30 CYS A C 10
ATOM 10254 O O . CYS A 1 30 ? 17.425 4.683 -9.230 1.00 4.12 30 CYS A O 10
ATOM 10261 N N . SER A 1 31 ? 17.802 4.197 -11.393 1.00 25.20 31 SER A N 10
ATOM 10262 C CA . SER A 1 31 ? 18.848 5.201 -11.551 1.00 4.10 31 SER A CA 10
ATOM 10263 C C . SER A 1 31 ? 18.326 6.414 -12.315 1.00 2.31 31 SER A C 10
ATOM 10264 O O . SER A 1 31 ? 18.750 7.545 -12.074 1.00 60.35 31 SER A O 10
ATOM 10272 N N . LYS A 1 32 ? 17.403 6.170 -13.239 1.00 73.32 32 LYS A N 10
ATOM 10273 C CA . LYS A 1 32 ? 16.820 7.240 -14.040 1.00 55.40 32 LYS A CA 10
ATOM 10274 C C . LYS A 1 32 ? 15.461 6.828 -14.593 1.00 12.53 32 LYS A C 10
ATOM 10275 O O . LYS A 1 32 ? 15.206 5.645 -14.823 1.00 53.03 32 LYS A O 10
ATOM 10294 N N . ARG A 1 33 ? 14.590 7.809 -14.806 1.00 43.31 33 ARG A N 10
ATOM 10295 C CA . ARG A 1 33 ? 13.256 7.547 -15.333 1.00 34.41 33 ARG A CA 10
ATOM 10296 C C . ARG A 1 33 ? 13.332 6.756 -16.636 1.00 44.23 33 ARG A C 10
ATOM 10297 O O . ARG A 1 33 ? 12.450 5.952 -16.938 1.00 43.12 33 ARG A O 10
ATOM 10318 N N . ASP A 1 34 ? 14.389 6.992 -17.403 1.00 24.50 34 ASP A N 10
ATOM 10319 C CA . ASP A 1 34 ? 14.581 6.301 -18.674 1.00 71.23 34 ASP A CA 10
ATOM 10320 C C . ASP A 1 34 ? 14.838 4.815 -18.451 1.00 62.21 34 ASP A C 10
ATOM 10321 O O . ASP A 1 34 ? 14.569 3.991 -19.324 1.00 53.51 34 ASP A O 10
ATOM 10330 N N . GLU A 1 35 ? 15.362 4.479 -17.276 1.00 32.21 35 GLU A N 10
ATOM 10331 C CA . GLU A 1 35 ? 15.658 3.091 -16.940 1.00 71.03 35 GLU A CA 10
ATOM 10332 C C . GLU A 1 35 ? 14.377 2.265 -16.867 1.00 10.45 35 GLU A C 10
ATOM 10333 O O . GLU A 1 35 ? 14.375 1.071 -17.170 1.00 34.02 35 GLU A O 10
ATOM 10345 N N . CYS A 1 36 ? 13.287 2.908 -16.458 1.00 42.41 36 CYS A N 10
ATOM 10346 C CA . CYS A 1 36 ? 11.999 2.233 -16.343 1.00 4.35 36 CYS A CA 10
ATOM 10347 C C . CYS A 1 36 ? 11.450 1.871 -17.720 1.00 10.33 36 CYS A C 10
ATOM 10348 O O . CYS A 1 36 ? 11.178 2.747 -18.541 1.00 11.11 36 CYS A O 10
ATOM 10355 N N . CYS A 1 37 ? 11.290 0.576 -17.964 1.00 1.12 37 CYS A N 10
ATOM 10356 C CA . CYS A 1 37 ? 10.772 0.094 -19.239 1.00 33.12 37 CYS A CA 10
ATOM 10357 C C . CYS A 1 37 ? 9.250 0.183 -19.277 1.00 43.32 37 CYS A C 10
ATOM 10358 O O . CYS A 1 37 ? 8.619 0.625 -18.318 1.00 34.35 37 CYS A O 10
ATOM 10365 N N . LYS A 1 38 ? 8.665 -0.242 -20.392 1.00 13.31 38 LYS A N 10
ATOM 10366 C CA . LYS A 1 38 ? 7.217 -0.214 -20.556 1.00 20.45 38 LYS A CA 10
ATOM 10367 C C . LYS A 1 38 ? 6.621 -1.605 -20.373 1.00 23.30 38 LYS A C 10
ATOM 10368 O O . LYS A 1 38 ? 7.326 -2.610 -20.463 1.00 13.14 38 LYS A O 10
ATOM 10387 N N . ALA A 1 39 ? 5.318 -1.657 -20.118 1.00 41.01 39 ALA A N 10
ATOM 10388 C CA . ALA A 1 39 ? 4.627 -2.926 -19.926 1.00 32.14 39 ALA A CA 10
ATOM 10389 C C . ALA A 1 39 ? 4.198 -3.526 -21.262 1.00 14.11 39 ALA A C 10
ATOM 10390 O O . ALA A 1 39 ? 4.248 -2.860 -22.296 1.00 3.43 39 ALA A O 10
ATOM 10397 N N . ASP A 1 40 ? 3.777 -4.785 -21.232 1.00 14.12 40 ASP A N 10
ATOM 10398 C CA . ASP A 1 40 ? 3.338 -5.473 -22.440 1.00 32.31 40 ASP A CA 10
ATOM 10399 C C . ASP A 1 40 ? 2.295 -4.649 -23.187 1.00 60.05 40 ASP A C 10
ATOM 10400 O O . ASP A 1 40 ? 2.331 -4.548 -24.414 1.00 35.14 40 ASP A O 10
ATOM 10409 N N . ASP A 1 41 ? 1.367 -4.062 -22.440 1.00 4.44 41 ASP A N 10
ATOM 10410 C CA . ASP A 1 41 ? 0.313 -3.247 -23.031 1.00 5.10 41 ASP A CA 10
ATOM 10411 C C . ASP A 1 41 ? 0.497 -1.775 -22.670 1.00 50.32 41 ASP A C 10
ATOM 10412 O O . ASP A 1 41 ? -0.420 -1.133 -22.158 1.00 3.52 41 ASP A O 10
ATOM 10421 N N . GLN A 1 42 ? 1.688 -1.249 -22.941 1.00 51.41 42 GLN A N 10
ATOM 10422 C CA . GLN A 1 42 ? 1.992 0.145 -22.643 1.00 60.23 42 GLN A CA 10
ATOM 10423 C C . GLN A 1 42 ? 0.931 1.071 -23.228 1.00 44.01 42 GLN A C 10
ATOM 10424 O O . GLN A 1 42 ? 0.670 2.150 -22.696 1.00 51.30 42 GLN A O 10
ATOM 10438 N N . LYS A 1 43 ? 0.322 0.643 -24.329 1.00 23.35 43 LYS A N 10
ATOM 10439 C CA . LYS A 1 43 ? -0.711 1.432 -24.988 1.00 12.21 43 LYS A CA 10
ATOM 10440 C C . LYS A 1 43 ? -1.840 1.770 -24.018 1.00 14.20 43 LYS A C 10
ATOM 10441 O O . LYS A 1 43 ? -2.503 2.798 -24.155 1.00 13.11 43 LYS A O 10
ATOM 10460 N N . THR A 1 44 ? -2.052 0.897 -23.038 1.00 33.35 44 THR A N 10
ATOM 10461 C CA . THR A 1 44 ? -3.100 1.103 -22.047 1.00 2.13 44 THR A CA 10
ATOM 10462 C C . THR A 1 44 ? -2.507 1.382 -20.670 1.00 23.02 44 THR A C 10
ATOM 10463 O O . THR A 1 44 ? -3.015 2.219 -19.923 1.00 1.42 44 THR A O 10
ATOM 10474 N N . TYR A 1 45 ? -1.429 0.679 -20.342 1.00 23.12 45 TYR A N 10
ATOM 10475 C CA . TYR A 1 45 ? -0.767 0.849 -19.054 1.00 44.52 45 TYR A CA 10
ATOM 10476 C C . TYR A 1 45 ? 0.422 1.798 -19.175 1.00 73.32 45 TYR A C 10
ATOM 10477 O O . TYR A 1 45 ? 1.111 1.821 -20.194 1.00 45.44 45 TYR A O 10
ATOM 10495 N N . SER A 1 46 ? 0.656 2.579 -18.125 1.00 24.24 46 SER A N 10
ATOM 10496 C CA . SER A 1 46 ? 1.760 3.532 -18.112 1.00 3.12 46 SER A CA 10
ATOM 10497 C C . SER A 1 46 ? 2.934 2.993 -17.302 1.00 30.22 46 SER A C 10
ATOM 10498 O O . SER A 1 46 ? 2.752 2.205 -16.373 1.00 60.40 46 SER A O 10
ATOM 10506 N N . SER A 1 47 ? 4.139 3.423 -17.659 1.00 51.43 47 SER A N 10
ATOM 10507 C CA . SER A 1 47 ? 5.345 2.981 -16.970 1.00 0.13 47 SER A CA 10
ATOM 10508 C C . SER A 1 47 ? 6.269 4.161 -16.680 1.00 35.20 47 SER A C 10
ATOM 10509 O O . SER A 1 47 ? 6.420 5.061 -17.504 1.00 72.53 47 SER A O 10
ATOM 10517 N N . GLY A 1 48 ? 6.883 4.148 -15.501 1.00 44.52 48 GLY A N 10
ATOM 10518 C CA . GLY A 1 48 ? 7.784 5.221 -15.122 1.00 73.22 48 GLY A CA 10
ATOM 10519 C C . GLY A 1 48 ? 8.356 5.033 -13.730 1.00 22.24 48 GLY A C 10
ATOM 10520 O O . GLY A 1 48 ? 7.776 4.330 -12.903 1.00 21.22 48 GLY A O 10
ATOM 10524 N N . CYS A 1 49 ? 9.497 5.663 -13.472 1.00 33.43 49 CYS A N 10
ATOM 10525 C CA . CYS A 1 49 ? 10.149 5.562 -12.172 1.00 51.33 49 CYS A CA 10
ATOM 10526 C C . CYS A 1 49 ? 10.330 6.942 -11.545 1.00 60.23 49 CYS A C 10
ATOM 10527 O O . CYS A 1 49 ? 11.177 7.724 -11.977 1.00 43.14 49 CYS A O 10
ATOM 10534 N N . ALA A 1 50 ? 9.532 7.233 -10.525 1.00 24.03 50 ALA A N 10
ATOM 10535 C CA . ALA A 1 50 ? 9.605 8.517 -9.839 1.00 52.20 50 ALA A CA 10
ATOM 10536 C C . ALA A 1 50 ? 9.819 8.326 -8.341 1.00 73.13 50 ALA A C 10
ATOM 10537 O O . ALA A 1 50 ? 9.544 7.257 -7.797 1.00 74.45 50 ALA A O 10
ATOM 10544 N N . GLN A 1 51 ? 10.311 9.369 -7.680 1.00 0.14 51 GLN A N 10
ATOM 10545 C CA . GLN A 1 51 ? 10.562 9.314 -6.245 1.00 22.24 51 GLN A CA 10
ATOM 10546 C C . GLN A 1 51 ? 9.284 8.988 -5.480 1.00 22.13 51 GLN A C 10
ATOM 10547 O O . GLN A 1 51 ? 8.197 9.435 -5.847 1.00 70.22 51 GLN A O 10
ATOM 10561 N N . THR A 1 52 ? 9.421 8.205 -4.415 1.00 0.24 52 THR A N 10
ATOM 10562 C CA . THR A 1 52 ? 8.277 7.818 -3.599 1.00 52.32 52 THR A CA 10
ATOM 10563 C C . THR A 1 52 ? 8.686 7.601 -2.146 1.00 41.24 52 THR A C 10
ATOM 10564 O O . THR A 1 52 ? 9.600 6.828 -1.858 1.00 10.45 52 THR A O 10
ATOM 10575 N N . TRP A 1 53 ? 8.004 8.285 -1.236 1.00 50.00 53 TRP A N 10
ATOM 10576 C CA . TRP A 1 53 ? 8.296 8.166 0.187 1.00 13.43 53 TRP A CA 10
ATOM 10577 C C . TRP A 1 53 ? 8.322 6.703 0.618 1.00 20.25 53 TRP A C 10
ATOM 10578 O O . TRP A 1 53 ? 7.289 6.033 0.634 1.00 30.10 53 TRP A O 10
ATOM 10599 N N . SER A 1 54 ? 9.508 6.214 0.963 1.00 73.23 54 SER A N 10
ATOM 10600 C CA . SER A 1 54 ? 9.669 4.828 1.390 1.00 1.23 54 SER A CA 10
ATOM 10601 C C . SER A 1 54 ? 9.907 4.747 2.894 1.00 1.45 54 SER A C 10
ATOM 10602 O O . SER A 1 54 ? 10.862 5.322 3.415 1.00 54.32 54 SER A O 10
ATOM 10610 N N . ALA A 1 55 ? 9.029 4.028 3.588 1.00 24.31 55 ALA A N 10
ATOM 10611 C CA . ALA A 1 55 ? 9.143 3.870 5.032 1.00 61.42 55 ALA A CA 10
ATOM 10612 C C . ALA A 1 55 ? 10.273 2.910 5.391 1.00 11.41 55 ALA A C 10
ATOM 10613 O O . ALA A 1 55 ? 10.989 3.119 6.370 1.00 70.54 55 ALA A O 10
ATOM 10620 N N . MET A 1 56 ? 10.426 1.858 4.593 1.00 52.23 56 MET A N 10
ATOM 10621 C CA . MET A 1 56 ? 11.470 0.867 4.826 1.00 2.01 56 MET A CA 10
ATOM 10622 C C . MET A 1 56 ? 12.853 1.470 4.600 1.00 63.44 56 MET A C 10
ATOM 10623 O O . MET A 1 56 ? 13.737 1.352 5.447 1.00 50.10 56 MET A O 10
ATOM 10637 N N . GLU A 1 57 ? 13.031 2.116 3.452 1.00 32.35 57 GLU A N 10
ATOM 10638 C CA . GLU A 1 57 ? 14.307 2.736 3.115 1.00 22.10 57 GLU A CA 10
ATOM 10639 C C . GLU A 1 57 ? 14.556 3.971 3.976 1.00 3.34 57 GLU A C 10
ATOM 10640 O O . GLU A 1 57 ? 15.697 4.288 4.312 1.00 70.20 57 GLU A O 10
ATOM 10652 N N . GLY A 1 58 ? 13.479 4.667 4.328 1.00 71.20 58 GLY A N 10
ATOM 10653 C CA . GLY A 1 58 ? 13.601 5.861 5.144 1.00 62.35 58 GLY A CA 10
ATOM 10654 C C . GLY A 1 58 ? 14.127 7.048 4.363 1.00 11.24 58 GLY A C 10
ATOM 10655 O O . GLY A 1 58 ? 14.841 7.890 4.905 1.00 13.42 58 GLY A O 10
ATOM 10659 N N . GLY A 1 59 ? 13.774 7.115 3.082 1.00 53.24 59 GLY A N 10
ATOM 10660 C CA . GLY A 1 59 ? 14.226 8.210 2.245 1.00 71.14 59 GLY A CA 10
ATOM 10661 C C . GLY A 1 59 ? 13.610 8.172 0.860 1.00 54.33 59 GLY A C 10
ATOM 10662 O O . GLY A 1 59 ? 13.359 7.099 0.313 1.00 41.53 59 GLY A O 10
ATOM 10666 N N . PHE A 1 60 ? 13.365 9.348 0.292 1.00 63.11 60 PHE A N 10
ATOM 10667 C CA . PHE A 1 60 ? 12.773 9.446 -1.037 1.00 13.45 60 PHE A CA 10
ATOM 10668 C C . PHE A 1 60 ? 13.617 8.700 -2.066 1.00 14.32 60 PHE A C 10
ATOM 10669 O O . PHE A 1 60 ? 14.794 9.006 -2.259 1.00 14.32 60 PHE A O 10
ATOM 10686 N N . VAL A 1 61 ? 13.008 7.719 -2.724 1.00 45.52 61 VAL A N 10
ATOM 10687 C CA . VAL A 1 61 ? 13.703 6.929 -3.733 1.00 64.24 61 VAL A CA 10
ATOM 10688 C C . VAL A 1 61 ? 12.811 6.679 -4.945 1.00 55.24 61 VAL A C 10
ATOM 10689 O O . VAL A 1 61 ? 11.607 6.464 -4.808 1.00 32.44 61 VAL A O 10
ATOM 10702 N N . ARG A 1 62 ? 13.412 6.710 -6.130 1.00 30.52 62 ARG A N 10
ATOM 10703 C CA . ARG A 1 62 ? 12.673 6.488 -7.367 1.00 1.55 62 ARG A CA 10
ATOM 10704 C C . ARG A 1 62 ? 12.346 5.009 -7.548 1.00 35.04 62 ARG A C 10
ATOM 10705 O O . ARG A 1 62 ? 13.236 4.189 -7.775 1.00 41.40 62 ARG A O 10
ATOM 10726 N N . GLU A 1 63 ? 11.064 4.673 -7.443 1.00 4.11 63 GLU A N 10
ATOM 10727 C CA . GLU A 1 63 ? 10.621 3.292 -7.593 1.00 61.21 63 GLU A CA 10
ATOM 10728 C C . GLU A 1 63 ? 9.717 3.140 -8.812 1.00 3.43 63 GLU A C 10
ATOM 10729 O O . GLU A 1 63 ? 8.836 3.967 -9.053 1.00 41.04 63 GLU A O 10
ATOM 10741 N N . CYS A 1 64 ? 9.940 2.080 -9.580 1.00 65.21 64 CYS A N 10
ATOM 10742 C CA . CYS A 1 64 ? 9.147 1.817 -10.775 1.00 2.33 64 CYS A CA 10
ATOM 10743 C C . CYS A 1 64 ? 7.687 1.561 -10.414 1.00 4.40 64 CYS A C 10
ATOM 10744 O O . CYS A 1 64 ? 7.380 1.093 -9.317 1.00 60.14 64 CYS A O 10
ATOM 10751 N N . TYR A 1 65 ? 6.790 1.872 -11.343 1.00 14.13 65 TYR A N 10
ATOM 10752 C CA . TYR A 1 65 ? 5.362 1.679 -11.124 1.00 72.44 65 TYR A CA 10
ATOM 10753 C C . TYR A 1 65 ? 4.628 1.486 -12.446 1.00 71.11 65 TYR A C 10
ATOM 10754 O O . TYR A 1 65 ? 4.995 2.074 -13.463 1.00 52.21 65 TYR A O 10
ATOM 10772 N N . ILE A 1 66 ? 3.589 0.658 -12.423 1.00 21.15 66 ILE A N 10
ATOM 10773 C CA . ILE A 1 66 ? 2.801 0.388 -13.621 1.00 33.21 66 ILE A CA 10
ATOM 10774 C C . ILE A 1 66 ? 1.310 0.366 -13.304 1.00 23.44 66 ILE A C 10
ATOM 10775 O O . ILE A 1 66 ? 0.854 -0.415 -12.468 1.00 34.13 66 ILE A O 10
ATOM 10791 N N . CYS A 1 67 ? 0.555 1.227 -13.976 1.00 45.33 67 CYS A N 10
ATOM 10792 C CA . CYS A 1 67 ? -0.886 1.306 -13.769 1.00 5.40 67 CYS A CA 10
ATOM 10793 C C . CYS A 1 67 ? -1.595 1.740 -15.048 1.00 42.25 67 CYS A C 10
ATOM 10794 O O . CYS A 1 67 ? -1.007 2.397 -15.905 1.00 62.01 67 CYS A O 10
ATOM 10801 N N . ALA A 1 68 ? -2.865 1.366 -15.169 1.00 50.41 68 ALA A N 10
ATOM 10802 C CA . ALA A 1 68 ? -3.658 1.717 -16.340 1.00 24.02 68 ALA A CA 10
ATOM 10803 C C . ALA A 1 68 ? -3.903 3.222 -16.407 1.00 31.12 68 ALA A C 10
ATOM 10804 O O . ALA A 1 68 ? -4.150 3.865 -15.388 1.00 25.54 68 ALA A O 10
ATOM 10811 N N . VAL A 1 69 ? -3.832 3.775 -17.614 1.00 1.04 69 VAL A N 10
ATOM 10812 C CA . VAL A 1 69 ? -4.046 5.203 -17.813 1.00 30.34 69 VAL A CA 10
ATOM 10813 C C . VAL A 1 69 ? -5.529 5.552 -17.737 1.00 64.12 69 VAL A C 10
ATOM 10814 O O . VAL A 1 69 ? -5.917 6.510 -17.067 1.00 11.42 69 VAL A O 10
ATOM 10827 N N . GLU A 1 70 ? -6.352 4.768 -18.425 1.00 24.12 70 GLU A N 10
ATOM 10828 C CA . GLU A 1 70 ? -7.793 4.994 -18.435 1.00 43.43 70 GLU A CA 10
ATOM 10829 C C . GLU A 1 70 ? -8.414 4.599 -17.100 1.00 43.03 70 GLU A C 10
ATOM 10830 O O . GLU A 1 70 ? -9.363 5.228 -16.634 1.00 31.01 70 GLU A O 10
ATOM 10842 N N . SER A 1 71 ? -7.873 3.550 -16.489 1.00 35.20 71 SER A N 10
ATOM 10843 C CA . SER A 1 71 ? -8.377 3.064 -15.209 1.00 71.31 71 SER A CA 10
ATOM 10844 C C . SER A 1 71 ? -7.561 3.635 -14.054 1.00 61.34 71 SER A C 10
ATOM 10845 O O . SER A 1 71 ? -6.372 3.346 -13.917 1.00 51.13 71 SER A O 10
ATOM 10853 N N . SER A 1 72 ? -8.209 4.444 -13.222 1.00 24.33 72 SER A N 10
ATOM 10854 C CA . SER A 1 72 ? -7.544 5.058 -12.080 1.00 72.54 72 SER A CA 10
ATOM 10855 C C . SER A 1 72 ? -7.354 4.047 -10.954 1.00 71.31 72 SER A C 10
ATOM 10856 O O . SER A 1 72 ? -6.345 4.068 -10.251 1.00 43.14 72 SER A O 10
ATOM 10864 N N . MET A 1 73 ? -8.332 3.163 -10.791 1.00 73.10 73 MET A N 10
ATOM 10865 C CA . MET A 1 73 ? -8.272 2.142 -9.751 1.00 75.11 73 MET A CA 10
ATOM 10866 C C . MET A 1 73 ? -7.917 0.782 -10.344 1.00 40.14 73 MET A C 10
ATOM 10867 O O . MET A 1 73 ? -8.607 -0.210 -10.107 1.00 1.23 73 MET A O 10
ATOM 10881 N N . CYS A 1 74 ? -6.837 0.743 -11.116 1.00 22.05 74 CYS A N 10
ATOM 10882 C CA . CYS A 1 74 ? -6.390 -0.494 -11.744 1.00 71.13 74 CYS A CA 10
ATOM 10883 C C . CYS A 1 74 ? -6.110 -1.567 -10.695 1.00 11.11 74 CYS A C 10
ATOM 10884 O O . CYS A 1 74 ? -6.798 -2.586 -10.637 1.00 2.20 74 CYS A O 10
ATOM 10891 N N . SER A 1 1 ? 2.866 1.336 -0.772 1.00 41.04 1 SER A N 11
ATOM 10892 C CA . SER A 1 1 ? 2.040 0.865 -1.878 1.00 22.43 1 SER A CA 11
ATOM 10893 C C . SER A 1 1 ? 2.269 -0.622 -2.132 1.00 32.12 1 SER A C 11
ATOM 10894 O O . SER A 1 1 ? 3.403 -1.100 -2.108 1.00 35.41 1 SER A O 11
ATOM 10902 N N . ASN A 1 2 ? 1.183 -1.349 -2.376 1.00 63.15 2 ASN A N 11
ATOM 10903 C CA . ASN A 1 2 ? 1.263 -2.781 -2.633 1.00 51.12 2 ASN A CA 11
ATOM 10904 C C . ASN A 1 2 ? 1.854 -3.053 -4.012 1.00 12.54 2 ASN A C 11
ATOM 10905 O O . ASN A 1 2 ? 1.906 -2.166 -4.864 1.00 12.24 2 ASN A O 11
ATOM 10916 N N . ARG A 1 3 ? 2.301 -4.287 -4.227 1.00 15.33 3 ARG A N 11
ATOM 10917 C CA . ARG A 1 3 ? 2.890 -4.677 -5.502 1.00 14.22 3 ARG A CA 11
ATOM 10918 C C . ARG A 1 3 ? 1.965 -4.314 -6.660 1.00 55.35 3 ARG A C 11
ATOM 10919 O O . ARG A 1 3 ? 2.416 -3.834 -7.701 1.00 3.23 3 ARG A O 11
ATOM 10940 N N . TRP A 1 4 ? 0.671 -4.546 -6.474 1.00 73.51 4 TRP A N 11
ATOM 10941 C CA . TRP A 1 4 ? -0.317 -4.242 -7.503 1.00 32.25 4 TRP A CA 11
ATOM 10942 C C . TRP A 1 4 ? -0.192 -2.796 -7.968 1.00 35.44 4 TRP A C 11
ATOM 10943 O O . TRP A 1 4 ? -0.366 -2.497 -9.148 1.00 72.05 4 TRP A O 11
ATOM 10964 N N . ASN A 1 5 ? 0.108 -1.901 -7.032 1.00 40.35 5 ASN A N 11
ATOM 10965 C CA . ASN A 1 5 ? 0.255 -0.485 -7.346 1.00 34.42 5 ASN A CA 11
ATOM 10966 C C . ASN A 1 5 ? 1.362 -0.268 -8.375 1.00 74.15 5 ASN A C 11
ATOM 10967 O O . ASN A 1 5 ? 1.262 0.609 -9.234 1.00 53.02 5 ASN A O 11
ATOM 10978 N N . LEU A 1 6 ? 2.414 -1.073 -8.282 1.00 62.23 6 LEU A N 11
ATOM 10979 C CA . LEU A 1 6 ? 3.540 -0.971 -9.205 1.00 73.53 6 LEU A CA 11
ATOM 10980 C C . LEU A 1 6 ? 3.337 -1.878 -10.414 1.00 23.42 6 LEU A C 11
ATOM 10981 O O . LEU A 1 6 ? 4.261 -2.110 -11.191 1.00 40.42 6 LEU A O 11
ATOM 10997 N N . GLY A 1 7 ? 2.118 -2.390 -10.566 1.00 15.22 7 GLY A N 11
ATOM 10998 C CA . GLY A 1 7 ? 1.816 -3.265 -11.683 1.00 33.24 7 GLY A CA 11
ATOM 10999 C C . GLY A 1 7 ? 2.792 -4.418 -11.799 1.00 31.11 7 GLY A C 11
ATOM 11000 O O . GLY A 1 7 ? 3.099 -4.873 -12.900 1.00 23.01 7 GLY A O 11
ATOM 11004 N N . TYR A 1 8 ? 3.285 -4.889 -10.658 1.00 41.50 8 TYR A N 11
ATOM 11005 C CA . TYR A 1 8 ? 4.236 -5.994 -10.635 1.00 11.42 8 TYR A CA 11
ATOM 11006 C C . TYR A 1 8 ? 3.628 -7.249 -11.251 1.00 52.34 8 TYR A C 11
ATOM 11007 O O . TYR A 1 8 ? 4.215 -7.866 -12.140 1.00 53.44 8 TYR A O 11
ATOM 11025 N N . GLY A 1 9 ? 2.445 -7.622 -10.773 1.00 21.24 9 GLY A N 11
ATOM 11026 C CA . GLY A 1 9 ? 1.775 -8.803 -11.287 1.00 62.23 9 GLY A CA 11
ATOM 11027 C C . GLY A 1 9 ? 1.616 -8.768 -12.794 1.00 25.45 9 GLY A C 11
ATOM 11028 O O . GLY A 1 9 ? 1.751 -9.794 -13.462 1.00 14.21 9 GLY A O 11
ATOM 11032 N N . ILE A 1 10 ? 1.326 -7.587 -13.329 1.00 13.04 10 ILE A N 11
ATOM 11033 C CA . ILE A 1 10 ? 1.147 -7.425 -14.768 1.00 14.33 10 ILE A CA 11
ATOM 11034 C C . ILE A 1 10 ? 2.328 -8.006 -15.538 1.00 43.00 10 ILE A C 11
ATOM 11035 O O . ILE A 1 10 ? 3.491 -7.765 -15.213 1.00 31.43 10 ILE A O 11
ATOM 11051 N N . PRO A 1 11 ? 2.025 -8.787 -16.584 1.00 52.23 11 PRO A N 11
ATOM 11052 C CA . PRO A 1 11 ? 3.049 -9.416 -17.425 1.00 32.11 11 PRO A CA 11
ATOM 11053 C C . PRO A 1 11 ? 3.804 -8.402 -18.275 1.00 73.53 11 PRO A C 11
ATOM 11054 O O . PRO A 1 11 ? 3.204 -7.656 -19.048 1.00 3.35 11 PRO A O 11
ATOM 11065 N N . HIS A 1 12 ? 5.127 -8.380 -18.128 1.00 31.14 12 HIS A N 11
ATOM 11066 C CA . HIS A 1 12 ? 5.964 -7.457 -18.884 1.00 21.44 12 HIS A CA 11
ATOM 11067 C C . HIS A 1 12 ? 6.976 -8.216 -19.738 1.00 60.34 12 HIS A C 11
ATOM 11068 O O . HIS A 1 12 ? 7.256 -9.390 -19.490 1.00 64.25 12 HIS A O 11
ATOM 11082 N N . LYS A 1 13 ? 7.519 -7.540 -20.744 1.00 1.54 13 LYS A N 11
ATOM 11083 C CA . LYS A 1 13 ? 8.499 -8.150 -21.635 1.00 75.30 13 LYS A CA 11
ATOM 11084 C C . LYS A 1 13 ? 9.886 -7.558 -21.403 1.00 14.21 13 LYS A C 11
ATOM 11085 O O . LYS A 1 13 ? 10.132 -6.393 -21.712 1.00 53.53 13 LYS A O 11
ATOM 11104 N N . GLN A 1 14 ? 10.788 -8.371 -20.862 1.00 10.01 14 GLN A N 11
ATOM 11105 C CA . GLN A 1 14 ? 12.150 -7.926 -20.591 1.00 43.51 14 GLN A CA 11
ATOM 11106 C C . GLN A 1 14 ? 12.908 -7.670 -21.890 1.00 22.44 14 GLN A C 11
ATOM 11107 O O . GLN A 1 14 ? 12.780 -8.423 -22.854 1.00 32.21 14 GLN A O 11
ATOM 11121 N N . VAL A 1 15 ? 13.698 -6.601 -21.908 1.00 4.44 15 VAL A N 11
ATOM 11122 C CA . VAL A 1 15 ? 14.476 -6.245 -23.088 1.00 31.13 15 VAL A CA 11
ATOM 11123 C C . VAL A 1 15 ? 15.743 -5.489 -22.703 1.00 4.41 15 VAL A C 11
ATOM 11124 O O . VAL A 1 15 ? 15.760 -4.738 -21.727 1.00 15.34 15 VAL A O 11
ATOM 11137 N N . LYS A 1 16 ? 16.805 -5.691 -23.477 1.00 74.50 16 LYS A N 11
ATOM 11138 C CA . LYS A 1 16 ? 18.077 -5.028 -23.219 1.00 55.03 16 LYS A CA 11
ATOM 11139 C C . LYS A 1 16 ? 18.032 -3.572 -23.669 1.00 34.10 16 LYS A C 11
ATOM 11140 O O . LYS A 1 16 ? 17.624 -3.270 -24.791 1.00 14.13 16 LYS A O 11
ATOM 11159 N N . LEU A 1 17 ? 18.456 -2.671 -22.788 1.00 71.23 17 LEU A N 11
ATOM 11160 C CA . LEU A 1 17 ? 18.464 -1.246 -23.096 1.00 45.42 17 LEU A CA 11
ATOM 11161 C C . LEU A 1 17 ? 19.758 -0.848 -23.801 1.00 71.44 17 LEU A C 11
ATOM 11162 O O . LEU A 1 17 ? 20.786 -1.518 -23.689 1.00 10.42 17 LEU A O 11
ATOM 11178 N N . PRO A 1 18 ? 19.709 0.268 -24.542 1.00 20.10 18 PRO A N 11
ATOM 11179 C CA . PRO A 1 18 ? 20.869 0.781 -25.277 1.00 54.02 18 PRO A CA 11
ATOM 11180 C C . PRO A 1 18 ? 21.948 1.328 -24.350 1.00 55.41 18 PRO A C 11
ATOM 11181 O O . PRO A 1 18 ? 23.067 1.606 -24.779 1.00 22.34 18 PRO A O 11
ATOM 11192 N N . ASN A 1 19 ? 21.605 1.476 -23.074 1.00 75.14 19 ASN A N 11
ATOM 11193 C CA . ASN A 1 19 ? 22.546 1.990 -22.084 1.00 0.42 19 ASN A CA 11
ATOM 11194 C C . ASN A 1 19 ? 23.511 0.897 -21.632 1.00 21.21 19 ASN A C 11
ATOM 11195 O O . ASN A 1 19 ? 24.582 1.183 -21.099 1.00 12.03 19 ASN A O 11
ATOM 11206 N N . GLY A 1 20 ? 23.121 -0.356 -21.849 1.00 31.40 20 GLY A N 11
ATOM 11207 C CA . GLY A 1 20 ? 23.962 -1.471 -21.458 1.00 53.05 20 GLY A CA 11
ATOM 11208 C C . GLY A 1 20 ? 23.379 -2.260 -20.301 1.00 73.04 20 GLY A C 11
ATOM 11209 O O . GLY A 1 20 ? 23.716 -3.427 -20.106 1.00 61.43 20 GLY A O 11
ATOM 11213 N N . GLN A 1 21 ? 22.505 -1.619 -19.532 1.00 40.32 21 GLN A N 11
ATOM 11214 C CA . GLN A 1 21 ? 21.876 -2.268 -18.389 1.00 40.33 21 GLN A CA 11
ATOM 11215 C C . GLN A 1 21 ? 20.480 -2.766 -18.743 1.00 14.22 21 GLN A C 11
ATOM 11216 O O . GLN A 1 21 ? 19.928 -2.410 -19.787 1.00 63.52 21 GLN A O 11
ATOM 11230 N N . LEU A 1 22 ? 19.914 -3.594 -17.873 1.00 44.11 22 LEU A N 11
ATOM 11231 C CA . LEU A 1 22 ? 18.579 -4.143 -18.095 1.00 42.12 22 LEU A CA 11
ATOM 11232 C C . LEU A 1 22 ? 17.511 -3.241 -17.486 1.00 13.21 22 LEU A C 11
ATOM 11233 O O . LEU A 1 22 ? 17.789 -2.453 -16.583 1.00 73.51 22 LEU A O 11
ATOM 11249 N N . CYS A 1 23 ? 16.285 -3.364 -17.985 1.00 71.15 23 CYS A N 11
ATOM 11250 C CA . CYS A 1 23 ? 15.172 -2.561 -17.491 1.00 3.42 23 CYS A CA 11
ATOM 11251 C C . CYS A 1 23 ? 15.080 -2.642 -15.970 1.00 13.40 23 CYS A C 11
ATOM 11252 O O . CYS A 1 23 ? 15.613 -3.563 -15.351 1.00 15.03 23 CYS A O 11
ATOM 11259 N N . LYS A 1 24 ? 14.396 -1.672 -15.372 1.00 74.13 24 LYS A N 11
ATOM 11260 C CA . LYS A 1 24 ? 14.230 -1.632 -13.925 1.00 14.44 24 LYS A CA 11
ATOM 11261 C C . LYS A 1 24 ? 12.953 -2.352 -13.503 1.00 3.42 24 LYS A C 11
ATOM 11262 O O . LYS A 1 24 ? 11.966 -2.366 -14.238 1.00 30.33 24 LYS A O 11
ATOM 11281 N N . GLU A 1 25 ? 12.979 -2.947 -12.315 1.00 1.14 25 GLU A N 11
ATOM 11282 C CA . GLU A 1 25 ? 11.823 -3.669 -11.797 1.00 75.54 25 GLU A CA 11
ATOM 11283 C C . GLU A 1 25 ? 10.919 -2.741 -10.993 1.00 64.41 25 GLU A C 11
ATOM 11284 O O . GLU A 1 25 ? 11.358 -1.737 -10.432 1.00 55.45 25 GLU A O 11
ATOM 11296 N N . PRO A 1 26 ? 9.622 -3.084 -10.930 1.00 72.02 26 PRO A N 11
ATOM 11297 C CA . PRO A 1 26 ? 8.629 -2.295 -10.197 1.00 63.14 26 PRO A CA 11
ATOM 11298 C C . PRO A 1 26 ? 8.824 -2.378 -8.687 1.00 31.33 26 PRO A C 11
ATOM 11299 O O . PRO A 1 26 ? 8.709 -3.451 -8.094 1.00 11.42 26 PRO A O 11
ATOM 11310 N N . GLY A 1 27 ? 9.116 -1.239 -8.068 1.00 64.05 27 GLY A N 11
ATOM 11311 C CA . GLY A 1 27 ? 9.322 -1.206 -6.632 1.00 72.14 27 GLY A CA 11
ATOM 11312 C C . GLY A 1 27 ? 10.775 -0.982 -6.258 1.00 63.45 27 GLY A C 11
ATOM 11313 O O . GLY A 1 27 ? 11.071 -0.365 -5.235 1.00 21.42 27 GLY A O 11
ATOM 11317 N N . ASP A 1 28 ? 11.681 -1.486 -7.088 1.00 51.52 28 ASP A N 11
ATOM 11318 C CA . ASP A 1 28 ? 13.110 -1.338 -6.839 1.00 21.21 28 ASP A CA 11
ATOM 11319 C C . ASP A 1 28 ? 13.603 0.029 -7.301 1.00 71.32 28 ASP A C 11
ATOM 11320 O O . ASP A 1 28 ? 13.129 0.565 -8.302 1.00 31.21 28 ASP A O 11
ATOM 11329 N N . SER A 1 29 ? 14.558 0.588 -6.563 1.00 23.34 29 SER A N 11
ATOM 11330 C CA . SER A 1 29 ? 15.113 1.895 -6.894 1.00 42.40 29 SER A CA 11
ATOM 11331 C C . SER A 1 29 ? 15.667 1.906 -8.316 1.00 22.22 29 SER A C 11
ATOM 11332 O O . SER A 1 29 ? 16.074 0.872 -8.844 1.00 52.14 29 SER A O 11
ATOM 11340 N N . CYS A 1 30 ? 15.680 3.085 -8.929 1.00 63.50 30 CYS A N 11
ATOM 11341 C CA . CYS A 1 30 ? 16.183 3.234 -10.290 1.00 61.12 30 CYS A CA 11
ATOM 11342 C C . CYS A 1 30 ? 17.257 4.316 -10.357 1.00 22.44 30 CYS A C 11
ATOM 11343 O O . CYS A 1 30 ? 17.541 4.985 -9.365 1.00 4.12 30 CYS A O 11
ATOM 11350 N N . SER A 1 31 ? 17.851 4.481 -11.535 1.00 25.20 31 SER A N 11
ATOM 11351 C CA . SER A 1 31 ? 18.895 5.478 -11.732 1.00 4.10 31 SER A CA 11
ATOM 11352 C C . SER A 1 31 ? 18.373 6.659 -12.544 1.00 2.31 31 SER A C 11
ATOM 11353 O O . SER A 1 31 ? 18.806 7.796 -12.359 1.00 60.35 31 SER A O 11
ATOM 11361 N N . LYS A 1 32 ? 17.438 6.380 -13.447 1.00 73.32 32 LYS A N 11
ATOM 11362 C CA . LYS A 1 32 ? 16.853 7.418 -14.289 1.00 55.40 32 LYS A CA 11
ATOM 11363 C C . LYS A 1 32 ? 15.473 7.001 -14.786 1.00 12.53 32 LYS A C 11
ATOM 11364 O O . LYS A 1 32 ? 15.192 5.812 -14.938 1.00 53.03 32 LYS A O 11
ATOM 11383 N N . ARG A 1 33 ? 14.618 7.986 -15.042 1.00 43.31 33 ARG A N 11
ATOM 11384 C CA . ARG A 1 33 ? 13.268 7.719 -15.524 1.00 34.41 33 ARG A CA 11
ATOM 11385 C C . ARG A 1 33 ? 13.301 6.867 -16.788 1.00 44.23 33 ARG A C 11
ATOM 11386 O O . ARG A 1 33 ? 12.394 6.071 -17.036 1.00 43.12 33 ARG A O 11
ATOM 11407 N N . ASP A 1 34 ? 14.351 7.039 -17.585 1.00 24.50 34 ASP A N 11
ATOM 11408 C CA . ASP A 1 34 ? 14.502 6.285 -18.824 1.00 71.23 34 ASP A CA 11
ATOM 11409 C C . ASP A 1 34 ? 14.761 4.809 -18.534 1.00 62.21 34 ASP A C 11
ATOM 11410 O O . ASP A 1 34 ? 14.521 3.950 -19.382 1.00 53.51 34 ASP A O 11
ATOM 11419 N N . GLU A 1 35 ? 15.254 4.526 -17.333 1.00 32.21 35 GLU A N 11
ATOM 11420 C CA . GLU A 1 35 ? 15.547 3.153 -16.933 1.00 71.03 35 GLU A CA 11
ATOM 11421 C C . GLU A 1 35 ? 14.271 2.321 -16.871 1.00 10.45 35 GLU A C 11
ATOM 11422 O O . GLU A 1 35 ? 14.289 1.117 -17.131 1.00 34.02 35 GLU A O 11
ATOM 11434 N N . CYS A 1 36 ? 13.164 2.968 -16.525 1.00 42.41 36 CYS A N 11
ATOM 11435 C CA . CYS A 1 36 ? 11.878 2.288 -16.428 1.00 4.35 36 CYS A CA 11
ATOM 11436 C C . CYS A 1 36 ? 11.359 1.904 -17.809 1.00 10.33 36 CYS A C 11
ATOM 11437 O O . CYS A 1 36 ? 11.094 2.767 -18.648 1.00 11.11 36 CYS A O 11
ATOM 11444 N N . CYS A 1 37 ? 11.217 0.604 -18.041 1.00 1.12 37 CYS A N 11
ATOM 11445 C CA . CYS A 1 37 ? 10.730 0.103 -19.321 1.00 33.12 37 CYS A CA 11
ATOM 11446 C C . CYS A 1 37 ? 9.209 0.200 -19.401 1.00 43.32 37 CYS A C 11
ATOM 11447 O O . CYS A 1 37 ? 8.555 0.650 -18.460 1.00 34.35 37 CYS A O 11
ATOM 11454 N N . LYS A 1 38 ? 8.654 -0.228 -20.530 1.00 13.31 38 LYS A N 11
ATOM 11455 C CA . LYS A 1 38 ? 7.209 -0.191 -20.733 1.00 20.45 38 LYS A CA 11
ATOM 11456 C C . LYS A 1 38 ? 6.600 -1.578 -20.554 1.00 23.30 38 LYS A C 11
ATOM 11457 O O . LYS A 1 38 ? 7.263 -2.591 -20.773 1.00 13.14 38 LYS A O 11
ATOM 11476 N N . ALA A 1 39 ? 5.333 -1.615 -20.155 1.00 41.01 39 ALA A N 11
ATOM 11477 C CA . ALA A 1 39 ? 4.633 -2.877 -19.950 1.00 32.14 39 ALA A CA 11
ATOM 11478 C C . ALA A 1 39 ? 4.205 -3.490 -21.278 1.00 14.11 39 ALA A C 11
ATOM 11479 O O . ALA A 1 39 ? 4.289 -2.847 -22.325 1.00 3.43 39 ALA A O 11
ATOM 11486 N N . ASP A 1 40 ? 3.751 -4.737 -21.230 1.00 14.12 40 ASP A N 11
ATOM 11487 C CA . ASP A 1 40 ? 3.309 -5.438 -22.431 1.00 32.31 40 ASP A CA 11
ATOM 11488 C C . ASP A 1 40 ? 2.298 -4.601 -23.207 1.00 60.05 40 ASP A C 11
ATOM 11489 O O . ASP A 1 40 ? 2.342 -4.537 -24.435 1.00 35.14 40 ASP A O 11
ATOM 11498 N N . ASP A 1 41 ? 1.386 -3.964 -22.482 1.00 4.44 41 ASP A N 11
ATOM 11499 C CA . ASP A 1 41 ? 0.362 -3.132 -23.103 1.00 5.10 41 ASP A CA 11
ATOM 11500 C C . ASP A 1 41 ? 0.576 -1.660 -22.761 1.00 50.32 41 ASP A C 11
ATOM 11501 O O . ASP A 1 41 ? -0.329 -0.992 -22.261 1.00 3.52 41 ASP A O 11
ATOM 11510 N N . GLN A 1 42 ? 1.778 -1.164 -23.033 1.00 51.41 42 GLN A N 11
ATOM 11511 C CA . GLN A 1 42 ? 2.112 0.227 -22.752 1.00 60.23 42 GLN A CA 11
ATOM 11512 C C . GLN A 1 42 ? 1.074 1.168 -23.355 1.00 44.01 42 GLN A C 11
ATOM 11513 O O . GLN A 1 42 ? 0.833 2.259 -22.836 1.00 51.30 42 GLN A O 11
ATOM 11527 N N . LYS A 1 43 ? 0.462 0.739 -24.453 1.00 23.35 43 LYS A N 11
ATOM 11528 C CA . LYS A 1 43 ? -0.553 1.541 -25.127 1.00 12.21 43 LYS A CA 11
ATOM 11529 C C . LYS A 1 43 ? -1.681 1.910 -24.170 1.00 14.20 43 LYS A C 11
ATOM 11530 O O . LYS A 1 43 ? -2.320 2.953 -24.317 1.00 13.11 43 LYS A O 11
ATOM 11549 N N . THR A 1 44 ? -1.921 1.048 -23.187 1.00 33.35 44 THR A N 11
ATOM 11550 C CA . THR A 1 44 ? -2.972 1.283 -22.205 1.00 2.13 44 THR A CA 11
ATOM 11551 C C . THR A 1 44 ? -2.385 1.581 -20.830 1.00 23.02 44 THR A C 11
ATOM 11552 O O . THR A 1 44 ? -2.885 2.437 -20.103 1.00 1.42 44 THR A O 11
ATOM 11563 N N . TYR A 1 45 ? -1.318 0.868 -20.482 1.00 23.12 45 TYR A N 11
ATOM 11564 C CA . TYR A 1 45 ? -0.663 1.054 -19.193 1.00 44.52 45 TYR A CA 11
ATOM 11565 C C . TYR A 1 45 ? 0.543 1.979 -19.324 1.00 73.32 45 TYR A C 11
ATOM 11566 O O . TYR A 1 45 ? 1.251 1.955 -20.330 1.00 45.44 45 TYR A O 11
ATOM 11584 N N . SER A 1 46 ? 0.771 2.793 -18.298 1.00 24.24 46 SER A N 11
ATOM 11585 C CA . SER A 1 46 ? 1.890 3.728 -18.299 1.00 3.12 46 SER A CA 11
ATOM 11586 C C . SER A 1 46 ? 3.043 3.197 -17.452 1.00 30.22 46 SER A C 11
ATOM 11587 O O . SER A 1 46 ? 2.845 2.374 -16.559 1.00 60.40 46 SER A O 11
ATOM 11595 N N . SER A 1 47 ? 4.250 3.674 -17.742 1.00 51.43 47 SER A N 11
ATOM 11596 C CA . SER A 1 47 ? 5.436 3.244 -17.012 1.00 0.13 47 SER A CA 11
ATOM 11597 C C . SER A 1 47 ? 6.349 4.429 -16.713 1.00 35.20 47 SER A C 11
ATOM 11598 O O . SER A 1 47 ? 6.478 5.348 -17.522 1.00 72.53 47 SER A O 11
ATOM 11606 N N . GLY A 1 48 ? 6.980 4.402 -15.544 1.00 44.52 48 GLY A N 11
ATOM 11607 C CA . GLY A 1 48 ? 7.874 5.480 -15.157 1.00 73.22 48 GLY A CA 11
ATOM 11608 C C . GLY A 1 48 ? 8.434 5.296 -13.761 1.00 22.24 48 GLY A C 11
ATOM 11609 O O . GLY A 1 48 ? 7.850 4.588 -12.938 1.00 21.22 48 GLY A O 11
ATOM 11613 N N . CYS A 1 49 ? 9.567 5.933 -13.490 1.00 33.43 49 CYS A N 11
ATOM 11614 C CA . CYS A 1 49 ? 10.208 5.836 -12.185 1.00 51.33 49 CYS A CA 11
ATOM 11615 C C . CYS A 1 49 ? 10.377 7.217 -11.558 1.00 60.23 49 CYS A C 11
ATOM 11616 O O . CYS A 1 49 ? 11.219 8.006 -11.987 1.00 43.14 49 CYS A O 11
ATOM 11623 N N . ALA A 1 50 ? 9.571 7.502 -10.540 1.00 24.03 50 ALA A N 11
ATOM 11624 C CA . ALA A 1 50 ? 9.633 8.786 -9.853 1.00 52.20 50 ALA A CA 11
ATOM 11625 C C . ALA A 1 50 ? 9.818 8.596 -8.350 1.00 73.13 50 ALA A C 11
ATOM 11626 O O . ALA A 1 50 ? 9.479 7.548 -7.803 1.00 74.45 50 ALA A O 11
ATOM 11633 N N . GLN A 1 51 ? 10.358 9.617 -7.692 1.00 0.14 51 GLN A N 11
ATOM 11634 C CA . GLN A 1 51 ? 10.588 9.560 -6.254 1.00 22.24 51 GLN A CA 11
ATOM 11635 C C . GLN A 1 51 ? 9.284 9.316 -5.503 1.00 22.13 51 GLN A C 11
ATOM 11636 O O . GLN A 1 51 ? 8.241 9.871 -5.853 1.00 70.22 51 GLN A O 11
ATOM 11650 N N . THR A 1 52 ? 9.349 8.484 -4.468 1.00 0.24 52 THR A N 11
ATOM 11651 C CA . THR A 1 52 ? 8.174 8.167 -3.668 1.00 52.32 52 THR A CA 11
ATOM 11652 C C . THR A 1 52 ? 8.557 7.860 -2.224 1.00 41.24 52 THR A C 11
ATOM 11653 O O . THR A 1 52 ? 9.410 7.012 -1.966 1.00 10.45 52 THR A O 11
ATOM 11664 N N . TRP A 1 53 ? 7.919 8.553 -1.289 1.00 50.00 53 TRP A N 11
ATOM 11665 C CA . TRP A 1 53 ? 8.193 8.354 0.130 1.00 13.43 53 TRP A CA 11
ATOM 11666 C C . TRP A 1 53 ? 8.102 6.878 0.500 1.00 20.25 53 TRP A C 11
ATOM 11667 O O . TRP A 1 53 ? 7.020 6.292 0.487 1.00 30.10 53 TRP A O 11
ATOM 11688 N N . SER A 1 54 ? 9.243 6.282 0.830 1.00 73.23 54 SER A N 11
ATOM 11689 C CA . SER A 1 54 ? 9.291 4.872 1.200 1.00 1.23 54 SER A CA 11
ATOM 11690 C C . SER A 1 54 ? 9.470 4.712 2.707 1.00 1.45 54 SER A C 11
ATOM 11691 O O . SER A 1 54 ? 10.438 5.203 3.283 1.00 54.32 54 SER A O 11
ATOM 11699 N N . ALA A 1 55 ? 8.526 4.021 3.338 1.00 24.31 55 ALA A N 11
ATOM 11700 C CA . ALA A 1 55 ? 8.578 3.794 4.777 1.00 61.42 55 ALA A CA 11
ATOM 11701 C C . ALA A 1 55 ? 9.613 2.730 5.126 1.00 11.41 55 ALA A C 11
ATOM 11702 O O . ALA A 1 55 ? 10.359 2.872 6.095 1.00 70.54 55 ALA A O 11
ATOM 11709 N N . MET A 1 56 ? 9.651 1.665 4.334 1.00 52.23 56 MET A N 11
ATOM 11710 C CA . MET A 1 56 ? 10.595 0.577 4.561 1.00 2.01 56 MET A CA 11
ATOM 11711 C C . MET A 1 56 ? 12.032 1.057 4.382 1.00 63.44 56 MET A C 11
ATOM 11712 O O . MET A 1 56 ? 12.889 0.807 5.228 1.00 50.10 56 MET A O 11
ATOM 11726 N N . GLU A 1 57 ? 12.286 1.749 3.275 1.00 32.35 57 GLU A N 11
ATOM 11727 C CA . GLU A 1 57 ? 13.621 2.263 2.986 1.00 22.10 57 GLU A CA 11
ATOM 11728 C C . GLU A 1 57 ? 13.979 3.405 3.932 1.00 3.34 57 GLU A C 11
ATOM 11729 O O . GLU A 1 57 ? 15.142 3.583 4.294 1.00 70.20 57 GLU A O 11
ATOM 11741 N N . GLY A 1 58 ? 12.972 4.177 4.329 1.00 71.20 58 GLY A N 11
ATOM 11742 C CA . GLY A 1 58 ? 13.202 5.292 5.228 1.00 62.35 58 GLY A CA 11
ATOM 11743 C C . GLY A 1 58 ? 13.833 6.480 4.530 1.00 11.24 58 GLY A C 11
ATOM 11744 O O . GLY A 1 58 ? 14.618 7.214 5.127 1.00 13.42 58 GLY A O 11
ATOM 11748 N N . GLY A 1 59 ? 13.491 6.668 3.258 1.00 53.24 59 GLY A N 11
ATOM 11749 C CA . GLY A 1 59 ? 14.040 7.775 2.498 1.00 71.14 59 GLY A CA 11
ATOM 11750 C C . GLY A 1 59 ? 13.451 7.871 1.105 1.00 54.33 59 GLY A C 11
ATOM 11751 O O . GLY A 1 59 ? 13.111 6.857 0.496 1.00 41.53 59 GLY A O 11
ATOM 11755 N N . PHE A 1 60 ? 13.329 9.095 0.599 1.00 63.11 60 PHE A N 11
ATOM 11756 C CA . PHE A 1 60 ? 12.773 9.318 -0.730 1.00 13.45 60 PHE A CA 11
ATOM 11757 C C . PHE A 1 60 ? 13.575 8.566 -1.788 1.00 14.32 60 PHE A C 11
ATOM 11758 O O . PHE A 1 60 ? 14.773 8.794 -1.957 1.00 14.32 60 PHE A O 11
ATOM 11775 N N . VAL A 1 61 ? 12.905 7.664 -2.499 1.00 45.52 61 VAL A N 11
ATOM 11776 C CA . VAL A 1 61 ? 13.553 6.876 -3.542 1.00 64.24 61 VAL A CA 11
ATOM 11777 C C . VAL A 1 61 ? 12.653 6.737 -4.764 1.00 55.24 61 VAL A C 11
ATOM 11778 O O . VAL A 1 61 ? 11.428 6.689 -4.644 1.00 32.44 61 VAL A O 11
ATOM 11791 N N . ARG A 1 62 ? 13.269 6.672 -5.940 1.00 30.52 62 ARG A N 11
ATOM 11792 C CA . ARG A 1 62 ? 12.524 6.540 -7.186 1.00 1.55 62 ARG A CA 11
ATOM 11793 C C . ARG A 1 62 ? 12.276 5.070 -7.517 1.00 35.04 62 ARG A C 11
ATOM 11794 O O . ARG A 1 62 ? 13.208 4.331 -7.832 1.00 41.40 62 ARG A O 11
ATOM 11815 N N . GLU A 1 63 ? 11.015 4.658 -7.443 1.00 4.11 63 GLU A N 11
ATOM 11816 C CA . GLU A 1 63 ? 10.646 3.277 -7.735 1.00 61.21 63 GLU A CA 11
ATOM 11817 C C . GLU A 1 63 ? 9.738 3.202 -8.958 1.00 3.43 63 GLU A C 11
ATOM 11818 O O . GLU A 1 63 ? 8.806 3.994 -9.103 1.00 41.04 63 GLU A O 11
ATOM 11830 N N . CYS A 1 64 ? 10.016 2.246 -9.837 1.00 65.21 64 CYS A N 11
ATOM 11831 C CA . CYS A 1 64 ? 9.226 2.066 -11.049 1.00 2.33 64 CYS A CA 11
ATOM 11832 C C . CYS A 1 64 ? 7.797 1.652 -10.711 1.00 4.40 64 CYS A C 11
ATOM 11833 O O . CYS A 1 64 ? 7.564 0.915 -9.753 1.00 60.14 64 CYS A O 11
ATOM 11840 N N . TYR A 1 65 ? 6.845 2.129 -11.504 1.00 14.13 65 TYR A N 11
ATOM 11841 C CA . TYR A 1 65 ? 5.438 1.810 -11.288 1.00 72.44 65 TYR A CA 11
ATOM 11842 C C . TYR A 1 65 ? 4.731 1.543 -12.613 1.00 71.11 65 TYR A C 11
ATOM 11843 O O . TYR A 1 65 ? 5.080 2.121 -13.644 1.00 52.21 65 TYR A O 11
ATOM 11861 N N . ILE A 1 66 ? 3.734 0.666 -12.578 1.00 21.15 66 ILE A N 11
ATOM 11862 C CA . ILE A 1 66 ? 2.975 0.323 -13.774 1.00 33.21 66 ILE A CA 11
ATOM 11863 C C . ILE A 1 66 ? 1.482 0.243 -13.474 1.00 23.44 66 ILE A C 11
ATOM 11864 O O . ILE A 1 66 ? 1.049 -0.536 -12.625 1.00 34.13 66 ILE A O 11
ATOM 11880 N N . CYS A 1 67 ? 0.699 1.055 -14.177 1.00 45.33 67 CYS A N 11
ATOM 11881 C CA . CYS A 1 67 ? -0.746 1.077 -13.988 1.00 5.40 67 CYS A CA 11
ATOM 11882 C C . CYS A 1 67 ? -1.455 1.506 -15.270 1.00 42.25 67 CYS A C 11
ATOM 11883 O O . CYS A 1 67 ? -0.819 1.942 -16.228 1.00 62.01 67 CYS A O 11
ATOM 11890 N N . ALA A 1 68 ? -2.778 1.379 -15.279 1.00 50.41 68 ALA A N 11
ATOM 11891 C CA . ALA A 1 68 ? -3.576 1.754 -16.439 1.00 24.02 68 ALA A CA 11
ATOM 11892 C C . ALA A 1 68 ? -3.986 3.221 -16.373 1.00 31.12 68 ALA A C 11
ATOM 11893 O O . ALA A 1 68 ? -4.224 3.760 -15.292 1.00 25.54 68 ALA A O 11
ATOM 11900 N N . VAL A 1 69 ? -4.065 3.862 -17.535 1.00 1.04 69 VAL A N 11
ATOM 11901 C CA . VAL A 1 69 ? -4.447 5.267 -17.606 1.00 30.34 69 VAL A CA 11
ATOM 11902 C C . VAL A 1 69 ? -5.885 5.471 -17.144 1.00 64.12 69 VAL A C 11
ATOM 11903 O O . VAL A 1 69 ? -6.173 6.371 -16.356 1.00 11.42 69 VAL A O 11
ATOM 11916 N N . GLU A 1 70 ? -6.786 4.629 -17.642 1.00 24.12 70 GLU A N 11
ATOM 11917 C CA . GLU A 1 70 ? -8.195 4.717 -17.278 1.00 43.43 70 GLU A CA 11
ATOM 11918 C C . GLU A 1 70 ? -8.440 4.110 -15.899 1.00 43.03 70 GLU A C 11
ATOM 11919 O O . GLU A 1 70 ? -9.284 4.589 -15.141 1.00 31.01 70 GLU A O 11
ATOM 11931 N N . SER A 1 71 ? -7.700 3.054 -15.583 1.00 35.20 71 SER A N 11
ATOM 11932 C CA . SER A 1 71 ? -7.839 2.379 -14.298 1.00 71.31 71 SER A CA 11
ATOM 11933 C C . SER A 1 71 ? -6.740 2.814 -13.335 1.00 61.34 71 SER A C 11
ATOM 11934 O O . SER A 1 71 ? -5.748 2.108 -13.147 1.00 51.13 71 SER A O 11
ATOM 11942 N N . SER A 1 72 ? -6.923 3.979 -12.723 1.00 24.33 72 SER A N 11
ATOM 11943 C CA . SER A 1 72 ? -5.946 4.511 -11.780 1.00 72.54 72 SER A CA 11
ATOM 11944 C C . SER A 1 72 ? -5.691 3.523 -10.646 1.00 71.31 72 SER A C 11
ATOM 11945 O O . SER A 1 72 ? -4.571 3.410 -10.147 1.00 43.14 72 SER A O 11
ATOM 11953 N N . MET A 1 73 ? -6.738 2.810 -10.246 1.00 73.10 73 MET A N 11
ATOM 11954 C CA . MET A 1 73 ? -6.629 1.829 -9.171 1.00 75.11 73 MET A CA 11
ATOM 11955 C C . MET A 1 73 ? -6.613 0.410 -9.730 1.00 40.14 73 MET A C 11
ATOM 11956 O O . MET A 1 73 ? -7.313 -0.472 -9.231 1.00 1.23 73 MET A O 11
ATOM 11970 N N . CYS A 1 74 ? -5.809 0.195 -10.766 1.00 22.05 74 CYS A N 11
ATOM 11971 C CA . CYS A 1 74 ? -5.701 -1.116 -11.392 1.00 71.13 74 CYS A CA 11
ATOM 11972 C C . CYS A 1 74 ? -5.413 -2.195 -10.352 1.00 11.11 74 CYS A C 11
ATOM 11973 O O . CYS A 1 74 ? -4.639 -3.119 -10.600 1.00 2.20 74 CYS A O 11
ATOM 11980 N N . SER A 1 1 ? 0.307 1.613 -1.788 1.00 41.04 1 SER A N 12
ATOM 11981 C CA . SER A 1 1 ? 1.566 1.286 -2.448 1.00 22.43 1 SER A CA 12
ATOM 11982 C C . SER A 1 1 ? 1.802 -0.222 -2.453 1.00 32.12 1 SER A C 12
ATOM 11983 O O . SER A 1 1 ? 2.903 -0.690 -2.170 1.00 35.41 1 SER A O 12
ATOM 11991 N N . ASN A 1 2 ? 0.756 -0.976 -2.779 1.00 63.15 2 ASN A N 12
ATOM 11992 C CA . ASN A 1 2 ? 0.847 -2.431 -2.821 1.00 51.12 2 ASN A CA 12
ATOM 11993 C C . ASN A 1 2 ? 1.521 -2.897 -4.108 1.00 12.54 2 ASN A C 12
ATOM 11994 O O . ASN A 1 2 ? 1.673 -2.125 -5.055 1.00 12.24 2 ASN A O 12
ATOM 12005 N N . ARG A 1 3 ? 1.922 -4.164 -4.135 1.00 15.33 3 ARG A N 12
ATOM 12006 C CA . ARG A 1 3 ? 2.579 -4.731 -5.304 1.00 14.22 3 ARG A CA 12
ATOM 12007 C C . ARG A 1 3 ? 1.761 -4.476 -6.566 1.00 55.35 3 ARG A C 12
ATOM 12008 O O . ARG A 1 3 ? 2.313 -4.209 -7.633 1.00 3.23 3 ARG A O 12
ATOM 12029 N N . TRP A 1 4 ? 0.440 -4.560 -6.437 1.00 73.51 4 TRP A N 12
ATOM 12030 C CA . TRP A 1 4 ? -0.454 -4.339 -7.567 1.00 32.25 4 TRP A CA 12
ATOM 12031 C C . TRP A 1 4 ? -0.328 -2.912 -8.089 1.00 35.44 4 TRP A C 12
ATOM 12032 O O . TRP A 1 4 ? -0.433 -2.669 -9.290 1.00 72.05 4 TRP A O 12
ATOM 12053 N N . ASN A 1 5 ? -0.104 -1.971 -7.176 1.00 40.35 5 ASN A N 12
ATOM 12054 C CA . ASN A 1 5 ? 0.036 -0.566 -7.546 1.00 34.42 5 ASN A CA 12
ATOM 12055 C C . ASN A 1 5 ? 1.161 -0.379 -8.560 1.00 74.15 5 ASN A C 12
ATOM 12056 O O . ASN A 1 5 ? 1.090 0.491 -9.429 1.00 53.02 5 ASN A O 12
ATOM 12067 N N . LEU A 1 6 ? 2.197 -1.202 -8.443 1.00 62.23 6 LEU A N 12
ATOM 12068 C CA . LEU A 1 6 ? 3.339 -1.128 -9.347 1.00 73.53 6 LEU A CA 12
ATOM 12069 C C . LEU A 1 6 ? 3.123 -2.018 -10.567 1.00 23.42 6 LEU A C 12
ATOM 12070 O O . LEU A 1 6 ? 4.050 -2.267 -11.338 1.00 40.42 6 LEU A O 12
ATOM 12086 N N . GLY A 1 7 ? 1.895 -2.496 -10.737 1.00 15.22 7 GLY A N 12
ATOM 12087 C CA . GLY A 1 7 ? 1.581 -3.352 -11.865 1.00 33.24 7 GLY A CA 12
ATOM 12088 C C . GLY A 1 7 ? 2.542 -4.517 -11.996 1.00 31.11 7 GLY A C 12
ATOM 12089 O O . GLY A 1 7 ? 2.825 -4.976 -13.102 1.00 23.01 7 GLY A O 12
ATOM 12093 N N . TYR A 1 8 ? 3.047 -4.993 -10.864 1.00 41.50 8 TYR A N 12
ATOM 12094 C CA . TYR A 1 8 ? 3.986 -6.109 -10.856 1.00 11.42 8 TYR A CA 12
ATOM 12095 C C . TYR A 1 8 ? 3.362 -7.351 -11.485 1.00 52.34 8 TYR A C 12
ATOM 12096 O O . TYR A 1 8 ? 3.969 -8.003 -12.334 1.00 53.44 8 TYR A O 12
ATOM 12114 N N . GLY A 1 9 ? 2.143 -7.671 -11.061 1.00 21.24 9 GLY A N 12
ATOM 12115 C CA . GLY A 1 9 ? 1.455 -8.835 -11.593 1.00 62.23 9 GLY A CA 12
ATOM 12116 C C . GLY A 1 9 ? 1.351 -8.805 -13.105 1.00 25.45 9 GLY A C 12
ATOM 12117 O O . GLY A 1 9 ? 1.499 -9.834 -13.764 1.00 14.21 9 GLY A O 12
ATOM 12121 N N . ILE A 1 10 ? 1.094 -7.624 -13.656 1.00 13.04 10 ILE A N 12
ATOM 12122 C CA . ILE A 1 10 ? 0.969 -7.465 -15.099 1.00 14.33 10 ILE A CA 12
ATOM 12123 C C . ILE A 1 10 ? 2.190 -8.025 -15.822 1.00 43.00 10 ILE A C 12
ATOM 12124 O O . ILE A 1 10 ? 3.335 -7.763 -15.451 1.00 31.43 10 ILE A O 12
ATOM 12140 N N . PRO A 1 11 ? 1.943 -8.812 -16.879 1.00 52.23 11 PRO A N 12
ATOM 12141 C CA . PRO A 1 11 ? 3.010 -9.425 -17.676 1.00 32.11 11 PRO A CA 12
ATOM 12142 C C . PRO A 1 11 ? 3.781 -8.396 -18.498 1.00 73.53 11 PRO A C 12
ATOM 12143 O O . PRO A 1 11 ? 3.200 -7.668 -19.303 1.00 3.35 11 PRO A O 12
ATOM 12154 N N . HIS A 1 12 ? 5.092 -8.343 -18.291 1.00 31.14 12 HIS A N 12
ATOM 12155 C CA . HIS A 1 12 ? 5.944 -7.405 -19.014 1.00 21.44 12 HIS A CA 12
ATOM 12156 C C . HIS A 1 12 ? 7.000 -8.145 -19.829 1.00 60.34 12 HIS A C 12
ATOM 12157 O O . HIS A 1 12 ? 7.291 -9.313 -19.571 1.00 64.25 12 HIS A O 12
ATOM 12171 N N . LYS A 1 13 ? 7.571 -7.459 -20.813 1.00 1.54 13 LYS A N 12
ATOM 12172 C CA . LYS A 1 13 ? 8.595 -8.051 -21.665 1.00 75.30 13 LYS A CA 12
ATOM 12173 C C . LYS A 1 13 ? 9.966 -7.454 -21.361 1.00 14.21 13 LYS A C 12
ATOM 12174 O O . LYS A 1 13 ? 10.219 -6.283 -21.641 1.00 53.53 13 LYS A O 12
ATOM 12193 N N . GLN A 1 14 ? 10.846 -8.269 -20.787 1.00 10.01 14 GLN A N 12
ATOM 12194 C CA . GLN A 1 14 ? 12.191 -7.822 -20.446 1.00 43.51 14 GLN A CA 12
ATOM 12195 C C . GLN A 1 14 ? 13.011 -7.552 -21.705 1.00 22.44 14 GLN A C 12
ATOM 12196 O O . GLN A 1 14 ? 12.945 -8.308 -22.676 1.00 32.21 14 GLN A O 12
ATOM 12210 N N . VAL A 1 15 ? 13.782 -6.469 -21.682 1.00 4.44 15 VAL A N 12
ATOM 12211 C CA . VAL A 1 15 ? 14.615 -6.101 -22.820 1.00 31.13 15 VAL A CA 12
ATOM 12212 C C . VAL A 1 15 ? 15.901 -5.421 -22.363 1.00 4.41 15 VAL A C 12
ATOM 12213 O O . VAL A 1 15 ? 15.982 -4.906 -21.249 1.00 15.34 15 VAL A O 12
ATOM 12226 N N . LYS A 1 16 ? 16.906 -5.425 -23.233 1.00 74.50 16 LYS A N 12
ATOM 12227 C CA . LYS A 1 16 ? 18.189 -4.808 -22.921 1.00 55.03 16 LYS A CA 12
ATOM 12228 C C . LYS A 1 16 ? 18.218 -3.351 -23.375 1.00 34.10 16 LYS A C 12
ATOM 12229 O O . LYS A 1 16 ? 17.772 -3.026 -24.476 1.00 14.13 16 LYS A O 12
ATOM 12248 N N . LEU A 1 17 ? 18.746 -2.480 -22.523 1.00 71.23 17 LEU A N 12
ATOM 12249 C CA . LEU A 1 17 ? 18.834 -1.058 -22.838 1.00 45.42 17 LEU A CA 12
ATOM 12250 C C . LEU A 1 17 ? 20.163 -0.732 -23.509 1.00 71.44 17 LEU A C 12
ATOM 12251 O O . LEU A 1 17 ? 21.159 -1.440 -23.349 1.00 10.42 17 LEU A O 12
ATOM 12267 N N . PRO A 1 18 ? 20.186 0.369 -24.275 1.00 20.10 18 PRO A N 12
ATOM 12268 C CA . PRO A 1 18 ? 21.388 0.817 -24.983 1.00 54.02 18 PRO A CA 12
ATOM 12269 C C . PRO A 1 18 ? 22.459 1.340 -24.033 1.00 55.41 18 PRO A C 12
ATOM 12270 O O . PRO A 1 18 ? 23.603 1.557 -24.432 1.00 22.34 18 PRO A O 12
ATOM 12281 N N . ASN A 1 19 ? 22.081 1.540 -22.775 1.00 75.14 19 ASN A N 12
ATOM 12282 C CA . ASN A 1 19 ? 23.011 2.038 -21.768 1.00 0.42 19 ASN A CA 12
ATOM 12283 C C . ASN A 1 19 ? 23.940 0.928 -21.289 1.00 21.21 19 ASN A C 12
ATOM 12284 O O . ASN A 1 19 ? 24.990 1.192 -20.707 1.00 12.03 19 ASN A O 12
ATOM 12295 N N . GLY A 1 20 ? 23.544 -0.317 -21.539 1.00 31.40 20 GLY A N 12
ATOM 12296 C CA . GLY A 1 20 ? 24.353 -1.449 -21.127 1.00 53.05 20 GLY A CA 12
ATOM 12297 C C . GLY A 1 20 ? 23.704 -2.252 -20.018 1.00 73.04 20 GLY A C 12
ATOM 12298 O O . GLY A 1 20 ? 23.998 -3.435 -19.848 1.00 61.43 20 GLY A O 12
ATOM 12302 N N . GLN A 1 21 ? 22.822 -1.609 -19.262 1.00 40.32 21 GLN A N 12
ATOM 12303 C CA . GLN A 1 21 ? 22.132 -2.271 -18.161 1.00 40.33 21 GLN A CA 12
ATOM 12304 C C . GLN A 1 21 ? 20.739 -2.724 -18.586 1.00 14.22 21 GLN A C 12
ATOM 12305 O O . GLN A 1 21 ? 20.240 -2.324 -19.639 1.00 63.52 21 GLN A O 12
ATOM 12319 N N . LEU A 1 22 ? 20.116 -3.558 -17.762 1.00 44.11 22 LEU A N 12
ATOM 12320 C CA . LEU A 1 22 ? 18.780 -4.067 -18.052 1.00 42.12 22 LEU A CA 12
ATOM 12321 C C . LEU A 1 22 ? 17.712 -3.178 -17.423 1.00 13.21 22 LEU A C 12
ATOM 12322 O O . LEU A 1 22 ? 17.978 -2.451 -16.465 1.00 73.51 22 LEU A O 12
ATOM 12338 N N . CYS A 1 23 ? 16.500 -3.243 -17.966 1.00 71.15 23 CYS A N 12
ATOM 12339 C CA . CYS A 1 23 ? 15.391 -2.446 -17.458 1.00 3.42 23 CYS A CA 12
ATOM 12340 C C . CYS A 1 23 ? 15.239 -2.623 -15.950 1.00 13.40 23 CYS A C 12
ATOM 12341 O O . CYS A 1 23 ? 15.753 -3.580 -15.371 1.00 15.03 23 CYS A O 12
ATOM 12348 N N . LYS A 1 24 ? 14.529 -1.694 -15.320 1.00 74.13 24 LYS A N 12
ATOM 12349 C CA . LYS A 1 24 ? 14.307 -1.747 -13.879 1.00 14.44 24 LYS A CA 12
ATOM 12350 C C . LYS A 1 24 ? 12.997 -2.458 -13.556 1.00 3.42 24 LYS A C 12
ATOM 12351 O O . LYS A 1 24 ? 12.044 -2.405 -14.333 1.00 30.33 24 LYS A O 12
ATOM 12370 N N . GLU A 1 25 ? 12.956 -3.120 -12.405 1.00 1.14 25 GLU A N 12
ATOM 12371 C CA . GLU A 1 25 ? 11.761 -3.839 -11.979 1.00 75.54 25 GLU A CA 12
ATOM 12372 C C . GLU A 1 25 ? 10.843 -2.936 -11.161 1.00 64.41 25 GLU A C 12
ATOM 12373 O O . GLU A 1 25 ? 11.279 -1.973 -10.529 1.00 55.45 25 GLU A O 12
ATOM 12385 N N . PRO A 1 26 ? 9.539 -3.250 -11.176 1.00 72.02 26 PRO A N 12
ATOM 12386 C CA . PRO A 1 26 ? 8.531 -2.479 -10.441 1.00 63.14 26 PRO A CA 12
ATOM 12387 C C . PRO A 1 26 ? 8.657 -2.650 -8.932 1.00 31.33 26 PRO A C 12
ATOM 12388 O O . PRO A 1 26 ? 8.476 -3.746 -8.404 1.00 11.42 26 PRO A O 12
ATOM 12399 N N . GLY A 1 27 ? 8.969 -1.557 -8.240 1.00 64.05 27 GLY A N 12
ATOM 12400 C CA . GLY A 1 27 ? 9.113 -1.607 -6.797 1.00 72.14 27 GLY A CA 12
ATOM 12401 C C . GLY A 1 27 ? 10.536 -1.339 -6.347 1.00 63.45 27 GLY A C 12
ATOM 12402 O O . GLY A 1 27 ? 10.759 -0.775 -5.276 1.00 21.42 27 GLY A O 12
ATOM 12406 N N . ASP A 1 28 ? 11.500 -1.744 -7.167 1.00 51.52 28 ASP A N 12
ATOM 12407 C CA . ASP A 1 28 ? 12.909 -1.544 -6.847 1.00 21.21 28 ASP A CA 12
ATOM 12408 C C . ASP A 1 28 ? 13.354 -0.132 -7.215 1.00 71.32 28 ASP A C 12
ATOM 12409 O O . ASP A 1 28 ? 12.705 0.547 -8.009 1.00 31.21 28 ASP A O 12
ATOM 12418 N N . SER A 1 29 ? 14.467 0.303 -6.632 1.00 23.34 29 SER A N 12
ATOM 12419 C CA . SER A 1 29 ? 14.997 1.635 -6.895 1.00 42.40 29 SER A CA 12
ATOM 12420 C C . SER A 1 29 ? 15.604 1.712 -8.294 1.00 22.22 29 SER A C 12
ATOM 12421 O O . SER A 1 29 ? 16.098 0.717 -8.823 1.00 52.14 29 SER A O 12
ATOM 12429 N N . CYS A 1 30 ? 15.562 2.901 -8.884 1.00 63.50 30 CYS A N 12
ATOM 12430 C CA . CYS A 1 30 ? 16.107 3.110 -10.221 1.00 61.12 30 CYS A CA 12
ATOM 12431 C C . CYS A 1 30 ? 17.117 4.253 -10.224 1.00 22.44 30 CYS A C 12
ATOM 12432 O O . CYS A 1 30 ? 17.326 4.914 -9.205 1.00 4.12 30 CYS A O 12
ATOM 12439 N N . SER A 1 31 ? 17.741 4.482 -11.374 1.00 25.20 31 SER A N 12
ATOM 12440 C CA . SER A 1 31 ? 18.734 5.543 -11.509 1.00 4.10 31 SER A CA 12
ATOM 12441 C C . SER A 1 31 ? 18.165 6.720 -12.293 1.00 2.31 31 SER A C 12
ATOM 12442 O O . SER A 1 31 ? 18.526 7.873 -12.053 1.00 60.35 31 SER A O 12
ATOM 12450 N N . LYS A 1 32 ? 17.272 6.425 -13.232 1.00 73.32 32 LYS A N 12
ATOM 12451 C CA . LYS A 1 32 ? 16.651 7.458 -14.051 1.00 55.40 32 LYS A CA 12
ATOM 12452 C C . LYS A 1 32 ? 15.321 6.974 -14.620 1.00 12.53 32 LYS A C 12
ATOM 12453 O O . LYS A 1 32 ? 15.129 5.779 -14.842 1.00 53.03 32 LYS A O 12
ATOM 12472 N N . ARG A 1 33 ? 14.407 7.910 -14.855 1.00 43.31 33 ARG A N 12
ATOM 12473 C CA . ARG A 1 33 ? 13.096 7.579 -15.399 1.00 34.41 33 ARG A CA 12
ATOM 12474 C C . ARG A 1 33 ? 13.231 6.780 -16.692 1.00 44.23 33 ARG A C 12
ATOM 12475 O O . ARG A 1 33 ? 12.390 5.936 -17.002 1.00 43.12 33 ARG A O 12
ATOM 12496 N N . ASP A 1 34 ? 14.291 7.054 -17.442 1.00 24.50 34 ASP A N 12
ATOM 12497 C CA . ASP A 1 34 ? 14.536 6.361 -18.702 1.00 71.23 34 ASP A CA 12
ATOM 12498 C C . ASP A 1 34 ? 14.827 4.883 -18.461 1.00 62.21 34 ASP A C 12
ATOM 12499 O O . ASP A 1 34 ? 14.600 4.046 -19.336 1.00 53.51 34 ASP A O 12
ATOM 12508 N N . GLU A 1 35 ? 15.328 4.569 -17.272 1.00 32.21 35 GLU A N 12
ATOM 12509 C CA . GLU A 1 35 ? 15.651 3.192 -16.917 1.00 71.03 35 GLU A CA 12
ATOM 12510 C C . GLU A 1 35 ? 14.391 2.332 -16.871 1.00 10.45 35 GLU A C 12
ATOM 12511 O O . GLU A 1 35 ? 14.428 1.138 -17.164 1.00 34.02 35 GLU A O 12
ATOM 12523 N N . CYS A 1 36 ? 13.275 2.950 -16.497 1.00 42.41 36 CYS A N 12
ATOM 12524 C CA . CYS A 1 36 ? 12.002 2.245 -16.409 1.00 4.35 36 CYS A CA 12
ATOM 12525 C C . CYS A 1 36 ? 11.507 1.842 -17.795 1.00 10.33 36 CYS A C 12
ATOM 12526 O O . CYS A 1 36 ? 11.352 2.684 -18.680 1.00 11.11 36 CYS A O 12
ATOM 12533 N N . CYS A 1 37 ? 11.257 0.549 -17.977 1.00 1.12 37 CYS A N 12
ATOM 12534 C CA . CYS A 1 37 ? 10.779 0.034 -19.253 1.00 33.12 37 CYS A CA 12
ATOM 12535 C C . CYS A 1 37 ? 9.268 0.203 -19.376 1.00 43.32 37 CYS A C 12
ATOM 12536 O O . CYS A 1 37 ? 8.617 0.738 -18.479 1.00 34.35 37 CYS A O 12
ATOM 12543 N N . LYS A 1 38 ? 8.716 -0.256 -20.494 1.00 13.31 38 LYS A N 12
ATOM 12544 C CA . LYS A 1 38 ? 7.282 -0.158 -20.736 1.00 20.45 38 LYS A CA 12
ATOM 12545 C C . LYS A 1 38 ? 6.619 -1.529 -20.641 1.00 23.30 38 LYS A C 12
ATOM 12546 O O . LYS A 1 38 ? 7.212 -2.542 -21.007 1.00 13.14 38 LYS A O 12
ATOM 12565 N N . ALA A 1 39 ? 5.385 -1.551 -20.148 1.00 41.01 39 ALA A N 12
ATOM 12566 C CA . ALA A 1 39 ? 4.640 -2.797 -20.009 1.00 32.14 39 ALA A CA 12
ATOM 12567 C C . ALA A 1 39 ? 4.197 -3.327 -21.368 1.00 14.11 39 ALA A C 12
ATOM 12568 O O . ALA A 1 39 ? 4.238 -2.611 -22.368 1.00 3.43 39 ALA A O 12
ATOM 12575 N N . ASP A 1 40 ? 3.776 -4.586 -21.398 1.00 14.12 40 ASP A N 12
ATOM 12576 C CA . ASP A 1 40 ? 3.325 -5.213 -22.635 1.00 32.31 40 ASP A CA 12
ATOM 12577 C C . ASP A 1 40 ? 2.273 -4.352 -23.327 1.00 60.05 40 ASP A C 12
ATOM 12578 O O . ASP A 1 40 ? 2.303 -4.179 -24.545 1.00 35.14 40 ASP A O 12
ATOM 12587 N N . ASP A 1 41 ? 1.343 -3.818 -22.543 1.00 4.44 41 ASP A N 12
ATOM 12588 C CA . ASP A 1 41 ? 0.280 -2.977 -23.080 1.00 5.10 41 ASP A CA 12
ATOM 12589 C C . ASP A 1 41 ? 0.486 -1.519 -22.678 1.00 50.32 41 ASP A C 12
ATOM 12590 O O . ASP A 1 41 ? -0.409 -0.888 -22.118 1.00 3.52 41 ASP A O 12
ATOM 12599 N N . GLN A 1 42 ? 1.672 -0.993 -22.967 1.00 51.41 42 GLN A N 12
ATOM 12600 C CA . GLN A 1 42 ? 1.994 0.390 -22.634 1.00 60.23 42 GLN A CA 12
ATOM 12601 C C . GLN A 1 42 ? 0.923 1.341 -23.156 1.00 44.01 42 GLN A C 12
ATOM 12602 O O . GLN A 1 42 ? 0.684 2.401 -22.580 1.00 51.30 42 GLN A O 12
ATOM 12616 N N . LYS A 1 43 ? 0.281 0.955 -24.253 1.00 23.35 43 LYS A N 12
ATOM 12617 C CA . LYS A 1 43 ? -0.767 1.771 -24.855 1.00 12.21 43 LYS A CA 12
ATOM 12618 C C . LYS A 1 43 ? -1.875 2.063 -23.849 1.00 14.20 43 LYS A C 12
ATOM 12619 O O . LYS A 1 43 ? -2.521 3.111 -23.907 1.00 13.11 43 LYS A O 12
ATOM 12638 N N . THR A 1 44 ? -2.088 1.133 -22.923 1.00 33.35 44 THR A N 12
ATOM 12639 C CA . THR A 1 44 ? -3.118 1.290 -21.903 1.00 2.13 44 THR A CA 12
ATOM 12640 C C . THR A 1 44 ? -2.499 1.563 -20.537 1.00 23.02 44 THR A C 12
ATOM 12641 O O . THR A 1 44 ? -3.017 2.366 -19.759 1.00 1.42 44 THR A O 12
ATOM 12652 N N . TYR A 1 45 ? -1.390 0.892 -20.251 1.00 23.12 45 TYR A N 12
ATOM 12653 C CA . TYR A 1 45 ? -0.702 1.061 -18.976 1.00 44.52 45 TYR A CA 12
ATOM 12654 C C . TYR A 1 45 ? 0.468 2.031 -19.112 1.00 73.32 45 TYR A C 12
ATOM 12655 O O . TYR A 1 45 ? 1.201 2.000 -20.100 1.00 45.44 45 TYR A O 12
ATOM 12673 N N . SER A 1 46 ? 0.635 2.889 -18.112 1.00 24.24 46 SER A N 12
ATOM 12674 C CA . SER A 1 46 ? 1.714 3.872 -18.120 1.00 3.12 46 SER A CA 12
ATOM 12675 C C . SER A 1 46 ? 2.867 3.419 -17.229 1.00 30.22 46 SER A C 12
ATOM 12676 O O . SER A 1 46 ? 2.676 3.127 -16.048 1.00 60.40 46 SER A O 12
ATOM 12684 N N . SER A 1 47 ? 4.064 3.363 -17.804 1.00 51.43 47 SER A N 12
ATOM 12685 C CA . SER A 1 47 ? 5.249 2.944 -17.066 1.00 0.13 47 SER A CA 12
ATOM 12686 C C . SER A 1 47 ? 6.142 4.137 -16.746 1.00 35.20 47 SER A C 12
ATOM 12687 O O . SER A 1 47 ? 6.251 5.074 -17.536 1.00 72.53 47 SER A O 12
ATOM 12695 N N . GLY A 1 48 ? 6.780 4.096 -15.581 1.00 44.52 48 GLY A N 12
ATOM 12696 C CA . GLY A 1 48 ? 7.657 5.181 -15.176 1.00 73.22 48 GLY A CA 12
ATOM 12697 C C . GLY A 1 48 ? 8.242 4.968 -13.794 1.00 22.24 48 GLY A C 12
ATOM 12698 O O . GLY A 1 48 ? 7.687 4.226 -12.984 1.00 21.22 48 GLY A O 12
ATOM 12702 N N . CYS A 1 49 ? 9.368 5.620 -13.524 1.00 33.43 49 CYS A N 12
ATOM 12703 C CA . CYS A 1 49 ? 10.032 5.497 -12.233 1.00 51.33 49 CYS A CA 12
ATOM 12704 C C . CYS A 1 49 ? 10.187 6.864 -11.569 1.00 60.23 49 CYS A C 12
ATOM 12705 O O . CYS A 1 49 ? 11.012 7.677 -11.984 1.00 43.14 49 CYS A O 12
ATOM 12712 N N . ALA A 1 50 ? 9.388 7.108 -10.536 1.00 24.03 50 ALA A N 12
ATOM 12713 C CA . ALA A 1 50 ? 9.438 8.373 -9.814 1.00 52.20 50 ALA A CA 12
ATOM 12714 C C . ALA A 1 50 ? 9.688 8.147 -8.327 1.00 73.13 50 ALA A C 12
ATOM 12715 O O . ALA A 1 50 ? 9.441 7.059 -7.806 1.00 74.45 50 ALA A O 12
ATOM 12722 N N . GLN A 1 51 ? 10.179 9.179 -7.650 1.00 0.14 51 GLN A N 12
ATOM 12723 C CA . GLN A 1 51 ? 10.465 9.092 -6.223 1.00 22.24 51 GLN A CA 12
ATOM 12724 C C . GLN A 1 51 ? 9.208 8.732 -5.438 1.00 22.13 51 GLN A C 12
ATOM 12725 O O . GLN A 1 51 ? 8.100 9.130 -5.801 1.00 70.22 51 GLN A O 12
ATOM 12739 N N . THR A 1 52 ? 9.385 7.975 -4.360 1.00 0.24 52 THR A N 12
ATOM 12740 C CA . THR A 1 52 ? 8.265 7.559 -3.524 1.00 52.32 52 THR A CA 12
ATOM 12741 C C . THR A 1 52 ? 8.696 7.391 -2.072 1.00 41.24 52 THR A C 12
ATOM 12742 O O . THR A 1 52 ? 9.637 6.654 -1.775 1.00 10.45 52 THR A O 12
ATOM 12753 N N . TRP A 1 53 ? 8.002 8.076 -1.171 1.00 50.00 53 TRP A N 12
ATOM 12754 C CA . TRP A 1 53 ? 8.315 8.001 0.253 1.00 13.43 53 TRP A CA 12
ATOM 12755 C C . TRP A 1 53 ? 8.384 6.551 0.718 1.00 20.25 53 TRP A C 12
ATOM 12756 O O . TRP A 1 53 ? 7.374 5.847 0.742 1.00 30.10 53 TRP A O 12
ATOM 12777 N N . SER A 1 54 ? 9.582 6.108 1.088 1.00 73.23 54 SER A N 12
ATOM 12778 C CA . SER A 1 54 ? 9.783 4.741 1.549 1.00 1.23 54 SER A CA 12
ATOM 12779 C C . SER A 1 54 ? 10.156 4.716 3.028 1.00 1.45 54 SER A C 12
ATOM 12780 O O . SER A 1 54 ? 11.186 5.256 3.429 1.00 54.32 54 SER A O 12
ATOM 12788 N N . ALA A 1 55 ? 9.309 4.084 3.835 1.00 24.31 55 ALA A N 12
ATOM 12789 C CA . ALA A 1 55 ? 9.549 3.986 5.269 1.00 61.42 55 ALA A CA 12
ATOM 12790 C C . ALA A 1 55 ? 10.726 3.063 5.566 1.00 11.41 55 ALA A C 12
ATOM 12791 O O . ALA A 1 55 ? 11.502 3.310 6.489 1.00 70.54 55 ALA A O 12
ATOM 12798 N N . MET A 1 56 ? 10.849 1.998 4.782 1.00 52.23 56 MET A N 12
ATOM 12799 C CA . MET A 1 56 ? 11.933 1.038 4.963 1.00 2.01 56 MET A CA 12
ATOM 12800 C C . MET A 1 56 ? 13.280 1.669 4.627 1.00 63.44 56 MET A C 12
ATOM 12801 O O . MET A 1 56 ? 14.219 1.606 5.420 1.00 50.10 56 MET A O 12
ATOM 12815 N N . GLU A 1 57 ? 13.368 2.278 3.449 1.00 32.35 57 GLU A N 12
ATOM 12816 C CA . GLU A 1 57 ? 14.601 2.918 3.010 1.00 22.10 57 GLU A CA 12
ATOM 12817 C C . GLU A 1 57 ? 14.882 4.176 3.829 1.00 3.34 57 GLU A C 12
ATOM 12818 O O . GLU A 1 57 ? 16.034 4.523 4.078 1.00 70.20 57 GLU A O 12
ATOM 12830 N N . GLY A 1 58 ? 13.816 4.855 4.243 1.00 71.20 58 GLY A N 12
ATOM 12831 C CA . GLY A 1 58 ? 13.968 6.067 5.028 1.00 62.35 58 GLY A CA 12
ATOM 12832 C C . GLY A 1 58 ? 14.372 7.257 4.182 1.00 11.24 58 GLY A C 12
ATOM 12833 O O . GLY A 1 58 ? 15.098 8.138 4.644 1.00 13.42 58 GLY A O 12
ATOM 12837 N N . GLY A 1 59 ? 13.902 7.286 2.939 1.00 53.24 59 GLY A N 12
ATOM 12838 C CA . GLY A 1 59 ? 14.231 8.383 2.046 1.00 71.14 59 GLY A CA 12
ATOM 12839 C C . GLY A 1 59 ? 13.569 8.245 0.689 1.00 54.33 59 GLY A C 12
ATOM 12840 O O . GLY A 1 59 ? 13.352 7.132 0.208 1.00 41.53 59 GLY A O 12
ATOM 12844 N N . PHE A 1 60 ? 13.246 9.376 0.073 1.00 63.11 60 PHE A N 12
ATOM 12845 C CA . PHE A 1 60 ? 12.602 9.376 -1.236 1.00 13.45 60 PHE A CA 12
ATOM 12846 C C . PHE A 1 60 ? 13.447 8.622 -2.258 1.00 14.32 60 PHE A C 12
ATOM 12847 O O . PHE A 1 60 ? 14.593 8.989 -2.525 1.00 14.32 60 PHE A O 12
ATOM 12864 N N . VAL A 1 61 ? 12.875 7.565 -2.826 1.00 45.52 61 VAL A N 12
ATOM 12865 C CA . VAL A 1 61 ? 13.574 6.758 -3.820 1.00 64.24 61 VAL A CA 12
ATOM 12866 C C . VAL A 1 61 ? 12.702 6.521 -5.047 1.00 55.24 61 VAL A C 12
ATOM 12867 O O . VAL A 1 61 ? 11.498 6.296 -4.932 1.00 32.44 61 VAL A O 12
ATOM 12880 N N . ARG A 1 62 ? 13.319 6.573 -6.223 1.00 30.52 62 ARG A N 12
ATOM 12881 C CA . ARG A 1 62 ? 12.600 6.364 -7.474 1.00 1.55 62 ARG A CA 12
ATOM 12882 C C . ARG A 1 62 ? 12.246 4.891 -7.658 1.00 35.04 62 ARG A C 12
ATOM 12883 O O . ARG A 1 62 ? 13.124 4.055 -7.868 1.00 41.40 62 ARG A O 12
ATOM 12904 N N . GLU A 1 63 ? 10.955 4.583 -7.579 1.00 4.11 63 GLU A N 12
ATOM 12905 C CA . GLU A 1 63 ? 10.487 3.211 -7.734 1.00 61.21 63 GLU A CA 12
ATOM 12906 C C . GLU A 1 63 ? 9.602 3.076 -8.970 1.00 3.43 63 GLU A C 12
ATOM 12907 O O . GLU A 1 63 ? 8.719 3.901 -9.209 1.00 41.04 63 GLU A O 12
ATOM 12919 N N . CYS A 1 64 ? 9.845 2.030 -9.754 1.00 65.21 64 CYS A N 12
ATOM 12920 C CA . CYS A 1 64 ? 9.072 1.787 -10.966 1.00 2.33 64 CYS A CA 12
ATOM 12921 C C . CYS A 1 64 ? 7.622 1.454 -10.628 1.00 4.40 64 CYS A C 12
ATOM 12922 O O . CYS A 1 64 ? 7.340 0.819 -9.612 1.00 60.14 64 CYS A O 12
ATOM 12929 N N . TYR A 1 65 ? 6.706 1.886 -11.488 1.00 14.13 65 TYR A N 12
ATOM 12930 C CA . TYR A 1 65 ? 5.285 1.636 -11.280 1.00 72.44 65 TYR A CA 12
ATOM 12931 C C . TYR A 1 65 ? 4.565 1.449 -12.612 1.00 71.11 65 TYR A C 12
ATOM 12932 O O . TYR A 1 65 ? 4.928 2.060 -13.619 1.00 52.21 65 TYR A O 12
ATOM 12950 N N . ILE A 1 66 ? 3.542 0.601 -12.610 1.00 21.15 66 ILE A N 12
ATOM 12951 C CA . ILE A 1 66 ? 2.769 0.334 -13.816 1.00 33.21 66 ILE A CA 12
ATOM 12952 C C . ILE A 1 66 ? 1.275 0.284 -13.513 1.00 23.44 66 ILE A C 12
ATOM 12953 O O . ILE A 1 66 ? 0.799 -0.622 -12.829 1.00 34.13 66 ILE A O 12
ATOM 12969 N N . CYS A 1 67 ? 0.539 1.265 -14.028 1.00 45.33 67 CYS A N 12
ATOM 12970 C CA . CYS A 1 67 ? -0.901 1.334 -13.814 1.00 5.40 67 CYS A CA 12
ATOM 12971 C C . CYS A 1 67 ? -1.618 1.777 -15.085 1.00 42.25 67 CYS A C 12
ATOM 12972 O O . CYS A 1 67 ? -1.025 2.413 -15.956 1.00 62.01 67 CYS A O 12
ATOM 12979 N N . ALA A 1 68 ? -2.900 1.438 -15.184 1.00 50.41 68 ALA A N 12
ATOM 12980 C CA . ALA A 1 68 ? -3.699 1.803 -16.347 1.00 24.02 68 ALA A CA 12
ATOM 12981 C C . ALA A 1 68 ? -4.047 3.288 -16.330 1.00 31.12 68 ALA A C 12
ATOM 12982 O O . ALA A 1 68 ? -4.265 3.872 -15.269 1.00 25.54 68 ALA A O 12
ATOM 12989 N N . VAL A 1 69 ? -4.095 3.893 -17.512 1.00 1.04 69 VAL A N 12
ATOM 12990 C CA . VAL A 1 69 ? -4.416 5.309 -17.633 1.00 30.34 69 VAL A CA 12
ATOM 12991 C C . VAL A 1 69 ? -5.919 5.546 -17.513 1.00 64.12 69 VAL A C 12
ATOM 12992 O O . VAL A 1 69 ? -6.360 6.436 -16.787 1.00 11.42 69 VAL A O 12
ATOM 13005 N N . GLU A 1 70 ? -6.698 4.739 -18.228 1.00 24.12 70 GLU A N 12
ATOM 13006 C CA . GLU A 1 70 ? -8.150 4.861 -18.201 1.00 43.43 70 GLU A CA 12
ATOM 13007 C C . GLU A 1 70 ? -8.715 4.345 -16.880 1.00 43.03 70 GLU A C 12
ATOM 13008 O O . GLU A 1 70 ? -9.696 4.877 -16.362 1.00 31.01 70 GLU A O 12
ATOM 13020 N N . SER A 1 71 ? -8.087 3.305 -16.341 1.00 35.20 71 SER A N 12
ATOM 13021 C CA . SER A 1 71 ? -8.529 2.714 -15.083 1.00 71.31 71 SER A CA 12
ATOM 13022 C C . SER A 1 71 ? -7.676 3.212 -13.919 1.00 61.34 71 SER A C 12
ATOM 13023 O O . SER A 1 71 ? -6.447 3.163 -13.971 1.00 51.13 71 SER A O 12
ATOM 13031 N N . SER A 1 72 ? -8.338 3.691 -12.872 1.00 24.33 72 SER A N 12
ATOM 13032 C CA . SER A 1 72 ? -7.645 4.202 -11.697 1.00 72.54 72 SER A CA 12
ATOM 13033 C C . SER A 1 72 ? -7.364 3.081 -10.700 1.00 71.31 72 SER A C 12
ATOM 13034 O O . SER A 1 72 ? -6.326 3.065 -10.042 1.00 43.14 72 SER A O 12
ATOM 13042 N N . MET A 1 73 ? -8.302 2.146 -10.594 1.00 73.10 73 MET A N 12
ATOM 13043 C CA . MET A 1 73 ? -8.158 1.020 -9.678 1.00 75.11 73 MET A CA 12
ATOM 13044 C C . MET A 1 73 ? -7.467 -0.154 -10.364 1.00 40.14 73 MET A C 12
ATOM 13045 O O . MET A 1 73 ? -7.958 -1.283 -10.332 1.00 1.23 73 MET A O 12
ATOM 13059 N N . CYS A 1 74 ? -6.325 0.120 -10.987 1.00 22.05 74 CYS A N 12
ATOM 13060 C CA . CYS A 1 74 ? -5.567 -0.913 -11.682 1.00 71.13 74 CYS A CA 12
ATOM 13061 C C . CYS A 1 74 ? -5.313 -2.110 -10.770 1.00 11.11 74 CYS A C 12
ATOM 13062 O O . CYS A 1 74 ? -4.469 -2.957 -11.060 1.00 2.20 74 CYS A O 12
ATOM 13069 N N . SER A 1 1 ? 1.229 0.797 -0.452 1.00 41.04 1 SER A N 13
ATOM 13070 C CA . SER A 1 1 ? 2.254 0.593 -1.470 1.00 22.43 1 SER A CA 13
ATOM 13071 C C . SER A 1 1 ? 2.358 -0.881 -1.849 1.00 32.12 1 SER A C 13
ATOM 13072 O O . SER A 1 1 ? 3.449 -1.449 -1.879 1.00 35.41 1 SER A O 13
ATOM 13080 N N . ASN A 1 2 ? 1.216 -1.495 -2.137 1.00 63.15 2 ASN A N 13
ATOM 13081 C CA . ASN A 1 2 ? 1.176 -2.902 -2.515 1.00 51.12 2 ASN A CA 13
ATOM 13082 C C . ASN A 1 2 ? 1.763 -3.108 -3.908 1.00 12.54 2 ASN A C 13
ATOM 13083 O O . ASN A 1 2 ? 1.845 -2.172 -4.702 1.00 12.24 2 ASN A O 13
ATOM 13094 N N . ARG A 1 3 ? 2.169 -4.341 -4.195 1.00 15.33 3 ARG A N 13
ATOM 13095 C CA . ARG A 1 3 ? 2.747 -4.670 -5.493 1.00 14.22 3 ARG A CA 13
ATOM 13096 C C . ARG A 1 3 ? 1.795 -4.296 -6.625 1.00 55.35 3 ARG A C 13
ATOM 13097 O O . ARG A 1 3 ? 2.218 -3.789 -7.663 1.00 3.23 3 ARG A O 13
ATOM 13118 N N . TRP A 1 4 ? 0.508 -4.549 -6.416 1.00 73.51 4 TRP A N 13
ATOM 13119 C CA . TRP A 1 4 ? -0.504 -4.239 -7.419 1.00 32.25 4 TRP A CA 13
ATOM 13120 C C . TRP A 1 4 ? -0.387 -2.790 -7.880 1.00 35.44 4 TRP A C 13
ATOM 13121 O O . TRP A 1 4 ? -0.573 -2.489 -9.058 1.00 72.05 4 TRP A O 13
ATOM 13142 N N . ASN A 1 5 ? -0.078 -1.900 -6.945 1.00 40.35 5 ASN A N 13
ATOM 13143 C CA . ASN A 1 5 ? 0.063 -0.481 -7.258 1.00 34.42 5 ASN A CA 13
ATOM 13144 C C . ASN A 1 5 ? 1.143 -0.262 -8.312 1.00 74.15 5 ASN A C 13
ATOM 13145 O O . ASN A 1 5 ? 1.024 0.621 -9.163 1.00 53.02 5 ASN A O 13
ATOM 13156 N N . LEU A 1 6 ? 2.195 -1.070 -8.250 1.00 62.23 6 LEU A N 13
ATOM 13157 C CA . LEU A 1 6 ? 3.298 -0.966 -9.201 1.00 73.53 6 LEU A CA 13
ATOM 13158 C C . LEU A 1 6 ? 3.059 -1.863 -10.412 1.00 23.42 6 LEU A C 13
ATOM 13159 O O . LEU A 1 6 ? 3.963 -2.091 -11.215 1.00 40.42 6 LEU A O 13
ATOM 13175 N N . GLY A 1 7 ? 1.836 -2.367 -10.537 1.00 15.22 7 GLY A N 13
ATOM 13176 C CA . GLY A 1 7 ? 1.500 -3.232 -11.653 1.00 33.24 7 GLY A CA 13
ATOM 13177 C C . GLY A 1 7 ? 2.438 -4.418 -11.770 1.00 31.11 7 GLY A C 13
ATOM 13178 O O . GLY A 1 7 ? 2.717 -4.889 -12.874 1.00 23.01 7 GLY A O 13
ATOM 13182 N N . TYR A 1 8 ? 2.927 -4.898 -10.634 1.00 41.50 8 TYR A N 13
ATOM 13183 C CA . TYR A 1 8 ? 3.841 -6.033 -10.614 1.00 11.42 8 TYR A CA 13
ATOM 13184 C C . TYR A 1 8 ? 3.174 -7.281 -11.184 1.00 52.34 8 TYR A C 13
ATOM 13185 O O . TYR A 1 8 ? 3.754 -7.987 -12.008 1.00 53.44 8 TYR A O 13
ATOM 13203 N N . GLY A 1 9 ? 1.950 -7.545 -10.739 1.00 21.24 9 GLY A N 13
ATOM 13204 C CA . GLY A 1 9 ? 1.221 -8.707 -11.215 1.00 62.23 9 GLY A CA 13
ATOM 13205 C C . GLY A 1 9 ? 1.141 -8.760 -12.729 1.00 25.45 9 GLY A C 13
ATOM 13206 O O . GLY A 1 9 ? 1.143 -9.842 -13.319 1.00 14.21 9 GLY A O 13
ATOM 13210 N N . ILE A 1 10 ? 1.067 -7.591 -13.357 1.00 13.04 10 ILE A N 13
ATOM 13211 C CA . ILE A 1 10 ? 0.984 -7.511 -14.810 1.00 14.33 10 ILE A CA 13
ATOM 13212 C C . ILE A 1 10 ? 2.238 -8.082 -15.465 1.00 43.00 10 ILE A C 13
ATOM 13213 O O . ILE A 1 10 ? 3.364 -7.781 -15.074 1.00 31.43 10 ILE A O 13
ATOM 13229 N N . PRO A 1 11 ? 2.037 -8.925 -16.487 1.00 52.23 11 PRO A N 13
ATOM 13230 C CA . PRO A 1 11 ? 3.139 -9.555 -17.222 1.00 32.11 11 PRO A CA 13
ATOM 13231 C C . PRO A 1 11 ? 3.917 -8.556 -18.070 1.00 73.53 11 PRO A C 13
ATOM 13232 O O . PRO A 1 11 ? 3.354 -7.903 -18.950 1.00 3.35 11 PRO A O 13
ATOM 13243 N N . HIS A 1 12 ? 5.214 -8.441 -17.801 1.00 31.14 12 HIS A N 13
ATOM 13244 C CA . HIS A 1 12 ? 6.069 -7.520 -18.543 1.00 21.44 12 HIS A CA 13
ATOM 13245 C C . HIS A 1 12 ? 7.159 -8.277 -19.294 1.00 60.34 12 HIS A C 13
ATOM 13246 O O . HIS A 1 12 ? 7.462 -9.429 -18.978 1.00 64.25 12 HIS A O 13
ATOM 13260 N N . LYS A 1 13 ? 7.746 -7.624 -20.291 1.00 1.54 13 LYS A N 13
ATOM 13261 C CA . LYS A 1 13 ? 8.803 -8.235 -21.089 1.00 75.30 13 LYS A CA 13
ATOM 13262 C C . LYS A 1 13 ? 10.115 -7.475 -20.927 1.00 14.21 13 LYS A C 13
ATOM 13263 O O . LYS A 1 13 ? 10.221 -6.312 -21.314 1.00 53.53 13 LYS A O 13
ATOM 13282 N N . GLN A 1 14 ? 11.112 -8.141 -20.351 1.00 10.01 14 GLN A N 13
ATOM 13283 C CA . GLN A 1 14 ? 12.418 -7.527 -20.138 1.00 43.51 14 GLN A CA 13
ATOM 13284 C C . GLN A 1 14 ? 13.194 -7.429 -21.448 1.00 22.44 14 GLN A C 13
ATOM 13285 O O . GLN A 1 14 ? 13.118 -8.320 -22.294 1.00 32.21 14 GLN A O 13
ATOM 13299 N N . VAL A 1 15 ? 13.938 -6.339 -21.608 1.00 4.44 15 VAL A N 13
ATOM 13300 C CA . VAL A 1 15 ? 14.728 -6.124 -22.815 1.00 31.13 15 VAL A CA 13
ATOM 13301 C C . VAL A 1 15 ? 15.955 -5.268 -22.522 1.00 4.41 15 VAL A C 13
ATOM 13302 O O . VAL A 1 15 ? 16.084 -4.699 -21.439 1.00 15.34 15 VAL A O 13
ATOM 13315 N N . LYS A 1 16 ? 16.851 -5.177 -23.498 1.00 74.50 16 LYS A N 13
ATOM 13316 C CA . LYS A 1 16 ? 18.069 -4.387 -23.349 1.00 55.03 16 LYS A CA 13
ATOM 13317 C C . LYS A 1 16 ? 17.831 -2.938 -23.768 1.00 34.10 16 LYS A C 13
ATOM 13318 O O . LYS A 1 16 ? 17.190 -2.673 -24.785 1.00 14.13 16 LYS A O 13
ATOM 13337 N N . LEU A 1 17 ? 18.354 -2.008 -22.979 1.00 71.23 17 LEU A N 13
ATOM 13338 C CA . LEU A 1 17 ? 18.202 -0.585 -23.269 1.00 45.42 17 LEU A CA 13
ATOM 13339 C C . LEU A 1 17 ? 19.410 -0.052 -24.031 1.00 71.44 17 LEU A C 13
ATOM 13340 O O . LEU A 1 17 ? 20.506 -0.609 -23.974 1.00 10.42 17 LEU A O 13
ATOM 13356 N N . PRO A 1 18 ? 19.209 1.056 -24.762 1.00 20.10 18 PRO A N 13
ATOM 13357 C CA . PRO A 1 18 ? 20.271 1.689 -25.547 1.00 54.02 18 PRO A CA 13
ATOM 13358 C C . PRO A 1 18 ? 21.330 2.345 -24.667 1.00 55.41 18 PRO A C 13
ATOM 13359 O O . PRO A 1 18 ? 22.404 2.713 -25.142 1.00 22.34 18 PRO A O 13
ATOM 13370 N N . ASN A 1 19 ? 21.020 2.488 -23.383 1.00 75.14 19 ASN A N 13
ATOM 13371 C CA . ASN A 1 19 ? 21.946 3.099 -22.436 1.00 0.42 19 ASN A CA 13
ATOM 13372 C C . ASN A 1 19 ? 23.045 2.118 -22.040 1.00 21.21 19 ASN A C 13
ATOM 13373 O O . ASN A 1 19 ? 24.102 2.517 -21.555 1.00 12.03 19 ASN A O 13
ATOM 13384 N N . GLY A 1 20 ? 22.786 0.830 -22.250 1.00 31.40 20 GLY A N 13
ATOM 13385 C CA . GLY A 1 20 ? 23.763 -0.187 -21.910 1.00 53.05 20 GLY A CA 13
ATOM 13386 C C . GLY A 1 20 ? 23.325 -1.042 -20.738 1.00 73.04 20 GLY A C 13
ATOM 13387 O O . GLY A 1 20 ? 23.786 -2.173 -20.580 1.00 61.43 20 GLY A O 13
ATOM 13391 N N . GLN A 1 21 ? 22.433 -0.502 -19.913 1.00 40.32 21 GLN A N 13
ATOM 13392 C CA . GLN A 1 21 ? 21.936 -1.223 -18.748 1.00 40.33 21 GLN A CA 13
ATOM 13393 C C . GLN A 1 21 ? 20.603 -1.897 -19.053 1.00 14.22 21 GLN A C 13
ATOM 13394 O O . GLN A 1 21 ? 19.970 -1.613 -20.072 1.00 63.52 21 GLN A O 13
ATOM 13408 N N . LEU A 1 22 ? 20.181 -2.790 -18.166 1.00 44.11 22 LEU A N 13
ATOM 13409 C CA . LEU A 1 22 ? 18.922 -3.506 -18.341 1.00 42.12 22 LEU A CA 13
ATOM 13410 C C . LEU A 1 22 ? 17.781 -2.780 -17.634 1.00 13.21 22 LEU A C 13
ATOM 13411 O O . LEU A 1 22 ? 18.005 -2.000 -16.709 1.00 73.51 22 LEU A O 13
ATOM 13427 N N . CYS A 1 23 ? 16.555 -3.043 -18.078 1.00 71.15 23 CYS A N 13
ATOM 13428 C CA . CYS A 1 23 ? 15.378 -2.418 -17.488 1.00 3.42 23 CYS A CA 13
ATOM 13429 C C . CYS A 1 23 ? 15.337 -2.649 -15.980 1.00 13.40 23 CYS A C 13
ATOM 13430 O O . CYS A 1 23 ? 16.094 -3.457 -15.443 1.00 15.03 23 CYS A O 13
ATOM 13437 N N . LYS A 1 24 ? 14.446 -1.933 -15.302 1.00 74.13 24 LYS A N 13
ATOM 13438 C CA . LYS A 1 24 ? 14.304 -2.059 -13.857 1.00 14.44 24 LYS A CA 13
ATOM 13439 C C . LYS A 1 24 ? 12.987 -2.742 -13.497 1.00 3.42 24 LYS A C 13
ATOM 13440 O O . LYS A 1 24 ? 12.035 -2.723 -14.277 1.00 30.33 24 LYS A O 13
ATOM 13459 N N . GLU A 1 25 ? 12.941 -3.342 -12.313 1.00 1.14 25 GLU A N 13
ATOM 13460 C CA . GLU A 1 25 ? 11.740 -4.030 -11.852 1.00 75.54 25 GLU A CA 13
ATOM 13461 C C . GLU A 1 25 ? 10.828 -3.077 -11.083 1.00 64.41 25 GLU A C 13
ATOM 13462 O O . GLU A 1 25 ? 11.273 -2.088 -10.501 1.00 55.45 25 GLU A O 13
ATOM 13474 N N . PRO A 1 26 ? 9.522 -3.381 -11.083 1.00 72.02 26 PRO A N 13
ATOM 13475 C CA . PRO A 1 26 ? 8.520 -2.565 -10.393 1.00 63.14 26 PRO A CA 13
ATOM 13476 C C . PRO A 1 26 ? 8.643 -2.659 -8.875 1.00 31.33 26 PRO A C 13
ATOM 13477 O O . PRO A 1 26 ? 8.433 -3.719 -8.290 1.00 11.42 26 PRO A O 13
ATOM 13488 N N . GLY A 1 27 ? 8.985 -1.538 -8.243 1.00 64.05 27 GLY A N 13
ATOM 13489 C CA . GLY A 1 27 ? 9.129 -1.517 -6.799 1.00 72.14 27 GLY A CA 13
ATOM 13490 C C . GLY A 1 27 ? 10.570 -1.339 -6.363 1.00 63.45 27 GLY A C 13
ATOM 13491 O O . GLY A 1 27 ? 10.841 -0.732 -5.327 1.00 21.42 27 GLY A O 13
ATOM 13495 N N . ASP A 1 28 ? 11.495 -1.869 -7.154 1.00 51.52 28 ASP A N 13
ATOM 13496 C CA . ASP A 1 28 ? 12.916 -1.766 -6.846 1.00 21.21 28 ASP A CA 13
ATOM 13497 C C . ASP A 1 28 ? 13.464 -0.401 -7.249 1.00 71.32 28 ASP A C 13
ATOM 13498 O O . ASP A 1 28 ? 12.940 0.245 -8.157 1.00 31.21 28 ASP A O 13
ATOM 13507 N N . SER A 1 29 ? 14.519 0.033 -6.567 1.00 23.34 29 SER A N 13
ATOM 13508 C CA . SER A 1 29 ? 15.134 1.325 -6.852 1.00 42.40 29 SER A CA 13
ATOM 13509 C C . SER A 1 29 ? 15.733 1.343 -8.255 1.00 22.22 29 SER A C 13
ATOM 13510 O O . SER A 1 29 ? 16.172 0.313 -8.769 1.00 52.14 29 SER A O 13
ATOM 13518 N N . CYS A 1 30 ? 15.748 2.521 -8.870 1.00 63.50 30 CYS A N 13
ATOM 13519 C CA . CYS A 1 30 ? 16.293 2.677 -10.212 1.00 61.12 30 CYS A CA 13
ATOM 13520 C C . CYS A 1 30 ? 17.373 3.755 -10.240 1.00 22.44 30 CYS A C 13
ATOM 13521 O O . CYS A 1 30 ? 17.633 4.414 -9.233 1.00 4.12 30 CYS A O 13
ATOM 13528 N N . SER A 1 31 ? 17.999 3.927 -11.401 1.00 25.20 31 SER A N 13
ATOM 13529 C CA . SER A 1 31 ? 19.053 4.922 -11.558 1.00 4.10 31 SER A CA 13
ATOM 13530 C C . SER A 1 31 ? 18.541 6.141 -12.320 1.00 2.31 31 SER A C 13
ATOM 13531 O O . SER A 1 31 ? 18.967 7.269 -12.071 1.00 60.35 31 SER A O 13
ATOM 13539 N N . LYS A 1 32 ? 17.622 5.905 -13.251 1.00 73.32 32 LYS A N 13
ATOM 13540 C CA . LYS A 1 32 ? 17.048 6.981 -14.049 1.00 55.40 32 LYS A CA 13
ATOM 13541 C C . LYS A 1 32 ? 15.686 6.578 -14.608 1.00 12.53 32 LYS A C 13
ATOM 13542 O O . LYS A 1 32 ? 15.414 5.395 -14.809 1.00 53.03 32 LYS A O 13
ATOM 13561 N N . ARG A 1 33 ? 14.838 7.571 -14.857 1.00 43.31 33 ARG A N 13
ATOM 13562 C CA . ARG A 1 33 ? 13.506 7.317 -15.393 1.00 34.41 33 ARG A CA 13
ATOM 13563 C C . ARG A 1 33 ? 13.582 6.492 -16.674 1.00 44.23 33 ARG A C 13
ATOM 13564 O O . ARG A 1 33 ? 12.697 5.684 -16.958 1.00 43.12 33 ARG A O 13
ATOM 13585 N N . ASP A 1 34 ? 14.644 6.701 -17.444 1.00 24.50 34 ASP A N 13
ATOM 13586 C CA . ASP A 1 34 ? 14.836 5.975 -18.695 1.00 71.23 34 ASP A CA 13
ATOM 13587 C C . ASP A 1 34 ? 15.062 4.491 -18.432 1.00 62.21 34 ASP A C 13
ATOM 13588 O O . ASP A 1 34 ? 14.795 3.651 -19.292 1.00 53.51 34 ASP A O 13
ATOM 13597 N N . GLU A 1 35 ? 15.556 4.174 -17.240 1.00 32.21 35 GLU A N 13
ATOM 13598 C CA . GLU A 1 35 ? 15.819 2.788 -16.866 1.00 71.03 35 GLU A CA 13
ATOM 13599 C C . GLU A 1 35 ? 14.522 1.986 -16.802 1.00 10.45 35 GLU A C 13
ATOM 13600 O O . GLU A 1 35 ? 14.507 0.786 -17.076 1.00 34.02 35 GLU A O 13
ATOM 13612 N N . CYS A 1 36 ? 13.436 2.658 -16.437 1.00 42.41 36 CYS A N 13
ATOM 13613 C CA . CYS A 1 36 ? 12.134 2.010 -16.336 1.00 4.35 36 CYS A CA 13
ATOM 13614 C C . CYS A 1 36 ? 11.581 1.679 -17.720 1.00 10.33 36 CYS A C 13
ATOM 13615 O O . CYS A 1 36 ? 11.368 2.568 -18.545 1.00 11.11 36 CYS A O 13
ATOM 13622 N N . CYS A 1 37 ? 11.352 0.393 -17.968 1.00 1.12 37 CYS A N 13
ATOM 13623 C CA . CYS A 1 37 ? 10.826 -0.057 -19.250 1.00 33.12 37 CYS A CA 13
ATOM 13624 C C . CYS A 1 37 ? 9.306 0.074 -19.291 1.00 43.32 37 CYS A C 13
ATOM 13625 O O . CYS A 1 37 ? 8.688 0.562 -18.343 1.00 34.35 37 CYS A O 13
ATOM 13632 N N . LYS A 1 38 ? 8.709 -0.366 -20.393 1.00 13.31 38 LYS A N 13
ATOM 13633 C CA . LYS A 1 38 ? 7.261 -0.300 -20.558 1.00 20.45 38 LYS A CA 13
ATOM 13634 C C . LYS A 1 38 ? 6.634 -1.683 -20.413 1.00 23.30 38 LYS A C 13
ATOM 13635 O O . LYS A 1 38 ? 7.262 -2.696 -20.724 1.00 13.14 38 LYS A O 13
ATOM 13654 N N . ALA A 1 39 ? 5.393 -1.718 -19.941 1.00 41.01 39 ALA A N 13
ATOM 13655 C CA . ALA A 1 39 ? 4.680 -2.977 -19.758 1.00 32.14 39 ALA A CA 13
ATOM 13656 C C . ALA A 1 39 ? 4.266 -3.573 -21.101 1.00 14.11 39 ALA A C 13
ATOM 13657 O O . ALA A 1 39 ? 4.296 -2.895 -22.128 1.00 3.43 39 ALA A O 13
ATOM 13664 N N . ASP A 1 40 ? 3.882 -4.845 -21.085 1.00 14.12 40 ASP A N 13
ATOM 13665 C CA . ASP A 1 40 ? 3.464 -5.531 -22.300 1.00 32.31 40 ASP A CA 13
ATOM 13666 C C . ASP A 1 40 ? 2.391 -4.733 -23.034 1.00 60.05 40 ASP A C 13
ATOM 13667 O O . ASP A 1 40 ? 2.434 -4.595 -24.257 1.00 35.14 40 ASP A O 13
ATOM 13676 N N . ASP A 1 41 ? 1.432 -4.208 -22.281 1.00 4.44 41 ASP A N 13
ATOM 13677 C CA . ASP A 1 41 ? 0.348 -3.422 -22.860 1.00 5.10 41 ASP A CA 13
ATOM 13678 C C . ASP A 1 41 ? 0.515 -1.942 -22.529 1.00 50.32 41 ASP A C 13
ATOM 13679 O O . ASP A 1 41 ? -0.403 -1.304 -22.014 1.00 3.52 41 ASP A O 13
ATOM 13688 N N . GLN A 1 42 ? 1.691 -1.403 -22.830 1.00 51.41 42 GLN A N 13
ATOM 13689 C CA . GLN A 1 42 ? 1.979 0.002 -22.564 1.00 60.23 42 GLN A CA 13
ATOM 13690 C C . GLN A 1 42 ? 0.907 0.900 -23.172 1.00 44.01 42 GLN A C 13
ATOM 13691 O O . GLN A 1 42 ? 0.656 2.003 -22.685 1.00 51.30 42 GLN A O 13
ATOM 13705 N N . LYS A 1 43 ? 0.278 0.423 -24.242 1.00 23.35 43 LYS A N 13
ATOM 13706 C CA . LYS A 1 43 ? -0.768 1.182 -24.917 1.00 12.21 43 LYS A CA 13
ATOM 13707 C C . LYS A 1 43 ? -1.889 1.545 -23.948 1.00 14.20 43 LYS A C 13
ATOM 13708 O O . LYS A 1 43 ? -2.560 2.564 -24.112 1.00 13.11 43 LYS A O 13
ATOM 13727 N N . THR A 1 44 ? -2.086 0.705 -22.937 1.00 33.35 44 THR A N 13
ATOM 13728 C CA . THR A 1 44 ? -3.125 0.938 -21.940 1.00 2.13 44 THR A CA 13
ATOM 13729 C C . THR A 1 44 ? -2.519 1.236 -20.573 1.00 23.02 44 THR A C 13
ATOM 13730 O O . THR A 1 44 ? -3.027 2.076 -19.830 1.00 1.42 44 THR A O 13
ATOM 13741 N N . TYR A 1 45 ? -1.433 0.544 -20.249 1.00 23.12 45 TYR A N 13
ATOM 13742 C CA . TYR A 1 45 ? -0.760 0.733 -18.971 1.00 44.52 45 TYR A CA 13
ATOM 13743 C C . TYR A 1 45 ? 0.441 1.663 -19.119 1.00 73.32 45 TYR A C 13
ATOM 13744 O O . TYR A 1 45 ? 1.059 1.731 -20.181 1.00 45.44 45 TYR A O 13
ATOM 13762 N N . SER A 1 46 ? 0.764 2.378 -18.045 1.00 24.24 46 SER A N 13
ATOM 13763 C CA . SER A 1 46 ? 1.887 3.306 -18.055 1.00 3.12 46 SER A CA 13
ATOM 13764 C C . SER A 1 46 ? 3.098 2.701 -17.354 1.00 30.22 46 SER A C 13
ATOM 13765 O O . SER A 1 46 ? 2.998 1.660 -16.705 1.00 60.40 46 SER A O 13
ATOM 13773 N N . SER A 1 47 ? 4.245 3.361 -17.491 1.00 51.43 47 SER A N 13
ATOM 13774 C CA . SER A 1 47 ? 5.478 2.887 -16.873 1.00 0.13 47 SER A CA 13
ATOM 13775 C C . SER A 1 47 ? 6.432 4.047 -16.605 1.00 35.20 47 SER A C 13
ATOM 13776 O O . SER A 1 47 ? 6.571 4.953 -17.426 1.00 72.53 47 SER A O 13
ATOM 13784 N N . GLY A 1 48 ? 7.089 4.011 -15.450 1.00 44.52 48 GLY A N 13
ATOM 13785 C CA . GLY A 1 48 ? 8.022 5.064 -15.094 1.00 73.22 48 GLY A CA 13
ATOM 13786 C C . GLY A 1 48 ? 8.600 4.880 -13.704 1.00 22.24 48 GLY A C 13
ATOM 13787 O O . GLY A 1 48 ? 8.010 4.202 -12.862 1.00 21.22 48 GLY A O 13
ATOM 13791 N N . CYS A 1 49 ? 9.758 5.485 -13.461 1.00 33.43 49 CYS A N 13
ATOM 13792 C CA . CYS A 1 49 ? 10.418 5.385 -12.166 1.00 51.33 49 CYS A CA 13
ATOM 13793 C C . CYS A 1 49 ? 10.708 6.768 -11.594 1.00 60.23 49 CYS A C 13
ATOM 13794 O O . CYS A 1 49 ? 11.599 7.473 -12.067 1.00 43.14 49 CYS A O 13
ATOM 13801 N N . ALA A 1 50 ? 9.949 7.152 -10.573 1.00 24.03 50 ALA A N 13
ATOM 13802 C CA . ALA A 1 50 ? 10.126 8.451 -9.935 1.00 52.20 50 ALA A CA 13
ATOM 13803 C C . ALA A 1 50 ? 10.293 8.303 -8.427 1.00 73.13 50 ALA A C 13
ATOM 13804 O O . ALA A 1 50 ? 9.851 7.317 -7.839 1.00 74.45 50 ALA A O 13
ATOM 13811 N N . GLN A 1 51 ? 10.934 9.289 -7.807 1.00 0.14 51 GLN A N 13
ATOM 13812 C CA . GLN A 1 51 ? 11.159 9.267 -6.367 1.00 22.24 51 GLN A CA 13
ATOM 13813 C C . GLN A 1 51 ? 9.838 9.186 -5.610 1.00 22.13 51 GLN A C 13
ATOM 13814 O O . GLN A 1 51 ? 8.850 9.811 -5.995 1.00 70.22 51 GLN A O 13
ATOM 13828 N N . THR A 1 52 ? 9.827 8.410 -4.530 1.00 0.24 52 THR A N 13
ATOM 13829 C CA . THR A 1 52 ? 8.627 8.246 -3.719 1.00 52.32 52 THR A CA 13
ATOM 13830 C C . THR A 1 52 ? 8.981 7.987 -2.259 1.00 41.24 52 THR A C 13
ATOM 13831 O O . THR A 1 52 ? 9.779 7.100 -1.953 1.00 10.45 52 THR A O 13
ATOM 13842 N N . TRP A 1 53 ? 8.383 8.763 -1.363 1.00 50.00 53 TRP A N 13
ATOM 13843 C CA . TRP A 1 53 ? 8.635 8.615 0.065 1.00 13.43 53 TRP A CA 13
ATOM 13844 C C . TRP A 1 53 ? 8.452 7.166 0.504 1.00 20.25 53 TRP A C 13
ATOM 13845 O O . TRP A 1 53 ? 7.338 6.646 0.512 1.00 30.10 53 TRP A O 13
ATOM 13866 N N . SER A 1 54 ? 9.556 6.520 0.868 1.00 73.23 54 SER A N 13
ATOM 13867 C CA . SER A 1 54 ? 9.518 5.128 1.305 1.00 1.23 54 SER A CA 13
ATOM 13868 C C . SER A 1 54 ? 9.653 5.032 2.821 1.00 1.45 54 SER A C 13
ATOM 13869 O O . SER A 1 54 ? 10.693 5.373 3.386 1.00 54.32 54 SER A O 13
ATOM 13877 N N . ALA A 1 55 ? 8.595 4.564 3.475 1.00 24.31 55 ALA A N 13
ATOM 13878 C CA . ALA A 1 55 ? 8.596 4.419 4.926 1.00 61.42 55 ALA A CA 13
ATOM 13879 C C . ALA A 1 55 ? 9.493 3.267 5.363 1.00 11.41 55 ALA A C 13
ATOM 13880 O O . ALA A 1 55 ? 10.174 3.351 6.384 1.00 70.54 55 ALA A O 13
ATOM 13887 N N . MET A 1 56 ? 9.490 2.191 4.582 1.00 52.23 56 MET A N 13
ATOM 13888 C CA . MET A 1 56 ? 10.306 1.022 4.888 1.00 2.01 56 MET A CA 13
ATOM 13889 C C . MET A 1 56 ? 11.790 1.344 4.753 1.00 63.44 56 MET A C 13
ATOM 13890 O O . MET A 1 56 ? 12.577 1.080 5.660 1.00 50.10 56 MET A O 13
ATOM 13904 N N . GLU A 1 57 ? 12.165 1.918 3.613 1.00 32.35 57 GLU A N 13
ATOM 13905 C CA . GLU A 1 57 ? 13.557 2.274 3.360 1.00 22.10 57 GLU A CA 13
ATOM 13906 C C . GLU A 1 57 ? 13.975 3.470 4.209 1.00 3.34 57 GLU A C 13
ATOM 13907 O O . GLU A 1 57 ? 15.127 3.578 4.626 1.00 70.20 57 GLU A O 13
ATOM 13919 N N . GLY A 1 58 ? 13.028 4.370 4.461 1.00 71.20 58 GLY A N 13
ATOM 13920 C CA . GLY A 1 58 ? 13.316 5.547 5.259 1.00 62.35 58 GLY A CA 13
ATOM 13921 C C . GLY A 1 58 ? 14.077 6.603 4.479 1.00 11.24 58 GLY A C 13
ATOM 13922 O O . GLY A 1 58 ? 14.904 7.322 5.038 1.00 13.42 58 GLY A O 13
ATOM 13926 N N . GLY A 1 59 ? 13.795 6.696 3.183 1.00 53.24 59 GLY A N 13
ATOM 13927 C CA . GLY A 1 59 ? 14.467 7.673 2.347 1.00 71.14 59 GLY A CA 13
ATOM 13928 C C . GLY A 1 59 ? 13.881 7.743 0.950 1.00 54.33 59 GLY A C 13
ATOM 13929 O O . GLY A 1 59 ? 13.474 6.726 0.389 1.00 41.53 59 GLY A O 13
ATOM 13933 N N . PHE A 1 60 ? 13.835 8.946 0.389 1.00 63.11 60 PHE A N 13
ATOM 13934 C CA . PHE A 1 60 ? 13.291 9.144 -0.950 1.00 13.45 60 PHE A CA 13
ATOM 13935 C C . PHE A 1 60 ? 14.040 8.293 -1.972 1.00 14.32 60 PHE A C 13
ATOM 13936 O O . PHE A 1 60 ? 15.248 8.438 -2.152 1.00 14.32 60 PHE A O 13
ATOM 13953 N N . VAL A 1 61 ? 13.310 7.405 -2.640 1.00 45.52 61 VAL A N 13
ATOM 13954 C CA . VAL A 1 61 ? 13.903 6.531 -3.645 1.00 64.24 61 VAL A CA 13
ATOM 13955 C C . VAL A 1 61 ? 12.995 6.399 -4.863 1.00 55.24 61 VAL A C 13
ATOM 13956 O O . VAL A 1 61 ? 11.770 6.421 -4.742 1.00 32.44 61 VAL A O 13
ATOM 13969 N N . ARG A 1 62 ? 13.604 6.260 -6.037 1.00 30.52 62 ARG A N 13
ATOM 13970 C CA . ARG A 1 62 ? 12.852 6.126 -7.277 1.00 1.55 62 ARG A CA 13
ATOM 13971 C C . ARG A 1 62 ? 12.475 4.668 -7.528 1.00 35.04 62 ARG A C 13
ATOM 13972 O O . ARG A 1 62 ? 13.337 3.834 -7.801 1.00 41.40 62 ARG A O 13
ATOM 13993 N N . GLU A 1 63 ? 11.182 4.371 -7.433 1.00 4.11 63 GLU A N 13
ATOM 13994 C CA . GLU A 1 63 ? 10.694 3.014 -7.649 1.00 61.21 63 GLU A CA 13
ATOM 13995 C C . GLU A 1 63 ? 9.772 2.955 -8.864 1.00 3.43 63 GLU A C 13
ATOM 13996 O O . GLU A 1 63 ? 8.913 3.818 -9.049 1.00 41.04 63 GLU A O 13
ATOM 14008 N N . CYS A 1 64 ? 9.957 1.931 -9.690 1.00 65.21 64 CYS A N 13
ATOM 14009 C CA . CYS A 1 64 ? 9.143 1.758 -10.887 1.00 2.33 64 CYS A CA 13
ATOM 14010 C C . CYS A 1 64 ? 7.681 1.521 -10.523 1.00 4.40 64 CYS A C 13
ATOM 14011 O O . CYS A 1 64 ? 7.375 0.974 -9.464 1.00 60.14 64 CYS A O 13
ATOM 14018 N N . TYR A 1 65 ? 6.782 1.938 -11.407 1.00 14.13 65 TYR A N 13
ATOM 14019 C CA . TYR A 1 65 ? 5.352 1.776 -11.178 1.00 72.44 65 TYR A CA 13
ATOM 14020 C C . TYR A 1 65 ? 4.610 1.562 -12.494 1.00 71.11 65 TYR A C 13
ATOM 14021 O O . TYR A 1 65 ? 4.977 2.128 -13.526 1.00 52.21 65 TYR A O 13
ATOM 14039 N N . ILE A 1 66 ? 3.564 0.745 -12.451 1.00 21.15 66 ILE A N 13
ATOM 14040 C CA . ILE A 1 66 ? 2.767 0.458 -13.638 1.00 33.21 66 ILE A CA 13
ATOM 14041 C C . ILE A 1 66 ? 1.278 0.458 -13.315 1.00 23.44 66 ILE A C 13
ATOM 14042 O O . ILE A 1 66 ? 0.814 -0.313 -12.475 1.00 34.13 66 ILE A O 13
ATOM 14058 N N . CYS A 1 67 ? 0.532 1.327 -13.989 1.00 45.33 67 CYS A N 13
ATOM 14059 C CA . CYS A 1 67 ? -0.907 1.428 -13.776 1.00 5.40 67 CYS A CA 13
ATOM 14060 C C . CYS A 1 67 ? -1.624 1.796 -15.072 1.00 42.25 67 CYS A C 13
ATOM 14061 O O . CYS A 1 67 ? -1.041 2.412 -15.963 1.00 62.01 67 CYS A O 13
ATOM 14068 N N . ALA A 1 68 ? -2.893 1.412 -15.168 1.00 50.41 68 ALA A N 13
ATOM 14069 C CA . ALA A 1 68 ? -3.691 1.703 -16.352 1.00 24.02 68 ALA A CA 13
ATOM 14070 C C . ALA A 1 68 ? -3.971 3.196 -16.472 1.00 31.12 68 ALA A C 13
ATOM 14071 O O . ALA A 1 68 ? -4.288 3.861 -15.485 1.00 25.54 68 ALA A O 13
ATOM 14078 N N . VAL A 1 69 ? -3.852 3.721 -17.688 1.00 1.04 69 VAL A N 13
ATOM 14079 C CA . VAL A 1 69 ? -4.095 5.137 -17.937 1.00 30.34 69 VAL A CA 13
ATOM 14080 C C . VAL A 1 69 ? -5.585 5.454 -17.904 1.00 64.12 69 VAL A C 13
ATOM 14081 O O . VAL A 1 69 ? -6.008 6.423 -17.275 1.00 11.42 69 VAL A O 13
ATOM 14094 N N . GLU A 1 70 ? -6.375 4.630 -18.586 1.00 24.12 70 GLU A N 13
ATOM 14095 C CA . GLU A 1 70 ? -7.820 4.824 -18.634 1.00 43.43 70 GLU A CA 13
ATOM 14096 C C . GLU A 1 70 ? -8.463 4.453 -17.302 1.00 43.03 70 GLU A C 13
ATOM 14097 O O . GLU A 1 70 ? -9.437 5.077 -16.876 1.00 31.01 70 GLU A O 13
ATOM 14109 N N . SER A 1 71 ? -7.914 3.434 -16.649 1.00 35.20 71 SER A N 13
ATOM 14110 C CA . SER A 1 71 ? -8.435 2.978 -15.366 1.00 71.31 71 SER A CA 13
ATOM 14111 C C . SER A 1 71 ? -7.641 3.577 -14.211 1.00 61.34 71 SER A C 13
ATOM 14112 O O . SER A 1 71 ? -6.948 2.864 -13.484 1.00 51.13 71 SER A O 13
ATOM 14120 N N . SER A 1 72 ? -7.746 4.892 -14.047 1.00 24.33 72 SER A N 13
ATOM 14121 C CA . SER A 1 72 ? -7.034 5.590 -12.984 1.00 72.54 72 SER A CA 13
ATOM 14122 C C . SER A 1 72 ? -7.385 5.003 -11.619 1.00 71.31 72 SER A C 13
ATOM 14123 O O . SER A 1 72 ? -6.576 5.026 -10.694 1.00 43.14 72 SER A O 13
ATOM 14131 N N . MET A 1 73 ? -8.601 4.477 -11.503 1.00 73.10 73 MET A N 13
ATOM 14132 C CA . MET A 1 73 ? -9.061 3.883 -10.254 1.00 75.11 73 MET A CA 13
ATOM 14133 C C . MET A 1 73 ? -8.034 2.892 -9.714 1.00 40.14 73 MET A C 13
ATOM 14134 O O . MET A 1 73 ? -7.884 2.735 -8.501 1.00 1.23 73 MET A O 13
ATOM 14148 N N . CYS A 1 74 ? -7.330 2.222 -10.621 1.00 22.05 74 CYS A N 13
ATOM 14149 C CA . CYS A 1 74 ? -6.319 1.245 -10.237 1.00 71.13 74 CYS A CA 13
ATOM 14150 C C . CYS A 1 74 ? -5.352 1.838 -9.216 1.00 11.11 74 CYS A C 13
ATOM 14151 O O . CYS A 1 74 ? -4.303 1.258 -8.932 1.00 2.20 74 CYS A O 13
ATOM 14158 N N . SER A 1 1 ? 2.265 1.331 -2.046 1.00 41.04 1 SER A N 14
ATOM 14159 C CA . SER A 1 1 ? 3.022 0.419 -1.195 1.00 22.43 1 SER A CA 14
ATOM 14160 C C . SER A 1 1 ? 2.891 -1.018 -1.689 1.00 32.12 1 SER A C 14
ATOM 14161 O O . SER A 1 1 ? 3.882 -1.737 -1.808 1.00 35.41 1 SER A O 14
ATOM 14169 N N . ASN A 1 2 ? 1.660 -1.430 -1.972 1.00 63.15 2 ASN A N 14
ATOM 14170 C CA . ASN A 1 2 ? 1.397 -2.782 -2.453 1.00 51.12 2 ASN A CA 14
ATOM 14171 C C . ASN A 1 2 ? 2.056 -3.015 -3.809 1.00 12.54 2 ASN A C 14
ATOM 14172 O O . ASN A 1 2 ? 2.389 -2.066 -4.520 1.00 12.24 2 ASN A O 14
ATOM 14183 N N . ARG A 1 3 ? 2.241 -4.283 -4.161 1.00 15.33 3 ARG A N 14
ATOM 14184 C CA . ARG A 1 3 ? 2.860 -4.642 -5.432 1.00 14.22 3 ARG A CA 14
ATOM 14185 C C . ARG A 1 3 ? 1.964 -4.249 -6.603 1.00 55.35 3 ARG A C 14
ATOM 14186 O O . ARG A 1 3 ? 2.446 -3.790 -7.638 1.00 3.23 3 ARG A O 14
ATOM 14207 N N . TRP A 1 4 ? 0.661 -4.432 -6.431 1.00 73.51 4 TRP A N 14
ATOM 14208 C CA . TRP A 1 4 ? -0.303 -4.098 -7.474 1.00 32.25 4 TRP A CA 14
ATOM 14209 C C . TRP A 1 4 ? -0.111 -2.663 -7.952 1.00 35.44 4 TRP A C 14
ATOM 14210 O O . TRP A 1 4 ? -0.253 -2.370 -9.138 1.00 72.05 4 TRP A O 14
ATOM 14231 N N . ASN A 1 5 ? 0.215 -1.772 -7.021 1.00 40.35 5 ASN A N 14
ATOM 14232 C CA . ASN A 1 5 ? 0.427 -0.367 -7.349 1.00 34.42 5 ASN A CA 14
ATOM 14233 C C . ASN A 1 5 ? 1.519 -0.211 -8.402 1.00 74.15 5 ASN A C 14
ATOM 14234 O O . ASN A 1 5 ? 1.449 0.668 -9.261 1.00 53.02 5 ASN A O 14
ATOM 14245 N N . LEU A 1 6 ? 2.529 -1.072 -8.330 1.00 62.23 6 LEU A N 14
ATOM 14246 C CA . LEU A 1 6 ? 3.637 -1.034 -9.278 1.00 73.53 6 LEU A CA 14
ATOM 14247 C C . LEU A 1 6 ? 3.356 -1.928 -10.481 1.00 23.42 6 LEU A C 14
ATOM 14248 O O . LEU A 1 6 ? 4.249 -2.211 -11.279 1.00 40.42 6 LEU A O 14
ATOM 14264 N N . GLY A 1 7 ? 2.108 -2.369 -10.606 1.00 15.22 7 GLY A N 14
ATOM 14265 C CA . GLY A 1 7 ? 1.731 -3.224 -11.716 1.00 33.24 7 GLY A CA 14
ATOM 14266 C C . GLY A 1 7 ? 2.640 -4.431 -11.851 1.00 31.11 7 GLY A C 14
ATOM 14267 O O . GLY A 1 7 ? 2.877 -4.917 -12.957 1.00 23.01 7 GLY A O 14
ATOM 14271 N N . TYR A 1 8 ? 3.147 -4.916 -10.725 1.00 41.50 8 TYR A N 14
ATOM 14272 C CA . TYR A 1 8 ? 4.037 -6.071 -10.722 1.00 11.42 8 TYR A CA 14
ATOM 14273 C C . TYR A 1 8 ? 3.347 -7.291 -11.325 1.00 52.34 8 TYR A C 14
ATOM 14274 O O . TYR A 1 8 ? 3.920 -7.994 -12.157 1.00 53.44 8 TYR A O 14
ATOM 14292 N N . GLY A 1 9 ? 2.112 -7.536 -10.899 1.00 21.24 9 GLY A N 14
ATOM 14293 C CA . GLY A 1 9 ? 1.363 -8.671 -11.406 1.00 62.23 9 GLY A CA 14
ATOM 14294 C C . GLY A 1 9 ? 1.297 -8.691 -12.920 1.00 25.45 9 GLY A C 14
ATOM 14295 O O . GLY A 1 9 ? 1.431 -9.746 -13.539 1.00 14.21 9 GLY A O 14
ATOM 14299 N N . ILE A 1 10 ? 1.089 -7.522 -13.518 1.00 13.04 10 ILE A N 14
ATOM 14300 C CA . ILE A 1 10 ? 1.006 -7.413 -14.969 1.00 14.33 10 ILE A CA 14
ATOM 14301 C C . ILE A 1 10 ? 2.235 -8.017 -15.638 1.00 43.00 10 ILE A C 14
ATOM 14302 O O . ILE A 1 10 ? 3.374 -7.763 -15.245 1.00 31.43 10 ILE A O 14
ATOM 14318 N N . PRO A 1 11 ? 2.002 -8.835 -16.676 1.00 52.23 11 PRO A N 14
ATOM 14319 C CA . PRO A 1 11 ? 3.078 -9.491 -17.423 1.00 32.11 11 PRO A CA 14
ATOM 14320 C C . PRO A 1 11 ? 3.890 -8.506 -18.257 1.00 73.53 11 PRO A C 14
ATOM 14321 O O . PRO A 1 11 ? 3.345 -7.806 -19.111 1.00 3.35 11 PRO A O 14
ATOM 14332 N N . HIS A 1 12 ? 5.194 -8.456 -18.004 1.00 31.14 12 HIS A N 14
ATOM 14333 C CA . HIS A 1 12 ? 6.080 -7.555 -18.734 1.00 21.44 12 HIS A CA 14
ATOM 14334 C C . HIS A 1 12 ? 7.142 -8.341 -19.499 1.00 60.34 12 HIS A C 14
ATOM 14335 O O . HIS A 1 12 ? 7.405 -9.506 -19.200 1.00 64.25 12 HIS A O 14
ATOM 14349 N N . LYS A 1 13 ? 7.749 -7.695 -20.489 1.00 1.54 13 LYS A N 14
ATOM 14350 C CA . LYS A 1 13 ? 8.782 -8.331 -21.297 1.00 75.30 13 LYS A CA 14
ATOM 14351 C C . LYS A 1 13 ? 10.124 -7.630 -21.113 1.00 14.21 13 LYS A C 14
ATOM 14352 O O . LYS A 1 13 ? 10.241 -6.427 -21.341 1.00 53.53 13 LYS A O 14
ATOM 14371 N N . GLN A 1 14 ? 11.133 -8.392 -20.704 1.00 10.01 14 GLN A N 14
ATOM 14372 C CA . GLN A 1 14 ? 12.466 -7.844 -20.492 1.00 43.51 14 GLN A CA 14
ATOM 14373 C C . GLN A 1 14 ? 13.149 -7.542 -21.820 1.00 22.44 14 GLN A C 14
ATOM 14374 O O . GLN A 1 14 ? 13.045 -8.314 -22.774 1.00 32.21 14 GLN A O 14
ATOM 14388 N N . VAL A 1 15 ? 13.848 -6.413 -21.880 1.00 4.44 15 VAL A N 14
ATOM 14389 C CA . VAL A 1 15 ? 14.549 -6.008 -23.091 1.00 31.13 15 VAL A CA 14
ATOM 14390 C C . VAL A 1 15 ? 15.777 -5.169 -22.763 1.00 4.41 15 VAL A C 14
ATOM 14391 O O . VAL A 1 15 ? 15.770 -4.380 -21.816 1.00 15.34 15 VAL A O 14
ATOM 14404 N N . LYS A 1 16 ? 16.835 -5.341 -23.550 1.00 74.50 16 LYS A N 14
ATOM 14405 C CA . LYS A 1 16 ? 18.071 -4.598 -23.344 1.00 55.03 16 LYS A CA 14
ATOM 14406 C C . LYS A 1 16 ? 17.884 -3.124 -23.690 1.00 34.10 16 LYS A C 14
ATOM 14407 O O . LYS A 1 16 ? 17.337 -2.785 -24.739 1.00 14.13 16 LYS A O 14
ATOM 14426 N N . LEU A 1 17 ? 18.345 -2.250 -22.800 1.00 71.23 17 LEU A N 14
ATOM 14427 C CA . LEU A 1 17 ? 18.231 -0.812 -23.011 1.00 45.42 17 LEU A CA 14
ATOM 14428 C C . LEU A 1 17 ? 19.444 -0.273 -23.760 1.00 71.44 17 LEU A C 14
ATOM 14429 O O . LEU A 1 17 ? 20.523 -0.867 -23.754 1.00 10.42 17 LEU A O 14
ATOM 14445 N N . PRO A 1 18 ? 19.268 0.881 -24.421 1.00 20.10 18 PRO A N 14
ATOM 14446 C CA . PRO A 1 18 ? 20.339 1.527 -25.186 1.00 54.02 18 PRO A CA 14
ATOM 14447 C C . PRO A 1 18 ? 21.431 2.096 -24.288 1.00 55.41 18 PRO A C 14
ATOM 14448 O O . PRO A 1 18 ? 22.500 2.478 -24.760 1.00 22.34 18 PRO A O 14
ATOM 14459 N N . ASN A 1 19 ? 21.154 2.147 -22.988 1.00 75.14 19 ASN A N 14
ATOM 14460 C CA . ASN A 1 19 ? 22.115 2.669 -22.023 1.00 0.42 19 ASN A CA 14
ATOM 14461 C C . ASN A 1 19 ? 23.181 1.629 -21.698 1.00 21.21 19 ASN A C 14
ATOM 14462 O O . ASN A 1 19 ? 24.263 1.962 -21.215 1.00 12.03 19 ASN A O 14
ATOM 14473 N N . GLY A 1 20 ? 22.871 0.364 -21.971 1.00 31.40 20 GLY A N 14
ATOM 14474 C CA . GLY A 1 20 ? 23.812 -0.706 -21.703 1.00 53.05 20 GLY A CA 14
ATOM 14475 C C . GLY A 1 20 ? 23.366 -1.599 -20.563 1.00 73.04 20 GLY A C 14
ATOM 14476 O O . GLY A 1 20 ? 23.796 -2.748 -20.462 1.00 61.43 20 GLY A O 14
ATOM 14480 N N . GLN A 1 21 ? 22.502 -1.070 -19.702 1.00 40.32 21 GLN A N 14
ATOM 14481 C CA . GLN A 1 21 ? 21.999 -1.829 -18.564 1.00 40.33 21 GLN A CA 14
ATOM 14482 C C . GLN A 1 21 ? 20.621 -2.411 -18.861 1.00 14.22 21 GLN A C 14
ATOM 14483 O O . GLN A 1 21 ? 19.979 -2.040 -19.844 1.00 63.52 21 GLN A O 14
ATOM 14497 N N . LEU A 1 22 ? 20.174 -3.326 -18.008 1.00 44.11 22 LEU A N 14
ATOM 14498 C CA . LEU A 1 22 ? 18.872 -3.960 -18.180 1.00 42.12 22 LEU A CA 14
ATOM 14499 C C . LEU A 1 22 ? 17.774 -3.143 -17.510 1.00 13.21 22 LEU A C 14
ATOM 14500 O O . LEU A 1 22 ? 18.040 -2.348 -16.608 1.00 73.51 22 LEU A O 14
ATOM 14516 N N . CYS A 1 23 ? 16.538 -3.344 -17.955 1.00 71.15 23 CYS A N 14
ATOM 14517 C CA . CYS A 1 23 ? 15.397 -2.628 -17.396 1.00 3.42 23 CYS A CA 14
ATOM 14518 C C . CYS A 1 23 ? 15.383 -2.729 -15.874 1.00 13.40 23 CYS A C 14
ATOM 14519 O O . CYS A 1 23 ? 16.129 -3.513 -15.286 1.00 15.03 23 CYS A O 14
ATOM 14526 N N . LYS A 1 24 ? 14.527 -1.934 -15.241 1.00 74.13 24 LYS A N 14
ATOM 14527 C CA . LYS A 1 24 ? 14.413 -1.934 -13.787 1.00 14.44 24 LYS A CA 14
ATOM 14528 C C . LYS A 1 24 ? 13.193 -2.733 -13.338 1.00 3.42 24 LYS A C 14
ATOM 14529 O O . LYS A 1 24 ? 12.238 -2.902 -14.095 1.00 30.33 24 LYS A O 14
ATOM 14548 N N . GLU A 1 25 ? 13.233 -3.221 -12.102 1.00 1.14 25 GLU A N 14
ATOM 14549 C CA . GLU A 1 25 ? 12.129 -4.001 -11.554 1.00 75.54 25 GLU A CA 14
ATOM 14550 C C . GLU A 1 25 ? 11.119 -3.097 -10.853 1.00 64.41 25 GLU A C 14
ATOM 14551 O O . GLU A 1 25 ? 11.448 -2.013 -10.372 1.00 55.45 25 GLU A O 14
ATOM 14563 N N . PRO A 1 26 ? 9.859 -3.553 -10.795 1.00 72.02 26 PRO A N 14
ATOM 14564 C CA . PRO A 1 26 ? 8.776 -2.802 -10.155 1.00 63.14 26 PRO A CA 14
ATOM 14565 C C . PRO A 1 26 ? 8.928 -2.740 -8.639 1.00 31.33 26 PRO A C 14
ATOM 14566 O O . PRO A 1 26 ? 8.845 -3.760 -7.955 1.00 11.42 26 PRO A O 14
ATOM 14577 N N . GLY A 1 27 ? 9.150 -1.537 -8.119 1.00 64.05 27 GLY A N 14
ATOM 14578 C CA . GLY A 1 27 ? 9.309 -1.364 -6.687 1.00 72.14 27 GLY A CA 14
ATOM 14579 C C . GLY A 1 27 ? 10.750 -1.107 -6.292 1.00 63.45 27 GLY A C 14
ATOM 14580 O O . GLY A 1 27 ? 11.016 -0.395 -5.323 1.00 21.42 27 GLY A O 14
ATOM 14584 N N . ASP A 1 28 ? 11.681 -1.688 -7.041 1.00 51.52 28 ASP A N 14
ATOM 14585 C CA . ASP A 1 28 ? 13.101 -1.517 -6.762 1.00 21.21 28 ASP A CA 14
ATOM 14586 C C . ASP A 1 28 ? 13.585 -0.146 -7.222 1.00 71.32 28 ASP A C 14
ATOM 14587 O O . ASP A 1 28 ? 13.071 0.412 -8.192 1.00 31.21 28 ASP A O 14
ATOM 14596 N N . SER A 1 29 ? 14.575 0.395 -6.519 1.00 23.34 29 SER A N 14
ATOM 14597 C CA . SER A 1 29 ? 15.124 1.704 -6.850 1.00 42.40 29 SER A CA 14
ATOM 14598 C C . SER A 1 29 ? 15.676 1.716 -8.273 1.00 22.22 29 SER A C 14
ATOM 14599 O O . SER A 1 29 ? 16.062 0.678 -8.811 1.00 52.14 29 SER A O 14
ATOM 14607 N N . CYS A 1 30 ? 15.709 2.898 -8.877 1.00 63.50 30 CYS A N 14
ATOM 14608 C CA . CYS A 1 30 ? 16.213 3.049 -10.237 1.00 61.12 30 CYS A CA 14
ATOM 14609 C C . CYS A 1 30 ? 17.267 4.151 -10.309 1.00 22.44 30 CYS A C 14
ATOM 14610 O O . CYS A 1 30 ? 17.541 4.827 -9.317 1.00 4.12 30 CYS A O 14
ATOM 14617 N N . SER A 1 31 ? 17.855 4.325 -11.489 1.00 25.20 31 SER A N 14
ATOM 14618 C CA . SER A 1 31 ? 18.881 5.341 -11.689 1.00 4.10 31 SER A CA 14
ATOM 14619 C C . SER A 1 31 ? 18.351 6.486 -12.546 1.00 2.31 31 SER A C 14
ATOM 14620 O O . SER A 1 31 ? 18.756 7.638 -12.385 1.00 60.35 31 SER A O 14
ATOM 14628 N N . LYS A 1 32 ? 17.443 6.162 -13.460 1.00 73.32 32 LYS A N 14
ATOM 14629 C CA . LYS A 1 32 ? 16.854 7.161 -14.345 1.00 55.40 32 LYS A CA 14
ATOM 14630 C C . LYS A 1 32 ? 15.491 6.702 -14.853 1.00 12.53 32 LYS A C 14
ATOM 14631 O O . LYS A 1 32 ? 15.226 5.503 -14.950 1.00 53.03 32 LYS A O 14
ATOM 14650 N N . ARG A 1 33 ? 14.632 7.662 -15.178 1.00 43.31 33 ARG A N 14
ATOM 14651 C CA . ARG A 1 33 ? 13.298 7.356 -15.678 1.00 34.41 33 ARG A CA 14
ATOM 14652 C C . ARG A 1 33 ? 13.370 6.438 -16.894 1.00 44.23 33 ARG A C 14
ATOM 14653 O O . ARG A 1 33 ? 12.480 5.616 -17.118 1.00 43.12 33 ARG A O 14
ATOM 14674 N N . ASP A 1 34 ? 14.433 6.584 -17.677 1.00 24.50 34 ASP A N 14
ATOM 14675 C CA . ASP A 1 34 ? 14.621 5.767 -18.871 1.00 71.23 34 ASP A CA 14
ATOM 14676 C C . ASP A 1 34 ? 14.866 4.308 -18.498 1.00 62.21 34 ASP A C 14
ATOM 14677 O O . ASP A 1 34 ? 14.641 3.406 -19.305 1.00 53.51 34 ASP A O 14
ATOM 14686 N N . GLU A 1 35 ? 15.330 4.086 -17.272 1.00 32.21 35 GLU A N 14
ATOM 14687 C CA . GLU A 1 35 ? 15.607 2.737 -16.794 1.00 71.03 35 GLU A CA 14
ATOM 14688 C C . GLU A 1 35 ? 14.325 1.912 -16.715 1.00 10.45 35 GLU A C 14
ATOM 14689 O O . GLU A 1 35 ? 14.341 0.697 -16.906 1.00 34.02 35 GLU A O 14
ATOM 14701 N N . CYS A 1 36 ? 13.214 2.585 -16.432 1.00 42.41 36 CYS A N 14
ATOM 14702 C CA . CYS A 1 36 ? 11.921 1.918 -16.326 1.00 4.35 36 CYS A CA 14
ATOM 14703 C C . CYS A 1 36 ? 11.476 1.376 -17.681 1.00 10.33 36 CYS A C 14
ATOM 14704 O O . CYS A 1 36 ? 11.374 2.121 -18.657 1.00 11.11 36 CYS A O 14
ATOM 14711 N N . CYS A 1 37 ? 11.210 0.076 -17.736 1.00 1.12 37 CYS A N 14
ATOM 14712 C CA . CYS A 1 37 ? 10.776 -0.567 -18.969 1.00 33.12 37 CYS A CA 14
ATOM 14713 C C . CYS A 1 37 ? 9.331 -0.197 -19.296 1.00 43.32 37 CYS A C 14
ATOM 14714 O O . CYS A 1 37 ? 8.750 0.692 -18.674 1.00 34.35 37 CYS A O 14
ATOM 14721 N N . LYS A 1 38 ? 8.758 -0.886 -20.276 1.00 13.31 38 LYS A N 14
ATOM 14722 C CA . LYS A 1 38 ? 7.381 -0.633 -20.687 1.00 20.45 38 LYS A CA 14
ATOM 14723 C C . LYS A 1 38 ? 6.552 -1.912 -20.628 1.00 23.30 38 LYS A C 14
ATOM 14724 O O . LYS A 1 38 ? 6.868 -2.898 -21.294 1.00 13.14 38 LYS A O 14
ATOM 14743 N N . ALA A 1 39 ? 5.492 -1.889 -19.827 1.00 41.01 39 ALA A N 14
ATOM 14744 C CA . ALA A 1 39 ? 4.616 -3.045 -19.684 1.00 32.14 39 ALA A CA 14
ATOM 14745 C C . ALA A 1 39 ? 4.160 -3.559 -21.047 1.00 14.11 39 ALA A C 14
ATOM 14746 O O . ALA A 1 39 ? 4.146 -2.816 -22.028 1.00 3.43 39 ALA A O 14
ATOM 14753 N N . ASP A 1 40 ? 3.790 -4.833 -21.098 1.00 14.12 40 ASP A N 14
ATOM 14754 C CA . ASP A 1 40 ? 3.334 -5.447 -22.340 1.00 32.31 40 ASP A CA 14
ATOM 14755 C C . ASP A 1 40 ? 2.240 -4.607 -22.992 1.00 60.05 40 ASP A C 14
ATOM 14756 O O . ASP A 1 40 ? 2.235 -4.412 -24.208 1.00 35.14 40 ASP A O 14
ATOM 14765 N N . ASP A 1 41 ? 1.316 -4.111 -22.176 1.00 4.44 41 ASP A N 14
ATOM 14766 C CA . ASP A 1 41 ? 0.218 -3.291 -22.674 1.00 5.10 41 ASP A CA 14
ATOM 14767 C C . ASP A 1 41 ? 0.474 -1.813 -22.397 1.00 50.32 41 ASP A C 14
ATOM 14768 O O . ASP A 1 41 ? -0.405 -1.100 -21.915 1.00 3.52 41 ASP A O 14
ATOM 14777 N N . GLN A 1 42 ? 1.686 -1.361 -22.704 1.00 51.41 42 GLN A N 14
ATOM 14778 C CA . GLN A 1 42 ? 2.060 0.032 -22.487 1.00 60.23 42 GLN A CA 14
ATOM 14779 C C . GLN A 1 42 ? 1.035 0.973 -23.114 1.00 44.01 42 GLN A C 14
ATOM 14780 O O . GLN A 1 42 ? 0.826 2.088 -22.635 1.00 51.30 42 GLN A O 14
ATOM 14794 N N . LYS A 1 43 ? 0.399 0.518 -24.187 1.00 23.35 43 LYS A N 14
ATOM 14795 C CA . LYS A 1 43 ? -0.604 1.318 -24.880 1.00 12.21 43 LYS A CA 14
ATOM 14796 C C . LYS A 1 43 ? -1.697 1.771 -23.918 1.00 14.20 43 LYS A C 14
ATOM 14797 O O . LYS A 1 43 ? -2.293 2.835 -24.093 1.00 13.11 43 LYS A O 14
ATOM 14816 N N . THR A 1 44 ? -1.958 0.956 -22.900 1.00 33.35 44 THR A N 14
ATOM 14817 C CA . THR A 1 44 ? -2.980 1.273 -21.910 1.00 2.13 44 THR A CA 14
ATOM 14818 C C . THR A 1 44 ? -2.354 1.607 -20.561 1.00 23.02 44 THR A C 14
ATOM 14819 O O . THR A 1 44 ? -2.846 2.473 -19.835 1.00 1.42 44 THR A O 14
ATOM 14830 N N . TYR A 1 45 ? -1.268 0.919 -20.231 1.00 23.12 45 TYR A N 14
ATOM 14831 C CA . TYR A 1 45 ? -0.575 1.142 -18.968 1.00 44.52 45 TYR A CA 14
ATOM 14832 C C . TYR A 1 45 ? 0.633 2.055 -19.162 1.00 73.32 45 TYR A C 14
ATOM 14833 O O . TYR A 1 45 ? 1.370 1.927 -20.138 1.00 45.44 45 TYR A O 14
ATOM 14851 N N . SER A 1 46 ? 0.827 2.975 -18.223 1.00 24.24 46 SER A N 14
ATOM 14852 C CA . SER A 1 46 ? 1.942 3.912 -18.291 1.00 3.12 46 SER A CA 14
ATOM 14853 C C . SER A 1 46 ? 3.071 3.480 -17.360 1.00 30.22 46 SER A C 14
ATOM 14854 O O . SER A 1 46 ? 2.862 3.281 -16.164 1.00 60.40 46 SER A O 14
ATOM 14862 N N . SER A 1 47 ? 4.269 3.338 -17.919 1.00 51.43 47 SER A N 14
ATOM 14863 C CA . SER A 1 47 ? 5.432 2.926 -17.142 1.00 0.13 47 SER A CA 14
ATOM 14864 C C . SER A 1 47 ? 6.342 4.116 -16.855 1.00 35.20 47 SER A C 14
ATOM 14865 O O . SER A 1 47 ? 6.497 5.009 -17.687 1.00 72.53 47 SER A O 14
ATOM 14873 N N . GLY A 1 48 ? 6.941 4.121 -15.668 1.00 44.52 48 GLY A N 14
ATOM 14874 C CA . GLY A 1 48 ? 7.829 5.206 -15.291 1.00 73.22 48 GLY A CA 14
ATOM 14875 C C . GLY A 1 48 ? 8.409 5.023 -13.902 1.00 22.24 48 GLY A C 14
ATOM 14876 O O . GLY A 1 48 ? 7.844 4.308 -13.074 1.00 21.22 48 GLY A O 14
ATOM 14880 N N . CYS A 1 49 ? 9.542 5.670 -13.646 1.00 33.43 49 CYS A N 14
ATOM 14881 C CA . CYS A 1 49 ? 10.201 5.573 -12.349 1.00 51.33 49 CYS A CA 14
ATOM 14882 C C . CYS A 1 49 ? 10.412 6.958 -11.743 1.00 60.23 49 CYS A C 14
ATOM 14883 O O . CYS A 1 49 ? 11.265 7.721 -12.196 1.00 43.14 49 CYS A O 14
ATOM 14890 N N . ALA A 1 50 ? 9.629 7.274 -10.717 1.00 24.03 50 ALA A N 14
ATOM 14891 C CA . ALA A 1 50 ? 9.732 8.564 -10.047 1.00 52.20 50 ALA A CA 14
ATOM 14892 C C . ALA A 1 50 ? 9.894 8.390 -8.540 1.00 73.13 50 ALA A C 14
ATOM 14893 O O . ALA A 1 50 ? 9.505 7.366 -7.980 1.00 74.45 50 ALA A O 14
ATOM 14900 N N . GLN A 1 51 ? 10.471 9.396 -7.892 1.00 0.14 51 GLN A N 14
ATOM 14901 C CA . GLN A 1 51 ? 10.686 9.352 -6.450 1.00 22.24 51 GLN A CA 14
ATOM 14902 C C . GLN A 1 51 ? 9.365 9.175 -5.708 1.00 22.13 51 GLN A C 14
ATOM 14903 O O . GLN A 1 51 ? 8.355 9.786 -6.062 1.00 70.22 51 GLN A O 14
ATOM 14917 N N . THR A 1 52 ? 9.377 8.335 -4.678 1.00 0.24 52 THR A N 14
ATOM 14918 C CA . THR A 1 52 ? 8.180 8.079 -3.887 1.00 52.32 52 THR A CA 14
ATOM 14919 C C . THR A 1 52 ? 8.532 7.810 -2.428 1.00 41.24 52 THR A C 14
ATOM 14920 O O . THR A 1 52 ? 9.376 6.966 -2.129 1.00 10.45 52 THR A O 14
ATOM 14931 N N . TRP A 1 53 ? 7.880 8.535 -1.525 1.00 50.00 53 TRP A N 14
ATOM 14932 C CA . TRP A 1 53 ? 8.125 8.373 -0.096 1.00 13.43 53 TRP A CA 14
ATOM 14933 C C . TRP A 1 53 ? 8.015 6.909 0.314 1.00 20.25 53 TRP A C 14
ATOM 14934 O O . TRP A 1 53 ? 6.931 6.331 0.300 1.00 30.10 53 TRP A O 14
ATOM 14955 N N . SER A 1 54 ? 9.148 6.315 0.678 1.00 73.23 54 SER A N 14
ATOM 14956 C CA . SER A 1 54 ? 9.179 4.916 1.089 1.00 1.23 54 SER A CA 14
ATOM 14957 C C . SER A 1 54 ? 9.327 4.796 2.602 1.00 1.45 54 SER A C 14
ATOM 14958 O O . SER A 1 54 ? 10.281 5.311 3.185 1.00 54.32 54 SER A O 14
ATOM 14966 N N . ALA A 1 55 ? 8.376 4.115 3.232 1.00 24.31 55 ALA A N 14
ATOM 14967 C CA . ALA A 1 55 ? 8.400 3.926 4.678 1.00 61.42 55 ALA A CA 14
ATOM 14968 C C . ALA A 1 55 ? 9.438 2.885 5.077 1.00 11.41 55 ALA A C 14
ATOM 14969 O O . ALA A 1 55 ? 10.180 3.073 6.041 1.00 70.54 55 ALA A O 14
ATOM 14976 N N . MET A 1 56 ? 9.487 1.787 4.331 1.00 52.23 56 MET A N 14
ATOM 14977 C CA . MET A 1 56 ? 10.437 0.716 4.608 1.00 2.01 56 MET A CA 14
ATOM 14978 C C . MET A 1 56 ? 11.872 1.223 4.514 1.00 63.44 56 MET A C 14
ATOM 14979 O O . MET A 1 56 ? 12.671 1.024 5.429 1.00 50.10 56 MET A O 14
ATOM 14993 N N . GLU A 1 57 ? 12.191 1.880 3.403 1.00 32.35 57 GLU A N 14
ATOM 14994 C CA . GLU A 1 57 ? 13.532 2.416 3.191 1.00 22.10 57 GLU A CA 14
ATOM 14995 C C . GLU A 1 57 ? 13.770 3.646 4.061 1.00 3.34 57 GLU A C 14
ATOM 14996 O O . GLU A 1 57 ? 14.889 3.895 4.511 1.00 70.20 57 GLU A O 14
ATOM 15008 N N . GLY A 1 58 ? 12.710 4.413 4.295 1.00 71.20 58 GLY A N 14
ATOM 15009 C CA . GLY A 1 58 ? 12.824 5.609 5.110 1.00 62.35 58 GLY A CA 14
ATOM 15010 C C . GLY A 1 58 ? 13.508 6.746 4.377 1.00 11.24 58 GLY A C 14
ATOM 15011 O O . GLY A 1 58 ? 14.214 7.550 4.986 1.00 13.42 58 GLY A O 14
ATOM 15015 N N . GLY A 1 59 ? 13.302 6.813 3.067 1.00 53.24 59 GLY A N 14
ATOM 15016 C CA . GLY A 1 59 ? 13.911 7.862 2.271 1.00 71.14 59 GLY A CA 14
ATOM 15017 C C . GLY A 1 59 ? 13.369 7.910 0.857 1.00 54.33 59 GLY A C 14
ATOM 15018 O O . GLY A 1 59 ? 13.041 6.875 0.275 1.00 41.53 59 GLY A O 14
ATOM 15022 N N . PHE A 1 60 ? 13.270 9.114 0.303 1.00 63.11 60 PHE A N 14
ATOM 15023 C CA . PHE A 1 60 ? 12.759 9.2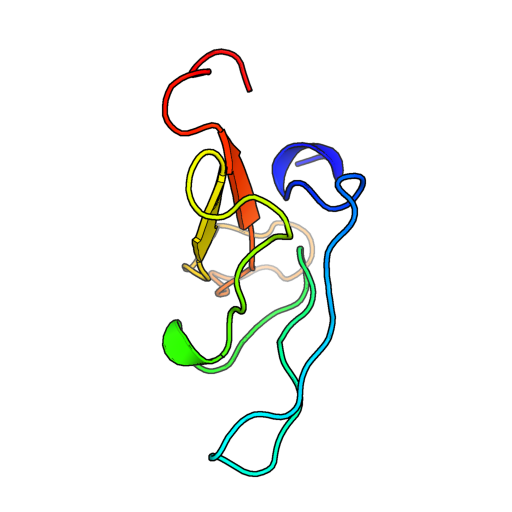93 -1.050 1.00 13.45 60 PHE A CA 14
ATOM 15024 C C . PHE A 1 60 ? 13.578 8.484 -2.052 1.00 14.32 60 PHE A C 14
ATOM 15025 O O . PHE A 1 60 ? 14.792 8.658 -2.163 1.00 14.32 60 PHE A O 14
ATOM 15042 N N . VAL A 1 61 ? 12.905 7.597 -2.779 1.00 45.52 61 VAL A N 14
ATOM 15043 C CA . VAL A 1 61 ? 13.568 6.762 -3.773 1.00 64.24 61 VAL A CA 14
ATOM 15044 C C . VAL A 1 61 ? 12.680 6.548 -4.993 1.00 55.24 61 VAL A C 14
ATOM 15045 O O . VAL A 1 61 ? 11.462 6.424 -4.873 1.00 32.44 61 VAL A O 14
ATOM 15058 N N . ARG A 1 62 ? 13.299 6.505 -6.169 1.00 30.52 62 ARG A N 14
ATOM 15059 C CA . ARG A 1 62 ? 12.565 6.307 -7.413 1.00 1.55 62 ARG A CA 14
ATOM 15060 C C . ARG A 1 62 ? 12.324 4.822 -7.671 1.00 35.04 62 ARG A C 14
ATOM 15061 O O . ARG A 1 62 ? 13.261 4.071 -7.936 1.00 41.40 62 ARG A O 14
ATOM 15082 N N . GLU A 1 63 ? 11.062 4.411 -7.592 1.00 4.11 63 GLU A N 14
ATOM 15083 C CA . GLU A 1 63 ? 10.701 3.015 -7.817 1.00 61.21 63 GLU A CA 14
ATOM 15084 C C . GLU A 1 63 ? 9.815 2.876 -9.051 1.00 3.43 63 GLU A C 14
ATOM 15085 O O . GLU A 1 63 ? 8.864 3.636 -9.238 1.00 41.04 63 GLU A O 14
ATOM 15097 N N . CYS A 1 64 ? 10.135 1.899 -9.893 1.00 65.21 64 CYS A N 14
ATOM 15098 C CA . CYS A 1 64 ? 9.371 1.659 -11.111 1.00 2.33 64 CYS A CA 14
ATOM 15099 C C . CYS A 1 64 ? 7.925 1.297 -10.785 1.00 4.40 64 CYS A C 14
ATOM 15100 O O . CYS A 1 64 ? 7.663 0.457 -9.924 1.00 60.14 64 CYS A O 14
ATOM 15107 N N . TYR A 1 65 ? 6.990 1.940 -11.476 1.00 14.13 65 TYR A N 14
ATOM 15108 C CA . TYR A 1 65 ? 5.570 1.689 -11.258 1.00 72.44 65 TYR A CA 14
ATOM 15109 C C . TYR A 1 65 ? 4.842 1.490 -12.584 1.00 71.11 65 TYR A C 14
ATOM 15110 O O . TYR A 1 65 ? 5.217 2.071 -13.603 1.00 52.21 65 TYR A O 14
ATOM 15128 N N . ILE A 1 66 ? 3.799 0.668 -12.561 1.00 21.15 66 ILE A N 14
ATOM 15129 C CA . ILE A 1 66 ? 3.017 0.394 -13.760 1.00 33.21 66 ILE A CA 14
ATOM 15130 C C . ILE A 1 66 ? 1.522 0.390 -13.452 1.00 23.44 66 ILE A C 14
ATOM 15131 O O . ILE A 1 66 ? 1.026 -0.483 -12.740 1.00 34.13 66 ILE A O 14
ATOM 15147 N N . CYS A 1 67 ? 0.811 1.371 -13.997 1.00 45.33 67 CYS A N 14
ATOM 15148 C CA . CYS A 1 67 ? -0.627 1.482 -13.783 1.00 5.40 67 CYS A CA 14
ATOM 15149 C C . CYS A 1 67 ? -1.337 1.903 -15.066 1.00 42.25 67 CYS A C 14
ATOM 15150 O O . CYS A 1 67 ? -0.701 2.340 -16.026 1.00 62.01 67 CYS A O 14
ATOM 15157 N N . ALA A 1 68 ? -2.659 1.767 -15.076 1.00 50.41 68 ALA A N 14
ATOM 15158 C CA . ALA A 1 68 ? -3.456 2.136 -16.240 1.00 24.02 68 ALA A CA 14
ATOM 15159 C C . ALA A 1 68 ? -3.690 3.642 -16.291 1.00 31.12 68 ALA A C 14
ATOM 15160 O O . ALA A 1 68 ? -3.721 4.311 -15.257 1.00 25.54 68 ALA A O 14
ATOM 15167 N N . VAL A 1 69 ? -3.856 4.170 -17.499 1.00 1.04 69 VAL A N 14
ATOM 15168 C CA . VAL A 1 69 ? -4.088 5.598 -17.684 1.00 30.34 69 VAL A CA 14
ATOM 15169 C C . VAL A 1 69 ? -5.528 5.968 -17.345 1.00 64.12 69 VAL A C 14
ATOM 15170 O O . VAL A 1 69 ? -5.777 6.942 -16.636 1.00 11.42 69 VAL A O 14
ATOM 15183 N N . GLU A 1 70 ? -6.471 5.186 -17.858 1.00 24.12 70 GLU A N 14
ATOM 15184 C CA . GLU A 1 70 ? -7.887 5.432 -17.610 1.00 43.43 70 GLU A CA 14
ATOM 15185 C C . GLU A 1 70 ? -8.301 4.895 -16.243 1.00 43.03 70 GLU A C 14
ATOM 15186 O O . GLU A 1 70 ? -9.142 5.482 -15.563 1.00 31.01 70 GLU A O 14
ATOM 15198 N N . SER A 1 71 ? -7.704 3.775 -15.849 1.00 35.20 71 SER A N 14
ATOM 15199 C CA . SER A 1 71 ? -8.013 3.154 -14.566 1.00 71.31 71 SER A CA 14
ATOM 15200 C C . SER A 1 71 ? -6.974 3.532 -13.516 1.00 61.34 71 SER A C 14
ATOM 15201 O O . SER A 1 71 ? -5.770 3.482 -13.770 1.00 51.13 71 SER A O 14
ATOM 15209 N N . SER A 1 72 ? -7.448 3.911 -12.333 1.00 24.33 72 SER A N 14
ATOM 15210 C CA . SER A 1 72 ? -6.562 4.302 -11.243 1.00 72.54 72 SER A CA 14
ATOM 15211 C C . SER A 1 72 ? -6.290 3.122 -10.314 1.00 71.31 72 SER A C 14
ATOM 15212 O O . SER A 1 72 ? -5.184 2.970 -9.794 1.00 43.14 72 SER A O 14
ATOM 15220 N N . MET A 1 73 ? -7.307 2.292 -10.110 1.00 73.10 73 MET A N 14
ATOM 15221 C CA . MET A 1 73 ? -7.177 1.125 -9.245 1.00 75.11 73 MET A CA 14
ATOM 15222 C C . MET A 1 73 ? -6.645 -0.073 -10.024 1.00 40.14 73 MET A C 14
ATOM 15223 O O . MET A 1 73 ? -7.233 -1.155 -9.995 1.00 1.23 73 MET A O 14
ATOM 15237 N N . CYS A 1 74 ? -5.531 0.125 -10.720 1.00 22.05 74 CYS A N 14
ATOM 15238 C CA . CYS A 1 74 ? -4.920 -0.938 -11.508 1.00 71.13 74 CYS A CA 14
ATOM 15239 C C . CYS A 1 74 ? -4.645 -2.165 -10.643 1.00 11.11 74 CYS A C 14
ATOM 15240 O O . CYS A 1 74 ? -4.551 -3.284 -11.150 1.00 2.20 74 CYS A O 14
ATOM 15247 N N . SER A 1 1 ? 1.062 0.940 -2.254 1.00 41.04 1 SER A N 15
ATOM 15248 C CA . SER A 1 1 ? 1.920 0.224 -1.317 1.00 22.43 1 SER A CA 15
ATOM 15249 C C . SER A 1 1 ? 2.138 -1.216 -1.772 1.00 32.12 1 SER A C 15
ATOM 15250 O O . SER A 1 1 ? 3.272 -1.687 -1.852 1.00 35.41 1 SER A O 15
ATOM 15258 N N . ASN A 1 2 ? 1.044 -1.909 -2.068 1.00 63.15 2 ASN A N 15
ATOM 15259 C CA . ASN A 1 2 ? 1.115 -3.296 -2.513 1.00 51.12 2 ASN A CA 15
ATOM 15260 C C . ASN A 1 2 ? 1.792 -3.395 -3.878 1.00 12.54 2 ASN A C 15
ATOM 15261 O O . ASN A 1 2 ? 1.974 -2.390 -4.565 1.00 12.24 2 ASN A O 15
ATOM 15272 N N . ARG A 1 3 ? 2.160 -4.612 -4.262 1.00 15.33 3 ARG A N 15
ATOM 15273 C CA . ARG A 1 3 ? 2.818 -4.842 -5.544 1.00 14.22 3 ARG A CA 15
ATOM 15274 C C . ARG A 1 3 ? 1.894 -4.476 -6.702 1.00 55.35 3 ARG A C 15
ATOM 15275 O O . ARG A 1 3 ? 2.334 -3.923 -7.709 1.00 3.23 3 ARG A O 15
ATOM 15296 N N . TRP A 1 4 ? 0.611 -4.790 -6.551 1.00 73.51 4 TRP A N 15
ATOM 15297 C CA . TRP A 1 4 ? -0.374 -4.494 -7.584 1.00 32.25 4 TRP A CA 15
ATOM 15298 C C . TRP A 1 4 ? -0.303 -3.029 -8.002 1.00 35.44 4 TRP A C 15
ATOM 15299 O O . TRP A 1 4 ? -0.485 -2.699 -9.173 1.00 72.05 4 TRP A O 15
ATOM 15320 N N . ASN A 1 5 ? -0.037 -2.155 -7.036 1.00 40.35 5 ASN A N 15
ATOM 15321 C CA . ASN A 1 5 ? 0.058 -0.725 -7.305 1.00 34.42 5 ASN A CA 15
ATOM 15322 C C . ASN A 1 5 ? 1.141 -0.436 -8.337 1.00 74.15 5 ASN A C 15
ATOM 15323 O O . ASN A 1 5 ? 1.003 0.466 -9.165 1.00 53.02 5 ASN A O 15
ATOM 15334 N N . LEU A 1 6 ? 2.222 -1.208 -8.285 1.00 62.23 6 LEU A N 15
ATOM 15335 C CA . LEU A 1 6 ? 3.332 -1.036 -9.215 1.00 73.53 6 LEU A CA 15
ATOM 15336 C C . LEU A 1 6 ? 3.143 -1.907 -10.454 1.00 23.42 6 LEU A C 15
ATOM 15337 O O . LEU A 1 6 ? 4.065 -2.079 -11.251 1.00 40.42 6 LEU A O 15
ATOM 15353 N N . GLY A 1 7 ? 1.940 -2.453 -10.611 1.00 15.22 7 GLY A N 15
ATOM 15354 C CA . GLY A 1 7 ? 1.652 -3.298 -11.755 1.00 33.24 7 GLY A CA 15
ATOM 15355 C C . GLY A 1 7 ? 2.654 -4.424 -11.911 1.00 31.11 7 GLY A C 15
ATOM 15356 O O . GLY A 1 7 ? 2.969 -4.833 -13.029 1.00 23.01 7 GLY A O 15
ATOM 15360 N N . TYR A 1 8 ? 3.157 -4.925 -10.788 1.00 41.50 8 TYR A N 15
ATOM 15361 C CA . TYR A 1 8 ? 4.132 -6.009 -10.806 1.00 11.42 8 TYR A CA 15
ATOM 15362 C C . TYR A 1 8 ? 3.522 -7.283 -11.380 1.00 52.34 8 TYR A C 15
ATOM 15363 O O . TYR A 1 8 ? 4.120 -7.945 -12.228 1.00 53.44 8 TYR A O 15
ATOM 15381 N N . GLY A 1 9 ? 2.323 -7.621 -10.911 1.00 21.24 9 GLY A N 15
ATOM 15382 C CA . GLY A 1 9 ? 1.650 -8.813 -11.389 1.00 62.23 9 GLY A CA 15
ATOM 15383 C C . GLY A 1 9 ? 1.510 -8.836 -12.899 1.00 25.45 9 GLY A C 15
ATOM 15384 O O . GLY A 1 9 ? 1.586 -9.895 -13.521 1.00 14.21 9 GLY A O 15
ATOM 15388 N N . ILE A 1 10 ? 1.304 -7.663 -13.489 1.00 13.04 10 ILE A N 15
ATOM 15389 C CA . ILE A 1 10 ? 1.152 -7.552 -14.934 1.00 14.33 10 ILE A CA 15
ATOM 15390 C C . ILE A 1 10 ? 2.372 -8.109 -15.660 1.00 43.00 10 ILE A C 15
ATOM 15391 O O . ILE A 1 10 ? 3.517 -7.812 -15.317 1.00 31.43 10 ILE A O 15
ATOM 15407 N N . PRO A 1 11 ? 2.126 -8.933 -16.688 1.00 52.23 11 PRO A N 15
ATOM 15408 C CA . PRO A 1 11 ? 3.193 -9.545 -17.485 1.00 32.11 11 PRO A CA 15
ATOM 15409 C C . PRO A 1 11 ? 3.926 -8.527 -18.351 1.00 73.53 11 PRO A C 15
ATOM 15410 O O . PRO A 1 11 ? 3.336 -7.910 -19.238 1.00 3.35 11 PRO A O 15
ATOM 15421 N N . HIS A 1 12 ? 5.219 -8.356 -18.088 1.00 31.14 12 HIS A N 15
ATOM 15422 C CA . HIS A 1 12 ? 6.035 -7.413 -18.845 1.00 21.44 12 HIS A CA 15
ATOM 15423 C C . HIS A 1 12 ? 7.078 -8.147 -19.683 1.00 60.34 12 HIS A C 15
ATOM 15424 O O . HIS A 1 12 ? 7.393 -9.308 -19.423 1.00 64.25 12 HIS A O 15
ATOM 15438 N N . LYS A 1 13 ? 7.609 -7.462 -20.691 1.00 1.54 13 LYS A N 15
ATOM 15439 C CA . LYS A 1 13 ? 8.616 -8.047 -21.567 1.00 75.30 13 LYS A CA 15
ATOM 15440 C C . LYS A 1 13 ? 9.985 -7.427 -21.310 1.00 14.21 13 LYS A C 15
ATOM 15441 O O . LYS A 1 13 ? 10.195 -6.240 -21.560 1.00 53.53 13 LYS A O 15
ATOM 15460 N N . GLN A 1 14 ? 10.914 -8.238 -20.814 1.00 10.01 14 GLN A N 15
ATOM 15461 C CA . GLN A 1 14 ? 12.265 -7.768 -20.526 1.00 43.51 14 GLN A CA 15
ATOM 15462 C C . GLN A 1 14 ? 13.046 -7.534 -21.815 1.00 22.44 14 GLN A C 15
ATOM 15463 O O . GLN A 1 14 ? 12.940 -8.308 -22.767 1.00 32.21 14 GLN A O 15
ATOM 15477 N N . VAL A 1 15 ? 13.830 -6.461 -21.839 1.00 4.44 15 VAL A N 15
ATOM 15478 C CA . VAL A 1 15 ? 14.631 -6.126 -23.010 1.00 31.13 15 VAL A CA 15
ATOM 15479 C C . VAL A 1 15 ? 15.918 -5.412 -22.611 1.00 4.41 15 VAL A C 15
ATOM 15480 O O . VAL A 1 15 ? 15.985 -4.770 -21.563 1.00 15.34 15 VAL A O 15
ATOM 15493 N N . LYS A 1 16 ? 16.939 -5.529 -23.453 1.00 74.50 16 LYS A N 15
ATOM 15494 C CA . LYS A 1 16 ? 18.224 -4.895 -23.190 1.00 55.03 16 LYS A CA 15
ATOM 15495 C C . LYS A 1 16 ? 18.208 -3.431 -23.622 1.00 34.10 16 LYS A C 15
ATOM 15496 O O . LYS A 1 16 ? 17.706 -3.096 -24.697 1.00 14.13 16 LYS A O 15
ATOM 15515 N N . LEU A 1 17 ? 18.760 -2.565 -22.781 1.00 71.23 17 LEU A N 15
ATOM 15516 C CA . LEU A 1 17 ? 18.811 -1.137 -23.077 1.00 45.42 17 LEU A CA 15
ATOM 15517 C C . LEU A 1 17 ? 20.122 -0.769 -23.762 1.00 71.44 17 LEU A C 15
ATOM 15518 O O . LEU A 1 17 ? 21.131 -1.464 -23.641 1.00 10.42 17 LEU A O 15
ATOM 15534 N N . PRO A 1 18 ? 20.112 0.353 -24.496 1.00 20.10 18 PRO A N 15
ATOM 15535 C CA . PRO A 1 18 ? 21.294 0.842 -25.212 1.00 54.02 18 PRO A CA 15
ATOM 15536 C C . PRO A 1 18 ? 22.374 1.355 -24.265 1.00 55.41 18 PRO A C 15
ATOM 15537 O O . PRO A 1 18 ? 23.511 1.586 -24.673 1.00 22.34 18 PRO A O 15
ATOM 15548 N N . ASN A 1 19 ? 22.010 1.531 -22.998 1.00 75.14 19 ASN A N 15
ATOM 15549 C CA . ASN A 1 19 ? 22.948 2.017 -21.994 1.00 0.42 19 ASN A CA 15
ATOM 15550 C C . ASN A 1 19 ? 23.874 0.898 -21.528 1.00 21.21 19 ASN A C 15
ATOM 15551 O O . ASN A 1 19 ? 24.945 1.153 -20.977 1.00 12.03 19 ASN A O 15
ATOM 15562 N N . GLY A 1 20 ? 23.455 -0.344 -21.754 1.00 31.40 20 GLY A N 15
ATOM 15563 C CA . GLY A 1 20 ? 24.257 -1.483 -21.353 1.00 53.05 20 GLY A CA 15
ATOM 15564 C C . GLY A 1 20 ? 23.633 -2.259 -20.209 1.00 73.04 20 GLY A C 15
ATOM 15565 O O . GLY A 1 20 ? 23.922 -3.439 -20.022 1.00 61.43 20 GLY A O 15
ATOM 15569 N N . GLN A 1 21 ? 22.778 -1.590 -19.441 1.00 40.32 21 GLN A N 15
ATOM 15570 C CA . GLN A 1 21 ? 22.112 -2.225 -18.309 1.00 40.33 21 GLN A CA 15
ATOM 15571 C C . GLN A 1 21 ? 20.723 -2.717 -18.700 1.00 14.22 21 GLN A C 15
ATOM 15572 O O . GLN A 1 21 ? 20.203 -2.363 -19.758 1.00 63.52 21 GLN A O 15
ATOM 15586 N N . LEU A 1 22 ? 20.127 -3.533 -17.838 1.00 44.11 22 LEU A N 15
ATOM 15587 C CA . LEU A 1 22 ? 18.796 -4.075 -18.092 1.00 42.12 22 LEU A CA 15
ATOM 15588 C C . LEU A 1 22 ? 17.720 -3.193 -17.466 1.00 13.21 22 LEU A C 15
ATOM 15589 O O . LEU A 1 22 ? 17.987 -2.445 -16.526 1.00 73.51 22 LEU A O 15
ATOM 15605 N N . CYS A 1 23 ? 16.505 -3.288 -17.994 1.00 71.15 23 CYS A N 15
ATOM 15606 C CA . CYS A 1 23 ? 15.387 -2.499 -17.486 1.00 3.42 23 CYS A CA 15
ATOM 15607 C C . CYS A 1 23 ? 15.252 -2.658 -15.975 1.00 13.40 23 CYS A C 15
ATOM 15608 O O . CYS A 1 23 ? 15.778 -3.604 -15.389 1.00 15.03 23 CYS A O 15
ATOM 15615 N N . LYS A 1 24 ? 14.544 -1.723 -15.349 1.00 74.13 24 LYS A N 15
ATOM 15616 C CA . LYS A 1 24 ? 14.339 -1.759 -13.906 1.00 14.44 24 LYS A CA 15
ATOM 15617 C C . LYS A 1 24 ? 13.019 -2.443 -13.561 1.00 3.42 24 LYS A C 15
ATOM 15618 O O . LYS A 1 24 ? 12.059 -2.385 -14.329 1.00 30.33 24 LYS A O 15
ATOM 15637 N N . GLU A 1 25 ? 12.979 -3.090 -12.399 1.00 1.14 25 GLU A N 15
ATOM 15638 C CA . GLU A 1 25 ? 11.777 -3.785 -11.954 1.00 75.54 25 GLU A CA 15
ATOM 15639 C C . GLU A 1 25 ? 10.880 -2.855 -11.143 1.00 64.41 25 GLU A C 15
ATOM 15640 O O . GLU A 1 25 ? 11.338 -1.892 -10.525 1.00 55.45 25 GLU A O 15
ATOM 15652 N N . PRO A 1 26 ? 9.572 -3.147 -11.143 1.00 72.02 26 PRO A N 15
ATOM 15653 C CA . PRO A 1 26 ? 8.582 -2.349 -10.412 1.00 63.14 26 PRO A CA 15
ATOM 15654 C C . PRO A 1 26 ? 8.717 -2.502 -8.900 1.00 31.33 26 PRO A C 15
ATOM 15655 O O . PRO A 1 26 ? 8.557 -3.597 -8.361 1.00 11.42 26 PRO A O 15
ATOM 15666 N N . GLY A 1 27 ? 9.009 -1.398 -8.221 1.00 64.05 27 GLY A N 15
ATOM 15667 C CA . GLY A 1 27 ? 9.159 -1.432 -6.777 1.00 72.14 27 GLY A CA 15
ATOM 15668 C C . GLY A 1 27 ? 10.587 -1.173 -6.338 1.00 63.45 27 GLY A C 15
ATOM 15669 O O . GLY A 1 27 ? 10.821 -0.600 -5.274 1.00 21.42 27 GLY A O 15
ATOM 15673 N N . ASP A 1 28 ? 11.543 -1.601 -7.155 1.00 51.52 28 ASP A N 15
ATOM 15674 C CA . ASP A 1 28 ? 12.956 -1.413 -6.843 1.00 21.21 28 ASP A CA 15
ATOM 15675 C C . ASP A 1 28 ? 13.419 -0.016 -7.243 1.00 71.32 28 ASP A C 15
ATOM 15676 O O . ASP A 1 28 ? 12.762 0.665 -8.031 1.00 31.21 28 ASP A O 15
ATOM 15685 N N . SER A 1 29 ? 14.553 0.406 -6.693 1.00 23.34 29 SER A N 15
ATOM 15686 C CA . SER A 1 29 ? 15.103 1.723 -6.988 1.00 42.40 29 SER A CA 15
ATOM 15687 C C . SER A 1 29 ? 15.695 1.764 -8.393 1.00 22.22 29 SER A C 15
ATOM 15688 O O . SER A 1 29 ? 16.172 0.751 -8.908 1.00 52.14 29 SER A O 15
ATOM 15696 N N . CYS A 1 30 ? 15.660 2.939 -9.011 1.00 63.50 30 CYS A N 15
ATOM 15697 C CA . CYS A 1 30 ? 16.192 3.114 -10.358 1.00 61.12 30 CYS A CA 15
ATOM 15698 C C . CYS A 1 30 ? 17.223 4.240 -10.393 1.00 22.44 30 CYS A C 15
ATOM 15699 O O . CYS A 1 30 ? 17.455 4.916 -9.391 1.00 4.12 30 CYS A O 15
ATOM 15706 N N . SER A 1 31 ? 17.837 4.434 -11.555 1.00 25.20 31 SER A N 15
ATOM 15707 C CA . SER A 1 31 ? 18.845 5.475 -11.722 1.00 4.10 31 SER A CA 15
ATOM 15708 C C . SER A 1 31 ? 18.284 6.652 -12.514 1.00 2.31 31 SER A C 15
ATOM 15709 O O . SER A 1 31 ? 18.628 7.807 -12.260 1.00 60.35 31 SER A O 15
ATOM 15717 N N . LYS A 1 32 ? 17.418 6.351 -13.476 1.00 73.32 32 LYS A N 15
ATOM 15718 C CA . LYS A 1 32 ? 16.807 7.383 -14.306 1.00 55.40 32 LYS A CA 15
ATOM 15719 C C . LYS A 1 32 ? 15.447 6.930 -14.823 1.00 12.53 32 LYS A C 15
ATOM 15720 O O . LYS A 1 32 ? 15.203 5.734 -14.996 1.00 53.03 32 LYS A O 15
ATOM 15739 N N . ARG A 1 33 ? 14.562 7.890 -15.069 1.00 43.31 33 ARG A N 15
ATOM 15740 C CA . ARG A 1 33 ? 13.225 7.588 -15.567 1.00 34.41 33 ARG A CA 15
ATOM 15741 C C . ARG A 1 33 ? 13.296 6.746 -16.839 1.00 44.23 33 ARG A C 15
ATOM 15742 O O . ARG A 1 33 ? 12.426 5.913 -17.092 1.00 43.12 33 ARG A O 15
ATOM 15763 N N . ASP A 1 34 ? 14.336 6.971 -17.634 1.00 24.50 34 ASP A N 15
ATOM 15764 C CA . ASP A 1 34 ? 14.520 6.234 -18.878 1.00 71.23 34 ASP A CA 15
ATOM 15765 C C . ASP A 1 34 ? 14.805 4.761 -18.599 1.00 62.21 34 ASP A C 15
ATOM 15766 O O . ASP A 1 34 ? 14.559 3.901 -19.445 1.00 53.51 34 ASP A O 15
ATOM 15775 N N . GLU A 1 35 ? 15.325 4.478 -17.409 1.00 32.21 35 GLU A N 15
ATOM 15776 C CA . GLU A 1 35 ? 15.644 3.110 -17.022 1.00 71.03 35 GLU A CA 15
ATOM 15777 C C . GLU A 1 35 ? 14.379 2.261 -16.933 1.00 10.45 35 GLU A C 15
ATOM 15778 O O . GLU A 1 35 ? 14.407 1.057 -17.193 1.00 34.02 35 GLU A O 15
ATOM 15790 N N . CYS A 1 36 ? 13.271 2.896 -16.564 1.00 42.41 36 CYS A N 15
ATOM 15791 C CA . CYS A 1 36 ? 11.997 2.200 -16.438 1.00 4.35 36 CYS A CA 15
ATOM 15792 C C . CYS A 1 36 ? 11.462 1.796 -17.809 1.00 10.33 36 CYS A C 15
ATOM 15793 O O . CYS A 1 36 ? 11.196 2.645 -18.660 1.00 11.11 36 CYS A O 15
ATOM 15800 N N . CYS A 1 37 ? 11.305 0.492 -18.017 1.00 1.12 37 CYS A N 15
ATOM 15801 C CA . CYS A 1 37 ? 10.803 -0.027 -19.283 1.00 33.12 37 CYS A CA 15
ATOM 15802 C C . CYS A 1 37 ? 9.293 0.166 -19.387 1.00 43.32 37 CYS A C 15
ATOM 15803 O O . CYS A 1 37 ? 8.661 0.718 -18.486 1.00 34.35 37 CYS A O 15
ATOM 15810 N N . LYS A 1 38 ? 8.718 -0.295 -20.494 1.00 13.31 38 LYS A N 15
ATOM 15811 C CA . LYS A 1 38 ? 7.282 -0.178 -20.718 1.00 20.45 38 LYS A CA 15
ATOM 15812 C C . LYS A 1 38 ? 6.604 -1.541 -20.630 1.00 23.30 38 LYS A C 15
ATOM 15813 O O . LYS A 1 38 ? 7.137 -2.542 -21.105 1.00 13.14 38 LYS A O 15
ATOM 15832 N N . ALA A 1 39 ? 5.424 -1.571 -20.017 1.00 41.01 39 ALA A N 15
ATOM 15833 C CA . ALA A 1 39 ? 4.671 -2.810 -19.871 1.00 32.14 39 ALA A CA 15
ATOM 15834 C C . ALA A 1 39 ? 4.244 -3.357 -21.227 1.00 14.11 39 ALA A C 15
ATOM 15835 O O . ALA A 1 39 ? 4.292 -2.652 -22.235 1.00 3.43 39 ALA A O 15
ATOM 15842 N N . ASP A 1 40 ? 3.824 -4.618 -21.247 1.00 14.12 40 ASP A N 15
ATOM 15843 C CA . ASP A 1 40 ? 3.387 -5.259 -22.481 1.00 32.31 40 ASP A CA 15
ATOM 15844 C C . ASP A 1 40 ? 2.314 -4.427 -23.175 1.00 60.05 40 ASP A C 15
ATOM 15845 O O . ASP A 1 40 ? 2.336 -4.260 -24.395 1.00 35.14 40 ASP A O 15
ATOM 15854 N N . ASP A 1 41 ? 1.374 -3.910 -22.392 1.00 4.44 41 ASP A N 15
ATOM 15855 C CA . ASP A 1 41 ? 0.291 -3.094 -22.930 1.00 5.10 41 ASP A CA 15
ATOM 15856 C C . ASP A 1 41 ? 0.468 -1.631 -22.540 1.00 50.32 41 ASP A C 15
ATOM 15857 O O . ASP A 1 41 ? -0.448 -1.009 -21.999 1.00 3.52 41 ASP A O 15
ATOM 15866 N N . GLN A 1 42 ? 1.648 -1.087 -22.816 1.00 51.41 42 GLN A N 15
ATOM 15867 C CA . GLN A 1 42 ? 1.942 0.304 -22.492 1.00 60.23 42 GLN A CA 15
ATOM 15868 C C . GLN A 1 42 ? 0.875 1.233 -23.059 1.00 44.01 42 GLN A C 15
ATOM 15869 O O . GLN A 1 42 ? 0.611 2.302 -22.509 1.00 51.30 42 GLN A O 15
ATOM 15883 N N . LYS A 1 43 ? 0.265 0.820 -24.165 1.00 23.35 43 LYS A N 15
ATOM 15884 C CA . LYS A 1 43 ? -0.774 1.615 -24.809 1.00 12.21 43 LYS A CA 15
ATOM 15885 C C . LYS A 1 43 ? -1.868 1.986 -23.814 1.00 14.20 43 LYS A C 15
ATOM 15886 O O . LYS A 1 43 ? -2.515 3.026 -23.945 1.00 13.11 43 LYS A O 15
ATOM 15905 N N . THR A 1 44 ? -2.071 1.131 -22.816 1.00 33.35 44 THR A N 15
ATOM 15906 C CA . THR A 1 44 ? -3.087 1.370 -21.798 1.00 2.13 44 THR A CA 15
ATOM 15907 C C . THR A 1 44 ? -2.452 1.635 -20.439 1.00 23.02 44 THR A C 15
ATOM 15908 O O . THR A 1 44 ? -2.956 2.438 -19.653 1.00 1.42 44 THR A O 15
ATOM 15919 N N . TYR A 1 45 ? -1.342 0.959 -20.167 1.00 23.12 45 TYR A N 15
ATOM 15920 C CA . TYR A 1 45 ? -0.638 1.122 -18.900 1.00 44.52 45 TYR A CA 15
ATOM 15921 C C . TYR A 1 45 ? 0.532 2.090 -19.047 1.00 73.32 45 TYR A C 15
ATOM 15922 O O . TYR A 1 45 ? 1.250 2.066 -20.046 1.00 45.44 45 TYR A O 15
ATOM 15940 N N . SER A 1 46 ? 0.716 2.942 -18.044 1.00 24.24 46 SER A N 15
ATOM 15941 C CA . SER A 1 46 ? 1.794 3.922 -18.060 1.00 3.12 46 SER A CA 15
ATOM 15942 C C . SER A 1 46 ? 2.961 3.461 -17.192 1.00 30.22 46 SER A C 15
ATOM 15943 O O . SER A 1 46 ? 2.787 3.154 -16.013 1.00 60.40 46 SER A O 15
ATOM 15951 N N . SER A 1 47 ? 4.149 3.416 -17.783 1.00 51.43 47 SER A N 15
ATOM 15952 C CA . SER A 1 47 ? 5.345 2.988 -17.066 1.00 0.13 47 SER A CA 15
ATOM 15953 C C . SER A 1 47 ? 6.261 4.174 -16.784 1.00 35.20 47 SER A C 15
ATOM 15954 O O . SER A 1 47 ? 6.371 5.096 -17.592 1.00 72.53 47 SER A O 15
ATOM 15962 N N . GLY A 1 48 ? 6.922 4.144 -15.630 1.00 44.52 48 GLY A N 15
ATOM 15963 C CA . GLY A 1 48 ? 7.821 5.221 -15.260 1.00 73.22 48 GLY A CA 15
ATOM 15964 C C . GLY A 1 48 ? 8.400 5.042 -13.871 1.00 22.24 48 GLY A C 15
ATOM 15965 O O . GLY A 1 48 ? 7.829 4.338 -13.038 1.00 21.22 48 GLY A O 15
ATOM 15969 N N . CYS A 1 49 ? 9.539 5.679 -13.620 1.00 33.43 49 CYS A N 15
ATOM 15970 C CA . CYS A 1 49 ? 10.198 5.585 -12.324 1.00 51.33 49 CYS A CA 15
ATOM 15971 C C . CYS A 1 49 ? 10.423 6.971 -11.725 1.00 60.23 49 CYS A C 15
ATOM 15972 O O . CYS A 1 49 ? 11.284 7.723 -12.181 1.00 43.14 49 CYS A O 15
ATOM 15979 N N . ALA A 1 50 ? 9.642 7.302 -10.703 1.00 24.03 50 ALA A N 15
ATOM 15980 C CA . ALA A 1 50 ? 9.756 8.596 -10.041 1.00 52.20 50 ALA A CA 15
ATOM 15981 C C . ALA A 1 50 ? 9.914 8.430 -8.534 1.00 73.13 50 ALA A C 15
ATOM 15982 O O . ALA A 1 50 ? 9.508 7.416 -7.967 1.00 74.45 50 ALA A O 15
ATOM 15989 N N . GLN A 1 51 ? 10.507 9.431 -7.893 1.00 0.14 51 GLN A N 15
ATOM 15990 C CA . GLN A 1 51 ? 10.719 9.394 -6.450 1.00 22.24 51 GLN A CA 15
ATOM 15991 C C . GLN A 1 51 ? 9.396 9.239 -5.709 1.00 22.13 51 GLN A C 15
ATOM 15992 O O . GLN A 1 51 ? 8.386 9.834 -6.089 1.00 70.22 51 GLN A O 15
ATOM 16006 N N . THR A 1 52 ? 9.407 8.438 -4.648 1.00 0.24 52 THR A N 15
ATOM 16007 C CA . THR A 1 52 ? 8.207 8.203 -3.855 1.00 52.32 52 THR A CA 15
ATOM 16008 C C . THR A 1 52 ? 8.558 7.923 -2.398 1.00 41.24 52 THR A C 15
ATOM 16009 O O . THR A 1 52 ? 9.412 7.086 -2.106 1.00 10.45 52 THR A O 15
ATOM 16020 N N . TRP A 1 53 ? 7.893 8.628 -1.490 1.00 50.00 53 TRP A N 15
ATOM 16021 C CA . TRP A 1 53 ? 8.135 8.454 -0.061 1.00 13.43 53 TRP A CA 15
ATOM 16022 C C . TRP A 1 53 ? 8.049 6.981 0.330 1.00 20.25 53 TRP A C 15
ATOM 16023 O O . TRP A 1 53 ? 6.972 6.386 0.304 1.00 30.10 53 TRP A O 15
ATOM 16044 N N . SER A 1 54 ? 9.188 6.402 0.693 1.00 73.23 54 SER A N 15
ATOM 16045 C CA . SER A 1 54 ? 9.240 5.000 1.087 1.00 1.23 54 SER A CA 15
ATOM 16046 C C . SER A 1 54 ? 9.385 4.864 2.599 1.00 1.45 54 SER A C 15
ATOM 16047 O O . SER A 1 54 ? 10.320 5.399 3.194 1.00 54.32 54 SER A O 15
ATOM 16055 N N . ALA A 1 55 ? 8.452 4.145 3.214 1.00 24.31 55 ALA A N 15
ATOM 16056 C CA . ALA A 1 55 ? 8.476 3.937 4.658 1.00 61.42 55 ALA A CA 15
ATOM 16057 C C . ALA A 1 55 ? 9.521 2.897 5.044 1.00 11.41 55 ALA A C 15
ATOM 16058 O O . ALA A 1 55 ? 10.271 3.083 6.002 1.00 70.54 55 ALA A O 15
ATOM 16065 N N . MET A 1 56 ? 9.561 1.799 4.297 1.00 52.23 56 MET A N 15
ATOM 16066 C CA . MET A 1 56 ? 10.516 0.728 4.561 1.00 2.01 56 MET A CA 15
ATOM 16067 C C . MET A 1 56 ? 11.949 1.229 4.414 1.00 63.44 56 MET A C 15
ATOM 16068 O O . MET A 1 56 ? 12.782 1.018 5.295 1.00 50.10 56 MET A O 15
ATOM 16082 N N . GLU A 1 57 ? 12.229 1.888 3.295 1.00 32.35 57 GLU A N 15
ATOM 16083 C CA . GLU A 1 57 ? 13.562 2.417 3.033 1.00 22.10 57 GLU A CA 15
ATOM 16084 C C . GLU A 1 57 ? 13.852 3.626 3.918 1.00 3.34 57 GLU A C 15
ATOM 16085 O O . GLU A 1 57 ? 14.993 3.856 4.320 1.00 70.20 57 GLU A O 15
ATOM 16097 N N . GLY A 1 58 ? 12.811 4.397 4.216 1.00 71.20 58 GLY A N 15
ATOM 16098 C CA . GLY A 1 58 ? 12.974 5.573 5.051 1.00 62.35 58 GLY A CA 15
ATOM 16099 C C . GLY A 1 58 ? 13.656 6.712 4.319 1.00 11.24 58 GLY A C 15
ATOM 16100 O O . GLY A 1 58 ? 14.417 7.475 4.915 1.00 13.42 58 GLY A O 15
ATOM 16104 N N . GLY A 1 59 ? 13.385 6.828 3.022 1.00 53.24 59 GLY A N 15
ATOM 16105 C CA . GLY A 1 59 ? 13.989 7.882 2.230 1.00 71.14 59 GLY A CA 15
ATOM 16106 C C . GLY A 1 59 ? 13.421 7.950 0.826 1.00 54.33 59 GLY A C 15
ATOM 16107 O O . GLY A 1 59 ? 13.095 6.923 0.230 1.00 41.53 59 GLY A O 15
ATOM 16111 N N . PHE A 1 60 ? 13.304 9.162 0.293 1.00 63.11 60 PHE A N 15
ATOM 16112 C CA . PHE A 1 60 ? 12.770 9.359 -1.049 1.00 13.45 60 PHE A CA 15
ATOM 16113 C C . PHE A 1 60 ? 13.582 8.577 -2.078 1.00 14.32 60 PHE A C 15
ATOM 16114 O O . PHE A 1 60 ? 14.784 8.796 -2.232 1.00 14.32 60 PHE A O 15
ATOM 16131 N N . VAL A 1 61 ? 12.917 7.665 -2.779 1.00 45.52 61 VAL A N 15
ATOM 16132 C CA . VAL A 1 61 ? 13.577 6.851 -3.793 1.00 64.24 61 VAL A CA 15
ATOM 16133 C C . VAL A 1 61 ? 12.687 6.671 -5.019 1.00 55.24 61 VAL A C 15
ATOM 16134 O O . VAL A 1 61 ? 11.460 6.630 -4.906 1.00 32.44 61 VAL A O 15
ATOM 16147 N N . ARG A 1 62 ? 13.310 6.563 -6.186 1.00 30.52 62 ARG A N 15
ATOM 16148 C CA . ARG A 1 62 ? 12.574 6.389 -7.433 1.00 1.55 62 ARG A CA 15
ATOM 16149 C C . ARG A 1 62 ? 12.280 4.914 -7.688 1.00 35.04 62 ARG A C 15
ATOM 16150 O O . ARG A 1 62 ? 13.188 4.127 -7.957 1.00 41.40 62 ARG A O 15
ATOM 16171 N N . GLU A 1 63 ? 11.005 4.546 -7.600 1.00 4.11 63 GLU A N 15
ATOM 16172 C CA . GLU A 1 63 ? 10.593 3.165 -7.820 1.00 61.21 63 GLU A CA 15
ATOM 16173 C C . GLU A 1 63 ? 9.688 3.055 -9.045 1.00 3.43 63 GLU A C 15
ATOM 16174 O O . GLU A 1 63 ? 8.788 3.871 -9.241 1.00 41.04 63 GLU A O 15
ATOM 16186 N N . CYS A 1 64 ? 9.938 2.042 -9.868 1.00 65.21 64 CYS A N 15
ATOM 16187 C CA . CYS A 1 64 ? 9.149 1.825 -11.075 1.00 2.33 64 CYS A CA 15
ATOM 16188 C C . CYS A 1 64 ? 7.699 1.499 -10.726 1.00 4.40 64 CYS A C 15
ATOM 16189 O O . CYS A 1 64 ? 7.428 0.790 -9.756 1.00 60.14 64 CYS A O 15
ATOM 16196 N N . TYR A 1 65 ? 6.774 2.021 -11.523 1.00 14.13 65 TYR A N 15
ATOM 16197 C CA . TYR A 1 65 ? 5.352 1.786 -11.298 1.00 72.44 65 TYR A CA 15
ATOM 16198 C C . TYR A 1 65 ? 4.623 1.554 -12.617 1.00 71.11 65 TYR A C 15
ATOM 16199 O O . TYR A 1 65 ? 4.977 2.131 -13.645 1.00 52.21 65 TYR A O 15
ATOM 16217 N N . ILE A 1 66 ? 3.602 0.704 -12.580 1.00 21.15 66 ILE A N 15
ATOM 16218 C CA . ILE A 1 66 ? 2.821 0.396 -13.770 1.00 33.21 66 ILE A CA 15
ATOM 16219 C C . ILE A 1 66 ? 1.330 0.355 -13.455 1.00 23.44 66 ILE A C 15
ATOM 16220 O O . ILE A 1 66 ? 0.856 -0.541 -12.756 1.00 34.13 66 ILE A O 15
ATOM 16236 N N . CYS A 1 67 ? 0.593 1.330 -13.977 1.00 45.33 67 CYS A N 15
ATOM 16237 C CA . CYS A 1 67 ? -0.845 1.407 -13.753 1.00 5.40 67 CYS A CA 15
ATOM 16238 C C . CYS A 1 67 ? -1.568 1.864 -15.016 1.00 42.25 67 CYS A C 15
ATOM 16239 O O . CYS A 1 67 ? -0.970 2.476 -15.901 1.00 62.01 67 CYS A O 15
ATOM 16246 N N . ALA A 1 68 ? -2.862 1.564 -15.093 1.00 50.41 68 ALA A N 15
ATOM 16247 C CA . ALA A 1 68 ? -3.667 1.947 -16.245 1.00 24.02 68 ALA A CA 15
ATOM 16248 C C . ALA A 1 68 ? -3.967 3.442 -16.234 1.00 31.12 68 ALA A C 15
ATOM 16249 O O . ALA A 1 68 ? -4.038 4.064 -15.173 1.00 25.54 68 ALA A O 15
ATOM 16256 N N . VAL A 1 69 ? -4.142 4.015 -17.420 1.00 1.04 69 VAL A N 15
ATOM 16257 C CA . VAL A 1 69 ? -4.434 5.439 -17.547 1.00 30.34 69 VAL A CA 15
ATOM 16258 C C . VAL A 1 69 ? -5.823 5.765 -17.007 1.00 64.12 69 VAL A C 15
ATOM 16259 O O . VAL A 1 69 ? -5.998 6.720 -16.252 1.00 11.42 69 VAL A O 15
ATOM 16272 N N . GLU A 1 70 ? -6.808 4.962 -17.401 1.00 24.12 70 GLU A N 15
ATOM 16273 C CA . GLU A 1 70 ? -8.181 5.166 -16.956 1.00 43.43 70 GLU A CA 15
ATOM 16274 C C . GLU A 1 70 ? -8.424 4.487 -15.611 1.00 43.03 70 GLU A C 15
ATOM 16275 O O . GLU A 1 70 ? -9.176 4.992 -14.777 1.00 31.01 70 GLU A O 15
ATOM 16287 N N . SER A 1 71 ? -7.782 3.343 -15.408 1.00 35.20 71 SER A N 15
ATOM 16288 C CA . SER A 1 71 ? -7.930 2.593 -14.166 1.00 71.31 71 SER A CA 15
ATOM 16289 C C . SER A 1 71 ? -6.779 2.887 -13.211 1.00 61.34 71 SER A C 15
ATOM 16290 O O . SER A 1 71 ? -5.640 2.485 -13.451 1.00 51.13 71 SER A O 15
ATOM 16298 N N . SER A 1 72 ? -7.084 3.596 -12.128 1.00 24.33 72 SER A N 15
ATOM 16299 C CA . SER A 1 72 ? -6.073 3.950 -11.138 1.00 72.54 72 SER A CA 15
ATOM 16300 C C . SER A 1 72 ? -5.931 2.850 -10.088 1.00 71.31 72 SER A C 15
ATOM 16301 O O . SER A 1 72 ? -4.834 2.583 -9.598 1.00 43.14 72 SER A O 15
ATOM 16309 N N . MET A 1 73 ? -7.049 2.215 -9.750 1.00 73.10 73 MET A N 15
ATOM 16310 C CA . MET A 1 73 ? -7.050 1.144 -8.761 1.00 75.11 73 MET A CA 15
ATOM 16311 C C . MET A 1 73 ? -6.214 -0.039 -9.240 1.00 40.14 73 MET A C 15
ATOM 16312 O O . MET A 1 73 ? -5.545 -0.701 -8.446 1.00 1.23 73 MET A O 15
ATOM 16326 N N . CYS A 1 74 ? -6.257 -0.299 -10.543 1.00 22.05 74 CYS A N 15
ATOM 16327 C CA . CYS A 1 74 ? -5.504 -1.401 -11.128 1.00 71.13 74 CYS A CA 15
ATOM 16328 C C . CYS A 1 74 ? -5.751 -2.698 -10.359 1.00 11.11 74 CYS A C 15
ATOM 16329 O O . CYS A 1 74 ? -4.835 -3.495 -10.158 1.00 2.20 74 CYS A O 15
ATOM 16336 N N . SER A 1 1 ? 2.705 0.891 -1.656 1.00 41.04 1 SER A N 16
ATOM 16337 C CA . SER A 1 1 ? 2.942 -0.163 -0.675 1.00 22.43 1 SER A CA 16
ATOM 16338 C C . SER A 1 1 ? 2.663 -1.537 -1.278 1.00 32.12 1 SER A C 16
ATOM 16339 O O . SER A 1 1 ? 3.508 -2.431 -1.227 1.00 35.41 1 SER A O 16
ATOM 16347 N N . ASN A 1 2 ? 1.473 -1.698 -1.847 1.00 63.15 2 ASN A N 16
ATOM 16348 C CA . ASN A 1 2 ? 1.083 -2.964 -2.458 1.00 51.12 2 ASN A CA 16
ATOM 16349 C C . ASN A 1 2 ? 1.746 -3.137 -3.821 1.00 12.54 2 ASN A C 16
ATOM 16350 O O . ASN A 1 2 ? 1.863 -2.184 -4.591 1.00 12.24 2 ASN A O 16
ATOM 16361 N N . ARG A 1 3 ? 2.177 -4.360 -4.110 1.00 15.33 3 ARG A N 16
ATOM 16362 C CA . ARG A 1 3 ? 2.829 -4.659 -5.380 1.00 14.22 3 ARG A CA 16
ATOM 16363 C C . ARG A 1 3 ? 1.936 -4.270 -6.555 1.00 55.35 3 ARG A C 16
ATOM 16364 O O . ARG A 1 3 ? 2.417 -3.785 -7.580 1.00 3.23 3 ARG A O 16
ATOM 16385 N N . TRP A 1 4 ? 0.635 -4.486 -6.399 1.00 73.51 4 TRP A N 16
ATOM 16386 C CA . TRP A 1 4 ? -0.325 -4.160 -7.447 1.00 32.25 4 TRP A CA 16
ATOM 16387 C C . TRP A 1 4 ? -0.150 -2.719 -7.917 1.00 35.44 4 TRP A C 16
ATOM 16388 O O . TRP A 1 4 ? -0.313 -2.417 -9.097 1.00 72.05 4 TRP A O 16
ATOM 16409 N N . ASN A 1 5 ? 0.184 -1.833 -6.982 1.00 40.35 5 ASN A N 16
ATOM 16410 C CA . ASN A 1 5 ? 0.381 -0.424 -7.301 1.00 34.42 5 ASN A CA 16
ATOM 16411 C C . ASN A 1 5 ? 1.485 -0.251 -8.338 1.00 74.15 5 ASN A C 16
ATOM 16412 O O . ASN A 1 5 ? 1.413 0.630 -9.197 1.00 53.02 5 ASN A O 16
ATOM 16423 N N . LEU A 1 6 ? 2.508 -1.095 -8.253 1.00 62.23 6 LEU A N 16
ATOM 16424 C CA . LEU A 1 6 ? 3.629 -1.036 -9.185 1.00 73.53 6 LEU A CA 16
ATOM 16425 C C . LEU A 1 6 ? 3.381 -1.936 -10.393 1.00 23.42 6 LEU A C 16
ATOM 16426 O O . LEU A 1 6 ? 4.290 -2.202 -11.178 1.00 40.42 6 LEU A O 16
ATOM 16442 N N . GLY A 1 7 ? 2.143 -2.399 -10.535 1.00 15.22 7 GLY A N 16
ATOM 16443 C CA . GLY A 1 7 ? 1.797 -3.261 -11.650 1.00 33.24 7 GLY A CA 16
ATOM 16444 C C . GLY A 1 7 ? 2.736 -4.446 -11.779 1.00 31.11 7 GLY A C 16
ATOM 16445 O O . GLY A 1 7 ? 3.004 -4.915 -12.884 1.00 23.01 7 GLY A O 16
ATOM 16449 N N . TYR A 1 8 ? 3.235 -4.929 -10.648 1.00 41.50 8 TYR A N 16
ATOM 16450 C CA . TYR A 1 8 ? 4.152 -6.063 -10.639 1.00 11.42 8 TYR A CA 16
ATOM 16451 C C . TYR A 1 8 ? 3.503 -7.292 -11.267 1.00 52.34 8 TYR A C 16
ATOM 16452 O O . TYR A 1 8 ? 4.080 -7.932 -12.144 1.00 53.44 8 TYR A O 16
ATOM 16470 N N . GLY A 1 9 ? 2.297 -7.616 -10.810 1.00 21.24 9 GLY A N 16
ATOM 16471 C CA . GLY A 1 9 ? 1.587 -8.768 -11.338 1.00 62.23 9 GLY A CA 16
ATOM 16472 C C . GLY A 1 9 ? 1.475 -8.736 -12.849 1.00 25.45 9 GLY A C 16
ATOM 16473 O O . GLY A 1 9 ? 1.626 -9.763 -13.511 1.00 14.21 9 GLY A O 16
ATOM 16477 N N . ILE A 1 10 ? 1.207 -7.555 -13.397 1.00 13.04 10 ILE A N 16
ATOM 16478 C CA . ILE A 1 10 ? 1.073 -7.395 -14.839 1.00 14.33 10 ILE A CA 16
ATOM 16479 C C . ILE A 1 10 ? 2.275 -7.985 -15.571 1.00 43.00 10 ILE A C 16
ATOM 16480 O O . ILE A 1 10 ? 3.428 -7.752 -15.212 1.00 31.43 10 ILE A O 16
ATOM 16496 N N . PRO A 1 11 ? 1.998 -8.767 -16.626 1.00 52.23 11 PRO A N 16
ATOM 16497 C CA . PRO A 1 11 ? 3.044 -9.405 -17.432 1.00 32.11 11 PRO A CA 16
ATOM 16498 C C . PRO A 1 11 ? 3.831 -8.397 -18.262 1.00 73.53 11 PRO A C 16
ATOM 16499 O O . PRO A 1 11 ? 3.260 -7.646 -19.055 1.00 3.35 11 PRO A O 16
ATOM 16510 N N . HIS A 1 12 ? 5.147 -8.384 -18.076 1.00 31.14 12 HIS A N 16
ATOM 16511 C CA . HIS A 1 12 ? 6.014 -7.468 -18.809 1.00 21.44 12 HIS A CA 16
ATOM 16512 C C . HIS A 1 12 ? 7.046 -8.236 -19.630 1.00 60.34 12 HIS A C 16
ATOM 16513 O O . HIS A 1 12 ? 7.311 -9.410 -19.372 1.00 64.25 12 HIS A O 16
ATOM 16527 N N . LYS A 1 13 ? 7.625 -7.566 -20.621 1.00 1.54 13 LYS A N 16
ATOM 16528 C CA . LYS A 1 13 ? 8.628 -8.183 -21.480 1.00 75.30 13 LYS A CA 16
ATOM 16529 C C . LYS A 1 13 ? 9.995 -7.540 -21.270 1.00 14.21 13 LYS A C 16
ATOM 16530 O O . LYS A 1 13 ? 10.207 -6.382 -21.628 1.00 53.53 13 LYS A O 16
ATOM 16549 N N . GLN A 1 14 ? 10.918 -8.300 -20.690 1.00 10.01 14 GLN A N 16
ATOM 16550 C CA . GLN A 1 14 ? 12.264 -7.802 -20.434 1.00 43.51 14 GLN A CA 16
ATOM 16551 C C . GLN A 1 14 ? 13.043 -7.644 -21.737 1.00 22.44 14 GLN A C 16
ATOM 16552 O O . GLN A 1 14 ? 13.019 -8.523 -22.598 1.00 32.21 14 GLN A O 16
ATOM 16566 N N . VAL A 1 15 ? 13.731 -6.515 -21.874 1.00 4.44 15 VAL A N 16
ATOM 16567 C CA . VAL A 1 15 ? 14.517 -6.241 -23.071 1.00 31.13 15 VAL A CA 16
ATOM 16568 C C . VAL A 1 15 ? 15.773 -5.445 -22.734 1.00 4.41 15 VAL A C 16
ATOM 16569 O O . VAL A 1 15 ? 15.806 -4.702 -21.751 1.00 15.34 15 VAL A O 16
ATOM 16582 N N . LYS A 1 16 ? 16.806 -5.603 -23.555 1.00 74.50 16 LYS A N 16
ATOM 16583 C CA . LYS A 1 16 ? 18.065 -4.897 -23.346 1.00 55.03 16 LYS A CA 16
ATOM 16584 C C . LYS A 1 16 ? 17.953 -3.442 -23.785 1.00 34.10 16 LYS A C 16
ATOM 16585 O O . LYS A 1 16 ? 17.498 -3.150 -24.892 1.00 14.13 16 LYS A O 16
ATOM 16604 N N . LEU A 1 17 ? 18.372 -2.530 -22.914 1.00 71.23 17 LEU A N 16
ATOM 16605 C CA . LEU A 1 17 ? 18.318 -1.104 -23.212 1.00 45.42 17 LEU A CA 16
ATOM 16606 C C . LEU A 1 17 ? 19.573 -0.659 -23.958 1.00 71.44 17 LEU A C 16
ATOM 16607 O O . LEU A 1 17 ? 20.625 -1.295 -23.890 1.00 10.42 17 LEU A O 16
ATOM 16623 N N . PRO A 1 18 ? 19.462 0.464 -24.685 1.00 20.10 18 PRO A N 16
ATOM 16624 C CA . PRO A 1 18 ? 20.577 1.022 -25.455 1.00 54.02 18 PRO A CA 16
ATOM 16625 C C . PRO A 1 18 ? 21.672 1.593 -24.559 1.00 55.41 18 PRO A C 16
ATOM 16626 O O . PRO A 1 18 ? 22.764 1.913 -25.025 1.00 22.34 18 PRO A O 16
ATOM 16637 N N . ASN A 1 19 ? 21.370 1.720 -23.272 1.00 75.14 19 ASN A N 16
ATOM 16638 C CA . ASN A 1 19 ? 22.326 2.254 -22.310 1.00 0.42 19 ASN A CA 16
ATOM 16639 C C . ASN A 1 19 ? 23.325 1.181 -21.883 1.00 21.21 19 ASN A C 16
ATOM 16640 O O . ASN A 1 19 ? 24.406 1.488 -21.384 1.00 12.03 19 ASN A O 16
ATOM 16651 N N . GLY A 1 20 ? 22.953 -0.079 -22.085 1.00 31.40 20 GLY A N 16
ATOM 16652 C CA . GLY A 1 20 ? 23.825 -1.178 -21.715 1.00 53.05 20 GLY A CA 16
ATOM 16653 C C . GLY A 1 20 ? 23.293 -1.970 -20.537 1.00 73.04 20 GLY A C 16
ATOM 16654 O O . GLY A 1 20 ? 23.652 -3.133 -20.352 1.00 61.43 20 GLY A O 16
ATOM 16658 N N . GLN A 1 21 ? 22.436 -1.341 -19.741 1.00 40.32 21 GLN A N 16
ATOM 16659 C CA . GLN A 1 21 ? 21.856 -1.995 -18.574 1.00 40.33 21 GLN A CA 16
ATOM 16660 C C . GLN A 1 21 ? 20.478 -2.561 -18.898 1.00 14.22 21 GLN A C 16
ATOM 16661 O O . GLN A 1 21 ? 19.895 -2.250 -19.937 1.00 63.52 21 GLN A O 16
ATOM 16675 N N . LEU A 1 22 ? 19.961 -3.395 -18.001 1.00 44.11 22 LEU A N 16
ATOM 16676 C CA . LEU A 1 22 ? 18.650 -4.005 -18.191 1.00 42.12 22 LEU A CA 16
ATOM 16677 C C . LEU A 1 22 ? 17.556 -3.155 -17.554 1.00 13.21 22 LEU A C 16
ATOM 16678 O O . LEU A 1 22 ? 17.820 -2.356 -16.653 1.00 73.51 22 LEU A O 16
ATOM 16694 N N . CYS A 1 23 ? 16.326 -3.333 -18.024 1.00 71.15 23 CYS A N 16
ATOM 16695 C CA . CYS A 1 23 ? 15.190 -2.584 -17.500 1.00 3.42 23 CYS A CA 16
ATOM 16696 C C . CYS A 1 23 ? 15.130 -2.679 -15.978 1.00 13.40 23 CYS A C 16
ATOM 16697 O O . CYS A 1 23 ? 15.720 -3.578 -15.378 1.00 15.03 23 CYS A O 16
ATOM 16704 N N . LYS A 1 24 ? 14.413 -1.747 -15.361 1.00 74.13 24 LYS A N 16
ATOM 16705 C CA . LYS A 1 24 ? 14.275 -1.726 -13.909 1.00 14.44 24 LYS A CA 16
ATOM 16706 C C . LYS A 1 24 ? 13.012 -2.464 -13.472 1.00 3.42 24 LYS A C 16
ATOM 16707 O O . LYS A 1 24 ? 12.023 -2.506 -14.204 1.00 30.33 24 LYS A O 16
ATOM 16726 N N . GLU A 1 25 ? 13.053 -3.041 -12.275 1.00 1.14 25 GLU A N 16
ATOM 16727 C CA . GLU A 1 25 ? 11.912 -3.776 -11.743 1.00 75.54 25 GLU A CA 16
ATOM 16728 C C . GLU A 1 25 ? 10.995 -2.851 -10.945 1.00 64.41 25 GLU A C 16
ATOM 16729 O O . GLU A 1 25 ? 11.421 -1.833 -10.399 1.00 55.45 25 GLU A O 16
ATOM 16741 N N . PRO A 1 26 ? 9.706 -3.215 -10.874 1.00 72.02 26 PRO A N 16
ATOM 16742 C CA . PRO A 1 26 ? 8.702 -2.434 -10.147 1.00 63.14 26 PRO A CA 16
ATOM 16743 C C . PRO A 1 26 ? 8.903 -2.496 -8.637 1.00 31.33 26 PRO A C 16
ATOM 16744 O O . PRO A 1 26 ? 8.814 -3.563 -8.032 1.00 11.42 26 PRO A O 16
ATOM 16755 N N . GLY A 1 27 ? 9.173 -1.342 -8.032 1.00 64.05 27 GLY A N 16
ATOM 16756 C CA . GLY A 1 27 ? 9.383 -1.288 -6.597 1.00 72.14 27 GLY A CA 16
ATOM 16757 C C . GLY A 1 27 ? 10.836 -1.066 -6.231 1.00 63.45 27 GLY A C 16
ATOM 16758 O O . GLY A 1 27 ? 11.138 -0.435 -5.218 1.00 21.42 27 GLY A O 16
ATOM 16762 N N . ASP A 1 28 ? 11.739 -1.585 -7.054 1.00 51.52 28 ASP A N 16
ATOM 16763 C CA . ASP A 1 28 ? 13.169 -1.441 -6.812 1.00 21.21 28 ASP A CA 16
ATOM 16764 C C . ASP A 1 28 ? 13.662 -0.072 -7.269 1.00 71.32 28 ASP A C 16
ATOM 16765 O O . ASP A 1 28 ? 13.180 0.472 -8.262 1.00 31.21 28 ASP A O 16
ATOM 16774 N N . SER A 1 29 ? 14.623 0.481 -6.536 1.00 23.34 29 SER A N 16
ATOM 16775 C CA . SER A 1 29 ? 15.178 1.789 -6.863 1.00 42.40 29 SER A CA 16
ATOM 16776 C C . SER A 1 29 ? 15.735 1.804 -8.283 1.00 22.22 29 SER A C 16
ATOM 16777 O O . SER A 1 29 ? 16.162 0.773 -8.807 1.00 52.14 29 SER A O 16
ATOM 16785 N N . CYS A 1 30 ? 15.727 2.980 -8.903 1.00 63.50 30 CYS A N 16
ATOM 16786 C CA . CYS A 1 30 ? 16.230 3.131 -10.263 1.00 61.12 30 CYS A CA 16
ATOM 16787 C C . CYS A 1 30 ? 17.300 4.216 -10.329 1.00 22.44 30 CYS A C 16
ATOM 16788 O O . CYS A 1 30 ? 17.583 4.885 -9.335 1.00 4.12 30 CYS A O 16
ATOM 16795 N N . SER A 1 31 ? 17.891 4.385 -11.507 1.00 25.20 31 SER A N 16
ATOM 16796 C CA . SER A 1 31 ? 18.933 5.387 -11.703 1.00 4.10 31 SER A CA 16
ATOM 16797 C C . SER A 1 31 ? 18.405 6.570 -12.508 1.00 2.31 31 SER A C 16
ATOM 16798 O O . SER A 1 31 ? 18.841 7.706 -12.324 1.00 60.35 31 SER A O 16
ATOM 16806 N N . LYS A 1 32 ? 17.462 6.294 -13.404 1.00 73.32 32 LYS A N 16
ATOM 16807 C CA . LYS A 1 32 ? 16.873 7.334 -14.238 1.00 55.40 32 LYS A CA 16
ATOM 16808 C C . LYS A 1 32 ? 15.495 6.911 -14.742 1.00 12.53 32 LYS A C 16
ATOM 16809 O O . LYS A 1 32 ? 15.219 5.720 -14.896 1.00 53.03 32 LYS A O 16
ATOM 16828 N N . ARG A 1 33 ? 14.637 7.892 -14.995 1.00 43.31 33 ARG A N 16
ATOM 16829 C CA . ARG A 1 33 ? 13.289 7.621 -15.481 1.00 34.41 33 ARG A CA 16
ATOM 16830 C C . ARG A 1 33 ? 13.328 6.769 -16.746 1.00 44.23 33 ARG A C 16
ATOM 16831 O O . ARG A 1 33 ? 12.430 5.963 -16.991 1.00 43.12 33 ARG A O 16
ATOM 16852 N N . ASP A 1 34 ? 14.373 6.953 -17.546 1.00 24.50 34 ASP A N 16
ATOM 16853 C CA . ASP A 1 34 ? 14.530 6.200 -18.784 1.00 71.23 34 ASP A CA 16
ATOM 16854 C C . ASP A 1 34 ? 14.785 4.724 -18.495 1.00 62.21 34 ASP A C 16
ATOM 16855 O O . ASP A 1 34 ? 14.544 3.865 -19.343 1.00 53.51 34 ASP A O 16
ATOM 16864 N N . GLU A 1 35 ? 15.277 4.438 -17.293 1.00 32.21 35 GLU A N 16
ATOM 16865 C CA . GLU A 1 35 ? 15.566 3.066 -16.895 1.00 71.03 35 GLU A CA 16
ATOM 16866 C C . GLU A 1 35 ? 14.288 2.235 -16.833 1.00 10.45 35 GLU A C 16
ATOM 16867 O O . GLU A 1 35 ? 14.302 1.032 -17.095 1.00 34.02 35 GLU A O 16
ATOM 16879 N N . CYS A 1 36 ? 13.183 2.886 -16.486 1.00 42.41 36 CYS A N 16
ATOM 16880 C CA . CYS A 1 36 ? 11.894 2.210 -16.387 1.00 4.35 36 CYS A CA 16
ATOM 16881 C C . CYS A 1 36 ? 11.375 1.829 -17.770 1.00 10.33 36 CYS A C 16
ATOM 16882 O O . CYS A 1 36 ? 11.113 2.693 -18.608 1.00 11.11 36 CYS A O 16
ATOM 16889 N N . CYS A 1 37 ? 11.229 0.528 -18.004 1.00 1.12 37 CYS A N 16
ATOM 16890 C CA . CYS A 1 37 ? 10.740 0.031 -19.284 1.00 33.12 37 CYS A CA 16
ATOM 16891 C C . CYS A 1 37 ? 9.223 0.170 -19.379 1.00 43.32 37 CYS A C 16
ATOM 16892 O O . CYS A 1 37 ? 8.574 0.663 -18.455 1.00 34.35 37 CYS A O 16
ATOM 16899 N N . LYS A 1 38 ? 8.663 -0.270 -20.501 1.00 13.31 38 LYS A N 16
ATOM 16900 C CA . LYS A 1 38 ? 7.223 -0.196 -20.718 1.00 20.45 38 LYS A CA 16
ATOM 16901 C C . LYS A 1 38 ? 6.583 -1.577 -20.591 1.00 23.30 38 LYS A C 16
ATOM 16902 O O . LYS A 1 38 ? 7.193 -2.587 -20.937 1.00 13.14 38 LYS A O 16
ATOM 16921 N N . ALA A 1 39 ? 5.352 -1.608 -20.092 1.00 41.01 39 ALA A N 16
ATOM 16922 C CA . ALA A 1 39 ? 4.629 -2.863 -19.923 1.00 32.14 39 ALA A CA 16
ATOM 16923 C C . ALA A 1 39 ? 4.228 -3.451 -21.271 1.00 14.11 39 ALA A C 16
ATOM 16924 O O . ALA A 1 39 ? 4.274 -2.771 -22.295 1.00 3.43 39 ALA A O 16
ATOM 16931 N N . ASP A 1 40 ? 3.833 -4.720 -21.263 1.00 14.12 40 ASP A N 16
ATOM 16932 C CA . ASP A 1 40 ? 3.422 -5.400 -22.485 1.00 32.31 40 ASP A CA 16
ATOM 16933 C C . ASP A 1 40 ? 2.367 -4.590 -23.231 1.00 60.05 40 ASP A C 16
ATOM 16934 O O . ASP A 1 40 ? 2.423 -4.451 -24.452 1.00 35.14 40 ASP A O 16
ATOM 16943 N N . ASP A 1 41 ? 1.404 -4.057 -22.486 1.00 4.44 41 ASP A N 16
ATOM 16944 C CA . ASP A 1 41 ? 0.335 -3.259 -23.075 1.00 5.10 41 ASP A CA 16
ATOM 16945 C C . ASP A 1 41 ? 0.513 -1.781 -22.744 1.00 50.32 41 ASP A C 16
ATOM 16946 O O . ASP A 1 41 ? -0.401 -1.135 -22.233 1.00 3.52 41 ASP A O 16
ATOM 16955 N N . GLN A 1 42 ? 1.697 -1.252 -23.040 1.00 51.41 42 GLN A N 16
ATOM 16956 C CA . GLN A 1 42 ? 1.996 0.149 -22.772 1.00 60.23 42 GLN A CA 16
ATOM 16957 C C . GLN A 1 42 ? 0.939 1.059 -23.390 1.00 44.01 42 GLN A C 16
ATOM 16958 O O . GLN A 1 42 ? 0.693 2.162 -22.902 1.00 51.30 42 GLN A O 16
ATOM 16972 N N . LYS A 1 43 ? 0.315 0.588 -24.464 1.00 23.35 43 LYS A N 16
ATOM 16973 C CA . LYS A 1 43 ? -0.717 1.358 -25.149 1.00 12.21 43 LYS A CA 16
ATOM 16974 C C . LYS A 1 43 ? -1.834 1.746 -24.186 1.00 14.20 43 LYS A C 16
ATOM 16975 O O . LYS A 1 43 ? -2.485 2.778 -24.357 1.00 13.11 43 LYS A O 16
ATOM 16994 N N . THR A 1 44 ? -2.052 0.913 -23.173 1.00 33.35 44 THR A N 16
ATOM 16995 C CA . THR A 1 44 ? -3.092 1.169 -22.184 1.00 2.13 44 THR A CA 16
ATOM 16996 C C . THR A 1 44 ? -2.487 1.457 -20.813 1.00 23.02 44 THR A C 16
ATOM 16997 O O . THR A 1 44 ? -2.977 2.310 -20.074 1.00 1.42 44 THR A O 16
ATOM 17008 N N . TYR A 1 45 ? -1.419 0.740 -20.482 1.00 23.12 45 TYR A N 16
ATOM 17009 C CA . TYR A 1 45 ? -0.749 0.918 -19.199 1.00 44.52 45 TYR A CA 16
ATOM 17010 C C . TYR A 1 45 ? 0.456 1.843 -19.337 1.00 73.32 45 TYR A C 16
ATOM 17011 O O . TYR A 1 45 ? 1.092 1.898 -20.390 1.00 45.44 45 TYR A O 16
ATOM 17029 N N . SER A 1 46 ? 0.764 2.567 -18.266 1.00 24.24 46 SER A N 16
ATOM 17030 C CA . SER A 1 46 ? 1.891 3.492 -18.268 1.00 3.12 46 SER A CA 16
ATOM 17031 C C . SER A 1 46 ? 3.058 2.930 -17.459 1.00 30.22 46 SER A C 16
ATOM 17032 O O . SER A 1 46 ? 2.904 1.954 -16.724 1.00 60.40 46 SER A O 16
ATOM 17040 N N . SER A 1 47 ? 4.222 3.554 -17.602 1.00 51.43 47 SER A N 16
ATOM 17041 C CA . SER A 1 47 ? 5.417 3.114 -16.889 1.00 0.13 47 SER A CA 16
ATOM 17042 C C . SER A 1 47 ? 6.349 4.290 -16.617 1.00 35.20 47 SER A C 16
ATOM 17043 O O . SER A 1 47 ? 6.497 5.186 -17.448 1.00 72.53 47 SER A O 16
ATOM 17051 N N . GLY A 1 48 ? 6.979 4.279 -15.445 1.00 44.52 48 GLY A N 16
ATOM 17052 C CA . GLY A 1 48 ? 7.890 5.349 -15.084 1.00 73.22 48 GLY A CA 16
ATOM 17053 C C . GLY A 1 48 ? 8.458 5.179 -13.688 1.00 22.24 48 GLY A C 16
ATOM 17054 O O . GLY A 1 48 ? 7.873 4.492 -12.851 1.00 21.22 48 GLY A O 16
ATOM 17058 N N . CYS A 1 49 ? 9.603 5.804 -13.438 1.00 33.43 49 CYS A N 16
ATOM 17059 C CA . CYS A 1 49 ? 10.253 5.719 -12.135 1.00 51.33 49 CYS A CA 16
ATOM 17060 C C . CYS A 1 49 ? 10.437 7.105 -11.525 1.00 60.23 49 CYS A C 16
ATOM 17061 O O . CYS A 1 49 ? 11.280 7.883 -11.969 1.00 43.14 49 CYS A O 16
ATOM 17068 N N . ALA A 1 50 ? 9.640 7.407 -10.505 1.00 24.03 50 ALA A N 16
ATOM 17069 C CA . ALA A 1 50 ? 9.716 8.699 -9.833 1.00 52.20 50 ALA A CA 16
ATOM 17070 C C . ALA A 1 50 ? 9.910 8.525 -8.330 1.00 73.13 50 ALA A C 16
ATOM 17071 O O . ALA A 1 50 ? 9.569 7.485 -7.768 1.00 74.45 50 ALA A O 16
ATOM 17078 N N . GLN A 1 51 ? 10.461 9.550 -7.687 1.00 0.14 51 GLN A N 16
ATOM 17079 C CA . GLN A 1 51 ? 10.701 9.508 -6.250 1.00 22.24 51 GLN A CA 16
ATOM 17080 C C . GLN A 1 51 ? 9.401 9.281 -5.486 1.00 22.13 51 GLN A C 16
ATOM 17081 O O . GLN A 1 51 ? 8.356 9.830 -5.842 1.00 70.22 51 GLN A O 16
ATOM 17095 N N . THR A 1 52 ? 9.471 8.470 -4.435 1.00 0.24 52 THR A N 16
ATOM 17096 C CA . THR A 1 52 ? 8.298 8.171 -3.622 1.00 52.32 52 THR A CA 16
ATOM 17097 C C . THR A 1 52 ? 8.690 7.893 -2.176 1.00 41.24 52 THR A C 16
ATOM 17098 O O . THR A 1 52 ? 9.546 7.051 -1.905 1.00 10.45 52 THR A O 16
ATOM 17109 N N . TRP A 1 53 ? 8.056 8.604 -1.250 1.00 50.00 53 TRP A N 16
ATOM 17110 C CA . TRP A 1 53 ? 8.338 8.431 0.171 1.00 13.43 53 TRP A CA 16
ATOM 17111 C C . TRP A 1 53 ? 8.251 6.961 0.570 1.00 20.25 53 TRP A C 16
ATOM 17112 O O . TRP A 1 53 ? 7.170 6.373 0.575 1.00 30.10 53 TRP A O 16
ATOM 17133 N N . SER A 1 54 ? 9.396 6.374 0.902 1.00 73.23 54 SER A N 16
ATOM 17134 C CA . SER A 1 54 ? 9.449 4.972 1.298 1.00 1.23 54 SER A CA 16
ATOM 17135 C C . SER A 1 54 ? 9.604 4.840 2.810 1.00 1.45 54 SER A C 16
ATOM 17136 O O . SER A 1 54 ? 10.631 5.216 3.375 1.00 54.32 54 SER A O 16
ATOM 17144 N N . ALA A 1 55 ? 8.577 4.304 3.460 1.00 24.31 55 ALA A N 16
ATOM 17145 C CA . ALA A 1 55 ? 8.599 4.121 4.905 1.00 61.42 55 ALA A CA 16
ATOM 17146 C C . ALA A 1 55 ? 9.570 3.016 5.303 1.00 11.41 55 ALA A C 16
ATOM 17147 O O . ALA A 1 55 ? 10.333 3.160 6.259 1.00 70.54 55 ALA A O 16
ATOM 17154 N N . MET A 1 56 ? 9.538 1.911 4.565 1.00 52.23 56 MET A N 16
ATOM 17155 C CA . MET A 1 56 ? 10.418 0.780 4.842 1.00 2.01 56 MET A CA 16
ATOM 17156 C C . MET A 1 56 ? 11.882 1.181 4.691 1.00 63.44 56 MET A C 16
ATOM 17157 O O . MET A 1 56 ? 12.697 0.929 5.578 1.00 50.10 56 MET A O 16
ATOM 17171 N N . GLU A 1 57 ? 12.206 1.805 3.563 1.00 32.35 57 GLU A N 16
ATOM 17172 C CA . GLU A 1 57 ? 13.573 2.238 3.296 1.00 22.10 57 GLU A CA 16
ATOM 17173 C C . GLU A 1 57 ? 13.958 3.407 4.198 1.00 3.34 57 GLU A C 16
ATOM 17174 O O . GLU A 1 57 ? 15.115 3.546 4.591 1.00 70.20 57 GLU A O 16
ATOM 17186 N N . GLY A 1 58 ? 12.978 4.246 4.521 1.00 71.20 58 GLY A N 16
ATOM 17187 C CA . GLY A 1 58 ? 13.234 5.393 5.372 1.00 62.35 58 GLY A CA 16
ATOM 17188 C C . GLY A 1 58 ? 13.903 6.531 4.626 1.00 11.24 58 GLY A C 16
ATOM 17189 O O . GLY A 1 58 ? 14.705 7.269 5.196 1.00 13.42 58 GLY A O 16
ATOM 17193 N N . GLY A 1 59 ? 13.572 6.674 3.347 1.00 53.24 59 GLY A N 16
ATOM 17194 C CA . GLY A 1 59 ? 14.157 7.730 2.542 1.00 71.14 59 GLY A CA 16
ATOM 17195 C C . GLY A 1 59 ? 13.542 7.815 1.159 1.00 54.33 59 GLY A C 16
ATOM 17196 O O . GLY A 1 59 ? 13.141 6.801 0.587 1.00 41.53 59 GLY A O 16
ATOM 17200 N N . PHE A 1 60 ? 13.465 9.027 0.620 1.00 63.11 60 PHE A N 16
ATOM 17201 C CA . PHE A 1 60 ? 12.892 9.241 -0.702 1.00 13.45 60 PHE A CA 16
ATOM 17202 C C . PHE A 1 60 ? 13.686 8.489 -1.767 1.00 14.32 60 PHE A C 16
ATOM 17203 O O . PHE A 1 60 ? 14.879 8.728 -1.953 1.00 14.32 60 PHE A O 16
ATOM 17220 N N . VAL A 1 61 ? 13.014 7.577 -2.464 1.00 45.52 61 VAL A N 16
ATOM 17221 C CA . VAL A 1 61 ? 13.654 6.790 -3.510 1.00 64.24 61 VAL A CA 16
ATOM 17222 C C . VAL A 1 61 ? 12.747 6.651 -4.728 1.00 55.24 61 VAL A C 16
ATOM 17223 O O . VAL A 1 61 ? 11.523 6.610 -4.601 1.00 32.44 61 VAL A O 16
ATOM 17236 N N . ARG A 1 62 ? 13.357 6.581 -5.907 1.00 30.52 62 ARG A N 16
ATOM 17237 C CA . ARG A 1 62 ? 12.603 6.447 -7.149 1.00 1.55 62 ARG A CA 16
ATOM 17238 C C . ARG A 1 62 ? 12.340 4.979 -7.470 1.00 35.04 62 ARG A C 16
ATOM 17239 O O . ARG A 1 62 ? 13.263 4.228 -7.785 1.00 41.40 62 ARG A O 16
ATOM 17260 N N . GLU A 1 63 ? 11.075 4.579 -7.388 1.00 4.11 63 GLU A N 16
ATOM 17261 C CA . GLU A 1 63 ? 10.691 3.200 -7.669 1.00 61.21 63 GLU A CA 16
ATOM 17262 C C . GLU A 1 63 ? 9.775 3.127 -8.888 1.00 3.43 63 GLU A C 16
ATOM 17263 O O . GLU A 1 63 ? 8.846 3.923 -9.028 1.00 41.04 63 GLU A O 16
ATOM 17275 N N . CYS A 1 64 ? 10.045 2.168 -9.768 1.00 65.21 64 CYS A N 16
ATOM 17276 C CA . CYS A 1 64 ? 9.249 1.991 -10.974 1.00 2.33 64 CYS A CA 16
ATOM 17277 C C . CYS A 1 64 ? 7.820 1.584 -10.629 1.00 4.40 64 CYS A C 16
ATOM 17278 O O . CYS A 1 64 ? 7.585 0.875 -9.650 1.00 60.14 64 CYS A O 16
ATOM 17285 N N . TYR A 1 65 ? 6.868 2.038 -11.437 1.00 14.13 65 TYR A N 16
ATOM 17286 C CA . TYR A 1 65 ? 5.463 1.723 -11.216 1.00 72.44 65 TYR A CA 16
ATOM 17287 C C . TYR A 1 65 ? 4.740 1.492 -12.539 1.00 71.11 65 TYR A C 16
ATOM 17288 O O . TYR A 1 65 ? 5.086 2.087 -13.561 1.00 52.21 65 TYR A O 16
ATOM 17306 N N . ILE A 1 66 ? 3.736 0.622 -12.514 1.00 21.15 66 ILE A N 16
ATOM 17307 C CA . ILE A 1 66 ? 2.964 0.312 -13.711 1.00 33.21 66 ILE A CA 16
ATOM 17308 C C . ILE A 1 66 ? 1.472 0.236 -13.400 1.00 23.44 66 ILE A C 16
ATOM 17309 O O . ILE A 1 66 ? 1.046 -0.528 -12.535 1.00 34.13 66 ILE A O 16
ATOM 17325 N N . CYS A 1 67 ? 0.685 1.036 -14.111 1.00 45.33 67 CYS A N 16
ATOM 17326 C CA . CYS A 1 67 ? -0.759 1.060 -13.913 1.00 5.40 67 CYS A CA 16
ATOM 17327 C C . CYS A 1 67 ? -1.474 1.533 -15.175 1.00 42.25 67 CYS A C 16
ATOM 17328 O O . CYS A 1 67 ? -0.860 2.118 -16.066 1.00 62.01 67 CYS A O 16
ATOM 17335 N N . ALA A 1 68 ? -2.776 1.276 -15.243 1.00 50.41 68 ALA A N 16
ATOM 17336 C CA . ALA A 1 68 ? -3.576 1.677 -16.394 1.00 24.02 68 ALA A CA 16
ATOM 17337 C C . ALA A 1 68 ? -3.837 3.179 -16.382 1.00 31.12 68 ALA A C 16
ATOM 17338 O O . ALA A 1 68 ? -4.052 3.775 -15.327 1.00 25.54 68 ALA A O 16
ATOM 17345 N N . VAL A 1 69 ? -3.820 3.787 -17.566 1.00 1.04 69 VAL A N 16
ATOM 17346 C CA . VAL A 1 69 ? -4.055 5.221 -17.691 1.00 30.34 69 VAL A CA 16
ATOM 17347 C C . VAL A 1 69 ? -5.528 5.555 -17.486 1.00 64.12 69 VAL A C 16
ATOM 17348 O O . VAL A 1 69 ? -5.868 6.483 -16.752 1.00 11.42 69 VAL A O 16
ATOM 17361 N N . GLU A 1 70 ? -6.400 4.793 -18.140 1.00 24.12 70 GLU A N 16
ATOM 17362 C CA . GLU A 1 70 ? -7.837 5.009 -18.029 1.00 43.43 70 GLU A CA 16
ATOM 17363 C C . GLU A 1 70 ? -8.359 4.520 -16.680 1.00 43.03 70 GLU A C 16
ATOM 17364 O O . GLU A 1 70 ? -9.272 5.111 -16.106 1.00 31.01 70 GLU A O 16
ATOM 17376 N N . SER A 1 71 ? -7.770 3.438 -16.183 1.00 35.20 71 SER A N 16
ATOM 17377 C CA . SER A 1 71 ? -8.178 2.867 -14.904 1.00 71.31 71 SER A CA 16
ATOM 17378 C C . SER A 1 71 ? -7.185 3.232 -13.805 1.00 61.34 71 SER A C 16
ATOM 17379 O O . SER A 1 71 ? -6.083 2.686 -13.741 1.00 51.13 71 SER A O 16
ATOM 17387 N N . SER A 1 72 ? -7.583 4.160 -12.941 1.00 24.33 72 SER A N 16
ATOM 17388 C CA . SER A 1 72 ? -6.728 4.602 -11.847 1.00 72.54 72 SER A CA 16
ATOM 17389 C C . SER A 1 72 ? -6.643 3.537 -10.759 1.00 71.31 72 SER A C 16
ATOM 17390 O O . SER A 1 72 ? -5.596 3.348 -10.140 1.00 43.14 72 SER A O 16
ATOM 17398 N N . MET A 1 73 ? -7.753 2.843 -10.530 1.00 73.10 73 MET A N 16
ATOM 17399 C CA . MET A 1 73 ? -7.804 1.794 -9.519 1.00 75.11 73 MET A CA 16
ATOM 17400 C C . MET A 1 73 ? -7.558 0.423 -10.142 1.00 40.14 73 MET A C 16
ATOM 17401 O O . MET A 1 73 ? -8.191 -0.563 -9.766 1.00 1.23 73 MET A O 16
ATOM 17415 N N . CYS A 1 74 ? -6.634 0.371 -11.096 1.00 22.05 74 CYS A N 16
ATOM 17416 C CA . CYS A 1 74 ? -6.304 -0.878 -11.773 1.00 71.13 74 CYS A CA 16
ATOM 17417 C C . CYS A 1 74 ? -5.986 -1.976 -10.763 1.00 11.11 74 CYS A C 16
ATOM 17418 O O . CYS A 1 74 ? -6.340 -3.138 -10.963 1.00 2.20 74 CYS A O 16
ATOM 17425 N N . SER A 1 1 ? 2.314 0.748 -1.835 1.00 41.04 1 SER A N 17
ATOM 17426 C CA . SER A 1 1 ? 3.138 -0.156 -1.040 1.00 22.43 1 SER A CA 17
ATOM 17427 C C . SER A 1 1 ? 3.042 -1.584 -1.569 1.00 32.12 1 SER A C 17
ATOM 17428 O O . SER A 1 1 ? 4.035 -2.309 -1.617 1.00 35.41 1 SER A O 17
ATOM 17436 N N . ASN A 1 2 ? 1.837 -1.982 -1.965 1.00 63.15 2 ASN A N 17
ATOM 17437 C CA . ASN A 1 2 ? 1.609 -3.323 -2.489 1.00 51.12 2 ASN A CA 17
ATOM 17438 C C . ASN A 1 2 ? 2.227 -3.477 -3.876 1.00 12.54 2 ASN A C 17
ATOM 17439 O O . ASN A 1 2 ? 2.364 -2.504 -4.617 1.00 12.24 2 ASN A O 17
ATOM 17450 N N . ARG A 1 3 ? 2.598 -4.706 -4.219 1.00 15.33 3 ARG A N 17
ATOM 17451 C CA . ARG A 1 3 ? 3.201 -4.988 -5.516 1.00 14.22 3 ARG A CA 17
ATOM 17452 C C . ARG A 1 3 ? 2.265 -4.586 -6.652 1.00 55.35 3 ARG A C 17
ATOM 17453 O O . ARG A 1 3 ? 2.704 -4.070 -7.679 1.00 3.23 3 ARG A O 17
ATOM 17474 N N . TRP A 1 4 ? 0.972 -4.826 -6.458 1.00 73.51 4 TRP A N 17
ATOM 17475 C CA . TRP A 1 4 ? -0.027 -4.488 -7.466 1.00 32.25 4 TRP A CA 17
ATOM 17476 C C . TRP A 1 4 ? 0.111 -3.036 -7.905 1.00 35.44 4 TRP A C 17
ATOM 17477 O O . TRP A 1 4 ? -0.046 -2.714 -9.081 1.00 72.05 4 TRP A O 17
ATOM 17498 N N . ASN A 1 5 ? 0.405 -2.159 -6.950 1.00 40.35 5 ASN A N 17
ATOM 17499 C CA . ASN A 1 5 ? 0.563 -0.738 -7.239 1.00 34.42 5 ASN A CA 17
ATOM 17500 C C . ASN A 1 5 ? 1.633 -0.514 -8.304 1.00 74.15 5 ASN A C 17
ATOM 17501 O O . ASN A 1 5 ? 1.515 0.382 -9.139 1.00 53.02 5 ASN A O 17
ATOM 17512 N N . LEU A 1 6 ? 2.676 -1.338 -8.269 1.00 62.23 6 LEU A N 17
ATOM 17513 C CA . LEU A 1 6 ? 3.766 -1.232 -9.230 1.00 73.53 6 LEU A CA 17
ATOM 17514 C C . LEU A 1 6 ? 3.505 -2.111 -10.451 1.00 23.42 6 LEU A C 17
ATOM 17515 O O . LEU A 1 6 ? 4.395 -2.339 -11.266 1.00 40.42 6 LEU A O 17
ATOM 17531 N N . GLY A 1 7 ? 2.274 -2.601 -10.567 1.00 15.22 7 GLY A N 17
ATOM 17532 C CA . GLY A 1 7 ? 1.915 -3.446 -11.691 1.00 33.24 7 GLY A CA 17
ATOM 17533 C C . GLY A 1 7 ? 2.867 -4.612 -11.864 1.00 31.11 7 GLY A C 17
ATOM 17534 O O . GLY A 1 7 ? 3.113 -5.060 -12.985 1.00 23.01 7 GLY A O 17
ATOM 17538 N N . TYR A 1 8 ? 3.405 -5.105 -10.755 1.00 41.50 8 TYR A N 17
ATOM 17539 C CA . TYR A 1 8 ? 4.339 -6.224 -10.790 1.00 11.42 8 TYR A CA 17
ATOM 17540 C C . TYR A 1 8 ? 3.688 -7.458 -11.407 1.00 52.34 8 TYR A C 17
ATOM 17541 O O . TYR A 1 8 ? 4.276 -8.128 -12.253 1.00 53.44 8 TYR A O 17
ATOM 17559 N N . GLY A 1 9 ? 2.465 -7.753 -10.974 1.00 21.24 9 GLY A N 17
ATOM 17560 C CA . GLY A 1 9 ? 1.753 -8.905 -11.493 1.00 62.23 9 GLY A CA 17
ATOM 17561 C C . GLY A 1 9 ? 1.608 -8.867 -13.001 1.00 25.45 9 GLY A C 17
ATOM 17562 O O . GLY A 1 9 ? 1.752 -9.889 -13.672 1.00 14.21 9 GLY A O 17
ATOM 17566 N N . ILE A 1 10 ? 1.321 -7.684 -13.536 1.00 13.04 10 ILE A N 17
ATOM 17567 C CA . ILE A 1 10 ? 1.157 -7.517 -14.975 1.00 14.33 10 ILE A CA 17
ATOM 17568 C C . ILE A 1 10 ? 2.351 -8.085 -15.735 1.00 43.00 10 ILE A C 17
ATOM 17569 O O . ILE A 1 10 ? 3.509 -7.837 -15.395 1.00 31.43 10 ILE A O 17
ATOM 17585 N N . PRO A 1 11 ? 2.067 -8.864 -16.789 1.00 52.23 11 PRO A N 17
ATOM 17586 C CA . PRO A 1 11 ? 3.104 -9.480 -17.621 1.00 32.11 11 PRO A CA 17
ATOM 17587 C C . PRO A 1 11 ? 3.860 -8.456 -18.458 1.00 73.53 11 PRO A C 17
ATOM 17588 O O . PRO A 1 11 ? 3.265 -7.728 -19.254 1.00 3.35 11 PRO A O 17
ATOM 17599 N N . HIS A 1 12 ? 5.176 -8.406 -18.276 1.00 31.14 12 HIS A N 17
ATOM 17600 C CA . HIS A 1 12 ? 6.014 -7.469 -19.017 1.00 21.44 12 HIS A CA 17
ATOM 17601 C C . HIS A 1 12 ? 7.038 -8.214 -19.869 1.00 60.34 12 HIS A C 17
ATOM 17602 O O . HIS A 1 12 ? 7.324 -9.388 -19.630 1.00 64.25 12 HIS A O 17
ATOM 17616 N N . LYS A 1 13 ? 7.586 -7.525 -20.864 1.00 1.54 13 LYS A N 17
ATOM 17617 C CA . LYS A 1 13 ? 8.577 -8.120 -21.752 1.00 75.30 13 LYS A CA 17
ATOM 17618 C C . LYS A 1 13 ? 9.956 -7.516 -21.509 1.00 14.21 13 LYS A C 17
ATOM 17619 O O . LYS A 1 13 ? 10.193 -6.346 -21.810 1.00 53.53 13 LYS A O 17
ATOM 17638 N N . GLN A 1 14 ? 10.863 -8.322 -20.965 1.00 10.01 14 GLN A N 17
ATOM 17639 C CA . GLN A 1 14 ? 12.219 -7.865 -20.684 1.00 43.51 14 GLN A CA 17
ATOM 17640 C C . GLN A 1 14 ? 12.998 -7.642 -21.976 1.00 22.44 14 GLN A C 17
ATOM 17641 O O . GLN A 1 14 ? 12.889 -8.424 -22.921 1.00 32.21 14 GLN A O 17
ATOM 17655 N N . VAL A 1 15 ? 13.783 -6.571 -22.011 1.00 4.44 15 VAL A N 17
ATOM 17656 C CA . VAL A 1 15 ? 14.582 -6.246 -23.187 1.00 31.13 15 VAL A CA 17
ATOM 17657 C C . VAL A 1 15 ? 15.840 -5.475 -22.801 1.00 4.41 15 VAL A C 17
ATOM 17658 O O . VAL A 1 15 ? 15.826 -4.661 -21.878 1.00 15.34 15 VAL A O 17
ATOM 17671 N N . LYS A 1 16 ? 16.930 -5.738 -23.516 1.00 74.50 16 LYS A N 17
ATOM 17672 C CA . LYS A 1 16 ? 18.198 -5.070 -23.251 1.00 55.03 16 LYS A CA 17
ATOM 17673 C C . LYS A 1 16 ? 18.147 -3.611 -23.693 1.00 34.10 16 LYS A C 17
ATOM 17674 O O . LYS A 1 16 ? 17.824 -3.311 -24.843 1.00 14.13 16 LYS A O 17
ATOM 17693 N N . LEU A 1 17 ? 18.468 -2.707 -22.773 1.00 71.23 17 LEU A N 17
ATOM 17694 C CA . LEU A 1 17 ? 18.459 -1.278 -23.067 1.00 45.42 17 LEU A CA 17
ATOM 17695 C C . LEU A 1 17 ? 19.728 -0.868 -23.809 1.00 71.44 17 LEU A C 17
ATOM 17696 O O . LEU A 1 17 ? 20.757 -1.540 -23.746 1.00 10.42 17 LEU A O 17
ATOM 17712 N N . PRO A 1 18 ? 19.654 0.264 -24.524 1.00 20.10 18 PRO A N 17
ATOM 17713 C CA . PRO A 1 18 ? 20.789 0.792 -25.288 1.00 54.02 18 PRO A CA 17
ATOM 17714 C C . PRO A 1 18 ? 21.901 1.317 -24.387 1.00 55.41 18 PRO A C 17
ATOM 17715 O O . PRO A 1 18 ? 22.996 1.628 -24.854 1.00 22.34 18 PRO A O 17
ATOM 17726 N N . ASN A 1 19 ? 21.611 1.415 -23.094 1.00 75.14 19 ASN A N 17
ATOM 17727 C CA . ASN A 1 19 ? 22.587 1.904 -22.127 1.00 0.42 19 ASN A CA 17
ATOM 17728 C C . ASN A 1 19 ? 23.542 0.790 -21.706 1.00 21.21 19 ASN A C 17
ATOM 17729 O O . ASN A 1 19 ? 24.633 1.052 -21.202 1.00 12.03 19 ASN A O 17
ATOM 17740 N N . GLY A 1 20 ? 23.122 -0.454 -21.919 1.00 31.40 20 GLY A N 17
ATOM 17741 C CA . GLY A 1 20 ? 23.952 -1.587 -21.559 1.00 53.05 20 GLY A CA 17
ATOM 17742 C C . GLY A 1 20 ? 23.386 -2.370 -20.390 1.00 73.04 20 GLY A C 17
ATOM 17743 O O . GLY A 1 20 ? 23.710 -3.544 -20.207 1.00 61.43 20 GLY A O 17
ATOM 17747 N N . GLN A 1 21 ? 22.541 -1.719 -19.596 1.00 40.32 21 GLN A N 17
ATOM 17748 C CA . GLN A 1 21 ? 21.932 -2.361 -18.438 1.00 40.33 21 GLN A CA 17
ATOM 17749 C C . GLN A 1 21 ? 20.533 -2.870 -18.770 1.00 14.22 21 GLN A C 17
ATOM 17750 O O . GLN A 1 21 ? 19.966 -2.524 -19.808 1.00 63.52 21 GLN A O 17
ATOM 17764 N N . LEU A 1 22 ? 19.981 -3.691 -17.884 1.00 44.11 22 LEU A N 17
ATOM 17765 C CA . LEU A 1 22 ? 18.647 -4.248 -18.084 1.00 42.12 22 LEU A CA 17
ATOM 17766 C C . LEU A 1 22 ? 17.581 -3.329 -17.497 1.00 13.21 22 LEU A C 17
ATOM 17767 O O . LEU A 1 22 ? 17.864 -2.513 -16.619 1.00 73.51 22 LEU A O 17
ATOM 17783 N N . CYS A 1 23 ? 16.353 -3.468 -17.986 1.00 71.15 23 CYS A N 17
ATOM 17784 C CA . CYS A 1 23 ? 15.243 -2.652 -17.510 1.00 3.42 23 CYS A CA 17
ATOM 17785 C C . CYS A 1 23 ? 15.168 -2.672 -15.985 1.00 13.40 23 CYS A C 17
ATOM 17786 O O . CYS A 1 23 ? 15.757 -3.535 -15.335 1.00 15.03 23 CYS A O 17
ATOM 17793 N N . LYS A 1 24 ? 14.438 -1.715 -15.423 1.00 74.13 24 LYS A N 17
ATOM 17794 C CA . LYS A 1 24 ? 14.284 -1.622 -13.975 1.00 14.44 24 LYS A CA 17
ATOM 17795 C C . LYS A 1 24 ? 13.094 -2.451 -13.501 1.00 3.42 24 LYS A C 17
ATOM 17796 O O . LYS A 1 24 ? 12.113 -2.616 -14.225 1.00 30.33 24 LYS A O 17
ATOM 17815 N N . GLU A 1 25 ? 13.188 -2.968 -12.280 1.00 1.14 25 GLU A N 17
ATOM 17816 C CA . GLU A 1 25 ? 12.120 -3.778 -11.709 1.00 75.54 25 GLU A CA 17
ATOM 17817 C C . GLU A 1 25 ? 11.123 -2.908 -10.949 1.00 64.41 25 GLU A C 17
ATOM 17818 O O . GLU A 1 25 ? 11.453 -1.831 -10.453 1.00 55.45 25 GLU A O 17
ATOM 17830 N N . PRO A 1 26 ? 9.873 -3.385 -10.854 1.00 72.02 26 PRO A N 17
ATOM 17831 C CA . PRO A 1 26 ? 8.803 -2.668 -10.155 1.00 63.14 26 PRO A CA 17
ATOM 17832 C C . PRO A 1 26 ? 9.012 -2.641 -8.645 1.00 31.33 26 PRO A C 17
ATOM 17833 O O . PRO A 1 26 ? 8.964 -3.678 -7.982 1.00 11.42 26 PRO A O 17
ATOM 17844 N N . GLY A 1 27 ? 9.245 -1.448 -8.105 1.00 64.05 27 GLY A N 17
ATOM 17845 C CA . GLY A 1 27 ? 9.459 -1.309 -6.676 1.00 72.14 27 GLY A CA 17
ATOM 17846 C C . GLY A 1 27 ? 10.909 -1.034 -6.329 1.00 63.45 27 GLY A C 17
ATOM 17847 O O . GLY 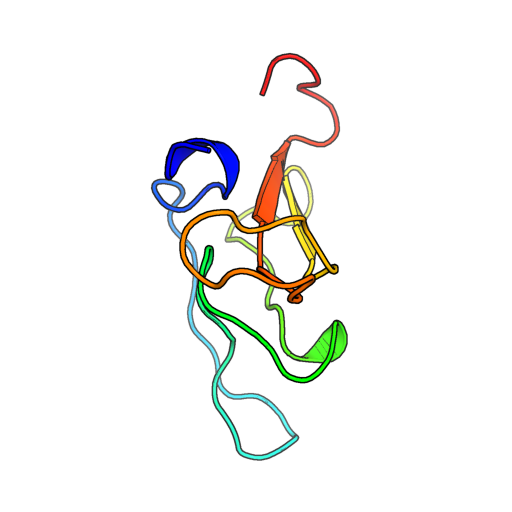A 1 27 ? 11.200 -0.342 -5.354 1.00 21.42 27 GLY A O 17
ATOM 17851 N N . ASP A 1 28 ? 11.818 -1.577 -7.129 1.00 51.52 28 ASP A N 17
ATOM 17852 C CA . ASP A 1 28 ? 13.247 -1.387 -6.902 1.00 21.21 28 ASP A CA 17
ATOM 17853 C C . ASP A 1 28 ? 13.677 0.023 -7.292 1.00 71.32 28 ASP A C 17
ATOM 17854 O O . ASP A 1 28 ? 13.072 0.649 -8.164 1.00 31.21 28 ASP A O 17
ATOM 17863 N N . SER A 1 29 ? 14.722 0.520 -6.640 1.00 23.34 29 SER A N 17
ATOM 17864 C CA . SER A 1 29 ? 15.229 1.860 -6.915 1.00 42.40 29 SER A CA 17
ATOM 17865 C C . SER A 1 29 ? 15.802 1.945 -8.327 1.00 22.22 29 SER A C 17
ATOM 17866 O O . SER A 1 29 ? 16.285 0.953 -8.874 1.00 52.14 29 SER A O 17
ATOM 17874 N N . CYS A 1 30 ? 15.740 3.136 -8.911 1.00 63.50 30 CYS A N 17
ATOM 17875 C CA . CYS A 1 30 ? 16.251 3.353 -10.261 1.00 61.12 30 CYS A CA 17
ATOM 17876 C C . CYS A 1 30 ? 17.240 4.516 -10.288 1.00 22.44 30 CYS A C 17
ATOM 17877 O O . CYS A 1 30 ? 17.455 5.184 -9.276 1.00 4.12 30 CYS A O 17
ATOM 17884 N N . SER A 1 31 ? 17.836 4.751 -11.451 1.00 25.20 31 SER A N 17
ATOM 17885 C CA . SER A 1 31 ? 18.804 5.830 -11.610 1.00 4.10 31 SER A CA 17
ATOM 17886 C C . SER A 1 31 ? 18.233 6.950 -12.475 1.00 2.31 31 SER A C 17
ATOM 17887 O O . SER A 1 31 ? 18.556 8.123 -12.287 1.00 60.35 31 SER A O 17
ATOM 17895 N N . LYS A 1 32 ? 17.382 6.578 -13.425 1.00 73.32 32 LYS A N 17
ATOM 17896 C CA . LYS A 1 32 ? 16.764 7.549 -14.321 1.00 55.40 32 LYS A CA 17
ATOM 17897 C C . LYS A 1 32 ? 15.415 7.042 -14.824 1.00 12.53 32 LYS A C 17
ATOM 17898 O O . LYS A 1 32 ? 15.210 5.837 -14.969 1.00 53.03 32 LYS A O 17
ATOM 17917 N N . ARG A 1 33 ? 14.502 7.969 -15.089 1.00 43.31 33 ARG A N 17
ATOM 17918 C CA . ARG A 1 33 ? 13.174 7.616 -15.576 1.00 34.41 33 ARG A CA 17
ATOM 17919 C C . ARG A 1 33 ? 13.266 6.751 -16.829 1.00 44.23 33 ARG A C 17
ATOM 17920 O O . ARG A 1 33 ? 12.394 5.924 -17.091 1.00 43.12 33 ARG A O 17
ATOM 17941 N N . ASP A 1 34 ? 14.328 6.951 -17.602 1.00 24.50 34 ASP A N 17
ATOM 17942 C CA . ASP A 1 34 ? 14.535 6.189 -18.828 1.00 71.23 34 ASP A CA 17
ATOM 17943 C C . ASP A 1 34 ? 14.797 4.719 -18.516 1.00 62.21 34 ASP A C 17
ATOM 17944 O O . ASP A 1 34 ? 14.580 3.849 -19.359 1.00 53.51 34 ASP A O 17
ATOM 17953 N N . GLU A 1 35 ? 15.266 4.450 -17.302 1.00 32.21 35 GLU A N 17
ATOM 17954 C CA . GLU A 1 35 ? 15.559 3.085 -16.881 1.00 71.03 35 GLU A CA 17
ATOM 17955 C C . GLU A 1 35 ? 14.286 2.244 -16.836 1.00 10.45 35 GLU A C 17
ATOM 17956 O O . GLU A 1 35 ? 14.314 1.041 -17.090 1.00 34.02 35 GLU A O 17
ATOM 17968 N N . CYS A 1 36 ? 13.171 2.889 -16.510 1.00 42.41 36 CYS A N 17
ATOM 17969 C CA . CYS A 1 36 ? 11.888 2.202 -16.430 1.00 4.35 36 CYS A CA 17
ATOM 17970 C C . CYS A 1 36 ? 11.398 1.800 -17.817 1.00 10.33 36 CYS A C 17
ATOM 17971 O O . CYS A 1 36 ? 11.160 2.650 -18.675 1.00 11.11 36 CYS A O 17
ATOM 17978 N N . CYS A 1 37 ? 11.251 0.496 -18.031 1.00 1.12 37 CYS A N 17
ATOM 17979 C CA . CYS A 1 37 ? 10.790 -0.021 -19.314 1.00 33.12 37 CYS A CA 17
ATOM 17980 C C . CYS A 1 37 ? 9.279 0.143 -19.457 1.00 43.32 37 CYS A C 17
ATOM 17981 O O . CYS A 1 37 ? 8.613 0.666 -18.562 1.00 34.35 37 CYS A O 17
ATOM 17988 N N . LYS A 1 38 ? 8.745 -0.307 -20.588 1.00 13.31 38 LYS A N 17
ATOM 17989 C CA . LYS A 1 38 ? 7.314 -0.211 -20.848 1.00 20.45 38 LYS A CA 17
ATOM 17990 C C . LYS A 1 38 ? 6.647 -1.578 -20.724 1.00 23.30 38 LYS A C 17
ATOM 17991 O O . LYS A 1 38 ? 7.208 -2.592 -21.134 1.00 13.14 38 LYS A O 17
ATOM 18010 N N . ALA A 1 39 ? 5.445 -1.595 -20.158 1.00 41.01 39 ALA A N 17
ATOM 18011 C CA . ALA A 1 39 ? 4.700 -2.836 -19.984 1.00 32.14 39 ALA A CA 17
ATOM 18012 C C . ALA A 1 39 ? 4.213 -3.376 -21.325 1.00 14.11 39 ALA A C 17
ATOM 18013 O O . ALA A 1 39 ? 4.225 -2.668 -22.332 1.00 3.43 39 ALA A O 17
ATOM 18020 N N . ASP A 1 40 ? 3.787 -4.635 -21.331 1.00 14.12 40 ASP A N 17
ATOM 18021 C CA . ASP A 1 40 ? 3.297 -5.270 -22.547 1.00 32.31 40 ASP A CA 17
ATOM 18022 C C . ASP A 1 40 ? 2.228 -4.412 -23.215 1.00 60.05 40 ASP A C 17
ATOM 18023 O O . ASP A 1 40 ? 2.223 -4.247 -24.435 1.00 35.14 40 ASP A O 17
ATOM 18032 N N . ASP A 1 41 ? 1.322 -3.869 -22.408 1.00 4.44 41 ASP A N 17
ATOM 18033 C CA . ASP A 1 41 ? 0.247 -3.028 -22.922 1.00 5.10 41 ASP A CA 17
ATOM 18034 C C . ASP A 1 41 ? 0.467 -1.568 -22.535 1.00 50.32 41 ASP A C 17
ATOM 18035 O O . ASP A 1 41 ? -0.421 -0.923 -21.980 1.00 3.52 41 ASP A O 17
ATOM 18044 N N . GLN A 1 42 ? 1.659 -1.056 -22.831 1.00 51.41 42 GLN A N 17
ATOM 18045 C CA . GLN A 1 42 ? 1.996 0.326 -22.513 1.00 60.23 42 GLN A CA 17
ATOM 18046 C C . GLN A 1 42 ? 0.930 1.282 -23.041 1.00 44.01 42 GLN A C 17
ATOM 18047 O O . GLN A 1 42 ? 0.698 2.347 -22.469 1.00 51.30 42 GLN A O 17
ATOM 18061 N N . LYS A 1 43 ? 0.284 0.894 -24.135 1.00 23.35 43 LYS A N 17
ATOM 18062 C CA . LYS A 1 43 ? -0.757 1.715 -24.741 1.00 12.21 43 LYS A CA 17
ATOM 18063 C C . LYS A 1 43 ? -1.850 2.041 -23.729 1.00 14.20 43 LYS A C 17
ATOM 18064 O O . LYS A 1 43 ? -2.493 3.089 -23.807 1.00 13.11 43 LYS A O 17
ATOM 18083 N N . THR A 1 44 ? -2.057 1.136 -22.776 1.00 33.35 44 THR A N 17
ATOM 18084 C CA . THR A 1 44 ? -3.072 1.327 -21.748 1.00 2.13 44 THR A CA 17
ATOM 18085 C C . THR A 1 44 ? -2.435 1.583 -20.387 1.00 23.02 44 THR A C 17
ATOM 18086 O O . THR A 1 44 ? -2.953 2.359 -19.583 1.00 1.42 44 THR A O 17
ATOM 18097 N N . TYR A 1 45 ? -1.308 0.925 -20.134 1.00 23.12 45 TYR A N 17
ATOM 18098 C CA . TYR A 1 45 ? -0.601 1.079 -18.868 1.00 44.52 45 TYR A CA 17
ATOM 18099 C C . TYR A 1 45 ? 0.571 2.044 -19.013 1.00 73.32 45 TYR A C 17
ATOM 18100 O O . TYR A 1 45 ? 1.303 2.005 -20.001 1.00 45.44 45 TYR A O 17
ATOM 18118 N N . SER A 1 46 ? 0.742 2.911 -18.019 1.00 24.24 46 SER A N 17
ATOM 18119 C CA . SER A 1 46 ? 1.825 3.889 -18.036 1.00 3.12 46 SER A CA 17
ATOM 18120 C C . SER A 1 46 ? 2.976 3.440 -17.144 1.00 30.22 46 SER A C 17
ATOM 18121 O O . SER A 1 46 ? 2.786 3.159 -15.961 1.00 60.40 46 SER A O 17
ATOM 18129 N N . SER A 1 47 ? 4.173 3.377 -17.719 1.00 51.43 47 SER A N 17
ATOM 18130 C CA . SER A 1 47 ? 5.357 2.959 -16.977 1.00 0.13 47 SER A CA 17
ATOM 18131 C C . SER A 1 47 ? 6.277 4.146 -16.711 1.00 35.20 47 SER A C 17
ATOM 18132 O O . SER A 1 47 ? 6.415 5.038 -17.546 1.00 72.53 47 SER A O 17
ATOM 18140 N N . GLY A 1 48 ? 6.908 4.147 -15.540 1.00 44.52 48 GLY A N 17
ATOM 18141 C CA . GLY A 1 48 ? 7.806 5.229 -15.184 1.00 73.22 48 GLY A CA 17
ATOM 18142 C C . GLY A 1 48 ? 8.383 5.068 -13.790 1.00 22.24 48 GLY A C 17
ATOM 18143 O O . GLY A 1 48 ? 7.806 4.378 -12.948 1.00 21.22 48 GLY A O 17
ATOM 18147 N N . CYS A 1 49 ? 9.522 5.705 -13.544 1.00 33.43 49 CYS A N 17
ATOM 18148 C CA . CYS A 1 49 ? 10.178 5.628 -12.245 1.00 51.33 49 CYS A CA 17
ATOM 18149 C C . CYS A 1 49 ? 10.348 7.018 -11.639 1.00 60.23 49 CYS A C 17
ATOM 18150 O O . CYS A 1 49 ? 11.181 7.804 -12.087 1.00 43.14 49 CYS A O 17
ATOM 18157 N N . ALA A 1 50 ? 9.552 7.312 -10.616 1.00 24.03 50 ALA A N 17
ATOM 18158 C CA . ALA A 1 50 ? 9.614 8.606 -9.948 1.00 52.20 50 ALA A CA 17
ATOM 18159 C C . ALA A 1 50 ? 9.779 8.438 -8.441 1.00 73.13 50 ALA A C 17
ATOM 18160 O O . ALA A 1 50 ? 9.419 7.402 -7.881 1.00 74.45 50 ALA A O 17
ATOM 18167 N N . GLN A 1 51 ? 10.328 9.460 -7.792 1.00 0.14 51 GLN A N 17
ATOM 18168 C CA . GLN A 1 51 ? 10.541 9.422 -6.350 1.00 22.24 51 GLN A CA 17
ATOM 18169 C C . GLN A 1 51 ? 9.225 9.208 -5.609 1.00 22.13 51 GLN A C 17
ATOM 18170 O O . GLN A 1 51 ? 8.190 9.756 -5.989 1.00 70.22 51 GLN A O 17
ATOM 18184 N N . THR A 1 52 ? 9.271 8.407 -4.551 1.00 0.24 52 THR A N 17
ATOM 18185 C CA . THR A 1 52 ? 8.084 8.118 -3.757 1.00 52.32 52 THR A CA 17
ATOM 18186 C C . THR A 1 52 ? 8.446 7.853 -2.301 1.00 41.24 52 THR A C 17
ATOM 18187 O O . THR A 1 52 ? 9.314 7.032 -2.007 1.00 10.45 52 THR A O 17
ATOM 18198 N N . TRP A 1 53 ? 7.774 8.552 -1.392 1.00 50.00 53 TRP A N 17
ATOM 18199 C CA . TRP A 1 53 ? 8.025 8.391 0.035 1.00 13.43 53 TRP A CA 17
ATOM 18200 C C . TRP A 1 53 ? 7.963 6.921 0.436 1.00 20.25 53 TRP A C 17
ATOM 18201 O O . TRP A 1 53 ? 6.894 6.308 0.420 1.00 30.10 53 TRP A O 17
ATOM 18222 N N . SER A 1 54 ? 9.113 6.360 0.797 1.00 73.23 54 SER A N 17
ATOM 18223 C CA . SER A 1 54 ? 9.188 4.961 1.199 1.00 1.23 54 SER A CA 17
ATOM 18224 C C . SER A 1 54 ? 9.353 4.838 2.710 1.00 1.45 54 SER A C 17
ATOM 18225 O O . SER A 1 54 ? 10.325 5.333 3.281 1.00 54.32 54 SER A O 17
ATOM 18233 N N . ALA A 1 55 ? 8.397 4.175 3.352 1.00 24.31 55 ALA A N 17
ATOM 18234 C CA . ALA A 1 55 ? 8.438 3.984 4.797 1.00 61.42 55 ALA A CA 17
ATOM 18235 C C . ALA A 1 55 ? 9.486 2.947 5.185 1.00 11.41 55 ALA A C 17
ATOM 18236 O O . ALA A 1 55 ? 10.243 3.143 6.137 1.00 70.54 55 ALA A O 17
ATOM 18243 N N . MET A 1 56 ? 9.526 1.846 4.443 1.00 52.23 56 MET A N 17
ATOM 18244 C CA . MET A 1 56 ? 10.484 0.779 4.710 1.00 2.01 56 MET A CA 17
ATOM 18245 C C . MET A 1 56 ? 11.916 1.281 4.549 1.00 63.44 56 MET A C 17
ATOM 18246 O O . MET A 1 56 ? 12.766 1.040 5.405 1.00 50.10 56 MET A O 17
ATOM 18260 N N . GLU A 1 57 ? 12.173 1.978 3.447 1.00 32.35 57 GLU A N 17
ATOM 18261 C CA . GLU A 1 57 ? 13.503 2.511 3.174 1.00 22.10 57 GLU A CA 17
ATOM 18262 C C . GLU A 1 57 ? 13.794 3.722 4.056 1.00 3.34 57 GLU A C 17
ATOM 18263 O O . GLU A 1 57 ? 14.936 3.957 4.449 1.00 70.20 57 GLU A O 17
ATOM 18275 N N . GLY A 1 58 ? 12.752 4.490 4.362 1.00 71.20 58 GLY A N 17
ATOM 18276 C CA . GLY A 1 58 ? 12.916 5.667 5.193 1.00 62.35 58 GLY A CA 17
ATOM 18277 C C . GLY A 1 58 ? 13.579 6.811 4.453 1.00 11.24 58 GLY A C 17
ATOM 18278 O O . GLY A 1 58 ? 14.337 7.583 5.040 1.00 13.42 58 GLY A O 17
ATOM 18282 N N . GLY A 1 59 ? 13.296 6.920 3.158 1.00 53.24 59 GLY A N 17
ATOM 18283 C CA . GLY A 1 59 ? 13.881 7.980 2.358 1.00 71.14 59 GLY A CA 17
ATOM 18284 C C . GLY A 1 59 ? 13.312 8.027 0.954 1.00 54.33 59 GLY A C 17
ATOM 18285 O O . GLY A 1 59 ? 13.006 6.990 0.365 1.00 41.53 59 GLY A O 17
ATOM 18289 N N . PHE A 1 60 ? 13.169 9.233 0.414 1.00 63.11 60 PHE A N 17
ATOM 18290 C CA . PHE A 1 60 ? 12.630 9.411 -0.930 1.00 13.45 60 PHE A CA 17
ATOM 18291 C C . PHE A 1 60 ? 13.460 8.641 -1.953 1.00 14.32 60 PHE A C 17
ATOM 18292 O O . PHE A 1 60 ? 14.656 8.884 -2.110 1.00 14.32 60 PHE A O 17
ATOM 18309 N N . VAL A 1 61 ? 12.814 7.709 -2.648 1.00 45.52 61 VAL A N 17
ATOM 18310 C CA . VAL A 1 61 ? 13.489 6.903 -3.657 1.00 64.24 61 VAL A CA 17
ATOM 18311 C C . VAL A 1 61 ? 12.603 6.698 -4.881 1.00 55.24 61 VAL A C 17
ATOM 18312 O O . VAL A 1 61 ? 11.379 6.617 -4.767 1.00 32.44 61 VAL A O 17
ATOM 18325 N N . ARG A 1 62 ? 13.229 6.615 -6.051 1.00 30.52 62 ARG A N 17
ATOM 18326 C CA . ARG A 1 62 ? 12.496 6.421 -7.296 1.00 1.55 62 ARG A CA 17
ATOM 18327 C C . ARG A 1 62 ? 12.286 4.936 -7.577 1.00 35.04 62 ARG A C 17
ATOM 18328 O O . ARG A 1 62 ? 13.236 4.206 -7.857 1.00 41.40 62 ARG A O 17
ATOM 18349 N N . GLU A 1 63 ? 11.033 4.496 -7.498 1.00 4.11 63 GLU A N 17
ATOM 18350 C CA . GLU A 1 63 ? 10.698 3.098 -7.741 1.00 61.21 63 GLU A CA 17
ATOM 18351 C C . GLU A 1 63 ? 9.803 2.959 -8.969 1.00 3.43 63 GLU A C 17
ATOM 18352 O O . GLU A 1 63 ? 8.841 3.709 -9.139 1.00 41.04 63 GLU A O 17
ATOM 18364 N N . CYS A 1 64 ? 10.128 1.995 -9.825 1.00 65.21 64 CYS A N 17
ATOM 18365 C CA . CYS A 1 64 ? 9.357 1.757 -11.039 1.00 2.33 64 CYS A CA 17
ATOM 18366 C C . CYS A 1 64 ? 7.925 1.348 -10.702 1.00 4.40 64 CYS A C 17
ATOM 18367 O O . CYS A 1 64 ? 7.694 0.541 -9.801 1.00 60.14 64 CYS A O 17
ATOM 18374 N N . TYR A 1 65 ? 6.969 1.911 -11.431 1.00 14.13 65 TYR A N 17
ATOM 18375 C CA . TYR A 1 65 ? 5.560 1.608 -11.208 1.00 72.44 65 TYR A CA 17
ATOM 18376 C C . TYR A 1 65 ? 4.833 1.398 -12.533 1.00 71.11 65 TYR A C 17
ATOM 18377 O O . TYR A 1 65 ? 5.184 1.997 -13.549 1.00 52.21 65 TYR A O 17
ATOM 18395 N N . ILE A 1 66 ? 3.816 0.542 -12.513 1.00 21.15 66 ILE A N 17
ATOM 18396 C CA . ILE A 1 66 ? 3.038 0.253 -13.711 1.00 33.21 66 ILE A CA 17
ATOM 18397 C C . ILE A 1 66 ? 1.547 0.200 -13.398 1.00 23.44 66 ILE A C 17
ATOM 18398 O O . ILE A 1 66 ? 1.072 -0.726 -12.740 1.00 34.13 66 ILE A O 17
ATOM 18414 N N . CYS A 1 67 ? 0.812 1.198 -13.875 1.00 45.33 67 CYS A N 17
ATOM 18415 C CA . CYS A 1 67 ? -0.627 1.266 -13.649 1.00 5.40 67 CYS A CA 17
ATOM 18416 C C . CYS A 1 67 ? -1.353 1.751 -14.900 1.00 42.25 67 CYS A C 17
ATOM 18417 O O . CYS A 1 67 ? -0.752 2.368 -15.779 1.00 62.01 67 CYS A O 17
ATOM 18424 N N . ALA A 1 68 ? -2.649 1.467 -14.973 1.00 50.41 68 ALA A N 17
ATOM 18425 C CA . ALA A 1 68 ? -3.458 1.877 -16.114 1.00 24.02 68 ALA A CA 17
ATOM 18426 C C . ALA A 1 68 ? -3.658 3.388 -16.130 1.00 31.12 68 ALA A C 17
ATOM 18427 O O . ALA A 1 68 ? -3.736 4.026 -15.081 1.00 25.54 68 ALA A O 17
ATOM 18434 N N . VAL A 1 69 ? -3.743 3.957 -17.329 1.00 1.04 69 VAL A N 17
ATOM 18435 C CA . VAL A 1 69 ? -3.936 5.394 -17.482 1.00 30.34 69 VAL A CA 17
ATOM 18436 C C . VAL A 1 69 ? -5.392 5.780 -17.252 1.00 64.12 69 VAL A C 17
ATOM 18437 O O . VAL A 1 69 ? -5.684 6.734 -16.531 1.00 11.42 69 VAL A O 17
ATOM 18450 N N . GLU A 1 70 ? -6.302 5.033 -17.868 1.00 24.12 70 GLU A N 17
ATOM 18451 C CA . GLU A 1 70 ? -7.729 5.299 -17.729 1.00 43.43 70 GLU A CA 17
ATOM 18452 C C . GLU A 1 70 ? -8.266 4.720 -16.423 1.00 43.03 70 GLU A C 17
ATOM 18453 O O . GLU A 1 70 ? -9.152 5.299 -15.794 1.00 31.01 70 GLU A O 17
ATOM 18465 N N . SER A 1 71 ? -7.723 3.575 -16.022 1.00 35.20 71 SER A N 17
ATOM 18466 C CA . SER A 1 71 ? -8.150 2.915 -14.795 1.00 71.31 71 SER A CA 17
ATOM 18467 C C . SER A 1 71 ? -7.462 3.531 -13.581 1.00 61.34 71 SER A C 17
ATOM 18468 O O . SER A 1 71 ? -6.234 3.567 -13.499 1.00 51.13 71 SER A O 17
ATOM 18476 N N . SER A 1 72 ? -8.263 4.017 -12.636 1.00 24.33 72 SER A N 17
ATOM 18477 C CA . SER A 1 72 ? -7.732 4.636 -11.428 1.00 72.54 72 SER A CA 17
ATOM 18478 C C . SER A 1 72 ? -7.442 3.584 -10.362 1.00 71.31 72 SER A C 17
ATOM 18479 O O . SER A 1 72 ? -6.468 3.692 -9.617 1.00 43.14 72 SER A O 17
ATOM 18487 N N . MET A 1 73 ? -8.294 2.566 -10.295 1.00 73.10 73 MET A N 17
ATOM 18488 C CA . MET A 1 73 ? -8.129 1.494 -9.323 1.00 75.11 73 MET A CA 17
ATOM 18489 C C . MET A 1 73 ? -7.379 0.314 -9.934 1.00 40.14 73 MET A C 17
ATOM 18490 O O . MET A 1 73 ? -7.772 -0.840 -9.763 1.00 1.23 73 MET A O 17
ATOM 18504 N N . CYS A 1 74 ? -6.300 0.613 -10.649 1.00 22.05 74 CYS A N 17
ATOM 18505 C CA . CYS A 1 74 ? -5.496 -0.423 -11.287 1.00 71.13 74 CYS A CA 17
ATOM 18506 C C . CYS A 1 74 ? -5.098 -1.500 -10.283 1.00 11.11 74 CYS A C 17
ATOM 18507 O O . CYS A 1 74 ? -4.870 -2.653 -10.652 1.00 2.20 74 CYS A O 17
ATOM 18514 N N . SER A 1 1 ? 2.650 0.675 0.158 1.00 41.04 1 SER A N 18
ATOM 18515 C CA . SER A 1 1 ? 2.683 0.548 -1.294 1.00 22.43 1 SER A CA 18
ATOM 18516 C C . SER A 1 1 ? 2.720 -0.921 -1.710 1.00 32.12 1 SER A C 18
ATOM 18517 O O . SER A 1 1 ? 3.777 -1.550 -1.709 1.00 35.41 1 SER A O 18
ATOM 18525 N N . ASN A 1 2 ? 1.559 -1.458 -2.065 1.00 63.15 2 ASN A N 18
ATOM 18526 C CA . ASN A 1 2 ? 1.457 -2.852 -2.482 1.00 51.12 2 ASN A CA 18
ATOM 18527 C C . ASN A 1 2 ? 2.099 -3.057 -3.851 1.00 12.54 2 ASN A C 18
ATOM 18528 O O . ASN A 1 2 ? 2.398 -2.095 -4.560 1.00 12.24 2 ASN A O 18
ATOM 18539 N N . ARG A 1 3 ? 2.309 -4.317 -4.218 1.00 15.33 3 ARG A N 18
ATOM 18540 C CA . ARG A 1 3 ? 2.916 -4.650 -5.501 1.00 14.22 3 ARG A CA 18
ATOM 18541 C C . ARG A 1 3 ? 2.016 -4.219 -6.655 1.00 55.35 3 ARG A C 18
ATOM 18542 O O . ARG A 1 3 ? 2.498 -3.754 -7.689 1.00 3.23 3 ARG A O 18
ATOM 18563 N N . TRP A 1 4 ? 0.711 -4.374 -6.473 1.00 73.51 4 TRP A N 18
ATOM 18564 C CA . TRP A 1 4 ? -0.255 -4.001 -7.499 1.00 32.25 4 TRP A CA 18
ATOM 18565 C C . TRP A 1 4 ? -0.027 -2.568 -7.965 1.00 35.44 4 TRP A C 18
ATOM 18566 O O . TRP A 1 4 ? -0.150 -2.264 -9.151 1.00 72.05 4 TRP A O 18
ATOM 18587 N N . ASN A 1 5 ? 0.306 -1.690 -7.025 1.00 40.35 5 ASN A N 18
ATOM 18588 C CA . ASN A 1 5 ? 0.552 -0.287 -7.341 1.00 34.42 5 ASN A CA 18
ATOM 18589 C C . ASN A 1 5 ? 1.644 -0.150 -8.395 1.00 74.15 5 ASN A C 18
ATOM 18590 O O . ASN A 1 5 ? 1.591 0.735 -9.251 1.00 53.02 5 ASN A O 18
ATOM 18601 N N . LEU A 1 6 ? 2.637 -1.032 -8.330 1.00 62.23 6 LEU A N 18
ATOM 18602 C CA . LEU A 1 6 ? 3.743 -1.010 -9.280 1.00 73.53 6 LEU A CA 18
ATOM 18603 C C . LEU A 1 6 ? 3.443 -1.894 -10.486 1.00 23.42 6 LEU A C 18
ATOM 18604 O O . LEU A 1 6 ? 4.327 -2.190 -11.289 1.00 40.42 6 LEU A O 18
ATOM 18620 N N . GLY A 1 7 ? 2.186 -2.312 -10.610 1.00 15.22 7 GLY A N 18
ATOM 18621 C CA . GLY A 1 7 ? 1.790 -3.156 -11.722 1.00 33.24 7 GLY A CA 18
ATOM 18622 C C . GLY A 1 7 ? 2.683 -4.371 -11.874 1.00 31.11 7 GLY A C 18
ATOM 18623 O O . GLY A 1 7 ? 2.906 -4.852 -12.985 1.00 23.01 7 GLY A O 18
ATOM 18627 N N . TYR A 1 8 ? 3.196 -4.871 -10.754 1.00 41.50 8 TYR A N 18
ATOM 18628 C CA . TYR A 1 8 ? 4.073 -6.036 -10.766 1.00 11.42 8 TYR A CA 18
ATOM 18629 C C . TYR A 1 8 ? 3.364 -7.243 -11.372 1.00 52.34 8 TYR A C 18
ATOM 18630 O O . TYR A 1 8 ? 3.923 -7.948 -12.213 1.00 53.44 8 TYR A O 18
ATOM 18648 N N . GLY A 1 9 ? 2.129 -7.476 -10.939 1.00 21.24 9 GLY A N 18
ATOM 18649 C CA . GLY A 1 9 ? 1.363 -8.598 -11.450 1.00 62.23 9 GLY A CA 18
ATOM 18650 C C . GLY A 1 9 ? 1.286 -8.608 -12.964 1.00 25.45 9 GLY A C 18
ATOM 18651 O O . GLY A 1 9 ? 1.435 -9.656 -13.592 1.00 14.21 9 GLY A O 18
ATOM 18655 N N . ILE A 1 10 ? 1.052 -7.438 -13.550 1.00 13.04 10 ILE A N 18
ATOM 18656 C CA . ILE A 1 10 ? 0.954 -7.318 -14.998 1.00 14.33 10 ILE A CA 18
ATOM 18657 C C . ILE A 1 10 ? 2.164 -7.942 -15.686 1.00 43.00 10 ILE A C 18
ATOM 18658 O O . ILE A 1 10 ? 3.312 -7.713 -15.305 1.00 31.43 10 ILE A O 18
ATOM 18674 N N . PRO A 1 11 ? 1.904 -8.750 -16.723 1.00 52.23 11 PRO A N 18
ATOM 18675 C CA . PRO A 1 11 ? 2.959 -9.422 -17.487 1.00 32.11 11 PRO A CA 18
ATOM 18676 C C . PRO A 1 11 ? 3.779 -8.447 -18.326 1.00 73.53 11 PRO A C 18
ATOM 18677 O O . PRO A 1 11 ? 3.241 -7.735 -19.173 1.00 3.35 11 PRO A O 18
ATOM 18688 N N . HIS A 1 12 ? 5.087 -8.421 -18.083 1.00 31.14 12 HIS A N 18
ATOM 18689 C CA . HIS A 1 12 ? 5.983 -7.532 -18.817 1.00 21.44 12 HIS A CA 18
ATOM 18690 C C . HIS A 1 12 ? 7.018 -8.333 -19.600 1.00 60.34 12 HIS A C 18
ATOM 18691 O O . HIS A 1 12 ? 7.260 -9.504 -19.313 1.00 64.25 12 HIS A O 18
ATOM 18705 N N . LYS A 1 13 ? 7.628 -7.692 -20.592 1.00 1.54 13 LYS A N 18
ATOM 18706 C CA . LYS A 1 13 ? 8.638 -8.343 -21.416 1.00 75.30 13 LYS A CA 18
ATOM 18707 C C . LYS A 1 13 ? 9.996 -7.669 -21.246 1.00 14.21 13 LYS A C 18
ATOM 18708 O O . LYS A 1 13 ? 10.191 -6.531 -21.669 1.00 53.53 13 LYS A O 18
ATOM 18727 N N . GLN A 1 14 ? 10.930 -8.381 -20.624 1.00 10.01 14 GLN A N 18
ATOM 18728 C CA . GLN A 1 14 ? 12.269 -7.852 -20.398 1.00 43.51 14 GLN A CA 18
ATOM 18729 C C . GLN A 1 14 ? 12.964 -7.545 -21.721 1.00 22.44 14 GLN A C 18
ATOM 18730 O O . GLN A 1 14 ? 12.839 -8.295 -22.688 1.00 32.21 14 GLN A O 18
ATOM 18744 N N . VAL A 1 15 ? 13.697 -6.437 -21.757 1.00 4.44 15 VAL A N 18
ATOM 18745 C CA . VAL A 1 15 ? 14.412 -6.030 -22.960 1.00 31.13 15 VAL A CA 18
ATOM 18746 C C . VAL A 1 15 ? 15.651 -5.213 -22.614 1.00 4.41 15 VAL A C 18
ATOM 18747 O O . VAL A 1 15 ? 15.697 -4.538 -21.585 1.00 15.34 15 VAL A O 18
ATOM 18760 N N . LYS A 1 16 ? 16.657 -5.277 -23.480 1.00 74.50 16 LYS A N 18
ATOM 18761 C CA . LYS A 1 16 ? 17.898 -4.542 -23.268 1.00 55.03 16 LYS A CA 18
ATOM 18762 C C . LYS A 1 16 ? 17.727 -3.069 -23.630 1.00 34.10 16 LYS A C 18
ATOM 18763 O O . LYS A 1 16 ? 17.167 -2.738 -24.676 1.00 14.13 16 LYS A O 18
ATOM 18782 N N . LEU A 1 17 ? 18.213 -2.192 -22.760 1.00 71.23 17 LEU A N 18
ATOM 18783 C CA . LEU A 1 17 ? 18.115 -0.754 -22.987 1.00 45.42 17 LEU A CA 18
ATOM 18784 C C . LEU A 1 17 ? 19.314 -0.245 -23.782 1.00 71.44 17 LEU A C 18
ATOM 18785 O O . LEU A 1 17 ? 20.383 -0.856 -23.798 1.00 10.42 17 LEU A O 18
ATOM 18801 N N . PRO A 1 18 ? 19.135 0.900 -24.456 1.00 20.10 18 PRO A N 18
ATOM 18802 C CA . PRO A 1 18 ? 20.192 1.517 -25.263 1.00 54.02 18 PRO A CA 18
ATOM 18803 C C . PRO A 1 18 ? 21.319 2.084 -24.406 1.00 55.41 18 PRO A C 18
ATOM 18804 O O . PRO A 1 18 ? 22.379 2.442 -24.917 1.00 22.34 18 PRO A O 18
ATOM 18815 N N . ASN A 1 19 ? 21.083 2.159 -23.100 1.00 75.14 19 ASN A N 18
ATOM 18816 C CA . ASN A 1 19 ? 22.080 2.681 -22.172 1.00 0.42 19 ASN A CA 18
ATOM 18817 C C . ASN A 1 19 ? 23.137 1.626 -21.859 1.00 21.21 19 ASN A C 18
ATOM 18818 O O . ASN A 1 19 ? 24.233 1.948 -21.402 1.00 12.03 19 ASN A O 18
ATOM 18829 N N . GLY A 1 20 ? 22.799 0.364 -22.111 1.00 31.40 20 GLY A N 18
ATOM 18830 C CA . GLY A 1 20 ? 23.731 -0.717 -21.851 1.00 53.05 20 GLY A CA 18
ATOM 18831 C C . GLY A 1 20 ? 23.287 -1.598 -20.700 1.00 73.04 20 GLY A C 18
ATOM 18832 O O . GLY A 1 20 ? 23.687 -2.759 -20.608 1.00 61.43 20 GLY A O 18
ATOM 18836 N N . GLN A 1 21 ? 22.460 -1.047 -19.819 1.00 40.32 21 GLN A N 18
ATOM 18837 C CA . GLN A 1 21 ? 21.964 -1.791 -18.667 1.00 40.33 21 GLN A CA 18
ATOM 18838 C C . GLN A 1 21 ? 20.589 -2.384 -18.952 1.00 14.22 21 GLN A C 18
ATOM 18839 O O . GLN A 1 21 ? 19.940 -2.029 -19.937 1.00 63.52 21 GLN A O 18
ATOM 18853 N N . LEU A 1 22 ? 20.150 -3.289 -18.085 1.00 44.11 22 LEU A N 18
ATOM 18854 C CA . LEU A 1 22 ? 18.850 -3.934 -18.244 1.00 42.12 22 LEU A CA 18
ATOM 18855 C C . LEU A 1 22 ? 17.761 -3.146 -17.522 1.00 13.21 22 LEU A C 18
ATOM 18856 O O . LEU A 1 22 ? 18.041 -2.378 -16.601 1.00 73.51 22 LEU A O 18
ATOM 18872 N N . CYS A 1 23 ? 16.516 -3.344 -17.946 1.00 71.15 23 CYS A N 18
ATOM 18873 C CA . CYS A 1 23 ? 15.384 -2.655 -17.341 1.00 3.42 23 CYS A CA 18
ATOM 18874 C C . CYS A 1 23 ? 15.400 -2.812 -15.822 1.00 13.40 23 CYS A C 18
ATOM 18875 O O . CYS A 1 23 ? 16.157 -3.615 -15.278 1.00 15.03 23 CYS A O 18
ATOM 18882 N N . LYS A 1 24 ? 14.557 -2.040 -15.144 1.00 74.13 24 LYS A N 18
ATOM 18883 C CA . LYS A 1 24 ? 14.471 -2.094 -13.690 1.00 14.44 24 LYS A CA 18
ATOM 18884 C C . LYS A 1 24 ? 13.196 -2.805 -13.246 1.00 3.42 24 LYS A C 18
ATOM 18885 O O . LYS A 1 24 ? 12.228 -2.889 -14.001 1.00 30.33 24 LYS A O 18
ATOM 18904 N N . GLU A 1 25 ? 13.203 -3.310 -12.016 1.00 1.14 25 GLU A N 18
ATOM 18905 C CA . GLU A 1 25 ? 12.045 -4.012 -11.473 1.00 75.54 25 GLU A CA 18
ATOM 18906 C C . GLU A 1 25 ? 11.109 -3.043 -10.758 1.00 64.41 25 GLU A C 18
ATOM 18907 O O . GLU A 1 25 ? 11.521 -1.993 -10.261 1.00 55.45 25 GLU A O 18
ATOM 18919 N N . PRO A 1 26 ? 9.818 -3.401 -10.703 1.00 72.02 26 PRO A N 18
ATOM 18920 C CA . PRO A 1 26 ? 8.795 -2.578 -10.049 1.00 63.14 26 PRO A CA 18
ATOM 18921 C C . PRO A 1 26 ? 8.954 -2.550 -8.533 1.00 31.33 26 PRO A C 18
ATOM 18922 O O . PRO A 1 26 ? 8.885 -3.587 -7.873 1.00 11.42 26 PRO A O 18
ATOM 18933 N N . GLY A 1 27 ? 9.168 -1.357 -7.986 1.00 64.05 27 GLY A N 18
ATOM 18934 C CA . GLY A 1 27 ? 9.332 -1.218 -6.552 1.00 72.14 27 GLY A CA 18
ATOM 18935 C C . GLY A 1 27 ? 10.779 -0.998 -6.153 1.00 63.45 27 GLY A C 18
ATOM 18936 O O . GLY A 1 27 ? 11.061 -0.310 -5.172 1.00 21.42 27 GLY A O 18
ATOM 18940 N N . ASP A 1 28 ? 11.696 -1.586 -6.912 1.00 51.52 28 ASP A N 18
ATOM 18941 C CA . ASP A 1 28 ? 13.121 -1.451 -6.634 1.00 21.21 28 ASP A CA 18
ATOM 18942 C C . ASP A 1 28 ? 13.650 -0.113 -7.142 1.00 71.32 28 ASP A C 18
ATOM 18943 O O . ASP A 1 28 ? 13.244 0.364 -8.201 1.00 31.21 28 ASP A O 18
ATOM 18952 N N . SER A 1 29 ? 14.558 0.486 -6.379 1.00 23.34 29 SER A N 18
ATOM 18953 C CA . SER A 1 29 ? 15.140 1.771 -6.749 1.00 42.40 29 SER A CA 18
ATOM 18954 C C . SER A 1 29 ? 15.698 1.726 -8.169 1.00 22.22 29 SER A C 18
ATOM 18955 O O . SER A 1 29 ? 16.058 0.662 -8.673 1.00 52.14 29 SER A O 18
ATOM 18963 N N . CYS A 1 30 ? 15.768 2.888 -8.808 1.00 63.50 30 CYS A N 18
ATOM 18964 C CA . CYS A 1 30 ? 16.282 2.984 -10.170 1.00 61.12 30 CYS A CA 18
ATOM 18965 C C . CYS A 1 30 ? 17.366 4.054 -10.268 1.00 22.44 30 CYS A C 18
ATOM 18966 O O . CYS A 1 30 ? 17.651 4.753 -9.297 1.00 4.12 30 CYS A O 18
ATOM 18973 N N . SER A 1 31 ? 17.964 4.175 -11.449 1.00 25.20 31 SER A N 18
ATOM 18974 C CA . SER A 1 31 ? 19.018 5.156 -11.675 1.00 4.10 31 SER A CA 18
ATOM 18975 C C . SER A 1 31 ? 18.513 6.308 -12.538 1.00 2.31 31 SER A C 18
ATOM 18976 O O . SER A 1 31 ? 18.952 7.448 -12.392 1.00 60.35 31 SER A O 18
ATOM 18984 N N . LYS A 1 32 ? 17.584 6.002 -13.437 1.00 73.32 32 LYS A N 18
ATOM 18985 C CA . LYS A 1 32 ? 17.014 7.009 -14.325 1.00 55.40 32 LYS A CA 18
ATOM 18986 C C . LYS A 1 32 ? 15.646 6.571 -14.838 1.00 12.53 32 LYS A C 18
ATOM 18987 O O . LYS A 1 32 ? 15.360 5.377 -14.930 1.00 53.03 32 LYS A O 18
ATOM 19006 N N . ARG A 1 33 ? 14.807 7.544 -15.175 1.00 43.31 33 ARG A N 18
ATOM 19007 C CA . ARG A 1 33 ? 13.470 7.258 -15.681 1.00 34.41 33 ARG A CA 18
ATOM 19008 C C . ARG A 1 33 ? 13.533 6.327 -16.887 1.00 44.23 33 ARG A C 18
ATOM 19009 O O . ARG A 1 33 ? 12.633 5.515 -17.105 1.00 43.12 33 ARG A O 18
ATOM 19030 N N . ASP A 1 34 ? 14.599 6.451 -17.669 1.00 24.50 34 ASP A N 18
ATOM 19031 C CA . ASP A 1 34 ? 14.780 5.621 -18.853 1.00 71.23 34 ASP A CA 18
ATOM 19032 C C . ASP A 1 34 ? 14.991 4.160 -18.467 1.00 62.21 34 ASP A C 18
ATOM 19033 O O . ASP A 1 34 ? 14.747 3.256 -19.265 1.00 53.51 34 ASP A O 18
ATOM 19042 N N . GLU A 1 35 ? 15.448 3.939 -17.238 1.00 32.21 35 GLU A N 18
ATOM 19043 C CA . GLU A 1 35 ? 15.694 2.589 -16.747 1.00 71.03 35 GLU A CA 18
ATOM 19044 C C . GLU A 1 35 ? 14.394 1.795 -16.664 1.00 10.45 35 GLU A C 18
ATOM 19045 O O . GLU A 1 35 ? 14.383 0.576 -16.844 1.00 34.02 35 GLU A O 18
ATOM 19057 N N . CYS A 1 36 ? 13.298 2.493 -16.388 1.00 42.41 36 CYS A N 18
ATOM 19058 C CA . CYS A 1 36 ? 11.991 1.856 -16.278 1.00 4.35 36 CYS A CA 18
ATOM 19059 C C . CYS A 1 36 ? 11.533 1.320 -17.633 1.00 10.33 36 CYS A C 18
ATOM 19060 O O . CYS A 1 36 ? 11.468 2.058 -18.616 1.00 11.11 36 CYS A O 18
ATOM 19067 N N . CYS A 1 37 ? 11.216 0.030 -17.675 1.00 1.12 37 CYS A N 18
ATOM 19068 C CA . CYS A 1 37 ? 10.765 -0.608 -18.905 1.00 33.12 37 CYS A CA 18
ATOM 19069 C C . CYS A 1 37 ? 9.320 -0.227 -19.216 1.00 43.32 37 CYS A C 18
ATOM 19070 O O . CYS A 1 37 ? 8.744 0.651 -18.574 1.00 34.35 37 CYS A O 18
ATOM 19077 N N . LYS A 1 38 ? 8.737 -0.896 -20.207 1.00 13.31 38 LYS A N 18
ATOM 19078 C CA . LYS A 1 38 ? 7.359 -0.631 -20.602 1.00 20.45 38 LYS A CA 18
ATOM 19079 C C . LYS A 1 38 ? 6.528 -1.909 -20.567 1.00 23.30 38 LYS A C 18
ATOM 19080 O O . LYS A 1 38 ? 6.868 -2.901 -21.211 1.00 13.14 38 LYS A O 18
ATOM 19099 N N . ALA A 1 39 ? 5.435 -1.878 -19.810 1.00 41.01 39 ALA A N 18
ATOM 19100 C CA . ALA A 1 39 ? 4.554 -3.032 -19.694 1.00 32.14 39 ALA A CA 18
ATOM 19101 C C . ALA A 1 39 ? 4.151 -3.557 -21.069 1.00 14.11 39 ALA A C 18
ATOM 19102 O O . ALA A 1 39 ? 4.225 -2.836 -22.064 1.00 3.43 39 ALA A O 18
ATOM 19109 N N . ASP A 1 40 ? 3.727 -4.815 -21.116 1.00 14.12 40 ASP A N 18
ATOM 19110 C CA . ASP A 1 40 ? 3.313 -5.436 -22.369 1.00 32.31 40 ASP A CA 18
ATOM 19111 C C . ASP A 1 40 ? 2.288 -4.567 -23.092 1.00 60.05 40 ASP A C 18
ATOM 19112 O O . ASP A 1 40 ? 2.299 -4.469 -24.319 1.00 35.14 40 ASP A O 18
ATOM 19121 N N . ASP A 1 41 ? 1.403 -3.943 -22.324 1.00 4.44 41 ASP A N 18
ATOM 19122 C CA . ASP A 1 41 ? 0.370 -3.083 -22.891 1.00 5.10 41 ASP A CA 18
ATOM 19123 C C . ASP A 1 41 ? 0.645 -1.617 -22.569 1.00 50.32 41 ASP A C 18
ATOM 19124 O O . ASP A 1 41 ? -0.228 -0.908 -22.070 1.00 3.52 41 ASP A O 18
ATOM 19133 N N . GLN A 1 42 ? 1.864 -1.173 -22.856 1.00 51.41 42 GLN A N 18
ATOM 19134 C CA . GLN A 1 42 ? 2.254 0.208 -22.595 1.00 60.23 42 GLN A CA 18
ATOM 19135 C C . GLN A 1 42 ? 1.248 1.182 -23.201 1.00 44.01 42 GLN A C 18
ATOM 19136 O O . GLN A 1 42 ? 1.049 2.283 -22.689 1.00 51.30 42 GLN A O 18
ATOM 19150 N N . LYS A 1 43 ? 0.617 0.768 -24.293 1.00 23.35 43 LYS A N 18
ATOM 19151 C CA . LYS A 1 43 ? -0.370 1.602 -24.969 1.00 12.21 43 LYS A CA 18
ATOM 19152 C C . LYS A 1 43 ? -1.488 2.006 -24.013 1.00 14.20 43 LYS A C 18
ATOM 19153 O O . LYS A 1 43 ? -2.075 3.080 -24.145 1.00 13.11 43 LYS A O 18
ATOM 19172 N N . THR A 1 44 ? -1.779 1.138 -23.049 1.00 33.35 44 THR A N 18
ATOM 19173 C CA . THR A 1 44 ? -2.825 1.404 -22.070 1.00 2.13 44 THR A CA 18
ATOM 19174 C C . THR A 1 44 ? -2.231 1.737 -20.706 1.00 23.02 44 THR A C 18
ATOM 19175 O O . THR A 1 44 ? -2.728 2.614 -19.999 1.00 1.42 44 THR A O 18
ATOM 19186 N N . TYR A 1 45 ? -1.165 1.032 -20.343 1.00 23.12 45 TYR A N 18
ATOM 19187 C CA . TYR A 1 45 ? -0.504 1.252 -19.061 1.00 44.52 45 TYR A CA 18
ATOM 19188 C C . TYR A 1 45 ? 0.721 2.146 -19.226 1.00 73.32 45 TYR A C 18
ATOM 19189 O O . TYR A 1 45 ? 1.486 1.998 -20.179 1.00 45.44 45 TYR A O 18
ATOM 19207 N N . SER A 1 46 ? 0.901 3.072 -18.290 1.00 24.24 46 SER A N 18
ATOM 19208 C CA . SER A 1 46 ? 2.032 3.992 -18.332 1.00 3.12 46 SER A CA 18
ATOM 19209 C C . SER A 1 46 ? 3.127 3.552 -17.366 1.00 30.22 46 SER A C 18
ATOM 19210 O O . SER A 1 46 ? 2.879 3.365 -16.174 1.00 60.40 46 SER A O 18
ATOM 19218 N N . SER A 1 47 ? 4.337 3.390 -17.888 1.00 51.43 47 SER A N 18
ATOM 19219 C CA . SER A 1 47 ? 5.471 2.968 -17.072 1.00 0.13 47 SER A CA 18
ATOM 19220 C C . SER A 1 47 ? 6.417 4.136 -16.812 1.00 35.20 47 SER A C 18
ATOM 19221 O O . SER A 1 47 ? 6.579 5.018 -17.654 1.00 72.53 47 SER A O 18
ATOM 19229 N N . GLY A 1 48 ? 7.041 4.134 -15.639 1.00 44.52 48 GLY A N 18
ATOM 19230 C CA . GLY A 1 48 ? 7.964 5.197 -15.287 1.00 73.22 48 GLY A CA 18
ATOM 19231 C C . GLY A 1 48 ? 8.522 5.041 -13.885 1.00 22.24 48 GLY A C 18
ATOM 19232 O O . GLY A 1 48 ? 7.922 4.377 -13.040 1.00 21.22 48 GLY A O 18
ATOM 19236 N N . CYS A 1 49 ? 9.676 5.653 -13.638 1.00 33.43 49 CYS A N 18
ATOM 19237 C CA . CYS A 1 49 ? 10.317 5.579 -12.331 1.00 51.33 49 CYS A CA 18
ATOM 19238 C C . CYS A 1 49 ? 10.498 6.971 -11.733 1.00 60.23 49 CYS A C 18
ATOM 19239 O O . CYS A 1 49 ? 11.346 7.744 -12.181 1.00 43.14 49 CYS A O 18
ATOM 19246 N N . ALA A 1 50 ? 9.696 7.283 -10.720 1.00 24.03 50 ALA A N 18
ATOM 19247 C CA . ALA A 1 50 ? 9.769 8.580 -10.061 1.00 52.20 50 ALA A CA 18
ATOM 19248 C C . ALA A 1 50 ? 9.931 8.421 -8.552 1.00 73.13 50 ALA A C 18
ATOM 19249 O O . ALA A 1 50 ? 9.559 7.393 -7.985 1.00 74.45 50 ALA A O 18
ATOM 19256 N N . GLN A 1 51 ? 10.488 9.442 -7.909 1.00 0.14 51 GLN A N 18
ATOM 19257 C CA . GLN A 1 51 ? 10.700 9.412 -6.467 1.00 22.24 51 GLN A CA 18
ATOM 19258 C C . GLN A 1 51 ? 9.380 9.214 -5.728 1.00 22.13 51 GLN A C 18
ATOM 19259 O O . GLN A 1 51 ? 8.363 9.813 -6.079 1.00 70.22 51 GLN A O 18
ATOM 19273 N N . THR A 1 52 ? 9.404 8.370 -4.701 1.00 0.24 52 THR A N 18
ATOM 19274 C CA . THR A 1 52 ? 8.210 8.092 -3.912 1.00 52.32 52 THR A CA 18
ATOM 19275 C C . THR A 1 52 ? 8.564 7.836 -2.451 1.00 41.24 52 THR A C 18
ATOM 19276 O O . THR A 1 52 ? 9.414 7.002 -2.146 1.00 10.45 52 THR A O 18
ATOM 19287 N N . TRP A 1 53 ? 7.905 8.560 -1.554 1.00 50.00 53 TRP A N 18
ATOM 19288 C CA . TRP A 1 53 ? 8.151 8.412 -0.124 1.00 13.43 53 TRP A CA 18
ATOM 19289 C C . TRP A 1 53 ? 8.056 6.949 0.295 1.00 20.25 53 TRP A C 18
ATOM 19290 O O . TRP A 1 53 ? 6.976 6.358 0.283 1.00 30.10 53 TRP A O 18
ATOM 19311 N N . SER A 1 54 ? 9.193 6.370 0.666 1.00 73.23 54 SER A N 18
ATOM 19312 C CA . SER A 1 54 ? 9.239 4.973 1.085 1.00 1.23 54 SER A CA 18
ATOM 19313 C C . SER A 1 54 ? 9.368 4.866 2.602 1.00 1.45 54 SER A C 18
ATOM 19314 O O . SER A 1 54 ? 10.365 5.296 3.183 1.00 54.32 54 SER A O 18
ATOM 19322 N N . ALA A 1 55 ? 8.353 4.289 3.235 1.00 24.31 55 ALA A N 18
ATOM 19323 C CA . ALA A 1 55 ? 8.352 4.122 4.684 1.00 61.42 55 ALA A CA 18
ATOM 19324 C C . ALA A 1 55 ? 9.346 3.047 5.113 1.00 11.41 55 ALA A C 18
ATOM 19325 O O . ALA A 1 55 ? 10.074 3.217 6.092 1.00 70.54 55 ALA A O 18
ATOM 19332 N N . MET A 1 56 ? 9.371 1.942 4.376 1.00 52.23 56 MET A N 18
ATOM 19333 C CA . MET A 1 56 ? 10.276 0.841 4.681 1.00 2.01 56 MET A CA 18
ATOM 19334 C C . MET A 1 56 ? 11.730 1.283 4.563 1.00 63.44 56 MET A C 18
ATOM 19335 O O . MET A 1 56 ? 12.536 1.042 5.461 1.00 50.10 56 MET A O 18
ATOM 19349 N N . GLU A 1 57 ? 12.059 1.931 3.449 1.00 32.35 57 GLU A N 18
ATOM 19350 C CA . GLU A 1 57 ? 13.418 2.405 3.216 1.00 22.10 57 GLU A CA 18
ATOM 19351 C C . GLU A 1 57 ? 13.730 3.616 4.092 1.00 3.34 57 GLU A C 18
ATOM 19352 O O . GLU A 1 57 ? 14.867 3.810 4.520 1.00 70.20 57 GLU A O 18
ATOM 19364 N N . GLY A 1 58 ? 12.710 4.428 4.353 1.00 71.20 58 GLY A N 18
ATOM 19365 C CA . GLY A 1 58 ? 12.895 5.609 5.176 1.00 62.35 58 GLY A CA 18
ATOM 19366 C C . GLY A 1 58 ? 13.588 6.733 4.429 1.00 11.24 58 GLY A C 18
ATOM 19367 O O . GLY A 1 58 ? 14.355 7.496 5.015 1.00 13.42 58 GLY A O 18
ATOM 19371 N N . GLY A 1 59 ? 13.318 6.833 3.132 1.00 53.24 59 GLY A N 18
ATOM 19372 C CA . GLY A 1 59 ? 13.931 7.873 2.326 1.00 71.14 59 GLY A CA 18
ATOM 19373 C C . GLY A 1 59 ? 13.385 7.908 0.912 1.00 54.33 59 GLY A C 18
ATOM 19374 O O . GLY A 1 59 ? 13.064 6.868 0.338 1.00 41.53 59 GLY A O 18
ATOM 19378 N N . PHE A 1 60 ? 13.277 9.108 0.350 1.00 63.11 60 PHE A N 18
ATOM 19379 C CA . PHE A 1 60 ? 12.763 9.275 -1.004 1.00 13.45 60 PHE A CA 18
ATOM 19380 C C . PHE A 1 60 ? 13.586 8.463 -2.002 1.00 14.32 60 PHE A C 18
ATOM 19381 O O . PHE A 1 60 ? 14.798 8.646 -2.117 1.00 14.32 60 PHE A O 18
ATOM 19398 N N . VAL A 1 61 ? 12.918 7.567 -2.720 1.00 45.52 61 VAL A N 18
ATOM 19399 C CA . VAL A 1 61 ? 13.584 6.728 -3.708 1.00 64.24 61 VAL A CA 18
ATOM 19400 C C . VAL A 1 61 ? 12.707 6.522 -4.937 1.00 55.24 61 VAL A C 18
ATOM 19401 O O . VAL A 1 61 ? 11.492 6.353 -4.824 1.00 32.44 61 VAL A O 18
ATOM 19414 N N . ARG A 1 62 ? 13.329 6.535 -6.110 1.00 30.52 62 ARG A N 18
ATOM 19415 C CA . ARG A 1 62 ? 12.604 6.350 -7.363 1.00 1.55 62 ARG A CA 18
ATOM 19416 C C . ARG A 1 62 ? 12.373 4.868 -7.643 1.00 35.04 62 ARG A C 18
ATOM 19417 O O . ARG A 1 62 ? 13.315 4.125 -7.916 1.00 41.40 62 ARG A O 18
ATOM 19438 N N . GLU A 1 63 ? 11.114 4.446 -7.574 1.00 4.11 63 GLU A N 18
ATOM 19439 C CA . GLU A 1 63 ? 10.761 3.053 -7.819 1.00 61.21 63 GLU A CA 18
ATOM 19440 C C . GLU A 1 63 ? 9.877 2.925 -9.056 1.00 3.43 63 GLU A C 18
ATOM 19441 O O . GLU A 1 63 ? 8.930 3.692 -9.238 1.00 41.04 63 GLU A O 18
ATOM 19453 N N . CYS A 1 64 ? 10.194 1.954 -9.904 1.00 65.21 64 CYS A N 18
ATOM 19454 C CA . CYS A 1 64 ? 9.431 1.724 -11.125 1.00 2.33 64 CYS A CA 18
ATOM 19455 C C . CYS A 1 64 ? 7.991 1.341 -10.803 1.00 4.40 64 CYS A C 18
ATOM 19456 O O . CYS A 1 64 ? 7.739 0.492 -9.947 1.00 60.14 64 CYS A O 18
ATOM 19463 N N . TYR A 1 65 ? 7.047 1.973 -11.492 1.00 14.13 65 TYR A N 18
ATOM 19464 C CA . TYR A 1 65 ? 5.631 1.702 -11.278 1.00 72.44 65 TYR A CA 18
ATOM 19465 C C . TYR A 1 65 ? 4.905 1.511 -12.607 1.00 71.11 65 TYR A C 18
ATOM 19466 O O . TYR A 1 65 ? 5.285 2.093 -13.623 1.00 52.21 65 TYR A O 18
ATOM 19484 N N . ILE A 1 66 ? 3.860 0.691 -12.590 1.00 21.15 66 ILE A N 18
ATOM 19485 C CA . ILE A 1 66 ? 3.080 0.423 -13.791 1.00 33.21 66 ILE A CA 18
ATOM 19486 C C . ILE A 1 66 ? 1.585 0.428 -13.488 1.00 23.44 66 ILE A C 18
ATOM 19487 O O . ILE A 1 66 ? 1.091 -0.408 -12.732 1.00 34.13 66 ILE A O 18
ATOM 19503 N N . CYS A 1 67 ? 0.870 1.375 -14.087 1.00 45.33 67 CYS A N 18
ATOM 19504 C CA . CYS A 1 67 ? -0.570 1.488 -13.884 1.00 5.40 67 CYS A CA 18
ATOM 19505 C C . CYS A 1 67 ? -1.273 1.877 -15.181 1.00 42.25 67 CYS A C 18
ATOM 19506 O O . CYS A 1 67 ? -0.628 2.226 -16.168 1.00 62.01 67 CYS A O 18
ATOM 19513 N N . ALA A 1 68 ? -2.601 1.814 -15.170 1.00 50.41 68 ALA A N 18
ATOM 19514 C CA . ALA A 1 68 ? -3.392 2.162 -16.342 1.00 24.02 68 ALA A CA 18
ATOM 19515 C C . ALA A 1 68 ? -3.731 3.649 -16.357 1.00 31.12 68 ALA A C 18
ATOM 19516 O O . ALA A 1 68 ? -3.717 4.307 -15.316 1.00 25.54 68 ALA A O 18
ATOM 19523 N N . VAL A 1 69 ? -4.035 4.172 -17.539 1.00 1.04 69 VAL A N 18
ATOM 19524 C CA . VAL A 1 69 ? -4.377 5.581 -17.688 1.00 30.34 69 VAL A CA 18
ATOM 19525 C C . VAL A 1 69 ? -5.799 5.854 -17.208 1.00 64.12 69 VAL A C 18
ATOM 19526 O O . VAL A 1 69 ? -6.041 6.804 -16.466 1.00 11.42 69 VAL A O 18
ATOM 19539 N N . GLU A 1 70 ? -6.734 5.012 -17.637 1.00 24.12 70 GLU A N 18
ATOM 19540 C CA . GLU A 1 70 ? -8.133 5.163 -17.251 1.00 43.43 70 GLU A CA 18
ATOM 19541 C C . GLU A 1 70 ? -8.447 4.334 -16.010 1.00 43.03 70 GLU A C 18
ATOM 19542 O O . GLU A 1 70 ? -9.249 4.736 -15.168 1.00 31.01 70 GLU A O 18
ATOM 19554 N N . SER A 1 71 ? -7.811 3.171 -15.906 1.00 35.20 71 SER A N 18
ATOM 19555 C CA . SER A 1 71 ? -8.026 2.280 -14.771 1.00 71.31 71 SER A CA 18
ATOM 19556 C C . SER A 1 71 ? -7.270 2.775 -13.542 1.00 61.34 71 SER A C 18
ATOM 19557 O O . SER A 1 71 ? -6.078 2.511 -13.384 1.00 51.13 71 SER A O 18
ATOM 19565 N N . SER A 1 72 ? -7.972 3.496 -12.674 1.00 24.33 72 SER A N 18
ATOM 19566 C CA . SER A 1 72 ? -7.368 4.032 -11.459 1.00 72.54 72 SER A CA 18
ATOM 19567 C C . SER A 1 72 ? -7.421 3.008 -10.329 1.00 71.31 72 SER A C 18
ATOM 19568 O O . SER A 1 72 ? -6.574 3.011 -9.436 1.00 43.14 72 SER A O 18
ATOM 19576 N N . MET A 1 73 ? -8.421 2.135 -10.376 1.00 73.10 73 MET A N 18
ATOM 19577 C CA . MET A 1 73 ? -8.586 1.106 -9.355 1.00 75.11 73 MET A CA 18
ATOM 19578 C C . MET A 1 73 ? -7.277 0.353 -9.129 1.00 40.14 73 MET A C 18
ATOM 19579 O O . MET A 1 73 ? -6.985 -0.081 -8.015 1.00 1.23 73 MET A O 18
ATOM 19593 N N . CYS A 1 74 ? -6.494 0.203 -10.193 1.00 22.05 74 CYS A N 18
ATOM 19594 C CA . CYS A 1 74 ? -5.219 -0.497 -10.110 1.00 71.13 74 CYS A CA 18
ATOM 19595 C C . CYS A 1 74 ? -4.377 0.041 -8.957 1.00 11.11 74 CYS A C 18
ATOM 19596 O O . CYS A 1 74 ? -4.635 1.129 -8.442 1.00 2.20 74 CYS A O 18
ATOM 19603 N N . SER A 1 1 ? 1.040 0.882 -0.016 1.00 41.04 1 SER A N 19
ATOM 19604 C CA . SER A 1 1 ? 1.304 0.607 -1.423 1.00 22.43 1 SER A CA 19
ATOM 19605 C C . SER A 1 1 ? 1.650 -0.865 -1.635 1.00 32.12 1 SER A C 19
ATOM 19606 O O . SER A 1 1 ? 2.742 -1.313 -1.289 1.00 35.41 1 SER A O 19
ATOM 19614 N N . ASN A 1 2 ? 0.709 -1.611 -2.205 1.00 63.15 2 ASN A N 19
ATOM 19615 C CA . ASN A 1 2 ? 0.912 -3.033 -2.462 1.00 51.12 2 ASN A CA 19
ATOM 19616 C C . ASN A 1 2 ? 1.637 -3.247 -3.786 1.00 12.54 2 ASN A C 19
ATOM 19617 O O . ASN A 1 2 ? 1.863 -2.302 -4.543 1.00 12.24 2 ASN A O 19
ATOM 19628 N N . ARG A 1 3 ? 2.001 -4.495 -4.061 1.00 15.33 3 ARG A N 19
ATOM 19629 C CA . ARG A 1 3 ? 2.702 -4.834 -5.294 1.00 14.22 3 ARG A CA 19
ATOM 19630 C C . ARG A 1 3 ? 1.870 -4.450 -6.515 1.00 55.35 3 ARG A C 19
ATOM 19631 O O . ARG A 1 3 ? 2.403 -3.966 -7.513 1.00 3.23 3 ARG A O 19
ATOM 19652 N N . TRP A 1 4 ? 0.563 -4.670 -6.427 1.00 73.51 4 TRP A N 19
ATOM 19653 C CA . TRP A 1 4 ? -0.342 -4.348 -7.524 1.00 32.25 4 TRP A CA 19
ATOM 19654 C C . TRP A 1 4 ? -0.154 -2.904 -7.977 1.00 35.44 4 TRP A C 19
ATOM 19655 O O . TRP A 1 4 ? -0.260 -2.597 -9.164 1.00 72.05 4 TRP A O 19
ATOM 19676 N N . ASN A 1 5 ? 0.124 -2.020 -7.024 1.00 40.35 5 ASN A N 19
ATOM 19677 C CA . ASN A 1 5 ? 0.325 -0.608 -7.325 1.00 34.42 5 ASN A CA 19
ATOM 19678 C C . ASN A 1 5 ? 1.440 -0.424 -8.350 1.00 74.15 5 ASN A C 19
ATOM 19679 O O . ASN A 1 5 ? 1.384 0.473 -9.192 1.00 53.02 5 ASN A O 19
ATOM 19690 N N . LEU A 1 6 ? 2.454 -1.279 -8.273 1.00 62.23 6 LEU A N 19
ATOM 19691 C CA . LEU A 1 6 ? 3.582 -1.213 -9.194 1.00 73.53 6 LEU A CA 19
ATOM 19692 C C . LEU A 1 6 ? 3.331 -2.075 -10.428 1.00 23.42 6 LEU A C 19
ATOM 19693 O O . LEU A 1 6 ? 4.241 -2.330 -11.215 1.00 40.42 6 LEU A O 19
ATOM 19709 N N . GLY A 1 7 ? 2.087 -2.519 -10.590 1.00 15.22 7 GLY A N 19
ATOM 19710 C CA . GLY A 1 7 ? 1.737 -3.345 -11.731 1.00 33.24 7 GLY A CA 19
ATOM 19711 C C . GLY A 1 7 ? 2.668 -4.530 -11.896 1.00 31.11 7 GLY A C 19
ATOM 19712 O O . GLY A 1 7 ? 2.934 -4.969 -13.015 1.00 23.01 7 GLY A O 19
ATOM 19716 N N . TYR A 1 8 ? 3.167 -5.048 -10.779 1.00 41.50 8 TYR A N 19
ATOM 19717 C CA . TYR A 1 8 ? 4.076 -6.188 -10.804 1.00 11.42 8 TYR A CA 19
ATOM 19718 C C . TYR A 1 8 ? 3.414 -7.400 -11.450 1.00 52.34 8 TYR A C 19
ATOM 19719 O O . TYR A 1 8 ? 3.986 -8.036 -12.334 1.00 53.44 8 TYR A O 19
ATOM 19737 N N . GLY A 1 9 ? 2.200 -7.713 -11.003 1.00 21.24 9 GLY A N 19
ATOM 19738 C CA . GLY A 1 9 ? 1.478 -8.847 -11.550 1.00 62.23 9 GLY A CA 19
ATOM 19739 C C . GLY A 1 9 ? 1.378 -8.796 -13.061 1.00 25.45 9 GLY A C 19
ATOM 19740 O O . GLY A 1 9 ? 1.533 -9.815 -13.735 1.00 14.21 9 GLY A O 19
ATOM 19744 N N . ILE A 1 10 ? 1.115 -7.609 -13.596 1.00 13.04 10 ILE A N 19
ATOM 19745 C CA . ILE A 1 10 ? 0.992 -7.431 -15.038 1.00 14.33 10 ILE A CA 19
ATOM 19746 C C . ILE A 1 10 ? 2.198 -8.013 -15.768 1.00 43.00 10 ILE A C 19
ATOM 19747 O O . ILE A 1 10 ? 3.350 -7.785 -15.395 1.00 31.43 10 ILE A O 19
ATOM 19763 N N . PRO A 1 11 ? 1.930 -8.782 -16.833 1.00 52.23 11 PRO A N 19
ATOM 19764 C CA . PRO A 1 11 ? 2.980 -9.411 -17.640 1.00 32.11 11 PRO A CA 19
ATOM 19765 C C . PRO A 1 11 ? 3.776 -8.394 -18.450 1.00 73.53 11 PRO A C 19
ATOM 19766 O O . PRO A 1 11 ? 3.212 -7.635 -19.239 1.00 3.35 11 PRO A O 19
ATOM 19777 N N . HIS A 1 12 ? 5.090 -8.384 -18.253 1.00 31.14 12 HIS A N 19
ATOM 19778 C CA . HIS A 1 12 ? 5.965 -7.460 -18.966 1.00 21.44 12 HIS A CA 19
ATOM 19779 C C . HIS A 1 12 ? 7.000 -8.219 -19.791 1.00 60.34 12 HIS A C 19
ATOM 19780 O O . HIS A 1 12 ? 7.261 -9.398 -19.546 1.00 64.25 12 HIS A O 19
ATOM 19794 N N . LYS A 1 13 ? 7.587 -7.537 -20.768 1.00 1.54 13 LYS A N 19
ATOM 19795 C CA . LYS A 1 13 ? 8.595 -8.145 -21.629 1.00 75.30 13 LYS A CA 19
ATOM 19796 C C . LYS A 1 13 ? 9.970 -7.539 -21.369 1.00 14.21 13 LYS A C 19
ATOM 19797 O O . LYS A 1 13 ? 10.213 -6.373 -21.684 1.00 53.53 13 LYS A O 19
ATOM 19816 N N . GLN A 1 14 ? 10.866 -8.336 -20.798 1.00 10.01 14 GLN A N 19
ATOM 19817 C CA . GLN A 1 14 ? 12.216 -7.877 -20.498 1.00 43.51 14 GLN A CA 19
ATOM 19818 C C . GLN A 1 14 ? 13.023 -7.683 -21.778 1.00 22.44 14 GLN A C 19
ATOM 19819 O O . GLN A 1 14 ? 12.944 -8.492 -22.703 1.00 32.21 14 GLN A O 19
ATOM 19833 N N . VAL A 1 15 ? 13.796 -6.603 -21.827 1.00 4.44 15 VAL A N 19
ATOM 19834 C CA . VAL A 1 15 ? 14.618 -6.302 -22.994 1.00 31.13 15 VAL A CA 19
ATOM 19835 C C . VAL A 1 15 ? 15.855 -5.504 -22.604 1.00 4.41 15 VAL A C 19
ATOM 19836 O O . VAL A 1 15 ? 15.832 -4.728 -21.648 1.00 15.34 15 VAL A O 19
ATOM 19849 N N . LYS A 1 16 ? 16.938 -5.699 -23.349 1.00 74.50 16 LYS A N 19
ATOM 19850 C CA . LYS A 1 16 ? 18.188 -4.997 -23.084 1.00 55.03 16 LYS A CA 19
ATOM 19851 C C . LYS A 1 16 ? 18.101 -3.543 -23.538 1.00 34.10 16 LYS A C 19
ATOM 19852 O O . LYS A 1 16 ? 17.717 -3.258 -24.674 1.00 14.13 16 LYS A O 19
ATOM 19871 N N . LEU A 1 17 ? 18.463 -2.627 -22.646 1.00 71.23 17 LEU A N 19
ATOM 19872 C CA . LEU A 1 17 ? 18.427 -1.201 -22.957 1.00 45.42 17 LEU A CA 19
ATOM 19873 C C . LEU A 1 17 ? 19.703 -0.768 -23.670 1.00 71.44 17 LEU A C 19
ATOM 19874 O O . LEU A 1 17 ? 20.750 -1.409 -23.569 1.00 10.42 17 LEU A O 19
ATOM 19890 N N . PRO A 1 18 ? 19.618 0.348 -24.409 1.00 20.10 18 PRO A N 19
ATOM 19891 C CA . PRO A 1 18 ? 20.757 0.895 -25.153 1.00 54.02 18 PRO A CA 19
ATOM 19892 C C . PRO A 1 18 ? 21.829 1.467 -24.232 1.00 55.41 18 PRO A C 19
ATOM 19893 O O . PRO A 1 18 ? 22.933 1.787 -24.672 1.00 22.34 18 PRO A O 19
ATOM 19904 N N . ASN A 1 19 ? 21.496 1.595 -22.951 1.00 75.14 19 ASN A N 19
ATOM 19905 C CA . ASN A 1 19 ? 22.432 2.131 -21.969 1.00 0.42 19 ASN A CA 19
ATOM 19906 C C . ASN A 1 19 ? 23.410 1.055 -21.507 1.00 21.21 19 ASN A C 19
ATOM 19907 O O . ASN A 1 19 ? 24.479 1.359 -20.979 1.00 12.03 19 ASN A O 19
ATOM 19918 N N . GLY A 1 20 ? 23.037 -0.205 -21.710 1.00 31.40 20 GLY A N 19
ATOM 19919 C CA . GLY A 1 20 ? 23.892 -1.306 -21.310 1.00 53.05 20 GLY A CA 19
ATOM 19920 C C . GLY A 1 20 ? 23.321 -2.089 -20.144 1.00 73.04 20 GLY A C 19
ATOM 19921 O O . GLY A 1 20 ? 23.669 -3.252 -19.940 1.00 61.43 20 GLY A O 19
ATOM 19925 N N . GLN A 1 21 ? 22.444 -1.449 -19.377 1.00 40.32 21 GLN A N 19
ATOM 19926 C CA . GLN A 1 21 ? 21.826 -2.094 -18.224 1.00 40.33 21 GLN A CA 19
ATOM 19927 C C . GLN A 1 21 ? 20.453 -2.655 -18.585 1.00 14.22 21 GLN A C 19
ATOM 19928 O O . GLN A 1 21 ? 19.903 -2.344 -19.642 1.00 63.52 21 GLN A O 19
ATOM 19942 N N . LEU A 1 22 ? 19.907 -3.481 -17.700 1.00 44.11 22 LEU A N 19
ATOM 19943 C CA . LEU A 1 22 ? 18.598 -4.085 -17.923 1.00 42.12 22 LEU A CA 19
ATOM 19944 C C . LEU A 1 22 ? 17.489 -3.219 -17.333 1.00 13.21 22 LEU A C 19
ATOM 19945 O O . LEU A 1 22 ? 17.731 -2.409 -16.438 1.00 73.51 22 LEU A O 19
ATOM 19961 N N . CYS A 1 23 ? 16.275 -3.397 -17.838 1.00 71.15 23 CYS A N 19
ATOM 19962 C CA . CYS A 1 23 ? 15.128 -2.634 -17.361 1.00 3.42 23 CYS A CA 19
ATOM 19963 C C . CYS A 1 23 ? 15.031 -2.691 -15.839 1.00 13.40 23 CYS A C 19
ATOM 19964 O O . CYS A 1 23 ? 15.601 -3.577 -15.202 1.00 15.03 23 CYS A O 19
ATOM 19971 N N . LYS A 1 24 ? 14.305 -1.740 -15.261 1.00 74.13 24 LYS A N 19
ATOM 19972 C CA . LYS A 1 24 ? 14.133 -1.681 -13.815 1.00 14.44 24 LYS A CA 19
ATOM 19973 C C . LYS A 1 24 ? 12.908 -2.480 -13.381 1.00 3.42 24 LYS A C 19
ATOM 19974 O O . LYS A 1 24 ? 11.929 -2.580 -14.118 1.00 30.33 24 LYS A O 19
ATOM 19993 N N . GLU A 1 25 ? 12.971 -3.046 -12.179 1.00 1.14 25 GLU A N 19
ATOM 19994 C CA . GLU A 1 25 ? 11.865 -3.834 -11.647 1.00 75.54 25 GLU A CA 19
ATOM 19995 C C . GLU A 1 25 ? 10.895 -2.953 -10.866 1.00 64.41 25 GLU A C 19
ATOM 19996 O O . GLU A 1 25 ? 11.260 -1.906 -10.332 1.00 55.45 25 GLU A O 19
ATOM 20008 N N . PRO A 1 26 ? 9.628 -3.387 -10.796 1.00 72.02 26 PRO A N 19
ATOM 20009 C CA . PRO A 1 26 ? 8.579 -2.654 -10.080 1.00 63.14 26 PRO A CA 19
ATOM 20010 C C . PRO A 1 26 ? 8.777 -2.685 -8.569 1.00 31.33 26 PRO A C 19
ATOM 20011 O O . PRO A 1 26 ? 8.676 -3.739 -7.942 1.00 11.42 26 PRO A O 19
ATOM 20022 N N . GLY A 1 27 ? 9.057 -1.522 -7.990 1.00 64.05 27 GLY A N 19
ATOM 20023 C CA . GLY A 1 27 ? 9.263 -1.438 -6.556 1.00 72.14 27 GLY A CA 19
ATOM 20024 C C . GLY A 1 27 ? 10.710 -1.161 -6.194 1.00 63.45 27 GLY A C 19
ATOM 20025 O O . GLY A 1 27 ? 10.991 -0.505 -5.189 1.00 21.42 27 GLY A O 19
ATOM 20029 N N . ASP A 1 28 ? 11.628 -1.660 -7.012 1.00 51.52 28 ASP A N 19
ATOM 20030 C CA . ASP A 1 28 ? 13.054 -1.463 -6.772 1.00 21.21 28 ASP A CA 19
ATOM 20031 C C . ASP A 1 28 ? 13.475 -0.042 -7.137 1.00 71.32 28 ASP A C 19
ATOM 20032 O O . ASP A 1 28 ? 12.801 0.636 -7.912 1.00 31.21 28 ASP A O 19
ATOM 20041 N N . SER A 1 29 ? 14.593 0.400 -6.573 1.00 23.34 29 SER A N 19
ATOM 20042 C CA . SER A 1 29 ? 15.101 1.742 -6.834 1.00 42.40 29 SER A CA 19
ATOM 20043 C C . SER A 1 29 ? 15.677 1.839 -8.244 1.00 22.22 29 SER A C 19
ATOM 20044 O O . SER A 1 29 ? 16.150 0.849 -8.804 1.00 52.14 29 SER A O 19
ATOM 20052 N N . CYS A 1 30 ? 15.633 3.040 -8.813 1.00 63.50 30 CYS A N 19
ATOM 20053 C CA . CYS A 1 30 ? 16.148 3.269 -10.157 1.00 61.12 30 CYS A CA 19
ATOM 20054 C C . CYS A 1 30 ? 17.141 4.427 -10.169 1.00 22.44 30 CYS A C 19
ATOM 20055 O O . CYS A 1 30 ? 17.360 5.081 -9.150 1.00 4.12 30 CYS A O 19
ATOM 20062 N N . SER A 1 31 ? 17.740 4.675 -11.329 1.00 25.20 31 SER A N 19
ATOM 20063 C CA . SER A 1 31 ? 18.712 5.751 -11.474 1.00 4.10 31 SER A CA 19
ATOM 20064 C C . SER A 1 31 ? 18.142 6.890 -12.314 1.00 2.31 31 SER A C 19
ATOM 20065 O O . SER A 1 31 ? 18.456 8.060 -12.093 1.00 60.35 31 SER A O 19
ATOM 20073 N N . LYS A 1 32 ? 17.303 6.538 -13.282 1.00 73.32 32 LYS A N 19
ATOM 20074 C CA . LYS A 1 32 ? 16.685 7.527 -14.158 1.00 55.40 32 LYS A CA 19
ATOM 20075 C C . LYS A 1 32 ? 15.342 7.029 -14.680 1.00 12.53 32 LYS A C 19
ATOM 20076 O O . LYS A 1 32 ? 15.135 5.827 -14.841 1.00 53.03 32 LYS A O 19
ATOM 20095 N N . ARG A 1 33 ? 14.431 7.962 -14.944 1.00 43.31 33 ARG A N 19
ATOM 20096 C CA . ARG A 1 33 ? 13.109 7.616 -15.449 1.00 34.41 33 ARG A CA 19
ATOM 20097 C C . ARG A 1 33 ? 13.213 6.760 -16.708 1.00 44.23 33 ARG A C 19
ATOM 20098 O O . ARG A 1 33 ? 12.344 5.931 -16.980 1.00 43.12 33 ARG A O 19
ATOM 20119 N N . ASP A 1 34 ? 14.280 6.966 -17.471 1.00 24.50 34 ASP A N 19
ATOM 20120 C CA . ASP A 1 34 ? 14.499 6.214 -18.700 1.00 71.23 34 ASP A CA 19
ATOM 20121 C C . ASP A 1 34 ? 14.753 4.740 -18.397 1.00 62.21 34 ASP A C 19
ATOM 20122 O O . ASP A 1 34 ? 14.540 3.876 -19.248 1.00 53.51 34 ASP A O 19
ATOM 20131 N N . GLU A 1 35 ? 15.211 4.462 -17.180 1.00 32.21 35 GLU A N 19
ATOM 20132 C CA . GLU A 1 35 ? 15.497 3.093 -16.767 1.00 71.03 35 GLU A CA 19
ATOM 20133 C C . GLU A 1 35 ? 14.221 2.256 -16.741 1.00 10.45 35 GLU A C 19
ATOM 20134 O O . GLU A 1 35 ? 14.249 1.052 -17.003 1.00 34.02 35 GLU A O 19
ATOM 20146 N N . CYS A 1 36 ? 13.103 2.900 -16.423 1.00 42.41 36 CYS A N 19
ATOM 20147 C CA . CYS A 1 36 ? 11.817 2.216 -16.361 1.00 4.35 36 CYS A CA 19
ATOM 20148 C C . CYS A 1 36 ? 11.347 1.817 -17.756 1.00 10.33 36 CYS A C 19
ATOM 20149 O O . CYS A 1 36 ? 11.129 2.668 -18.619 1.00 11.11 36 CYS A O 19
ATOM 20156 N N . CYS A 1 37 ? 11.190 0.514 -17.970 1.00 1.12 37 CYS A N 19
ATOM 20157 C CA . CYS A 1 37 ? 10.745 -0.001 -19.260 1.00 33.12 37 CYS A CA 19
ATOM 20158 C C . CYS A 1 37 ? 9.236 0.159 -19.418 1.00 43.32 37 CYS A C 19
ATOM 20159 O O . CYS A 1 37 ? 8.559 0.678 -18.531 1.00 34.35 37 CYS A O 19
ATOM 20166 N N . LYS A 1 38 ? 8.715 -0.290 -20.555 1.00 13.31 38 LYS A N 19
ATOM 20167 C CA . LYS A 1 38 ? 7.286 -0.199 -20.831 1.00 20.45 38 LYS A CA 19
ATOM 20168 C C . LYS A 1 38 ? 6.627 -1.572 -20.750 1.00 23.30 38 LYS A C 19
ATOM 20169 O O . LYS A 1 38 ? 7.173 -2.561 -21.236 1.00 13.14 38 LYS A O 19
ATOM 20188 N N . ALA A 1 39 ? 5.453 -1.622 -20.132 1.00 41.01 39 ALA A N 19
ATOM 20189 C CA . ALA A 1 39 ? 4.719 -2.874 -19.990 1.00 32.14 39 ALA A CA 19
ATOM 20190 C C . ALA A 1 39 ? 4.298 -3.422 -21.350 1.00 14.11 39 ALA A C 19
ATOM 20191 O O . ALA A 1 39 ? 4.391 -2.729 -22.364 1.00 3.43 39 ALA A O 19
ATOM 20198 N N . ASP A 1 40 ? 3.837 -4.669 -21.364 1.00 14.12 40 ASP A N 19
ATOM 20199 C CA . ASP A 1 40 ? 3.403 -5.309 -22.599 1.00 32.31 40 ASP A CA 19
ATOM 20200 C C . ASP A 1 40 ? 2.397 -4.433 -23.341 1.00 60.05 40 ASP A C 19
ATOM 20201 O O . ASP A 1 40 ? 2.451 -4.308 -24.565 1.00 35.14 40 ASP A O 19
ATOM 20210 N N . ASP A 1 41 ? 1.480 -3.832 -22.592 1.00 4.44 41 ASP A N 19
ATOM 20211 C CA . ASP A 1 41 ? 0.460 -2.967 -23.178 1.00 5.10 41 ASP A CA 19
ATOM 20212 C C . ASP A 1 41 ? 0.675 -1.516 -22.763 1.00 50.32 41 ASP A C 19
ATOM 20213 O O . ASP A 1 41 ? -0.226 -0.876 -22.220 1.00 3.52 41 ASP A O 19
ATOM 20222 N N . GLN A 1 42 ? 1.874 -1.002 -23.020 1.00 51.41 42 GLN A N 19
ATOM 20223 C CA . GLN A 1 42 ? 2.206 0.373 -22.671 1.00 60.23 42 GLN A CA 19
ATOM 20224 C C . GLN A 1 42 ? 1.157 1.341 -23.209 1.00 44.01 42 GLN A C 19
ATOM 20225 O O . GLN A 1 42 ? 0.911 2.396 -22.624 1.00 51.30 42 GLN A O 19
ATOM 20239 N N . LYS A 1 43 ? 0.541 0.974 -24.328 1.00 23.35 43 LYS A N 19
ATOM 20240 C CA . LYS A 1 43 ? -0.483 1.808 -24.945 1.00 12.21 43 LYS A CA 19
ATOM 20241 C C . LYS A 1 43 ? -1.609 2.108 -23.961 1.00 14.20 43 LYS A C 19
ATOM 20242 O O . LYS A 1 43 ? -2.228 3.171 -24.015 1.00 13.11 43 LYS A O 19
ATOM 20261 N N . THR A 1 44 ? -1.866 1.166 -23.059 1.00 33.35 44 THR A N 19
ATOM 20262 C CA . THR A 1 44 ? -2.916 1.329 -22.062 1.00 2.13 44 THR A CA 19
ATOM 20263 C C . THR A 1 44 ? -2.327 1.595 -20.682 1.00 23.02 44 THR A C 19
ATOM 20264 O O . THR A 1 44 ? -2.852 2.403 -19.917 1.00 1.42 44 THR A O 19
ATOM 20275 N N . TYR A 1 45 ? -1.233 0.907 -20.370 1.00 23.12 45 TYR A N 19
ATOM 20276 C CA . TYR A 1 45 ? -0.573 1.069 -19.079 1.00 44.52 45 TYR A CA 19
ATOM 20277 C C . TYR A 1 45 ? 0.604 2.033 -19.185 1.00 73.32 45 TYR A C 19
ATOM 20278 O O . TYR A 1 45 ? 1.385 1.973 -20.136 1.00 45.44 45 TYR A O 19
ATOM 20296 N N . SER A 1 46 ? 0.727 2.918 -18.202 1.00 24.24 46 SER A N 19
ATOM 20297 C CA . SER A 1 46 ? 1.806 3.897 -18.186 1.00 3.12 46 SER A CA 19
ATOM 20298 C C . SER A 1 46 ? 2.915 3.468 -17.230 1.00 30.22 46 SER A C 19
ATOM 20299 O O . SER A 1 46 ? 2.669 3.209 -16.053 1.00 60.40 46 SER A O 19
ATOM 20307 N N . SER A 1 47 ? 4.137 3.394 -17.746 1.00 51.43 47 SER A N 19
ATOM 20308 C CA . SER A 1 47 ? 5.285 2.991 -16.942 1.00 0.13 47 SER A CA 19
ATOM 20309 C C . SER A 1 47 ? 6.187 4.185 -16.646 1.00 35.20 47 SER A C 19
AT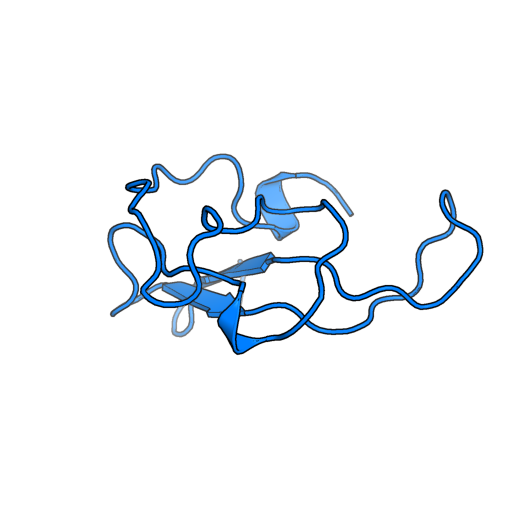OM 20310 O O . SER A 1 47 ? 6.316 5.098 -17.463 1.00 72.53 47 SER A O 19
ATOM 20318 N N . GLY A 1 48 ? 6.810 4.173 -15.473 1.00 44.52 48 GLY A N 19
ATOM 20319 C CA . GLY A 1 48 ? 7.693 5.259 -15.089 1.00 73.22 48 GLY A CA 19
ATOM 20320 C C . GLY A 1 48 ? 8.281 5.069 -13.705 1.00 22.24 48 GLY A C 19
ATOM 20321 O O . GLY A 1 48 ? 7.722 4.345 -12.880 1.00 21.22 48 GLY A O 19
ATOM 20325 N N . CYS A 1 49 ? 9.411 5.717 -13.449 1.00 33.43 49 CYS A N 19
ATOM 20326 C CA . CYS A 1 49 ? 10.076 5.614 -12.156 1.00 51.33 49 CYS A CA 19
ATOM 20327 C C . CYS A 1 49 ? 10.244 6.991 -11.520 1.00 60.23 49 CYS A C 19
ATOM 20328 O O . CYS A 1 49 ? 11.073 7.790 -11.954 1.00 43.14 49 CYS A O 19
ATOM 20335 N N . ALA A 1 50 ? 9.452 7.260 -10.487 1.00 24.03 50 ALA A N 19
ATOM 20336 C CA . ALA A 1 50 ? 9.515 8.537 -9.788 1.00 52.20 50 ALA A CA 19
ATOM 20337 C C . ALA A 1 50 ? 9.746 8.337 -8.295 1.00 73.13 50 ALA A C 19
ATOM 20338 O O . ALA A 1 50 ? 9.427 7.281 -7.746 1.00 74.45 50 ALA A O 19
ATOM 20345 N N . GLN A 1 51 ? 10.299 9.354 -7.643 1.00 0.14 51 GLN A N 19
ATOM 20346 C CA . GLN A 1 51 ? 10.573 9.288 -6.213 1.00 22.24 51 GLN A CA 19
ATOM 20347 C C . GLN A 1 51 ? 9.293 9.031 -5.425 1.00 22.13 51 GLN A C 19
ATOM 20348 O O . GLN A 1 51 ? 8.230 9.558 -5.757 1.00 70.22 51 GLN A O 19
ATOM 20362 N N . THR A 1 52 ? 9.400 8.218 -4.379 1.00 0.24 52 THR A N 19
ATOM 20363 C CA . THR A 1 52 ? 8.251 7.891 -3.543 1.00 52.32 52 THR A CA 19
ATOM 20364 C C . THR A 1 52 ? 8.677 7.615 -2.106 1.00 41.24 52 THR A C 19
ATOM 20365 O O . THR A 1 52 ? 9.636 6.884 -1.862 1.00 10.45 52 THR A O 19
ATOM 20376 N N . TRP A 1 53 ? 7.957 8.206 -1.158 1.00 50.00 53 TRP A N 19
ATOM 20377 C CA . TRP A 1 53 ? 8.260 8.023 0.257 1.00 13.43 53 TRP A CA 19
ATOM 20378 C C . TRP A 1 53 ? 8.368 6.543 0.604 1.00 20.25 53 TRP A C 19
ATOM 20379 O O . TRP A 1 53 ? 7.432 5.775 0.382 1.00 30.10 53 TRP A O 19
ATOM 20400 N N . SER A 1 54 ? 9.514 6.149 1.150 1.00 73.23 54 SER A N 19
ATOM 20401 C CA . SER A 1 54 ? 9.743 4.758 1.524 1.00 1.23 54 SER A CA 19
ATOM 20402 C C . SER A 1 54 ? 10.051 4.640 3.013 1.00 1.45 54 SER A C 19
ATOM 20403 O O . SER A 1 54 ? 10.922 5.335 3.536 1.00 54.32 54 SER A O 19
ATOM 20411 N N . ALA A 1 55 ? 9.329 3.754 3.692 1.00 24.31 55 ALA A N 19
ATOM 20412 C CA . ALA A 1 55 ? 9.525 3.543 5.121 1.00 61.42 55 ALA A CA 19
ATOM 20413 C C . ALA A 1 55 ? 10.748 2.670 5.385 1.00 11.41 55 ALA A C 19
ATOM 20414 O O . ALA A 1 55 ? 11.528 2.939 6.296 1.00 70.54 55 ALA A O 19
ATOM 20421 N N . MET A 1 56 ? 10.906 1.625 4.580 1.00 52.23 56 MET A N 19
ATOM 20422 C CA . MET A 1 56 ? 12.034 0.712 4.728 1.00 2.01 56 MET A CA 19
ATOM 20423 C C . MET A 1 56 ? 13.352 1.427 4.448 1.00 63.44 56 MET A C 19
ATOM 20424 O O . MET A 1 56 ? 14.281 1.371 5.251 1.00 50.10 56 MET A O 19
ATOM 20438 N N . GLU A 1 57 ? 13.423 2.100 3.303 1.00 32.35 57 GLU A N 19
ATOM 20439 C CA . GLU A 1 57 ? 14.629 2.825 2.918 1.00 22.10 57 GLU A CA 19
ATOM 20440 C C . GLU A 1 57 ? 14.832 4.051 3.803 1.00 3.34 57 GLU A C 19
ATOM 20441 O O . GLU A 1 57 ? 15.962 4.443 4.090 1.00 70.20 57 GLU A O 19
ATOM 20453 N N . GLY A 1 58 ? 13.727 4.653 4.234 1.00 71.20 58 GLY A N 19
ATOM 20454 C CA . GLY A 1 58 ? 13.805 5.829 5.081 1.00 62.35 58 GLY A CA 19
ATOM 20455 C C . GLY A 1 58 ? 14.180 7.077 4.308 1.00 11.24 58 GLY A C 19
ATOM 20456 O O . GLY A 1 58 ? 14.856 7.962 4.834 1.00 13.42 58 GLY A O 19
ATOM 20460 N N . GLY A 1 59 ? 13.742 7.150 3.055 1.00 53.24 59 GLY A N 19
ATOM 20461 C CA . GLY A 1 59 ? 14.047 8.303 2.228 1.00 71.14 59 GLY A CA 19
ATOM 20462 C C . GLY A 1 59 ? 13.423 8.209 0.850 1.00 54.33 59 GLY A C 19
ATOM 20463 O O . GLY A 1 59 ? 13.147 7.114 0.359 1.00 41.53 59 GLY A O 19
ATOM 20467 N N . PHE A 1 60 ? 13.198 9.359 0.223 1.00 63.11 60 PHE A N 19
ATOM 20468 C CA . PHE A 1 60 ? 12.600 9.403 -1.106 1.00 13.45 60 PHE A CA 19
ATOM 20469 C C . PHE A 1 60 ? 13.454 8.637 -2.111 1.00 14.32 60 PHE A C 19
ATOM 20470 O O . PHE A 1 60 ? 14.619 8.966 -2.331 1.00 14.32 60 PHE A O 19
ATOM 20487 N N . VAL A 1 61 ? 12.864 7.611 -2.719 1.00 45.52 61 VAL A N 19
ATOM 20488 C CA . VAL A 1 61 ? 13.570 6.798 -3.703 1.00 64.24 61 VAL A CA 19
ATOM 20489 C C . VAL A 1 61 ? 12.700 6.539 -4.928 1.00 55.24 61 VAL A C 19
ATOM 20490 O O . VAL A 1 61 ? 11.510 6.246 -4.805 1.00 32.44 61 VAL A O 19
ATOM 20503 N N . ARG A 1 62 ? 13.302 6.648 -6.108 1.00 30.52 62 ARG A N 19
ATOM 20504 C CA . ARG A 1 62 ? 12.581 6.426 -7.356 1.00 1.55 62 ARG A CA 19
ATOM 20505 C C . ARG A 1 62 ? 12.276 4.945 -7.550 1.00 35.04 62 ARG A C 19
ATOM 20506 O O . ARG A 1 62 ? 13.179 4.138 -7.766 1.00 41.40 62 ARG A O 19
ATOM 20527 N N . GLU A 1 63 ? 10.995 4.595 -7.474 1.00 4.11 63 GLU A N 19
ATOM 20528 C CA . GLU A 1 63 ? 10.572 3.209 -7.641 1.00 61.21 63 GLU A CA 19
ATOM 20529 C C . GLU A 1 63 ? 9.695 3.055 -8.880 1.00 3.43 63 GLU A C 19
ATOM 20530 O O . GLU A 1 63 ? 8.765 3.832 -9.098 1.00 41.04 63 GLU A O 19
ATOM 20542 N N . CYS A 1 64 ? 9.997 2.045 -9.690 1.00 65.21 64 CYS A N 19
ATOM 20543 C CA . CYS A 1 64 ? 9.238 1.788 -10.908 1.00 2.33 64 CYS A CA 19
ATOM 20544 C C . CYS A 1 64 ? 7.804 1.384 -10.580 1.00 4.40 64 CYS A C 19
ATOM 20545 O O . CYS A 1 64 ? 7.558 0.647 -9.624 1.00 60.14 64 CYS A O 19
ATOM 20552 N N . TYR A 1 65 ? 6.861 1.872 -11.379 1.00 14.13 65 TYR A N 19
ATOM 20553 C CA . TYR A 1 65 ? 5.452 1.564 -11.173 1.00 72.44 65 TYR A CA 19
ATOM 20554 C C . TYR A 1 65 ? 4.733 1.380 -12.507 1.00 71.11 65 TYR A C 19
ATOM 20555 O O . TYR A 1 65 ? 5.093 2.000 -13.508 1.00 52.21 65 TYR A O 19
ATOM 20573 N N . ILE A 1 66 ? 3.717 0.524 -12.510 1.00 21.15 66 ILE A N 19
ATOM 20574 C CA . ILE A 1 66 ? 2.948 0.258 -13.720 1.00 33.21 66 ILE A CA 19
ATOM 20575 C C . ILE A 1 66 ? 1.454 0.199 -13.418 1.00 23.44 66 ILE A C 19
ATOM 20576 O O . ILE A 1 66 ? 1.010 -0.579 -12.572 1.00 34.13 66 ILE A O 19
ATOM 20592 N N . CYS A 1 67 ? 0.681 1.0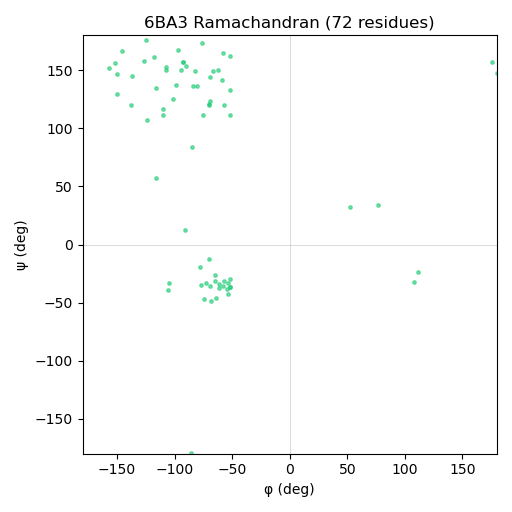24 -14.117 1.00 45.33 67 CYS A N 19
ATOM 20593 C CA . CYS A 1 67 ? -0.763 1.064 -13.927 1.00 5.40 67 CYS A CA 19
ATOM 20594 C C . CYS A 1 67 ? -1.469 1.498 -15.208 1.00 42.25 67 CYS A C 19
ATOM 20595 O O . CYS A 1 67 ? -0.829 1.938 -16.162 1.00 62.01 67 CYS A O 19
ATOM 20602 N N . ALA A 1 68 ? -2.791 1.369 -15.221 1.00 50.41 68 ALA A N 19
ATOM 20603 C CA . ALA A 1 68 ? -3.585 1.748 -16.384 1.00 24.02 68 ALA A CA 19
ATOM 20604 C C . ALA A 1 68 ? -3.881 3.244 -16.382 1.00 31.12 68 ALA A C 19
ATOM 20605 O O . ALA A 1 68 ? -4.130 3.837 -15.332 1.00 25.54 68 ALA A O 19
ATOM 20612 N N . VAL A 1 69 ? -3.849 3.850 -17.565 1.00 1.04 69 VAL A N 19
ATOM 20613 C CA . VAL A 1 69 ? -4.114 5.278 -17.699 1.00 30.34 69 VAL A CA 19
ATOM 20614 C C . VAL A 1 69 ? -5.608 5.569 -17.620 1.00 64.12 69 VAL A C 19
ATOM 20615 O O . VAL A 1 69 ? -6.036 6.479 -16.912 1.00 11.42 69 VAL A O 19
ATOM 20628 N N . GLU A 1 70 ? -6.397 4.789 -18.354 1.00 24.12 70 GLU A N 19
ATOM 20629 C CA . GLU A 1 70 ? -7.844 4.965 -18.366 1.00 43.43 70 GLU A CA 19
ATOM 20630 C C . GLU A 1 70 ? -8.479 4.347 -17.124 1.00 43.03 70 GLU A C 19
ATOM 20631 O O . GLU A 1 70 ? -9.461 4.865 -16.593 1.00 31.01 70 GLU A O 19
ATOM 20643 N N . SER A 1 71 ? -7.910 3.236 -16.666 1.00 35.20 71 SER A N 19
ATOM 20644 C CA . SER A 1 71 ? -8.421 2.545 -15.489 1.00 71.31 71 SER A CA 19
ATOM 20645 C C . SER A 1 71 ? -7.890 3.185 -14.209 1.00 61.34 71 SER A C 19
ATOM 20646 O O . SER A 1 71 ? -6.887 2.740 -13.651 1.00 51.13 71 SER A O 19
ATOM 20654 N N . SER A 1 72 ? -8.571 4.230 -13.752 1.00 24.33 72 SER A N 19
ATOM 20655 C CA . SER A 1 72 ? -8.167 4.935 -12.540 1.00 72.54 72 SER A CA 19
ATOM 20656 C C . SER A 1 72 ? -8.230 4.010 -11.328 1.00 71.31 72 SER A C 19
ATOM 20657 O O . SER A 1 72 ? -7.418 4.118 -10.410 1.00 43.14 72 SER A O 19
ATOM 20665 N N . MET A 1 73 ? -9.202 3.103 -11.333 1.00 73.10 73 MET A N 19
ATOM 20666 C CA . MET A 1 73 ? -9.370 2.160 -10.235 1.00 75.11 73 MET A CA 19
ATOM 20667 C C . MET A 1 73 ? -8.060 1.441 -9.928 1.00 40.14 73 MET A C 19
ATOM 20668 O O . MET A 1 73 ? -7.750 1.161 -8.770 1.00 1.23 73 MET A O 19
ATOM 20682 N N . CYS A 1 74 ? -7.294 1.144 -10.974 1.00 22.05 74 CYS A N 19
ATOM 20683 C CA . CYS A 1 74 ? -6.017 0.459 -10.816 1.00 71.13 74 CYS A CA 19
ATOM 20684 C C . CYS A 1 74 ? -5.141 1.167 -9.787 1.00 11.11 74 CYS A C 19
ATOM 20685 O O . CYS A 1 74 ? -4.998 0.703 -8.656 1.00 2.20 74 CYS A O 19
ATOM 20692 N N . SER A 1 1 ? 2.849 0.883 -0.241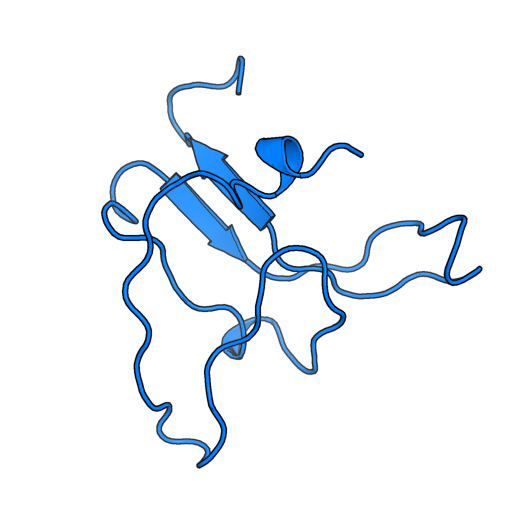 1.00 41.04 1 SER A N 20
ATOM 20693 C CA . SER A 1 1 ? 2.483 0.614 -1.627 1.00 22.43 1 SER A CA 20
ATOM 20694 C C . SER A 1 1 ? 2.694 -0.859 -1.967 1.00 32.12 1 SER A C 20
ATOM 20695 O O . SER A 1 1 ? 3.827 -1.333 -2.045 1.00 35.41 1 SER A O 20
ATOM 20703 N N . ASN A 1 2 ? 1.594 -1.576 -2.169 1.00 63.15 2 ASN A N 20
ATOM 20704 C CA . ASN A 1 2 ? 1.657 -2.995 -2.501 1.00 51.12 2 ASN A CA 20
ATOM 20705 C C . ASN A 1 2 ? 2.217 -3.201 -3.906 1.00 12.54 2 ASN A C 20
ATOM 20706 O O . ASN A 1 2 ? 2.269 -2.268 -4.708 1.00 12.24 2 ASN A O 20
ATOM 20717 N N . ARG A 1 3 ? 2.636 -4.429 -4.197 1.00 15.33 3 ARG A N 20
ATOM 20718 C CA . ARG A 1 3 ? 3.193 -4.757 -5.504 1.00 14.22 3 ARG A CA 20
ATOM 20719 C C . ARG A 1 3 ? 2.213 -4.399 -6.616 1.00 55.35 3 ARG A C 20
ATOM 20720 O O . ARG A 1 3 ? 2.614 -3.939 -7.686 1.00 3.23 3 ARG A O 20
ATOM 20741 N N . TRP A 1 4 ? 0.928 -4.614 -6.360 1.00 73.51 4 TRP A N 20
ATOM 20742 C CA . TRP A 1 4 ? -0.108 -4.316 -7.342 1.00 32.25 4 TRP A CA 20
ATOM 20743 C C . TRP A 1 4 ? -0.032 -2.859 -7.787 1.00 35.44 4 TRP A C 20
ATOM 20744 O O . TRP A 1 4 ? -0.268 -2.545 -8.952 1.00 72.05 4 TRP A O 20
ATOM 20765 N N . ASN A 1 5 ? 0.298 -1.976 -6.851 1.00 40.35 5 ASN A N 20
ATOM 20766 C CA . ASN A 1 5 ? 0.405 -0.552 -7.150 1.00 34.42 5 ASN A CA 20
ATOM 20767 C C . ASN A 1 5 ? 1.461 -0.298 -8.222 1.00 74.15 5 ASN A C 20
ATOM 20768 O O . ASN A 1 5 ? 1.309 0.592 -9.059 1.00 53.02 5 ASN A O 20
ATOM 20779 N N . LEU A 1 6 ? 2.528 -1.087 -8.191 1.00 62.23 6 LEU A N 20
ATOM 20780 C CA . LEU A 1 6 ? 3.610 -0.949 -9.160 1.00 73.53 6 LEU A CA 20
ATOM 20781 C C . LEU A 1 6 ? 3.366 -1.837 -10.377 1.00 23.42 6 LEU A C 20
ATOM 20782 O O . LEU A 1 6 ? 4.259 -2.039 -11.199 1.00 40.42 6 LEU A O 20
ATOM 20798 N N . GLY A 1 7 ? 2.152 -2.364 -10.485 1.00 15.22 7 GLY A N 20
ATOM 20799 C CA . GLY A 1 7 ? 1.811 -3.220 -11.606 1.00 33.24 7 GLY A CA 20
ATOM 20800 C C . GLY A 1 7 ? 2.764 -4.391 -11.750 1.00 31.11 7 GLY A C 20
ATOM 20801 O O . GLY A 1 7 ? 3.029 -4.851 -12.861 1.00 23.01 7 GLY A O 20
ATOM 20805 N N . TYR A 1 8 ? 3.282 -4.873 -10.625 1.00 41.50 8 TYR A N 20
ATOM 20806 C CA . TYR A 1 8 ? 4.214 -5.994 -10.632 1.00 11.42 8 TYR A CA 20
ATOM 20807 C C . TYR A 1 8 ? 3.558 -7.246 -11.205 1.00 52.34 8 TYR A C 20
ATOM 20808 O O . TYR A 1 8 ? 4.166 -7.980 -11.982 1.00 53.44 8 TYR A O 20
ATOM 20826 N N . GLY A 1 9 ? 2.308 -7.482 -10.815 1.00 21.24 9 GLY A N 20
ATOM 20827 C CA . GLY A 1 9 ? 1.588 -8.645 -11.299 1.00 62.23 9 GLY A CA 20
ATOM 20828 C C . GLY A 1 9 ? 1.472 -8.668 -12.811 1.00 25.45 9 GLY A C 20
ATOM 20829 O O . GLY A 1 9 ? 1.627 -9.718 -13.436 1.00 14.21 9 GLY A O 20
ATOM 20833 N N . ILE A 1 10 ? 1.200 -7.508 -13.400 1.00 13.04 10 ILE A N 20
ATOM 20834 C CA . ILE A 1 10 ? 1.065 -7.402 -14.847 1.00 14.33 10 ILE A CA 20
ATOM 20835 C C . ILE A 1 10 ? 2.270 -8.004 -15.559 1.00 43.00 10 ILE A C 20
ATOM 20836 O O . ILE A 1 10 ? 3.422 -7.746 -15.209 1.00 31.43 10 ILE A O 20
ATOM 20852 N N . PRO A 1 11 ? 2.003 -8.827 -16.583 1.00 52.23 11 PRO A N 20
ATOM 20853 C CA . PRO A 1 11 ? 3.053 -9.482 -17.368 1.00 32.11 11 PRO A CA 20
ATOM 20854 C C . PRO A 1 11 ? 3.830 -8.497 -18.234 1.00 73.53 11 PRO A C 20
ATOM 20855 O O . PRO A 1 11 ? 3.257 -7.824 -19.093 1.00 3.35 11 PRO A O 20
ATOM 20866 N N . HIS A 1 12 ? 5.137 -8.417 -18.006 1.00 31.14 12 HIS A N 20
ATOM 20867 C CA . HIS A 1 12 ? 5.993 -7.514 -18.767 1.00 21.44 12 HIS A CA 20
ATOM 20868 C C . HIS A 1 12 ? 7.023 -8.295 -19.575 1.00 60.34 12 HIS A C 20
ATOM 20869 O O . HIS A 1 12 ? 7.299 -9.462 -19.290 1.00 64.25 12 HIS A O 20
ATOM 20883 N N . LYS A 1 13 ? 7.589 -7.647 -20.588 1.00 1.54 13 LYS A N 20
ATOM 20884 C CA . LYS A 1 13 ? 8.591 -8.279 -21.439 1.00 75.30 13 LYS A CA 20
ATOM 20885 C C . LYS A 1 13 ? 9.949 -7.607 -21.274 1.00 14.21 13 LYS A C 20
ATOM 20886 O O . LYS A 1 13 ? 10.137 -6.460 -21.676 1.00 53.53 13 LYS A O 20
ATOM 20905 N N . GLN A 1 14 ? 10.893 -8.328 -20.679 1.00 10.01 14 GLN A N 20
ATOM 20906 C CA . GLN A 1 14 ? 12.235 -7.800 -20.461 1.00 43.51 14 GLN A CA 20
ATOM 20907 C C . GLN A 1 14 ? 12.957 -7.583 -21.788 1.00 22.44 14 GLN A C 20
ATOM 20908 O O . GLN A 1 14 ? 12.864 -8.406 -22.699 1.00 32.21 14 GLN A O 20
ATOM 20922 N N . VAL A 1 15 ? 13.676 -6.472 -21.891 1.00 4.44 15 VAL A N 20
ATOM 20923 C CA . VAL A 1 15 ? 14.414 -6.146 -23.105 1.00 31.13 15 VAL A CA 20
ATOM 20924 C C . VAL A 1 15 ? 15.675 -5.352 -22.786 1.00 4.41 15 VAL A C 20
ATOM 20925 O O . VAL A 1 15 ? 15.749 -4.664 -21.768 1.00 15.34 15 VAL A O 20
ATOM 20938 N N . LYS A 1 16 ? 16.669 -5.451 -23.663 1.00 74.50 16 LYS A N 20
ATOM 20939 C CA . LYS A 1 16 ? 17.928 -4.741 -23.477 1.00 55.03 16 LYS A CA 20
ATOM 20940 C C . LYS A 1 16 ? 17.791 -3.276 -23.879 1.00 34.10 16 LYS A C 20
ATOM 20941 O O . LYS A 1 16 ? 17.257 -2.961 -24.943 1.00 14.13 16 LYS A O 20
ATOM 20960 N N . LEU A 1 17 ? 18.277 -2.384 -23.023 1.00 71.23 17 LEU A N 20
ATOM 20961 C CA . LEU A 1 17 ? 18.211 -0.952 -23.289 1.00 45.42 17 LEU A CA 20
ATOM 20962 C C . LEU A 1 17 ? 19.449 -0.480 -24.045 1.00 71.44 17 LEU A C 20
ATOM 20963 O O . LEU A 1 17 ? 20.507 -1.108 -24.007 1.00 10.42 17 LEU A O 20
ATOM 20979 N N . PRO A 1 18 ? 19.316 0.654 -24.750 1.00 20.10 18 PRO A N 20
ATOM 20980 C CA . PRO A 1 18 ? 20.415 1.236 -25.526 1.00 54.02 18 PRO A CA 20
ATOM 20981 C C . PRO A 1 18 ? 21.517 1.802 -24.637 1.00 55.41 18 PRO A C 20
ATOM 20982 O O . PRO A 1 18 ? 22.603 2.127 -25.112 1.00 22.34 18 PRO A O 20
ATOM 20993 N N . ASN A 1 19 ? 21.229 1.915 -23.344 1.00 75.14 19 ASN A N 20
ATOM 20994 C CA . ASN A 1 19 ? 22.196 2.442 -22.389 1.00 0.42 19 ASN A CA 20
ATOM 20995 C C . ASN A 1 19 ? 23.215 1.375 -22.003 1.00 21.21 19 ASN A C 20
ATOM 20996 O O . ASN A 1 19 ? 24.301 1.686 -21.516 1.00 12.03 19 ASN A O 20
ATOM 21007 N N . GLY A 1 20 ? 22.857 0.115 -22.225 1.00 31.40 20 GLY A N 20
ATOM 21008 C CA . GLY A 1 20 ? 23.751 -0.981 -21.895 1.00 53.05 20 GLY A CA 20
ATOM 21009 C C . GLY A 1 20 ? 23.251 -1.806 -20.726 1.00 73.04 20 GLY A C 20
ATOM 21010 O O . GLY A 1 20 ? 23.626 -2.968 -20.574 1.00 61.43 20 GLY A O 20
ATOM 21014 N N . GLN A 1 21 ? 22.404 -1.204 -19.898 1.00 40.32 21 GLN A N 20
ATOM 21015 C CA . GLN A 1 21 ? 21.854 -1.890 -18.735 1.00 40.33 21 GLN A CA 20
ATOM 21016 C C . GLN A 1 21 ? 20.475 -2.463 -19.043 1.00 14.22 21 GLN A C 20
ATOM 21017 O O . GLN A 1 21 ? 19.866 -2.132 -20.062 1.00 63.52 21 GLN A O 20
ATOM 21031 N N . LEU A 1 22 ? 19.986 -3.323 -18.157 1.00 44.11 22 LEU A N 20
ATOM 21032 C CA . LEU A 1 22 ? 18.676 -3.944 -18.334 1.00 42.12 22 LEU A CA 20
ATOM 21033 C C . LEU A 1 22 ? 17.592 -3.130 -17.637 1.00 13.21 22 LEU A C 20
ATOM 21034 O O . LEU A 1 22 ? 17.870 -2.364 -16.714 1.00 73.51 22 LEU A O 20
ATOM 21050 N N . CYS A 1 23 ? 16.351 -3.303 -18.083 1.00 71.15 23 CYS A N 20
ATOM 21051 C CA . CYS A 1 23 ? 15.221 -2.589 -17.502 1.00 3.42 23 CYS A CA 20
ATOM 21052 C C . CYS A 1 23 ? 15.198 -2.752 -15.985 1.00 13.40 23 CYS A C 20
ATOM 21053 O O . CYS A 1 23 ? 15.851 -3.637 -15.433 1.00 15.03 23 CYS A O 20
ATOM 21060 N N . LYS A 1 24 ? 14.439 -1.890 -15.314 1.00 74.13 24 LYS A N 20
ATOM 21061 C CA . LYS A 1 24 ? 14.327 -1.937 -13.862 1.00 14.44 24 LYS A CA 20
ATOM 21062 C C . LYS A 1 24 ? 13.025 -2.611 -13.438 1.00 3.42 24 LYS A C 20
ATOM 21063 O O . LYS A 1 24 ? 12.044 -2.604 -14.181 1.00 30.33 24 LYS A O 20
ATOM 21082 N N . GLU A 1 25 ? 13.024 -3.187 -12.241 1.00 1.14 25 GLU A N 20
ATOM 21083 C CA . GLU A 1 25 ? 11.843 -3.863 -11.719 1.00 75.54 25 GLU A CA 20
ATOM 21084 C C . GLU A 1 25 ? 10.964 -2.893 -10.933 1.00 64.41 25 GLU A C 20
ATOM 21085 O O . GLU A 1 25 ? 11.434 -1.897 -10.383 1.00 55.45 25 GLU A O 20
ATOM 21097 N N . PRO A 1 26 ? 9.657 -3.192 -10.877 1.00 72.02 26 PRO A N 20
ATOM 21098 C CA . PRO A 1 26 ? 8.685 -2.360 -10.161 1.00 63.14 26 PRO A CA 20
ATOM 21099 C C . PRO A 1 26 ? 8.865 -2.430 -8.650 1.00 31.33 26 PRO A C 20
ATOM 21100 O O . PRO A 1 26 ? 8.765 -3.501 -8.051 1.00 11.42 26 PRO A O 20
ATOM 21111 N N . GLY A 1 27 ? 9.130 -1.280 -8.036 1.00 64.05 27 GLY A N 20
ATOM 21112 C CA . GLY A 1 27 ? 9.321 -1.234 -6.598 1.00 72.14 27 GLY A CA 20
ATOM 21113 C C . GLY A 1 27 ? 10.773 -1.047 -6.210 1.00 63.45 27 GLY A C 20
ATOM 21114 O O . GLY A 1 27 ? 11.077 -0.423 -5.193 1.00 21.42 27 GLY A O 20
ATOM 21118 N N . ASP A 1 28 ? 11.675 -1.589 -7.023 1.00 51.52 28 ASP A N 20
ATOM 21119 C CA . ASP A 1 28 ? 13.106 -1.479 -6.759 1.00 21.21 28 ASP A CA 20
ATOM 21120 C C . ASP A 1 28 ? 13.644 -0.132 -7.233 1.00 71.32 28 ASP A C 20
ATOM 21121 O O . ASP A 1 28 ? 13.219 0.390 -8.264 1.00 31.21 28 ASP A O 20
ATOM 21130 N N . SER A 1 29 ? 14.581 0.426 -6.473 1.00 23.34 29 SER A N 20
ATOM 21131 C CA . SER A 1 29 ? 15.174 1.714 -6.811 1.00 42.40 29 SER A CA 20
ATOM 21132 C C . SER A 1 29 ? 15.751 1.691 -8.223 1.00 22.22 29 SER A C 20
ATOM 21133 O O . SER A 1 29 ? 16.143 0.639 -8.729 1.00 52.14 29 SER A O 20
ATOM 21141 N N . CYS A 1 30 ? 15.801 2.860 -8.854 1.00 63.50 30 CYS A N 20
ATOM 21142 C CA . CYS A 1 30 ? 16.331 2.977 -10.207 1.00 61.12 30 CYS A CA 20
ATOM 21143 C C . CYS A 1 30 ? 17.398 4.065 -10.283 1.00 22.44 30 CYS A C 20
ATOM 21144 O O . CYS A 1 30 ? 17.660 4.759 -9.301 1.00 4.12 30 CYS A O 20
ATOM 21151 N N . SER A 1 31 ? 18.010 4.207 -11.454 1.00 25.20 31 SER A N 20
ATOM 21152 C CA . SER A 1 31 ? 19.050 5.207 -11.656 1.00 4.10 31 SER A CA 20
ATOM 21153 C C . SER A 1 31 ? 18.531 6.369 -12.498 1.00 2.31 31 SER A C 20
ATOM 21154 O O . SER A 1 31 ? 18.959 7.512 -12.332 1.00 60.35 31 SER A O 20
ATOM 21162 N N . LYS A 1 32 ? 17.605 6.069 -13.402 1.00 73.32 32 LYS A N 20
ATOM 21163 C CA . LYS A 1 32 ? 17.025 7.086 -14.270 1.00 55.40 32 LYS A CA 20
ATOM 21164 C C . LYS A 1 32 ? 15.662 6.641 -14.793 1.00 12.53 32 LYS A C 20
ATOM 21165 O O . LYS A 1 32 ? 15.398 5.447 -14.929 1.00 53.03 32 LYS A O 20
ATOM 21184 N N . ARG A 1 33 ? 14.799 7.611 -15.085 1.00 43.31 33 ARG A N 20
ATOM 21185 C CA . ARG A 1 33 ? 13.466 7.319 -15.593 1.00 34.41 33 ARG A CA 20
ATOM 21186 C C . ARG A 1 33 ? 13.538 6.447 -16.843 1.00 44.23 33 ARG A C 20
ATOM 21187 O O . ARG A 1 33 ? 12.631 5.661 -17.119 1.00 43.12 33 ARG A O 20
ATOM 21208 N N . ASP A 1 34 ? 14.622 6.593 -17.597 1.00 24.50 34 ASP A N 20
ATOM 21209 C CA . ASP A 1 34 ? 14.815 5.818 -18.818 1.00 71.23 34 ASP A CA 20
ATOM 21210 C C . ASP A 1 34 ? 15.132 4.362 -18.494 1.00 62.21 34 ASP A C 20
ATOM 21211 O O . ASP A 1 34 ? 14.912 3.470 -19.313 1.00 53.51 34 ASP A O 20
ATOM 21220 N N . GLU A 1 35 ? 15.654 4.128 -17.293 1.00 32.21 35 GLU A N 20
ATOM 21221 C CA . GLU A 1 35 ? 16.003 2.780 -16.861 1.00 71.03 35 GLU A CA 20
ATOM 21222 C C . GLU A 1 35 ? 14.758 1.903 -16.753 1.00 10.45 35 GLU A C 20
ATOM 21223 O O . GLU A 1 35 ? 14.815 0.694 -16.977 1.00 34.02 35 GLU A O 20
ATOM 21235 N N . CYS A 1 36 ? 13.635 2.522 -16.405 1.00 42.41 36 CYS A N 20
ATOM 21236 C CA . CYS A 1 36 ? 12.375 1.800 -16.265 1.00 4.35 36 CYS A CA 20
ATOM 21237 C C . CYS A 1 36 ? 11.715 1.589 -17.625 1.00 10.33 36 CYS A C 20
ATOM 21238 O O . CYS A 1 36 ? 11.350 2.547 -18.306 1.00 11.11 36 CYS A O 20
ATOM 21245 N N . CYS A 1 37 ? 11.566 0.326 -18.013 1.00 1.12 37 CYS A N 20
ATOM 21246 C CA . CYS A 1 37 ? 10.950 -0.013 -19.290 1.00 33.12 37 CYS A CA 20
ATOM 21247 C C . CYS A 1 37 ? 9.430 0.106 -19.210 1.00 43.32 37 CYS A C 20
ATOM 21248 O O . CYS A 1 37 ? 8.880 0.488 -18.178 1.00 34.35 37 CYS A O 20
ATOM 21255 N N . LYS A 1 38 ? 8.759 -0.223 -20.308 1.00 13.31 38 LYS A N 20
ATOM 21256 C CA . LYS A 1 38 ? 7.303 -0.154 -20.365 1.00 20.45 38 LYS A CA 20
ATOM 21257 C C . LYS A 1 38 ? 6.691 -1.551 -20.329 1.00 23.30 38 LYS A C 20
ATOM 21258 O O . LYS A 1 38 ? 7.334 -2.531 -20.709 1.00 13.14 38 LYS A O 20
ATOM 21277 N N . ALA A 1 39 ? 5.446 -1.636 -19.872 1.00 41.01 39 ALA A N 20
ATOM 21278 C CA . ALA A 1 39 ? 4.748 -2.912 -19.792 1.00 32.14 39 ALA A CA 20
ATOM 21279 C C . ALA A 1 39 ? 4.342 -3.405 -21.177 1.00 14.11 39 ALA A C 20
ATOM 21280 O O . ALA A 1 39 ? 4.405 -2.660 -22.154 1.00 3.43 39 ALA A O 20
ATOM 21287 N N . ASP A 1 40 ? 3.923 -4.664 -21.252 1.00 14.12 40 ASP A N 20
ATOM 21288 C CA . ASP A 1 40 ? 3.505 -5.254 -22.519 1.00 32.31 40 ASP A CA 20
ATOM 21289 C C . ASP A 1 40 ? 2.463 -4.380 -23.209 1.00 60.05 40 ASP A C 20
ATOM 21290 O O . ASP A 1 40 ? 2.514 -4.180 -24.423 1.00 35.14 40 ASP A O 20
ATOM 21299 N N . ASP A 1 41 ? 1.520 -3.863 -22.429 1.00 4.44 41 ASP A N 20
ATOM 21300 C CA . ASP A 1 41 ? 0.467 -3.009 -22.966 1.00 5.10 41 ASP A CA 20
ATOM 21301 C C . ASP A 1 41 ? 0.692 -1.554 -22.569 1.00 50.32 41 ASP A C 20
ATOM 21302 O O . ASP A 1 41 ? -0.195 -0.909 -22.013 1.00 3.52 41 ASP A O 20
ATOM 21311 N N . GLN A 1 42 ? 1.885 -1.044 -22.860 1.00 51.41 42 GLN A N 20
ATOM 21312 C CA . GLN A 1 42 ? 2.227 0.335 -22.532 1.00 60.23 42 GLN A CA 20
ATOM 21313 C C . GLN A 1 42 ? 1.167 1.298 -23.058 1.00 44.01 42 GLN A C 20
ATOM 21314 O O . GLN A 1 42 ? 0.941 2.362 -22.483 1.00 51.30 42 GLN A O 20
ATOM 21328 N N . LYS A 1 43 ? 0.521 0.918 -24.155 1.00 23.35 43 LYS A N 20
ATOM 21329 C CA . LYS A 1 43 ? -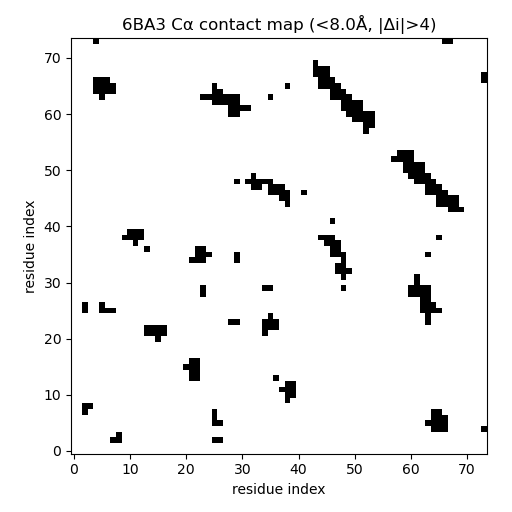0.514 1.746 -24.761 1.00 12.21 43 LYS A CA 20
ATOM 21330 C C . LYS A 1 43 ? -1.622 2.048 -23.757 1.00 14.20 43 LYS A C 20
ATOM 21331 O O . LYS A 1 43 ? -2.251 3.107 -23.809 1.00 13.11 43 LYS A O 20
ATOM 21350 N N . THR A 1 44 ? -1.858 1.113 -22.843 1.00 33.35 44 THR A N 20
ATOM 21351 C CA . THR A 1 44 ? -2.892 1.280 -21.827 1.00 2.13 44 THR A CA 20
ATOM 21352 C C . THR A 1 44 ? -2.279 1.569 -20.462 1.00 23.02 44 THR A C 20
ATOM 21353 O O . THR A 1 44 ? -2.796 2.384 -19.698 1.00 1.42 44 THR A O 20
ATOM 21364 N N . TYR A 1 45 ? -1.173 0.897 -20.161 1.00 23.12 45 TYR A N 20
ATOM 21365 C CA . TYR A 1 45 ? -0.491 1.081 -18.885 1.00 44.52 45 TYR A CA 20
ATOM 21366 C C . TYR A 1 45 ? 0.694 2.033 -19.034 1.00 73.32 45 TYR A C 20
ATOM 21367 O O . TYR A 1 45 ? 1.457 1.945 -19.993 1.00 45.44 45 TYR A O 20
ATOM 21385 N N . SER A 1 46 ? 0.837 2.942 -18.075 1.00 24.24 46 SER A N 20
ATOM 21386 C CA . SER A 1 46 ? 1.925 3.913 -18.098 1.00 3.12 46 SER A CA 20
ATOM 21387 C C . SER A 1 46 ? 3.037 3.506 -17.137 1.00 30.22 46 SER A C 20
ATOM 21388 O O . SER A 1 46 ? 2.797 3.287 -15.949 1.00 60.40 46 SER A O 20
ATOM 21396 N N . SER A 1 47 ? 4.255 3.406 -17.658 1.00 51.43 47 SER A N 20
ATOM 21397 C CA . SER A 1 47 ? 5.405 3.023 -16.848 1.00 0.13 47 SER A CA 20
ATOM 21398 C C . SER A 1 47 ? 6.297 4.229 -16.562 1.00 35.20 47 SER A C 20
ATOM 21399 O O . SER A 1 47 ? 6.288 5.210 -17.303 1.00 72.53 47 SER A O 20
ATOM 21407 N N . GLY A 1 48 ? 7.064 4.145 -15.480 1.00 44.52 48 GLY A N 20
ATOM 21408 C CA . GLY A 1 48 ? 7.951 5.235 -15.115 1.00 73.22 48 GLY A CA 20
ATOM 21409 C C . GLY A 1 48 ? 8.554 5.055 -13.737 1.00 22.24 48 GLY A C 20
ATOM 21410 O O . GLY A 1 48 ? 8.006 4.336 -12.901 1.00 21.22 48 GLY A O 20
ATOM 21414 N N . CYS A 1 49 ? 9.687 5.709 -13.498 1.00 33.43 49 CYS A N 20
ATOM 21415 C CA . CYS A 1 49 ? 10.366 5.615 -12.211 1.00 51.33 49 CYS A CA 20
ATOM 21416 C C . CYS A 1 49 ? 10.588 7.002 -11.612 1.00 60.23 49 CYS A C 20
ATOM 21417 O O . CYS A 1 49 ? 11.436 7.761 -12.078 1.00 43.14 49 CYS A O 20
ATOM 21424 N N . ALA A 1 50 ? 9.820 7.322 -10.576 1.00 24.03 50 ALA A N 20
ATOM 21425 C CA . ALA A 1 50 ? 9.934 8.614 -9.912 1.00 52.20 50 ALA A CA 20
ATOM 21426 C C . ALA A 1 50 ? 10.091 8.446 -8.404 1.00 73.13 50 ALA A C 20
ATOM 21427 O O . ALA A 1 50 ? 9.659 7.443 -7.836 1.00 74.45 50 ALA A O 20
ATOM 21434 N N . GLN A 1 51 ? 10.710 9.431 -7.764 1.00 0.14 51 GLN A N 20
ATOM 21435 C CA . GLN A 1 51 ? 10.925 9.389 -6.322 1.00 22.24 51 GLN A CA 20
ATOM 21436 C C . GLN A 1 51 ? 9.598 9.274 -5.578 1.00 22.13 51 GLN A C 20
ATOM 21437 O O . GLN A 1 51 ? 8.602 9.888 -5.963 1.00 70.22 51 GLN A O 20
ATOM 21451 N N . THR A 1 52 ? 9.591 8.483 -4.510 1.00 0.24 52 THR A N 20
ATOM 21452 C CA . THR A 1 52 ? 8.388 8.285 -3.712 1.00 52.32 52 THR A CA 20
ATOM 21453 C C . THR A 1 52 ? 8.732 8.014 -2.252 1.00 41.24 52 THR A C 20
ATOM 21454 O O . THR A 1 52 ? 9.521 7.118 -1.949 1.00 10.45 52 THR A O 20
ATOM 21465 N N . TRP A 1 53 ? 8.139 8.790 -1.355 1.00 50.00 53 TRP A N 20
ATOM 21466 C CA . TRP A 1 53 ? 8.384 8.631 0.075 1.00 13.43 53 TRP A CA 20
ATOM 21467 C C . TRP A 1 53 ? 8.186 7.182 0.502 1.00 20.25 53 TRP A C 20
ATOM 21468 O O . TRP A 1 53 ? 7.065 6.672 0.501 1.00 30.10 53 TRP A O 20
ATOM 21489 N N . SER A 1 54 ? 9.280 6.523 0.871 1.00 73.23 54 SER A N 20
ATOM 21490 C CA . SER A 1 54 ? 9.226 5.129 1.298 1.00 1.23 54 SER A CA 20
ATOM 21491 C C . SER A 1 54 ? 9.385 5.020 2.811 1.00 1.45 54 SER A C 20
ATOM 21492 O O . SER A 1 54 ? 10.413 5.407 3.368 1.00 54.32 54 SER A O 20
ATOM 21500 N N . ALA A 1 55 ? 8.361 4.488 3.471 1.00 24.31 55 ALA A N 20
ATOM 21501 C CA . ALA A 1 55 ? 8.387 4.325 4.919 1.00 61.42 55 ALA A CA 20
ATOM 21502 C C . ALA A 1 55 ? 9.298 3.171 5.325 1.00 11.41 55 ALA A C 20
ATOM 21503 O O . ALA A 1 55 ? 9.969 3.232 6.356 1.00 70.54 55 ALA A O 20
ATOM 21510 N N . MET A 1 56 ? 9.317 2.123 4.509 1.00 52.23 56 MET A N 20
ATOM 21511 C CA . MET A 1 56 ? 10.146 0.955 4.784 1.00 2.01 56 MET A CA 20
ATOM 21512 C C . MET A 1 56 ? 11.626 1.295 4.641 1.00 63.44 56 MET A C 20
ATOM 21513 O O . MET A 1 56 ? 12.426 1.009 5.532 1.00 50.10 56 MET A O 20
ATOM 21527 N N . GLU A 1 57 ? 11.984 1.903 3.514 1.00 32.35 57 GLU A N 20
ATOM 21528 C CA . GLU A 1 57 ? 13.368 2.280 3.256 1.00 22.10 57 GLU A CA 20
ATOM 21529 C C . GLU A 1 57 ? 13.788 3.450 4.140 1.00 3.34 57 GLU A C 20
ATOM 21530 O O . GLU A 1 57 ? 14.946 3.553 4.545 1.00 70.20 57 GLU A O 20
ATOM 21542 N N . GLY A 1 58 ? 12.838 4.331 4.437 1.00 71.20 58 GLY A N 20
ATOM 21543 C CA . GLY A 1 58 ? 13.128 5.484 5.270 1.00 62.35 58 GLY A CA 20
ATOM 21544 C C . GLY A 1 58 ? 13.855 6.578 4.514 1.00 11.24 58 GLY A C 20
ATOM 21545 O O . GLY A 1 58 ? 14.683 7.289 5.080 1.00 13.42 58 GLY A O 20
ATOM 21549 N N . GLY A 1 59 ? 13.546 6.712 3.228 1.00 53.24 59 GLY A N 20
ATOM 21550 C CA . GLY A 1 59 ? 14.187 7.728 2.413 1.00 71.14 59 GLY A CA 20
ATOM 21551 C C . GLY A 1 59 ? 13.613 7.795 1.012 1.00 54.33 59 GLY A C 20
ATOM 21552 O O . GLY A 1 59 ? 13.204 6.778 0.452 1.00 41.53 59 GLY A O 20
ATOM 21556 N N . PHE A 1 60 ? 13.579 8.996 0.444 1.00 63.11 60 PHE A N 20
ATOM 21557 C CA . PHE A 1 60 ? 13.049 9.191 -0.900 1.00 13.45 60 PHE A CA 20
ATOM 21558 C C . PHE A 1 60 ? 13.807 8.342 -1.914 1.00 14.32 60 PHE A C 20
ATOM 21559 O O . PHE A 1 60 ? 15.017 8.488 -2.083 1.00 14.32 60 PHE A O 20
ATOM 21576 N N . VAL A 1 61 ? 13.086 7.450 -2.587 1.00 45.52 61 VAL A N 20
ATOM 21577 C CA . VAL A 1 61 ? 13.689 6.576 -3.585 1.00 64.24 61 VAL A CA 20
ATOM 21578 C C . VAL A 1 61 ? 12.797 6.445 -4.813 1.00 55.24 61 VAL A C 20
ATOM 21579 O O . VAL A 1 61 ? 11.574 6.353 -4.698 1.00 32.44 61 VAL A O 20
ATOM 21592 N N . ARG A 1 62 ? 13.414 6.438 -5.990 1.00 30.52 62 ARG A N 20
ATOM 21593 C CA . ARG A 1 62 ? 12.676 6.318 -7.241 1.00 1.55 62 ARG A CA 20
ATOM 21594 C C . ARG A 1 62 ? 12.418 4.854 -7.582 1.00 35.04 62 ARG A C 20
ATOM 21595 O O . ARG A 1 62 ? 13.343 4.108 -7.901 1.00 41.40 62 ARG A O 20
ATOM 21616 N N . GLU A 1 63 ? 11.153 4.449 -7.512 1.00 4.11 63 GLU A N 20
ATOM 21617 C CA . GLU A 1 63 ? 10.773 3.074 -7.812 1.00 61.21 63 GLU A CA 20
ATOM 21618 C C . GLU A 1 63 ? 9.863 3.014 -9.036 1.00 3.43 63 GLU A C 20
ATOM 21619 O O . GLU A 1 63 ? 8.951 3.828 -9.185 1.00 41.04 63 GLU A O 20
ATOM 21631 N N . CYS A 1 64 ? 10.119 2.048 -9.911 1.00 65.21 64 CYS A N 20
ATOM 21632 C CA . CYS A 1 64 ? 9.325 1.881 -11.122 1.00 2.33 64 CYS A CA 20
ATOM 21633 C C . CYS A 1 64 ? 7.888 1.494 -10.782 1.00 4.40 64 CYS A C 20
ATOM 21634 O O . CYS A 1 64 ? 7.650 0.655 -9.913 1.00 60.14 64 CYS A O 20
ATOM 21641 N N . TYR A 1 65 ? 6.937 2.112 -11.472 1.00 14.13 65 TYR A N 20
ATOM 21642 C CA . TYR A 1 65 ? 5.524 1.835 -11.242 1.00 72.44 65 TYR A CA 20
ATOM 21643 C C . TYR A 1 65 ? 4.796 1.587 -12.560 1.00 71.11 65 TYR A C 20
ATOM 21644 O O . TYR A 1 65 ? 5.152 2.153 -13.594 1.00 52.21 65 TYR A O 20
ATOM 21662 N N . ILE A 1 66 ? 3.775 0.738 -12.514 1.00 21.15 66 ILE A N 20
ATOM 21663 C CA . ILE A 1 66 ? 2.996 0.417 -13.703 1.00 33.21 66 ILE A CA 20
ATOM 21664 C C . ILE A 1 66 ? 1.503 0.384 -13.390 1.00 23.44 66 ILE A C 20
ATOM 21665 O O . ILE A 1 66 ? 1.030 -0.493 -12.666 1.00 34.13 66 ILE A O 20
ATOM 21681 N N . CYS A 1 67 ? 0.766 1.342 -13.939 1.00 45.33 67 CYS A N 20
ATOM 21682 C CA . CYS A 1 67 ? -0.673 1.423 -13.722 1.00 5.40 67 CYS A CA 20
ATOM 21683 C C . CYS A 1 67 ? -1.403 1.747 -15.021 1.00 42.25 67 CYS A C 20
ATOM 21684 O O . CYS A 1 67 ? -0.784 2.128 -16.014 1.00 62.01 67 CYS A O 20
ATOM 21691 N N . ALA A 1 68 ? -2.722 1.591 -15.006 1.00 50.41 68 ALA A N 20
ATOM 21692 C CA . ALA A 1 68 ? -3.538 1.868 -16.183 1.00 24.02 68 ALA A CA 20
ATOM 21693 C C . ALA A 1 68 ? -3.933 3.340 -16.242 1.00 31.12 68 ALA A C 20
ATOM 21694 O O . ALA A 1 68 ? -4.240 3.953 -15.220 1.00 25.54 68 ALA A O 20
ATOM 21701 N N . VAL A 1 69 ? -3.924 3.902 -17.447 1.00 1.04 69 VAL A N 20
ATOM 21702 C CA . VAL A 1 69 ? -4.281 5.303 -17.640 1.00 30.34 69 VAL A CA 20
ATOM 21703 C C . VAL A 1 69 ? -5.795 5.489 -17.631 1.00 64.12 69 VAL A C 20
ATOM 21704 O O . VAL A 1 69 ? -6.311 6.421 -17.017 1.00 11.42 69 VAL A O 20
ATOM 21717 N N . GLU A 1 70 ? -6.499 4.595 -18.319 1.00 24.12 70 GLU A N 20
ATOM 21718 C CA . GLU A 1 70 ? -7.954 4.662 -18.391 1.00 43.43 70 GLU A CA 20
ATOM 21719 C C . GLU A 1 70 ? -8.589 4.037 -17.153 1.00 43.03 70 GLU A C 20
ATOM 21720 O O . GLU A 1 70 ? -9.627 4.496 -16.676 1.00 31.01 70 GLU A O 20
ATOM 21732 N N . SER A 1 71 ? -7.958 2.986 -16.638 1.00 35.20 71 SER A N 20
ATOM 21733 C CA . SER A 1 71 ? -8.464 2.294 -15.458 1.00 71.31 71 SER A CA 20
ATOM 21734 C C . SER A 1 71 ? -8.144 3.079 -14.189 1.00 61.34 71 SER A C 20
ATOM 21735 O O . SER A 1 71 ? -6.989 3.420 -13.932 1.00 51.13 71 SER A O 20
ATOM 21743 N N . SER A 1 72 ? -9.175 3.361 -13.400 1.00 24.33 72 SER A N 20
ATOM 21744 C CA . SER A 1 72 ? -9.004 4.108 -12.159 1.00 72.54 72 SER A CA 20
ATOM 21745 C C . SER A 1 72 ? -8.843 3.163 -10.973 1.00 71.31 72 SER A C 20
ATOM 21746 O O . SER A 1 72 ? -8.118 3.458 -10.023 1.00 43.14 72 SER A O 20
ATOM 21754 N N . MET A 1 73 ? -9.524 2.023 -11.036 1.00 73.10 73 MET A N 20
ATOM 21755 C CA . MET A 1 73 ? -9.455 1.033 -9.968 1.00 75.11 73 MET A CA 20
ATOM 21756 C C . MET A 1 73 ? -8.006 0.698 -9.627 1.00 40.14 73 MET A C 20
ATOM 21757 O O . MET A 1 73 ? -7.668 0.467 -8.467 1.00 1.23 73 MET A O 20
ATOM 21771 N N . CYS A 1 74 ? -7.155 0.675 -10.648 1.00 22.05 74 CYS A N 20
ATOM 21772 C CA . CYS A 1 74 ? -5.743 0.368 -10.457 1.00 71.13 74 CYS A CA 20
ATOM 21773 C C . CYS A 1 74 ? -5.134 1.254 -9.374 1.00 11.11 74 CYS A C 20
ATOM 21774 O O . CYS A 1 74 ? -4.282 0.811 -8.604 1.00 2.20 74 CYS A O 20
#

Nearest PDB structures (foldseek):
  6ba3-assembly1_A  TM=9.974E-01  e=8.125E-14  Hadronyche infensa
  2n6r-assembly1_A  TM=7.596E-01  e=1.861E-04  Hadronyche infensa
  6zoj-assembly1_V  TM=2.910E-01  e=2.378E+00  Homo sapiens
  5lzu-assembly1_VV  TM=2.808E-01  e=3.233E+00  Oryctolagus cuniculus
  9bdl-assembly1_AS21  TM=2.950E-01  e=4.133E+00  Oryctolagus cuniculus